Protein AF-0000000080430538 (afdb_homodimer)

Radius of gyration: 42.89 Å; Cα contacts (8 Å, |Δi|>4): 2575; chains: 2; bounding box: 79×136×97 Å

Structure (mmCIF, N/CA/C/O backbone):
data_AF-0000000080430538-model_v1
#
loop_
_entity.id
_entity.type
_entity.pdbx_description
1 polymer 'Uncharacterized protein'
#
loop_
_atom_site.group_PDB
_atom_site.id
_atom_site.type_symbol
_atom_site.label_atom_id
_atom_site.label_alt_id
_atom_site.label_comp_id
_atom_site.label_asym_id
_atom_site.label_entity_id
_atom_site.label_seq_id
_atom_site.pdbx_PDB_ins_code
_atom_site.Cartn_x
_atom_site.Cartn_y
_atom_site.Cartn_z
_atom_site.occupancy
_atom_site.B_iso_or_equiv
_atom_site.auth_seq_id
_atom_site.auth_comp_id
_atom_site.auth_asym_id
_atom_site.auth_atom_id
_atom_site.pdbx_PDB_model_num
ATOM 1 N N . MET A 1 1 ? -38.25 -42.125 -20.062 1 20.12 1 MET A N 1
ATOM 2 C CA . MET A 1 1 ? -37.969 -40.875 -19.328 1 20.12 1 MET A CA 1
ATOM 3 C C . MET A 1 1 ? -37.906 -39.688 -20.281 1 20.12 1 MET A C 1
ATOM 5 O O . MET A 1 1 ? -37.125 -39.688 -21.234 1 20.12 1 MET A O 1
ATOM 9 N N . LYS A 1 2 ? -39.094 -38.969 -20.453 1 24.09 2 LYS A N 1
ATOM 10 C CA . LYS A 1 2 ? -39.656 -38.125 -21.516 1 24.09 2 LYS A CA 1
ATOM 11 C C . LYS A 1 2 ? -38.875 -36.812 -21.625 1 24.09 2 LYS A C 1
ATOM 13 O O . LYS A 1 2 ? -38.812 -36.062 -20.656 1 24.09 2 LYS A O 1
ATOM 18 N N . PHE A 1 3 ? -37.781 -36.844 -22.25 1 22.88 3 PHE A N 1
ATOM 19 C CA . PHE A 1 3 ? -36.812 -35.812 -22.594 1 22.88 3 PHE A CA 1
ATOM 20 C C . PHE A 1 3 ? -37.469 -34.625 -23.281 1 22.88 3 PHE A C 1
ATOM 22 O O . PHE A 1 3 ? -37.656 -34.656 -24.5 1 22.88 3 PHE A O 1
ATOM 29 N N . GLN A 1 4 ? -38.688 -34.25 -22.656 1 26.19 4 GLN A N 1
ATOM 30 C CA . GLN A 1 4 ? -39.406 -33.188 -23.359 1 26.19 4 GLN A CA 1
ATOM 31 C C . GLN A 1 4 ? -38.531 -31.969 -23.578 1 26.19 4 GLN A C 1
ATOM 33 O O . GLN A 1 4 ? -37.781 -31.547 -22.672 1 26.19 4 GLN A O 1
ATOM 38 N N . GLN A 1 5 ? -38.125 -31.703 -24.766 1 27.69 5 GLN A N 1
ATOM 39 C CA . GLN A 1 5 ? -37.406 -30.703 -25.531 1 27.69 5 GLN A CA 1
ATOM 40 C C . GLN A 1 5 ? -37.844 -29.297 -25.203 1 27.69 5 GLN A C 1
ATOM 42 O O . GLN A 1 5 ? -38.906 -28.844 -25.703 1 27.69 5 GLN A O 1
ATOM 47 N N . ASP A 1 6 ? -38 -28.953 -23.906 1 28.56 6 ASP A N 1
ATOM 48 C CA . ASP A 1 6 ? -38.562 -27.656 -23.562 1 28.56 6 ASP A CA 1
ATOM 49 C C . ASP A 1 6 ? -37.844 -26.531 -24.297 1 28.56 6 ASP A C 1
ATOM 51 O O . ASP A 1 6 ? -36.625 -26.359 -24.125 1 28.56 6 ASP A O 1
ATOM 55 N N . ILE A 1 7 ? -38.25 -26.234 -25.547 1 32.22 7 ILE A N 1
ATOM 56 C CA . ILE A 1 7 ? -37.969 -25.109 -26.422 1 32.22 7 ILE A CA 1
ATOM 57 C C . ILE A 1 7 ? -38 -23.812 -25.625 1 32.22 7 ILE A C 1
ATOM 59 O O . ILE A 1 7 ? -39.062 -23.438 -25.094 1 32.22 7 ILE A O 1
ATOM 63 N N . GLN A 1 8 ? -37.062 -23.562 -24.812 1 31.3 8 GLN A N 1
ATOM 64 C CA . GLN A 1 8 ? -36.938 -22.391 -23.969 1 31.3 8 GLN A CA 1
ATOM 65 C C . GLN A 1 8 ? -37.25 -21.109 -24.75 1 31.3 8 GLN A C 1
ATOM 67 O O . GLN A 1 8 ? -36.531 -20.75 -25.672 1 31.3 8 GLN A O 1
ATOM 72 N N . TYR A 1 9 ? -38.562 -20.797 -24.984 1 33.75 9 TYR A N 1
ATOM 73 C CA . TYR A 1 9 ? -39.156 -19.578 -25.516 1 33.75 9 TYR A CA 1
ATOM 74 C C . TYR A 1 9 ? -38.5 -18.344 -24.922 1 33.75 9 TYR A C 1
ATOM 76 O O . TYR A 1 9 ? -38.062 -18.344 -23.781 1 33.75 9 TYR A O 1
ATOM 84 N N . PHE A 1 10 ? -37.969 -17.547 -25.797 1 38.72 10 PHE A N 1
ATOM 85 C CA . PHE A 1 10 ? -37.375 -16.25 -25.469 1 38.72 10 PHE A CA 1
ATOM 86 C C . PHE A 1 10 ? -38.25 -15.492 -24.469 1 38.72 10 PHE A C 1
ATOM 88 O O . PHE A 1 10 ? -39.5 -15.578 -24.531 1 38.72 10 PHE A O 1
ATOM 95 N N . PRO A 1 11 ? -37.781 -15.156 -23.438 1 40.75 11 PRO A N 1
ATOM 96 C CA . PRO A 1 11 ? -38.656 -14.43 -22.5 1 40.75 11 PRO A CA 1
ATOM 97 C C . PRO A 1 11 ? -39.438 -13.297 -23.172 1 40.75 11 PRO A C 1
ATOM 99 O O . PRO A 1 11 ? -39.031 -12.797 -24.219 1 40.75 11 PRO A O 1
ATOM 102 N N . ILE A 1 12 ? -40.688 -13.094 -22.906 1 44.91 12 ILE A N 1
ATOM 103 C CA . ILE A 1 12 ? -41.719 -12.172 -23.422 1 44.91 12 ILE A CA 1
ATOM 104 C C . ILE A 1 12 ? -41.125 -10.766 -23.516 1 44.91 12 ILE A C 1
ATOM 106 O O . ILE A 1 12 ? -41.406 -10.023 -24.453 1 44.91 12 ILE A O 1
ATOM 110 N N . SER A 1 13 ? -40.25 -10.484 -22.594 1 42.78 13 SER A N 1
ATOM 111 C CA . SER A 1 13 ? -39.688 -9.141 -22.609 1 42.78 13 SER A CA 1
ATOM 112 C C . SER A 1 13 ? -38.781 -8.922 -23.812 1 42.78 13 SER A C 1
ATOM 114 O O . SER A 1 13 ? -38.75 -7.832 -24.391 1 42.78 13 SER A O 1
ATOM 116 N N . VAL A 1 14 ? -38.156 -9.953 -24.25 1 45.03 14 VAL A N 1
ATOM 117 C CA . VAL A 1 14 ? -37.375 -9.891 -25.469 1 45.03 14 VAL A CA 1
ATOM 118 C C . VAL A 1 14 ? -38.312 -9.781 -26.672 1 45.03 14 VAL A C 1
ATOM 120 O O . VAL A 1 14 ? -38.031 -9.047 -27.625 1 45.03 14 VAL A O 1
ATOM 123 N N . ARG A 1 15 ? -39.406 -10.438 -26.547 1 48.69 15 ARG A N 1
ATOM 124 C CA . ARG A 1 15 ? -40.406 -10.414 -27.641 1 48.69 15 ARG A CA 1
ATOM 125 C C . ARG A 1 15 ? -41 -9.023 -27.797 1 48.69 15 ARG A C 1
ATOM 127 O O . ARG A 1 15 ? -41.219 -8.562 -28.922 1 48.69 15 ARG A O 1
ATOM 134 N N . LEU A 1 16 ? -41.156 -8.375 -26.672 1 47.28 16 LEU A N 1
ATOM 135 C CA . LEU A 1 16 ? -41.812 -7.078 -26.703 1 47.28 16 LEU A CA 1
ATOM 136 C C . LEU A 1 16 ? -40.812 -5.965 -27.031 1 47.28 16 LEU A C 1
ATOM 138 O O . LEU A 1 16 ? -41.188 -4.926 -27.562 1 47.28 16 LEU A O 1
ATOM 142 N N . ALA A 1 17 ? -39.562 -6.23 -26.75 1 45.72 17 ALA A N 1
ATOM 143 C CA . ALA A 1 17 ? -38.531 -5.23 -27.078 1 45.72 17 ALA A CA 1
ATOM 144 C C . ALA A 1 17 ? -38.344 -5.141 -28.594 1 45.72 17 ALA A C 1
ATOM 146 O O . ALA A 1 17 ? -37.844 -4.133 -29.094 1 45.72 17 ALA A O 1
ATOM 147 N N . PHE A 1 18 ? -38.844 -6.141 -29.281 1 47.56 18 PHE A N 1
ATOM 148 C CA . PHE A 1 18 ? -38.781 -6.074 -30.734 1 47.56 18 PHE A CA 1
ATOM 149 C C . PHE A 1 18 ? -39.656 -4.934 -31.25 1 47.56 18 PHE A C 1
ATOM 151 O O . PHE A 1 18 ? -39.344 -4.336 -32.281 1 47.56 18 PHE A O 1
ATOM 158 N N . VAL A 1 19 ? -40.688 -4.621 -30.5 1 51.28 19 VAL A N 1
ATOM 159 C CA . VAL A 1 19 ? -41.625 -3.635 -31.016 1 51.28 19 VAL A CA 1
ATOM 160 C C . VAL A 1 19 ? -40.969 -2.25 -31 1 51.28 19 VAL A C 1
ATOM 162 O O . VAL A 1 19 ? -40.938 -1.561 -32.031 1 51.28 19 VAL A O 1
ATOM 165 N N . PRO A 1 20 ? -40.438 -1.865 -29.891 1 53.53 20 PRO A N 1
ATOM 166 C CA . PRO A 1 20 ? -39.875 -0.521 -29.953 1 53.53 20 PRO A CA 1
ATOM 167 C C . PRO A 1 20 ? -38.625 -0.459 -30.828 1 53.53 20 PRO A C 1
ATOM 169 O O . PRO A 1 20 ? -38.375 0.541 -31.516 1 53.53 20 PRO A O 1
ATOM 172 N N . VAL A 1 21 ? -37.875 -1.505 -30.969 1 54.62 21 VAL A N 1
ATOM 173 C CA . VAL A 1 21 ? -36.75 -1.544 -31.891 1 54.62 21 VAL A CA 1
ATOM 174 C C . VAL A 1 21 ? -37.219 -1.487 -33.344 1 54.62 21 VAL A C 1
ATOM 176 O O . VAL A 1 21 ? -36.656 -0.777 -34.156 1 54.62 21 VAL A O 1
ATOM 179 N N . ALA A 1 22 ? -38.312 -2.225 -33.5 1 54.22 22 ALA A N 1
ATOM 180 C CA . ALA A 1 22 ? -38.906 -2.148 -34.812 1 54.22 22 ALA A CA 1
ATOM 181 C C . ALA A 1 22 ? -39.469 -0.748 -35.094 1 54.22 22 ALA A C 1
ATOM 183 O O . ALA A 1 22 ? -39.281 -0.216 -36.188 1 54.22 22 ALA A O 1
ATOM 184 N N . MET A 1 23 ? -40.031 -0.161 -34.094 1 55.97 23 MET A N 1
ATOM 185 C CA . MET A 1 23 ? -40.594 1.176 -34.281 1 55.97 23 MET A CA 1
ATOM 186 C C . MET A 1 23 ? -39.469 2.205 -34.469 1 55.97 23 MET A C 1
ATOM 188 O O . MET A 1 23 ? -39.594 3.084 -35.312 1 55.97 23 MET A O 1
ATOM 192 N N . LEU A 1 24 ? -38.406 2.01 -33.719 1 56.94 24 LEU A N 1
ATOM 193 C CA . LEU A 1 24 ? -37.281 2.91 -33.875 1 56.94 24 LEU A CA 1
ATOM 194 C C . LEU A 1 24 ? -36.594 2.711 -35.25 1 56.94 24 LEU A C 1
ATOM 196 O O . LEU A 1 24 ? -36.219 3.68 -35.906 1 56.94 24 LEU A O 1
ATOM 200 N N . SER A 1 25 ? -36.594 1.462 -35.625 1 54.06 25 SER A N 1
ATOM 201 C CA . SER A 1 25 ? -36.094 1.193 -37 1 54.06 25 SER A CA 1
ATOM 202 C C . SER A 1 25 ? -37 1.835 -38.031 1 54.06 25 SER A C 1
ATOM 204 O O . SER A 1 25 ? -36.5 2.391 -39.031 1 54.06 25 SER A O 1
ATOM 206 N N . ILE A 1 26 ? -38.281 1.713 -37.781 1 55.91 26 ILE A N 1
ATOM 207 C CA . ILE A 1 26 ? -39.219 2.314 -38.688 1 55.91 26 ILE A CA 1
ATOM 208 C C . ILE A 1 26 ? -39.094 3.834 -38.656 1 55.91 26 ILE A C 1
ATOM 210 O O . ILE A 1 26 ? -39.094 4.484 -39.719 1 55.91 26 ILE A O 1
ATOM 214 N N . TYR A 1 27 ? -38.938 4.336 -37.469 1 57.41 27 TYR A N 1
ATOM 215 C CA . TYR A 1 27 ? -38.781 5.785 -37.375 1 57.41 27 TYR A CA 1
ATOM 216 C C . TYR A 1 27 ? -37.469 6.242 -38 1 57.41 27 TYR A C 1
ATOM 218 O O . TYR A 1 27 ? -37.406 7.277 -38.656 1 57.41 27 TYR A O 1
ATOM 226 N N . ILE A 1 28 ? -36.469 5.426 -37.812 1 57.25 28 ILE A N 1
ATOM 227 C CA . ILE A 1 28 ? -35.188 5.746 -38.438 1 57.25 28 ILE A CA 1
ATOM 228 C C . ILE A 1 28 ? -35.312 5.664 -39.969 1 57.25 28 ILE A C 1
ATOM 230 O O . ILE A 1 28 ? -34.781 6.523 -40.688 1 57.25 28 ILE A O 1
ATOM 234 N N . ILE A 1 29 ? -36.062 4.699 -40.375 1 56.91 29 ILE A N 1
ATOM 235 C CA . ILE A 1 29 ? -36.312 4.59 -41.781 1 56.91 29 ILE A CA 1
ATOM 236 C C . ILE A 1 29 ? -37.125 5.801 -42.281 1 56.91 29 ILE A C 1
ATOM 238 O O . ILE A 1 29 ? -36.844 6.352 -43.344 1 56.91 29 ILE A O 1
ATOM 242 N N . GLN A 1 30 ? -38.094 6.172 -41.469 1 57.38 30 GLN A N 1
ATOM 243 C CA . GLN A 1 30 ? -38.844 7.355 -41.844 1 57.38 30 GLN A CA 1
ATOM 244 C C . GLN A 1 30 ? -38 8.609 -41.812 1 57.38 30 GLN A C 1
ATOM 246 O O . GLN A 1 30 ? -38.094 9.469 -42.688 1 57.38 30 GLN A O 1
ATOM 251 N N . TRP A 1 31 ? -37.188 8.641 -40.75 1 55.25 31 TRP A N 1
ATOM 252 C CA . TRP A 1 31 ? -36.312 9.797 -40.656 1 55.25 31 TRP A CA 1
ATOM 253 C C . TRP A 1 31 ? -35.219 9.742 -41.75 1 55.25 31 TRP A C 1
ATOM 255 O O . TRP A 1 31 ? -34.75 10.773 -42.188 1 55.25 31 TRP A O 1
ATOM 265 N N . GLN A 1 32 ? -34.938 8.492 -42.156 1 55.19 32 GLN A N 1
ATOM 266 C CA . GLN A 1 32 ? -34.125 8.328 -43.344 1 55.19 32 GLN A CA 1
ATOM 267 C C . GLN A 1 32 ? -34.656 9.109 -44.531 1 55.19 32 GLN A C 1
ATOM 269 O O . GLN A 1 32 ? -33.906 9.773 -45.25 1 55.19 32 GLN A O 1
ATOM 274 N N . THR A 1 33 ? -35.938 9.008 -44.625 1 55.88 33 THR A N 1
ATOM 275 C CA . THR A 1 33 ? -36.531 9.719 -45.75 1 55.88 33 THR A CA 1
ATOM 276 C C . THR A 1 33 ? -36.438 11.227 -45.562 1 55.88 33 THR A C 1
ATOM 278 O O . THR A 1 33 ? -36.219 11.969 -46.531 1 55.88 33 THR A O 1
ATOM 281 N N . ARG A 1 34 ? -36.562 11.672 -44.344 1 55.72 34 ARG A N 1
ATOM 282 C CA . ARG A 1 34 ? -36.5 13.117 -44.156 1 55.72 34 ARG A CA 1
ATOM 283 C C . ARG A 1 34 ? -35.062 13.609 -44.156 1 55.72 34 ARG A C 1
ATOM 285 O O . ARG A 1 34 ? -34.781 14.695 -44.656 1 55.72 34 ARG A O 1
ATOM 292 N N . ILE A 1 35 ? -34.156 12.797 -43.625 1 50.84 35 ILE A N 1
ATOM 293 C CA . ILE A 1 35 ? -32.75 13.195 -43.625 1 50.84 35 ILE A CA 1
ATOM 294 C C . ILE A 1 35 ? -32.188 13.133 -45.062 1 50.84 35 ILE A C 1
ATOM 296 O O . ILE A 1 35 ? -31.391 13.961 -45.469 1 50.84 35 ILE A O 1
ATOM 300 N N . PHE A 1 36 ? -32.688 12.195 -45.781 1 52.69 36 PHE A N 1
ATOM 301 C CA . PHE A 1 36 ? -32.312 12.164 -47.188 1 52.69 36 PHE A CA 1
ATOM 302 C C . PHE A 1 36 ? -32.688 13.453 -47.875 1 52.69 36 PHE A C 1
ATOM 304 O O . PHE A 1 36 ? -32.062 13.852 -48.875 1 52.69 36 PHE A O 1
ATOM 311 N N . THR A 1 37 ? -33.719 14.094 -47.438 1 54.19 37 THR A N 1
ATOM 312 C CA . THR A 1 37 ? -34.062 15.359 -48.094 1 54.19 37 THR A CA 1
ATOM 313 C C . THR A 1 37 ? -33.094 16.469 -47.625 1 54.19 37 THR A C 1
ATOM 315 O O . THR A 1 37 ? -32.969 17.484 -48.312 1 54.19 37 THR A O 1
ATOM 318 N N . VAL A 1 38 ? -32.688 16.406 -46.406 1 51.62 38 VAL A N 1
ATOM 319 C CA . VAL A 1 38 ? -31.906 17.562 -46 1 51.62 38 VAL A CA 1
ATOM 320 C C . VAL A 1 38 ? -30.484 17.453 -46.531 1 51.62 38 VAL A C 1
ATOM 322 O O . VAL A 1 38 ? -29.875 18.453 -46.938 1 51.62 38 VAL A O 1
ATOM 325 N N . THR A 1 39 ? -29.75 16.25 -46.281 1 54.34 39 THR A N 1
ATOM 326 C CA . THR A 1 39 ? -28.391 16.234 -46.844 1 54.34 39 THR A CA 1
ATOM 327 C C . THR A 1 39 ? -28.328 15.336 -48.094 1 54.34 39 THR A C 1
ATOM 329 O O . THR A 1 39 ? -28.797 14.195 -48.031 1 54.34 39 THR A O 1
ATOM 332 N N . ARG A 1 40 ? -28.203 15.945 -49.312 1 57.09 40 ARG A N 1
ATOM 333 C CA . ARG A 1 40 ? -28.141 15.344 -50.625 1 57.09 40 ARG A CA 1
ATOM 334 C C . ARG A 1 40 ? -26.938 14.414 -50.75 1 57.09 40 ARG A C 1
ATOM 336 O O . ARG A 1 40 ? -26.812 13.688 -51.75 1 57.09 40 ARG A O 1
ATOM 343 N N . ASN A 1 41 ? -25.938 14.625 -49.969 1 54 41 ASN A N 1
ATOM 344 C CA . ASN A 1 41 ? -24.75 13.82 -50.25 1 54 41 ASN A CA 1
ATOM 345 C C . ASN A 1 41 ? -24.891 12.398 -49.719 1 54 41 ASN A C 1
ATOM 347 O O . ASN A 1 41 ? -25.172 12.203 -48.531 1 54 41 ASN A O 1
ATOM 351 N N . GLU A 1 42 ? -24.953 11.445 -50.625 1 59.88 42 GLU A N 1
ATOM 352 C CA . GLU A 1 42 ? -25.188 10.016 -50.438 1 59.88 42 GLU A CA 1
ATOM 353 C C . GLU A 1 42 ? -24.234 9.422 -49.406 1 59.88 42 GLU A C 1
ATOM 355 O O . GLU A 1 42 ? -24.625 8.562 -48.625 1 59.88 42 GLU A O 1
ATOM 360 N N . ALA A 1 43 ? -23.062 9.906 -49.5 1 60.31 43 ALA A N 1
ATOM 361 C CA . ALA A 1 43 ? -22.078 9.336 -48.562 1 60.31 43 ALA A CA 1
ATOM 362 C C . ALA A 1 43 ? -22.406 9.711 -47.125 1 60.31 43 ALA A C 1
ATOM 364 O O . ALA A 1 43 ? -22.312 8.875 -46.219 1 60.31 43 ALA A O 1
ATOM 365 N N . TYR A 1 44 ? -22.812 10.953 -46.938 1 63.03 44 TYR A N 1
ATOM 366 C CA . TYR A 1 44 ? -23.188 11.391 -45.594 1 63.03 44 TYR A CA 1
ATOM 367 C C . TYR A 1 44 ? -24.484 10.711 -45.125 1 63.03 44 TYR A C 1
ATOM 369 O O . TYR A 1 44 ? -24.625 10.359 -43.969 1 63.03 44 TYR A O 1
ATOM 377 N N . GLN A 1 45 ? -25.234 10.461 -46.125 1 62.84 45 GLN A N 1
ATOM 378 C CA . GLN A 1 45 ? -26.469 9.727 -45.875 1 62.84 45 GLN A CA 1
ATOM 379 C C . GLN A 1 45 ? -26.172 8.305 -45.406 1 62.84 45 GLN A C 1
ATOM 381 O O . GLN A 1 45 ? -26.812 7.805 -44.469 1 62.84 45 GLN A O 1
ATOM 386 N N . GLY A 1 46 ? -25.203 7.766 -46.031 1 62.34 46 GLY A N 1
ATOM 387 C CA . GLY A 1 46 ? -24.781 6.426 -45.656 1 62.34 46 GLY A CA 1
ATOM 388 C C . GLY A 1 46 ? -24.188 6.363 -44.25 1 62.34 46 GLY A C 1
ATOM 389 O O . GLY A 1 46 ? -24.531 5.469 -43.5 1 62.34 46 GLY A O 1
ATOM 390 N N . TRP A 1 47 ? -23.359 7.293 -43.969 1 66.44 47 TRP A N 1
ATOM 391 C CA . TRP A 1 47 ? -22.734 7.32 -42.656 1 66.44 47 TRP A CA 1
ATOM 392 C C . TRP A 1 47 ? -23.766 7.602 -41.562 1 66.44 47 TRP A C 1
ATOM 394 O O . TRP A 1 47 ? -23.734 6.977 -40.5 1 66.44 47 TRP A O 1
ATOM 404 N N . TRP A 1 48 ? -24.688 8.453 -41.812 1 65.56 48 TRP A N 1
ATOM 405 C CA . TRP A 1 48 ? -25.75 8.773 -40.875 1 65.56 48 TRP A CA 1
ATOM 406 C C . TRP A 1 48 ? -26.672 7.574 -40.656 1 65.56 48 TRP A C 1
ATOM 408 O O . TRP A 1 48 ? -27.078 7.293 -39.531 1 65.56 48 TRP A O 1
ATOM 418 N N . MET A 1 49 ? -26.844 6.938 -41.75 1 64.69 49 MET A N 1
ATOM 419 C CA . MET A 1 49 ? -27.672 5.734 -41.656 1 64.69 49 MET A CA 1
ATOM 420 C C . MET A 1 49 ? -26.938 4.629 -40.938 1 64.69 49 MET A C 1
ATOM 422 O O . MET A 1 49 ? -27.516 3.926 -40.094 1 64.69 49 MET A O 1
ATOM 426 N N . ALA A 1 50 ? -25.688 4.566 -41.188 1 64.19 50 ALA A N 1
ATOM 427 C CA . ALA A 1 50 ? -24.875 3.574 -40.469 1 64.19 50 ALA A CA 1
ATOM 428 C C . ALA A 1 50 ? -24.828 3.885 -39 1 64.19 50 ALA A C 1
ATOM 430 O O . ALA A 1 50 ? -24.922 2.98 -38.156 1 64.19 50 ALA A O 1
ATOM 431 N N . CYS A 1 51 ? -24.766 5.113 -38.656 1 66.56 51 CYS A N 1
ATOM 432 C CA . CYS A 1 51 ? -24.766 5.531 -37.25 1 66.56 51 CYS A CA 1
ATOM 433 C C . CYS A 1 51 ? -26.125 5.266 -36.594 1 66.56 51 CYS A C 1
ATOM 435 O O . CYS A 1 51 ? -26.203 4.773 -35.469 1 66.56 51 CYS A O 1
ATOM 437 N N . LEU A 1 52 ? -27.125 5.52 -37.375 1 64.06 52 LEU A N 1
ATOM 438 C CA . LEU A 1 52 ? -28.484 5.328 -36.844 1 64.06 52 LEU A CA 1
ATOM 439 C C . LEU A 1 52 ? -28.797 3.846 -36.688 1 64.06 52 LEU A C 1
ATOM 441 O O . LEU A 1 52 ? -29.406 3.443 -35.688 1 64.06 52 LEU A O 1
ATOM 445 N N . TYR A 1 53 ? -28.328 3.082 -37.656 1 62.28 53 TYR A N 1
ATOM 446 C CA . TYR A 1 53 ? -28.516 1.642 -37.531 1 62.28 53 TYR A CA 1
ATOM 447 C C . TYR A 1 53 ? -27.688 1.071 -36.375 1 62.28 53 TYR A C 1
ATOM 449 O O . TYR A 1 53 ? -28.125 0.184 -35.656 1 62.28 53 TYR A O 1
ATOM 457 N N . SER A 1 54 ? -26.562 1.635 -36.219 1 64.06 54 SER A N 1
ATOM 458 C CA . SER A 1 54 ? -25.703 1.189 -35.125 1 64.06 54 SER A CA 1
ATOM 459 C C . SER A 1 54 ? -26.297 1.568 -33.75 1 64.06 54 SER A C 1
ATOM 461 O O . SER A 1 54 ? -26.266 0.774 -32.812 1 64.06 54 SER A O 1
ATOM 463 N N . ILE A 1 55 ? -26.922 2.65 -33.75 1 62.97 55 ILE A N 1
ATOM 464 C CA . ILE A 1 55 ? -27.578 3.09 -32.531 1 62.97 55 ILE A CA 1
ATOM 465 C C . ILE A 1 55 ? -28.797 2.221 -32.25 1 62.97 55 ILE A C 1
ATOM 467 O O . ILE A 1 55 ? -29.031 1.807 -31.125 1 62.97 55 ILE A O 1
ATOM 471 N N . THR A 1 56 ? -29.531 1.917 -33.312 1 59.88 56 THR A N 1
ATOM 472 C CA . THR A 1 56 ? -30.703 1.062 -33.156 1 59.88 56 THR A CA 1
ATOM 473 C C . THR A 1 56 ? -30.297 -0.359 -32.781 1 59.88 56 THR A C 1
ATOM 475 O O . THR A 1 56 ? -30.953 -0.997 -31.953 1 59.88 56 THR A O 1
ATOM 478 N N . ALA A 1 57 ? -29.297 -0.829 -33.406 1 58.53 57 ALA A N 1
ATOM 479 C CA . ALA A 1 57 ? -28.797 -2.166 -33.062 1 58.53 57 ALA A CA 1
ATOM 480 C C . ALA A 1 57 ? -28.281 -2.219 -31.641 1 58.53 57 ALA A C 1
ATOM 482 O O . ALA A 1 57 ? -28.547 -3.174 -30.906 1 58.53 57 ALA A O 1
ATOM 483 N N . ILE A 1 58 ? -27.641 -1.192 -31.25 1 61.34 58 ILE A N 1
ATOM 484 C CA . ILE A 1 58 ? -27.125 -1.121 -29.891 1 61.34 58 ILE A CA 1
ATOM 485 C C . ILE A 1 58 ? -28.281 -0.981 -28.906 1 61.34 58 ILE A C 1
ATOM 487 O O . ILE A 1 58 ? -28.312 -1.646 -27.859 1 61.34 58 ILE A O 1
ATOM 491 N N . THR A 1 59 ? -29.25 -0.246 -29.328 1 58.09 59 THR A N 1
ATOM 492 C CA . THR A 1 59 ? -30.438 -0.073 -28.484 1 58.09 59 THR A CA 1
ATOM 493 C C . THR A 1 59 ? -31.234 -1.362 -28.406 1 58.09 59 THR A C 1
ATOM 495 O O . THR A 1 59 ? -31.734 -1.738 -27.344 1 58.09 59 THR A O 1
ATOM 498 N N . ALA A 1 60 ? -31.438 -2.049 -29.516 1 54.69 60 ALA A N 1
ATOM 499 C CA . ALA A 1 60 ? -32.125 -3.326 -29.562 1 54.69 60 ALA A CA 1
ATOM 500 C C . ALA A 1 60 ? -31.406 -4.387 -28.75 1 54.69 60 ALA A C 1
ATOM 502 O O . ALA A 1 60 ? -32.031 -5.148 -28 1 54.69 60 ALA A O 1
ATOM 503 N N . LEU A 1 61 ? -30.141 -4.414 -28.938 1 53.59 61 LEU A N 1
ATOM 504 C CA . LEU A 1 61 ? -29.344 -5.348 -28.141 1 53.59 61 LEU A CA 1
ATOM 505 C C . LEU A 1 61 ? -29.453 -5.027 -26.656 1 53.59 61 LEU A C 1
ATOM 507 O O . LEU A 1 61 ? -29.562 -5.934 -25.812 1 53.59 61 LEU A O 1
ATOM 511 N N . CYS A 1 62 ? -29.531 -3.791 -26.344 1 55.94 62 CYS A N 1
ATOM 512 C CA . CYS A 1 62 ? -29.719 -3.361 -24.969 1 55.94 62 CYS A CA 1
ATOM 513 C C . CYS A 1 62 ? -31.094 -3.738 -24.453 1 55.94 62 CYS A C 1
ATOM 515 O O . CYS A 1 62 ? -31.234 -4.156 -23.297 1 55.94 62 CYS A O 1
ATOM 517 N N . LEU A 1 63 ? -32.062 -3.674 -25.281 1 51.56 63 LEU A N 1
ATOM 518 C CA . LEU A 1 63 ? -33.438 -4 -24.891 1 51.56 63 LEU A CA 1
ATOM 519 C C . LEU A 1 63 ? -33.625 -5.508 -24.734 1 51.56 63 LEU A C 1
ATOM 521 O O . LEU A 1 63 ? -34.312 -5.973 -23.828 1 51.56 63 LEU A O 1
ATOM 525 N N . VAL A 1 64 ? -33.156 -6.305 -25.75 1 51.44 64 VAL A N 1
ATOM 526 C CA . VAL A 1 64 ? -33.281 -7.758 -25.656 1 51.44 64 VAL A CA 1
ATOM 527 C C . VAL A 1 64 ? -32.5 -8.25 -24.422 1 51.44 64 VAL A C 1
ATOM 529 O O . VAL A 1 64 ? -32.969 -9.172 -23.734 1 51.44 64 VAL A O 1
ATOM 532 N N . ALA A 1 65 ? -31.391 -7.68 -24.25 1 46.28 65 ALA A N 1
ATOM 533 C CA . ALA A 1 65 ? -30.609 -8.086 -23.094 1 46.28 65 ALA A CA 1
ATOM 534 C C . ALA A 1 65 ? -30.969 -7.262 -21.859 1 46.28 65 ALA A C 1
ATOM 536 O O . ALA A 1 65 ? -30.219 -7.203 -20.891 1 46.28 65 ALA A O 1
ATOM 537 N N . TRP A 1 66 ? -32.125 -6.656 -22.016 1 49.91 66 TRP A N 1
ATOM 538 C CA . TRP A 1 66 ? -32.531 -5.73 -20.969 1 49.91 66 TRP A CA 1
ATOM 539 C C . TRP A 1 66 ? -32.531 -6.414 -19.594 1 49.91 66 TRP A C 1
ATOM 541 O O . TRP A 1 66 ? -32.062 -5.848 -18.609 1 49.91 66 TRP A O 1
ATOM 551 N N . ASP A 1 67 ? -33.219 -7.504 -19.609 1 48.59 67 ASP A N 1
ATOM 552 C CA . ASP A 1 67 ? -33.25 -8.242 -18.359 1 48.59 67 ASP A CA 1
ATOM 553 C C . ASP A 1 67 ? -31.828 -8.586 -17.891 1 48.59 67 ASP A C 1
ATOM 555 O O . ASP A 1 67 ? -31.531 -8.578 -16.688 1 48.59 67 ASP A O 1
ATOM 559 N N . GLN A 1 68 ? -31.125 -9.016 -18.797 1 48.75 68 GLN A N 1
ATOM 560 C CA . GLN A 1 68 ? -29.734 -9.344 -18.5 1 48.75 68 GLN A CA 1
ATOM 561 C C . GLN A 1 68 ? -28.891 -8.078 -18.344 1 48.75 68 GLN A C 1
ATOM 563 O O . GLN A 1 68 ? -27.875 -8.086 -17.672 1 48.75 68 GLN A O 1
ATOM 568 N N . ILE A 1 69 ? -29.438 -7.016 -19.031 1 50.34 69 ILE A N 1
ATOM 569 C CA . ILE A 1 69 ? -28.656 -5.789 -19.016 1 50.34 69 ILE A CA 1
ATOM 570 C C . ILE A 1 69 ? -29.141 -4.875 -17.891 1 50.34 69 ILE A C 1
ATOM 572 O O . ILE A 1 69 ? -28.406 -4.012 -17.406 1 50.34 69 ILE A O 1
ATOM 576 N N . GLN A 1 70 ? -30.344 -5.102 -17.547 1 51.81 70 GLN A N 1
ATOM 577 C CA . GLN A 1 70 ? -30.859 -4.219 -16.516 1 51.81 70 GLN A CA 1
ATOM 578 C C . GLN A 1 70 ? -29.969 -4.246 -15.266 1 51.81 70 GLN A C 1
ATOM 580 O O . GLN A 1 70 ? -29.688 -3.201 -14.68 1 51.81 70 GLN A O 1
ATOM 585 N N . ILE A 1 71 ? -29.812 -5.414 -14.836 1 49.78 71 ILE A N 1
ATOM 586 C CA . ILE A 1 71 ? -28.984 -5.543 -13.633 1 49.78 71 ILE A CA 1
ATOM 587 C C . ILE A 1 71 ? -27.625 -4.891 -13.867 1 49.78 71 ILE A C 1
ATOM 589 O O . ILE A 1 71 ? -27.188 -4.066 -13.07 1 49.78 71 ILE A O 1
ATOM 593 N N . PRO A 1 72 ? -27.078 -5.203 -15.07 1 51.75 72 PRO A N 1
ATOM 594 C CA . PRO A 1 72 ? -25.828 -4.473 -15.312 1 51.75 72 PRO A CA 1
ATOM 595 C C . PRO A 1 72 ? -26.047 -2.969 -15.445 1 51.75 72 PRO A C 1
ATOM 597 O O . PRO A 1 72 ? -25.203 -2.182 -14.984 1 51.75 72 PRO A O 1
ATOM 600 N N . LEU A 1 73 ? -27.094 -2.527 -15.938 1 53.91 73 LEU A N 1
ATOM 601 C CA . LEU A 1 73 ? -27.344 -1.097 -16.078 1 53.91 73 LEU A CA 1
ATOM 602 C C . LEU A 1 73 ? -27.609 -0.449 -14.719 1 53.91 73 LEU A C 1
ATOM 604 O O . LEU A 1 73 ? -27.141 0.667 -14.469 1 53.91 73 LEU A O 1
ATOM 608 N N . LYS A 1 74 ? -28.391 -1.039 -13.969 1 52.34 74 LYS A N 1
ATOM 609 C CA . LYS A 1 74 ? -28.578 -0.515 -12.625 1 52.34 74 LYS A CA 1
ATOM 610 C C . LYS A 1 74 ? -27.266 -0.468 -11.852 1 52.34 74 LYS A C 1
ATOM 612 O O . LYS A 1 74 ? -27 0.485 -11.117 1 52.34 74 LYS A O 1
ATOM 617 N N . PHE A 1 75 ? -26.578 -1.558 -12.055 1 48.22 75 PHE A N 1
ATOM 618 C CA . PHE A 1 75 ? -25.234 -1.563 -11.484 1 48.22 75 PHE A CA 1
ATOM 619 C C . PHE A 1 75 ? -24.391 -0.433 -12.062 1 48.22 75 PHE A C 1
ATOM 621 O O . PHE A 1 75 ? -23.703 0.285 -11.328 1 48.22 75 PHE A O 1
ATOM 628 N N . MET A 1 76 ? -24.531 -0.363 -13.359 1 49.03 76 MET A N 1
ATOM 629 C CA . MET A 1 76 ? -23.797 0.725 -14 1 49.03 76 MET A CA 1
ATOM 630 C C . MET A 1 76 ? -24.281 2.08 -13.5 1 49.03 76 MET A C 1
ATOM 632 O O . MET A 1 76 ? -23.484 2.98 -13.258 1 49.03 76 MET A O 1
ATOM 636 N N . TYR A 1 77 ? -25.516 2.148 -13.477 1 51.38 77 TYR A N 1
ATOM 637 C CA . TYR A 1 77 ? -26.062 3.396 -12.953 1 51.38 77 TYR A CA 1
ATOM 638 C C . TYR A 1 77 ? -25.578 3.643 -11.523 1 51.38 77 TYR A C 1
ATOM 640 O O . TYR A 1 77 ? -25.156 4.754 -11.188 1 51.38 77 TYR A O 1
ATOM 648 N N . SER A 1 78 ? -25.766 2.711 -10.734 1 48.88 78 SER A N 1
ATOM 649 C CA . SER A 1 78 ? -25.359 2.859 -9.344 1 48.88 78 SER A CA 1
ATOM 650 C C . SER A 1 78 ? -23.859 3.088 -9.219 1 48.88 78 SER A C 1
ATOM 652 O O . SER A 1 78 ? -23.406 3.822 -8.344 1 48.88 78 SER A O 1
ATOM 654 N N . CYS A 1 79 ? -23.203 2.244 -10.062 1 46.19 79 CYS A N 1
ATOM 655 C CA . CYS A 1 79 ? -21.75 2.359 -10.047 1 46.19 79 CYS A CA 1
ATOM 656 C C . CYS A 1 79 ? -21.297 3.654 -10.711 1 46.19 79 CYS A C 1
ATOM 658 O O . CYS A 1 79 ? -20.344 4.293 -10.258 1 46.19 79 CYS A O 1
ATOM 660 N N . PHE A 1 80 ? -21.969 3.855 -11.914 1 45.53 80 PHE A N 1
ATOM 661 C CA . PHE A 1 80 ? -21.391 4.863 -12.797 1 45.53 80 PHE A CA 1
ATOM 662 C C . PHE A 1 80 ? -22.172 6.164 -12.719 1 45.53 80 PHE A C 1
ATOM 664 O O . PHE A 1 80 ? -21.656 7.234 -13.031 1 45.53 80 PHE A O 1
ATOM 671 N N . PHE A 1 81 ? -23.359 6.012 -12.562 1 48.06 81 PHE A N 1
ATOM 672 C CA . PHE A 1 81 ? -24.156 7.223 -12.758 1 48.06 81 PHE A CA 1
ATOM 673 C C . PHE A 1 81 ? -24.734 7.711 -11.43 1 48.06 81 PHE A C 1
ATOM 675 O O . PHE A 1 81 ? -25.078 8.883 -11.297 1 48.06 81 PHE A O 1
ATOM 682 N N . LYS A 1 82 ? -25.062 6.738 -10.688 1 47.5 82 LYS A N 1
ATOM 683 C CA . LYS A 1 82 ? -25.641 7.277 -9.461 1 47.5 82 LYS A CA 1
ATOM 684 C C . LYS A 1 82 ? -24.609 8.109 -8.688 1 47.5 82 LYS A C 1
ATOM 686 O O . LYS A 1 82 ? -23.531 7.621 -8.367 1 47.5 82 LYS A O 1
ATOM 691 N N . ARG A 1 83 ? -24.656 9.289 -8.906 1 45.88 83 ARG A N 1
ATOM 692 C CA . ARG A 1 83 ? -23.828 10.195 -8.117 1 45.88 83 ARG A CA 1
ATOM 693 C C . ARG A 1 83 ? -23.875 9.828 -6.641 1 45.88 83 ARG A C 1
ATOM 695 O O . ARG A 1 83 ? -24.938 9.789 -6.027 1 45.88 83 ARG A O 1
ATOM 702 N N . ILE A 1 84 ? -23.094 8.898 -6.156 1 44.53 84 ILE A N 1
ATOM 703 C CA . ILE A 1 84 ? -23.047 8.82 -4.699 1 44.53 84 ILE A CA 1
ATOM 704 C C . ILE A 1 84 ? -23.109 10.227 -4.105 1 44.53 84 ILE A C 1
ATOM 706 O O . ILE A 1 84 ? -22.219 11.047 -4.344 1 44.53 84 ILE A O 1
ATOM 710 N N . GLY A 1 85 ? -24.109 10.93 -4.164 1 41 85 GLY A N 1
ATOM 711 C CA . GLY A 1 85 ? -24.203 12.18 -3.432 1 41 85 GLY A CA 1
ATOM 712 C C . GLY A 1 85 ? -23.312 12.227 -2.201 1 41 85 GLY A C 1
ATOM 713 O O . GLY A 1 85 ? -22.812 11.195 -1.753 1 41 85 GLY A O 1
ATOM 714 N N . ASN A 1 86 ? -22.734 13.336 -1.876 1 45.81 86 ASN A N 1
ATOM 715 C CA . ASN A 1 86 ? -22.016 13.656 -0.653 1 45.81 86 ASN A CA 1
ATOM 716 C C . ASN A 1 86 ? -22.641 13 0.568 1 45.81 86 ASN A C 1
ATOM 718 O O . ASN A 1 86 ? -23.562 13.555 1.165 1 45.81 86 ASN A O 1
ATOM 722 N N . HIS A 1 87 ? -23.078 11.633 0.536 1 45.88 87 HIS A N 1
ATOM 723 C CA . HIS A 1 87 ? -23.875 11.016 1.586 1 45.88 87 HIS A CA 1
ATOM 724 C C . HIS A 1 87 ? -23.094 10.914 2.889 1 45.88 87 HIS A C 1
ATOM 726 O O . HIS A 1 87 ? -23.375 10.047 3.721 1 45.88 87 HIS A O 1
ATOM 732 N N . GLY A 1 88 ? -22.453 11.867 3.219 1 50 88 GLY A N 1
ATOM 733 C CA . GLY A 1 88 ? -21.844 12.039 4.527 1 50 88 GLY A CA 1
ATOM 734 C C . GLY A 1 88 ? -20.359 11.688 4.543 1 50 88 GLY A C 1
ATOM 735 O O . GLY A 1 88 ? -19.844 11.078 3.6 1 50 88 GLY A O 1
ATOM 736 N N . ASN A 1 89 ? -19.516 12.305 5.203 1 56.91 89 ASN A N 1
ATOM 737 C CA . ASN A 1 89 ? -18.062 12.328 5.312 1 56.91 89 ASN A CA 1
ATOM 738 C C . ASN A 1 89 ? -17.516 11.016 5.867 1 56.91 89 ASN A C 1
ATOM 740 O O . ASN A 1 89 ? -16.312 10.805 5.898 1 56.91 89 ASN A O 1
ATOM 744 N N . ASP A 1 90 ? -18.562 10.016 6.266 1 69.06 90 ASP A N 1
ATOM 745 C CA . ASP A 1 90 ? -18.016 8.82 6.902 1 69.06 90 ASP A CA 1
ATOM 746 C C . ASP A 1 90 ? -18.219 7.586 6.02 1 69.06 90 ASP A C 1
ATOM 748 O O . ASP A 1 90 ? -19.125 7.547 5.195 1 69.06 90 ASP A O 1
ATOM 752 N N . GLN A 1 91 ? -17.375 6.617 5.984 1 75.12 91 GLN A N 1
ATOM 753 C CA . GLN A 1 91 ? -17.328 5.398 5.184 1 75.12 91 GLN A CA 1
ATOM 754 C C . GLN A 1 91 ? -18.625 4.594 5.348 1 75.12 91 GLN A C 1
ATOM 756 O O . GLN A 1 91 ? -19.172 4.09 4.367 1 75.12 91 GLN A O 1
ATOM 761 N N . GLN A 1 92 ? -19.094 4.414 6.508 1 74.75 92 GLN A N 1
ATOM 762 C CA . GLN A 1 92 ? -20.297 3.625 6.758 1 74.75 92 GLN A CA 1
ATOM 763 C C . GLN A 1 92 ? -21.516 4.223 6.047 1 74.75 92 GLN A C 1
ATOM 765 O O . GLN A 1 92 ? -22.281 3.5 5.422 1 74.75 92 GLN A O 1
ATOM 770 N N . SER A 1 93 ? -21.609 5.516 6.188 1 74.5 93 SER A N 1
ATOM 771 C CA . SER A 1 93 ? -22.75 6.199 5.57 1 74.5 93 SER A CA 1
ATOM 772 C C . SER A 1 93 ? -22.703 6.07 4.051 1 74.5 93 SER A C 1
ATOM 774 O O . SER A 1 93 ? -23.75 5.906 3.41 1 74.5 93 SER A O 1
ATOM 776 N N . ARG A 1 94 ? -21.594 6.113 3.564 1 75.81 94 ARG A N 1
ATOM 777 C CA . ARG A 1 94 ? -21.438 5.969 2.121 1 75.81 94 ARG A CA 1
ATOM 778 C C . ARG A 1 94 ? -21.828 4.57 1.662 1 75.81 94 ARG A C 1
ATOM 780 O O . ARG A 1 94 ? -22.547 4.414 0.672 1 75.81 94 ARG A O 1
ATOM 787 N N . LEU A 1 95 ? -21.375 3.617 2.324 1 76 95 LEU A N 1
ATOM 788 C CA . LEU A 1 95 ? -21.672 2.232 1.974 1 76 95 LEU A CA 1
ATOM 789 C C . LEU A 1 95 ? -23.156 1.943 2.129 1 76 95 LEU A C 1
ATOM 791 O O . LEU A 1 95 ? -23.766 1.278 1.28 1 76 95 LEU A O 1
ATOM 795 N N . GLU A 1 96 ? -23.703 2.42 3.223 1 75.69 96 GLU A N 1
ATOM 796 C CA . GLU A 1 96 ? -25.125 2.195 3.467 1 75.69 96 GLU A CA 1
ATOM 797 C C . GLU A 1 96 ? -25.984 2.834 2.379 1 75.69 96 GLU A C 1
ATOM 799 O O . GLU A 1 96 ? -26.969 2.242 1.927 1 75.69 96 GLU A O 1
ATOM 804 N N . SER A 1 97 ? -25.562 4.012 2.053 1 71.31 97 SER A N 1
ATOM 805 C CA . SER A 1 97 ? -26.297 4.688 0.992 1 71.31 97 SER A CA 1
ATOM 806 C C . SER A 1 97 ? -26.219 3.916 -0.32 1 71.31 97 SER A C 1
ATOM 808 O O . SER A 1 97 ? -27.172 3.898 -1.1 1 71.31 97 SER A O 1
ATOM 810 N N . PHE A 1 98 ? -25.188 3.287 -0.507 1 70.19 98 PHE A N 1
ATOM 811 C CA . PHE A 1 98 ? -24.938 2.539 -1.734 1 70.19 98 PHE A CA 1
ATOM 812 C C . PHE A 1 98 ? -25.734 1.231 -1.732 1 70.19 98 PHE A C 1
ATOM 814 O O . PHE A 1 98 ? -26.328 0.861 -2.744 1 70.19 98 PHE A O 1
ATOM 821 N N . TYR A 1 99 ? -25.75 0.509 -0.629 1 73.88 99 TYR A N 1
ATOM 822 C CA . TYR A 1 99 ? -26.234 -0.867 -0.614 1 73.88 99 TYR A CA 1
ATOM 823 C C . TYR A 1 99 ? -27.672 -0.935 -0.113 1 73.88 99 TYR A C 1
ATOM 825 O O . TYR A 1 99 ? -28.375 -1.924 -0.345 1 73.88 99 TYR A O 1
ATOM 833 N N . GLN A 1 100 ? -28.172 -0.005 0.588 1 71.69 100 GLN A N 1
ATOM 834 C CA . GLN A 1 100 ? -29.453 -0.081 1.278 1 71.69 100 GLN A CA 1
ATOM 835 C C . GLN A 1 100 ? -30.578 -0.461 0.317 1 71.69 100 GLN A C 1
ATOM 837 O O . GLN A 1 100 ? -31.375 -1.349 0.611 1 71.69 100 GLN A O 1
ATOM 842 N N . ASP A 1 101 ? -30.547 0.118 -0.845 1 69.25 101 ASP A N 1
ATOM 843 C CA . ASP A 1 101 ? -31.656 -0.088 -1.781 1 69.25 101 ASP A CA 1
ATOM 844 C C . ASP A 1 101 ? -31.5 -1.406 -2.535 1 69.25 101 ASP A C 1
ATOM 846 O O . ASP A 1 101 ? -32.438 -1.911 -3.123 1 69.25 101 ASP A O 1
ATOM 850 N N . GLN A 1 102 ? -30.375 -1.985 -2.461 1 71.31 102 GLN A N 1
ATOM 851 C CA . GLN A 1 102 ? -30.125 -3.178 -3.268 1 71.31 102 GLN A CA 1
ATOM 852 C C . GLN A 1 102 ? -29.797 -4.383 -2.389 1 71.31 102 GLN A C 1
ATOM 854 O O . GLN A 1 102 ? -29.453 -5.449 -2.896 1 71.31 102 GLN A O 1
ATOM 859 N N . ALA A 1 103 ? -29.969 -4.242 -1.243 1 74.19 103 ALA A N 1
ATOM 860 C CA . ALA A 1 103 ? -29.516 -5.285 -0.322 1 74.19 103 ALA A CA 1
ATOM 861 C C . ALA A 1 103 ? -30.266 -6.594 -0.582 1 74.19 103 ALA A C 1
ATOM 863 O O . ALA A 1 103 ? -29.656 -7.668 -0.576 1 74.19 103 ALA A O 1
ATOM 864 N N . LYS A 1 104 ? -31.5 -6.574 -0.91 1 70.62 104 LYS A N 1
ATOM 865 C CA . LYS A 1 104 ? -32.312 -7.773 -1.068 1 70.62 104 LYS A CA 1
ATOM 866 C C . LYS A 1 104 ? -32.062 -8.445 -2.414 1 70.62 104 LYS A C 1
ATOM 868 O O . LYS A 1 104 ? -32.25 -9.656 -2.559 1 70.62 104 LYS A O 1
ATOM 873 N N . ILE A 1 105 ? -31.594 -7.703 -3.396 1 69.12 105 ILE A N 1
ATOM 874 C CA . ILE A 1 105 ? -31.391 -8.266 -4.73 1 69.12 105 ILE A CA 1
ATOM 875 C C . ILE A 1 105 ? -29.906 -8.422 -5.012 1 69.12 105 ILE A C 1
ATOM 877 O O . ILE A 1 105 ? -29.516 -8.805 -6.113 1 69.12 105 ILE A O 1
ATOM 881 N N . TYR A 1 106 ? -29.141 -8.172 -4.059 1 72.94 106 TYR A N 1
ATOM 882 C CA . TYR A 1 106 ? -27.688 -8.133 -4.223 1 72.94 106 TYR A CA 1
ATOM 883 C C . TYR A 1 106 ? -27.172 -9.438 -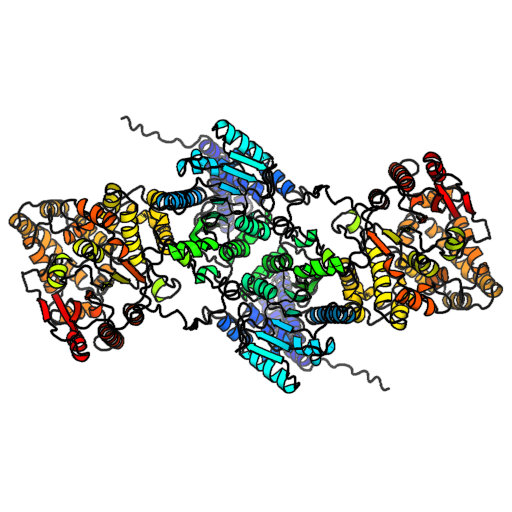4.809 1 72.94 106 TYR A C 1
ATOM 885 O O . TYR A 1 106 ? -26.422 -9.43 -5.793 1 72.94 106 TYR A O 1
ATOM 893 N N . ASP A 1 107 ? -27.578 -10.562 -4.324 1 76.38 107 ASP A N 1
ATOM 894 C CA . ASP A 1 107 ? -27.031 -11.859 -4.719 1 76.38 107 ASP A CA 1
ATOM 895 C C . ASP A 1 107 ? -27.375 -12.188 -6.172 1 76.38 107 ASP A C 1
ATOM 897 O O . ASP A 1 107 ? -26.547 -12.719 -6.91 1 76.38 107 ASP A O 1
ATOM 901 N N . ASN A 1 108 ? -28.438 -11.867 -6.555 1 69 108 ASN A N 1
ATOM 902 C CA . ASN A 1 108 ? -28.891 -12.188 -7.902 1 69 108 ASN A CA 1
ATOM 903 C C . ASN A 1 108 ? -28.25 -11.273 -8.945 1 69 108 ASN A C 1
ATOM 905 O O . ASN A 1 108 ? -28.031 -11.688 -10.086 1 69 108 ASN A O 1
ATOM 909 N N . SER A 1 109 ? -27.891 -10.141 -8.523 1 67.31 109 SER A N 1
ATOM 910 C CA . SER A 1 109 ? -27.422 -9.148 -9.492 1 67.31 109 SER A CA 1
ATOM 911 C C . SER A 1 109 ? -25.906 -9.195 -9.633 1 67.31 109 SER A C 1
ATOM 913 O O . SER A 1 109 ? -25.359 -8.695 -10.617 1 67.31 109 SER A O 1
ATOM 915 N N . ARG A 1 110 ? -25.234 -9.875 -8.734 1 73 110 ARG A N 1
ATOM 916 C CA . ARG A 1 110 ? -23.797 -9.688 -8.711 1 73 110 ARG A CA 1
ATOM 917 C C . ARG A 1 110 ? -23.062 -10.953 -9.148 1 73 110 ARG A C 1
ATOM 919 O O . ARG A 1 110 ? -21.844 -10.969 -9.258 1 73 110 ARG A O 1
ATOM 926 N N . GLY A 1 111 ? -23.781 -11.969 -9.508 1 72.5 111 GLY A N 1
ATOM 927 C CA . GLY A 1 111 ? -23.156 -13.234 -9.859 1 72.5 111 GLY A CA 1
ATOM 928 C C . GLY A 1 111 ? -22.266 -13.141 -11.078 1 72.5 111 GLY A C 1
ATOM 929 O O . GLY A 1 111 ? -21.141 -13.664 -11.07 1 72.5 111 GLY A O 1
ATOM 930 N N . ALA A 1 112 ? -22.672 -12.352 -12.023 1 70.44 112 ALA A N 1
ATOM 931 C CA . ALA A 1 112 ? -21.906 -12.242 -13.266 1 70.44 112 ALA A CA 1
ATOM 932 C C . ALA A 1 112 ? -20.703 -11.328 -13.086 1 70.44 112 ALA A C 1
ATOM 934 O O . ALA A 1 112 ? -19.672 -11.492 -13.758 1 70.44 112 ALA A O 1
ATOM 935 N N . LEU A 1 113 ? -20.812 -10.492 -12.125 1 75.69 113 LEU A N 1
ATOM 936 C CA . LEU A 1 113 ? -19.734 -9.523 -11.922 1 75.69 113 LEU A CA 1
ATOM 937 C C . LEU A 1 113 ? -18.688 -10.062 -10.953 1 75.69 113 LEU A C 1
ATOM 939 O O . LEU A 1 113 ? -17.484 -9.906 -11.172 1 75.69 113 LEU A O 1
ATOM 943 N N . LEU A 1 114 ? -19.203 -10.695 -9.938 1 85 114 LEU A N 1
ATOM 944 C CA . LEU A 1 114 ? -18.328 -11.148 -8.875 1 85 114 LEU A CA 1
ATOM 945 C C . LEU A 1 114 ? -17.922 -12.602 -9.094 1 85 114 LEU A C 1
ATOM 947 O O . LEU A 1 114 ? -18.297 -13.477 -8.305 1 85 114 LEU A O 1
ATOM 951 N N . ARG A 1 115 ? -17.047 -12.742 -10 1 87.38 115 ARG A N 1
ATOM 952 C CA . ARG A 1 115 ? -16.578 -14.078 -10.352 1 87.38 115 ARG A CA 1
ATOM 953 C C . ARG A 1 115 ? -15.508 -14.57 -9.383 1 87.38 115 ARG A C 1
ATOM 955 O O . ARG A 1 115 ? -14.828 -13.758 -8.742 1 87.38 115 ARG A O 1
ATOM 962 N N . GLY A 1 116 ? -15.43 -15.883 -9.219 1 93.19 116 GLY A N 1
ATOM 963 C CA . GLY A 1 116 ? -14.336 -16.484 -8.477 1 93.19 116 GLY A CA 1
ATOM 964 C C . GLY A 1 116 ? -14.664 -16.719 -7.012 1 93.19 116 GLY A C 1
ATOM 965 O O . GLY A 1 116 ? -13.922 -17.422 -6.309 1 93.19 116 GLY A O 1
ATOM 966 N N . ARG A 1 117 ? -15.789 -16.188 -6.48 1 95.06 117 ARG A N 1
ATOM 967 C CA . ARG A 1 117 ? -16.141 -16.359 -5.074 1 95.06 117 ARG A CA 1
ATOM 968 C C . ARG A 1 117 ? -16.312 -17.828 -4.723 1 95.06 117 ARG A C 1
ATOM 970 O O . ARG A 1 117 ? -15.781 -18.297 -3.709 1 95.06 117 ARG A O 1
ATOM 977 N N . LYS A 1 118 ? -17.031 -18.516 -5.59 1 94.5 118 LYS A N 1
ATOM 978 C CA . LYS A 1 118 ? -17.234 -19.953 -5.352 1 94.5 118 LYS A CA 1
ATOM 979 C C . LYS A 1 118 ? -15.914 -20.703 -5.363 1 94.5 118 LYS A C 1
ATOM 981 O O . LYS A 1 118 ? -15.688 -21.594 -4.535 1 94.5 118 LYS A O 1
ATOM 986 N N . THR A 1 119 ? -15.078 -20.344 -6.32 1 94.75 119 THR A N 1
ATOM 987 C CA . THR A 1 119 ? -13.773 -20.984 -6.418 1 94.75 119 THR A CA 1
ATOM 988 C C . THR A 1 119 ? -12.953 -20.734 -5.152 1 94.75 119 THR A C 1
ATOM 990 O O . THR A 1 119 ? -12.312 -21.656 -4.641 1 94.75 119 THR A O 1
ATOM 993 N N . MET A 1 120 ? -12.961 -19.516 -4.684 1 96.56 120 MET A N 1
ATOM 994 C CA . MET A 1 120 ? -12.234 -19.188 -3.463 1 96.56 120 MET A CA 1
ATOM 995 C C . MET A 1 120 ? -12.727 -20.031 -2.291 1 96.56 120 MET A C 1
ATOM 997 O O . MET A 1 120 ? -11.922 -20.562 -1.521 1 96.56 120 MET A O 1
ATOM 1001 N N . LEU A 1 121 ? -14.008 -20.188 -2.164 1 97.5 121 LEU A N 1
ATOM 1002 C CA . LEU A 1 121 ? -14.594 -20.969 -1.077 1 97.5 121 LEU A CA 1
ATOM 1003 C C . LEU A 1 121 ? -14.227 -22.453 -1.213 1 97.5 121 LEU A C 1
ATOM 1005 O O . LEU A 1 121 ? -13.883 -23.094 -0.224 1 97.5 121 LEU A O 1
ATOM 1009 N N . LYS A 1 122 ? -14.289 -22.938 -2.432 1 96.25 122 LYS A N 1
ATOM 1010 C CA . LYS A 1 122 ? -13.945 -24.328 -2.684 1 96.25 122 LYS A CA 1
ATOM 1011 C C . LYS A 1 122 ? -12.492 -24.609 -2.33 1 96.25 122 LYS A C 1
ATOM 1013 O O . LYS A 1 122 ? -12.18 -25.625 -1.722 1 96.25 122 LYS A O 1
ATOM 1018 N N . LEU A 1 123 ? -11.625 -23.719 -2.748 1 95.69 123 LEU A N 1
ATOM 1019 C CA . LEU A 1 123 ? -10.211 -23.875 -2.445 1 95.69 123 LEU A CA 1
ATOM 1020 C C . LEU A 1 123 ? -9.969 -23.844 -0.939 1 95.69 123 LEU A C 1
ATOM 1022 O O . LEU A 1 123 ? -9.172 -24.625 -0.414 1 95.69 123 LEU A O 1
ATOM 1026 N N . SER A 1 124 ? -10.625 -22.938 -0.263 1 97 124 SER A N 1
ATOM 1027 C CA . SER A 1 124 ? -10.508 -22.828 1.188 1 97 124 SER A CA 1
ATOM 1028 C C . SER A 1 124 ? -11 -24.109 1.873 1 97 124 SER A C 1
ATOM 1030 O O . SER A 1 124 ? -10.344 -24.625 2.779 1 97 124 SER A O 1
ATOM 1032 N N . ALA A 1 125 ? -12.109 -24.547 1.411 1 97.56 125 ALA A N 1
ATOM 1033 C CA . ALA A 1 125 ? -12.688 -25.766 1.971 1 97.56 125 ALA A CA 1
ATOM 1034 C C . ALA A 1 125 ? -11.766 -26.969 1.761 1 97.56 125 ALA A C 1
ATOM 1036 O O . ALA A 1 125 ? -11.562 -27.766 2.676 1 97.56 125 ALA A O 1
ATOM 1037 N N . ALA A 1 126 ? -11.297 -27.078 0.554 1 95.19 126 ALA A N 1
ATOM 1038 C CA . ALA A 1 126 ? -10.398 -28.188 0.225 1 95.19 126 ALA A CA 1
ATOM 1039 C C . ALA A 1 126 ? -9.164 -28.172 1.112 1 95.19 126 ALA A C 1
ATOM 1041 O O . ALA A 1 126 ? -8.719 -29.219 1.584 1 95.19 126 ALA A O 1
ATOM 1042 N N . GLN A 1 127 ? -8.617 -27.016 1.304 1 93.44 127 GLN A N 1
ATOM 1043 C CA . GLN A 1 127 ? -7.434 -26.875 2.139 1 93.44 127 GLN A CA 1
ATOM 1044 C C . GLN A 1 127 ? -7.738 -27.219 3.592 1 93.44 127 GLN A C 1
ATOM 1046 O O . GLN A 1 127 ? -6.922 -27.844 4.27 1 93.44 127 GLN A O 1
ATOM 1051 N N . LEU A 1 128 ? -8.883 -26.797 4.09 1 94.81 128 LEU A N 1
ATOM 1052 C CA . LEU A 1 128 ? -9.305 -27.125 5.449 1 94.81 128 LEU A CA 1
ATOM 1053 C C . LEU A 1 128 ? -9.453 -28.625 5.629 1 94.81 128 LEU A C 1
ATOM 1055 O O . LEU A 1 128 ? -8.984 -29.188 6.621 1 94.81 128 LEU A O 1
ATOM 1059 N N . ARG A 1 129 ? -10.086 -29.25 4.648 1 94.19 129 ARG A N 1
ATOM 1060 C CA . ARG A 1 129 ? -10.281 -30.688 4.715 1 94.19 129 ARG A CA 1
ATOM 1061 C C . ARG A 1 129 ? -8.945 -31.422 4.762 1 94.19 129 ARG A C 1
ATOM 1063 O O . ARG A 1 129 ? -8.781 -32.375 5.516 1 94.19 129 ARG A O 1
ATOM 1070 N N . GLU A 1 130 ? -8.094 -30.953 3.928 1 90.19 130 GLU A N 1
ATOM 1071 C CA . GLU A 1 130 ? -6.773 -31.578 3.896 1 90.19 130 GLU A CA 1
ATOM 1072 C C . GLU A 1 130 ? -6.059 -31.406 5.234 1 90.19 130 GLU A C 1
ATOM 1074 O O . GLU A 1 130 ? -5.402 -32.344 5.711 1 90.19 130 GLU A O 1
ATOM 1079 N N . GLN A 1 131 ? -6.145 -30.266 5.871 1 89.75 131 GLN A N 1
ATOM 1080 C CA . GLN A 1 131 ? -5.48 -29.984 7.141 1 89.75 131 GLN A CA 1
ATOM 1081 C C . GLN A 1 131 ? -6.098 -30.797 8.273 1 89.75 131 GLN A C 1
ATOM 1083 O O . GLN A 1 131 ? -5.395 -31.234 9.188 1 89.75 131 GLN A O 1
ATOM 1088 N N . ILE A 1 132 ? -7.328 -30.969 8.164 1 91.19 132 ILE A N 1
ATOM 1089 C CA . ILE A 1 132 ? -8.008 -31.766 9.172 1 91.19 132 ILE A CA 1
ATOM 1090 C C . ILE A 1 132 ? -7.633 -33.25 9.008 1 91.19 132 ILE A C 1
ATOM 1092 O O . ILE A 1 132 ? -7.316 -33.906 9.977 1 91.19 132 ILE A O 1
ATOM 1096 N N . ALA A 1 133 ? -7.602 -33.688 7.758 1 87.19 133 ALA A N 1
ATOM 1097 C CA . ALA A 1 133 ? -7.289 -35.094 7.453 1 87.19 133 ALA A CA 1
ATOM 1098 C C . ALA A 1 133 ? -5.859 -35.438 7.859 1 87.19 133 ALA A C 1
ATOM 1100 O O . ALA A 1 133 ? -5.578 -36.562 8.289 1 87.19 133 ALA A O 1
ATOM 1101 N N . THR A 1 134 ? -4.965 -34.531 7.742 1 84.81 134 THR A N 1
ATOM 1102 C CA . THR A 1 134 ? -3.557 -34.75 8.031 1 84.81 134 THR A CA 1
ATOM 1103 C C . THR A 1 134 ? -3.244 -34.469 9.492 1 84.81 134 THR A C 1
ATOM 1105 O O . THR A 1 134 ? -2.127 -34.688 9.953 1 84.81 134 THR A O 1
ATOM 1108 N N . GLY A 1 135 ? -4.152 -33.812 10.18 1 85.88 135 GLY A N 1
ATOM 1109 C CA . GLY A 1 135 ? -3.959 -33.562 11.602 1 85.88 135 GLY A CA 1
ATOM 1110 C C . GLY A 1 135 ? -3.334 -32.219 11.875 1 85.88 135 GLY A C 1
ATOM 1111 O O . GLY A 1 135 ? -3.047 -31.875 13.031 1 85.88 135 GLY A O 1
ATOM 1112 N N . ILE A 1 136 ? -3.127 -31.484 10.859 1 82.69 136 ILE A N 1
ATOM 1113 C CA . ILE A 1 136 ? -2.584 -30.141 11.047 1 82.69 136 ILE A CA 1
ATOM 1114 C C . ILE A 1 136 ? -3.57 -29.297 11.852 1 82.69 136 ILE A C 1
ATOM 1116 O O . ILE A 1 136 ? -3.17 -28.531 12.727 1 82.69 136 ILE A O 1
ATOM 1120 N N . MET A 1 137 ? -4.832 -29.484 11.453 1 87.06 137 MET A N 1
ATOM 1121 C CA . MET A 1 137 ? -5.902 -28.812 12.188 1 87.06 137 MET A CA 1
ATOM 1122 C C . MET A 1 137 ? -6.695 -29.812 13.023 1 87.06 137 MET A C 1
ATOM 1124 O O . MET A 1 137 ? -7.438 -30.641 12.484 1 87.06 137 MET A O 1
ATOM 1128 N N . SER A 1 138 ? -6.516 -29.734 14.297 1 87.12 138 SER A N 1
ATOM 1129 C CA . SER A 1 138 ? -7.062 -30.766 15.18 1 87.12 138 SER A CA 1
ATOM 1130 C C . SER A 1 138 ? -8.43 -30.359 15.727 1 87.12 138 SER A C 1
ATOM 1132 O O . SER A 1 138 ? -9.195 -31.203 16.188 1 87.12 138 SER A O 1
ATOM 1134 N N . LYS A 1 139 ? -8.719 -29.109 15.734 1 89.69 139 LYS A N 1
ATOM 1135 C CA . LYS A 1 139 ? -9.992 -28.609 16.234 1 89.69 139 LYS A CA 1
ATOM 1136 C C . LYS A 1 139 ? -10.836 -28.016 15.117 1 89.69 139 LYS A C 1
ATOM 1138 O O . LYS A 1 139 ? -10.32 -27.703 14.047 1 89.69 139 LYS A O 1
ATOM 1143 N N . LYS A 1 140 ? -12.172 -28.016 15.414 1 95.12 140 LYS A N 1
ATOM 1144 C CA . LYS A 1 140 ? -13.047 -27.297 14.477 1 95.12 140 LYS A CA 1
ATOM 1145 C C . LYS A 1 140 ? -12.625 -25.844 14.328 1 95.12 140 LYS A C 1
ATOM 1147 O O . LYS A 1 140 ? -12.414 -25.141 15.32 1 95.12 140 LYS A O 1
ATOM 1152 N N . PRO A 1 141 ? -12.469 -25.453 13.109 1 96.56 141 PRO A N 1
ATOM 1153 C CA . PRO A 1 141 ? -11.961 -24.094 12.914 1 96.56 141 PRO A CA 1
ATOM 1154 C C . PRO A 1 141 ? -13.023 -23.031 13.18 1 96.56 141 PRO A C 1
ATOM 1156 O O . PRO A 1 141 ? -14.219 -23.281 13.008 1 96.56 141 PRO A O 1
ATOM 1159 N N . ILE A 1 142 ? -12.57 -21.859 13.68 1 97.81 142 ILE A N 1
ATOM 1160 C CA . ILE A 1 142 ? -13.375 -20.641 13.695 1 97.81 142 ILE A CA 1
ATOM 1161 C C . ILE A 1 142 ? -13.219 -19.906 12.359 1 97.81 142 ILE A C 1
ATOM 1163 O O . ILE A 1 142 ? -12.109 -19.75 11.859 1 97.81 142 ILE A O 1
ATOM 1167 N N . TRP A 1 143 ? -14.367 -19.578 11.758 1 98.56 143 TRP A N 1
ATOM 1168 C CA . TRP A 1 143 ? -14.359 -18.891 10.469 1 98.56 143 TRP A CA 1
ATOM 1169 C C . TRP A 1 143 ? -14.852 -17.469 10.602 1 98.56 143 TRP A C 1
ATOM 1171 O O . TRP A 1 143 ? -15.93 -17.219 11.148 1 98.56 143 TRP A O 1
ATOM 1181 N N . VAL A 1 144 ? -14.031 -16.469 10.125 1 98.62 144 VAL A N 1
ATOM 1182 C CA . VAL A 1 144 ? -14.445 -15.07 10.062 1 98.62 144 VAL A CA 1
ATOM 1183 C C . VAL A 1 144 ? -14.562 -14.633 8.602 1 98.62 144 VAL A C 1
ATOM 1185 O O . VAL A 1 144 ? -13.602 -14.711 7.844 1 98.62 144 VAL A O 1
ATOM 1188 N N . ASP A 1 145 ? -15.711 -14.227 8.227 1 98.69 145 ASP A N 1
ATOM 1189 C CA . ASP A 1 145 ? -15.953 -13.672 6.895 1 98.69 145 ASP A CA 1
ATOM 1190 C C . ASP A 1 145 ? -16.031 -12.148 6.945 1 98.69 145 ASP A C 1
ATOM 1192 O O . ASP A 1 145 ? -17.094 -11.594 7.27 1 98.69 145 ASP A O 1
ATOM 1196 N N . LEU A 1 146 ? -14.961 -11.445 6.508 1 98.19 146 LEU A N 1
ATOM 1197 C CA . LEU A 1 146 ? -14.883 -9.992 6.551 1 98.19 146 LEU A CA 1
ATOM 1198 C C . LEU A 1 146 ? -15.547 -9.375 5.328 1 98.19 146 LEU A C 1
ATOM 1200 O O . LEU A 1 146 ? -15.281 -9.781 4.195 1 98.19 146 LEU A O 1
ATOM 1204 N N . GLY A 1 147 ? -16.344 -8.391 5.547 1 96.25 147 GLY A N 1
ATOM 1205 C CA . GLY A 1 147 ? -17.141 -7.859 4.453 1 96.25 147 GLY A CA 1
ATOM 1206 C C . GLY A 1 147 ? -18.141 -8.859 3.898 1 96.25 147 GLY A C 1
ATOM 1207 O O . GLY A 1 147 ? -18.281 -9.008 2.682 1 96.25 147 GLY A O 1
ATOM 1208 N N . GLY A 1 148 ? -18.766 -9.562 4.734 1 95.19 148 GLY A N 1
ATOM 1209 C CA . GLY A 1 148 ? -19.562 -10.719 4.348 1 95.19 148 GLY A CA 1
ATOM 1210 C C . GLY A 1 148 ? -20.891 -10.352 3.734 1 95.19 148 GLY A C 1
ATOM 1211 O O . GLY A 1 148 ? -21.547 -11.188 3.09 1 95.19 148 GLY A O 1
ATOM 1212 N N . GLY A 1 149 ? -21.359 -9.117 3.932 1 94.06 149 GLY A N 1
ATOM 1213 C CA . GLY A 1 149 ? -22.562 -8.617 3.283 1 94.06 149 GLY A CA 1
ATOM 1214 C C . GLY A 1 149 ? -23.797 -9.422 3.623 1 94.06 149 GLY A C 1
ATOM 1215 O O . GLY A 1 149 ? -24.109 -9.633 4.797 1 94.06 149 GLY A O 1
ATOM 1216 N N . THR A 1 150 ? -24.406 -10.047 2.586 1 93.44 150 THR A N 1
ATOM 1217 C CA . THR A 1 150 ? -25.688 -10.734 2.717 1 93.44 150 THR A CA 1
ATOM 1218 C C . THR A 1 150 ? -25.484 -12.133 3.299 1 93.44 150 THR A C 1
ATOM 1220 O O . THR A 1 150 ? -26.469 -12.828 3.594 1 93.44 150 THR A O 1
ATOM 1223 N N . GLY A 1 151 ? -24.281 -12.57 3.434 1 96.25 151 GLY A N 1
ATOM 1224 C CA . GLY A 1 151 ? -24.016 -13.898 3.961 1 96.25 151 GLY A CA 1
ATOM 1225 C C . GLY A 1 151 ? -23.984 -14.969 2.889 1 96.25 151 GLY A C 1
ATOM 1226 O O . GLY A 1 151 ? -23.984 -16.156 3.197 1 96.25 151 GLY A O 1
ATOM 1227 N N . TRP A 1 152 ? -23.938 -14.602 1.637 1 94.88 152 TRP A N 1
ATOM 1228 C CA . TRP A 1 152 ? -23.922 -15.531 0.515 1 94.88 152 TRP A CA 1
ATOM 1229 C C . TRP A 1 152 ? -22.75 -16.5 0.628 1 94.88 152 TRP A C 1
ATOM 1231 O O . TRP A 1 152 ? -22.906 -17.703 0.362 1 94.88 152 TRP A O 1
ATOM 1241 N N . ASN A 1 153 ? -21.594 -16.031 1.016 1 97 153 ASN A N 1
ATOM 1242 C CA . ASN A 1 153 ? -20.422 -16.875 1.162 1 97 153 ASN A CA 1
ATOM 1243 C C . ASN A 1 153 ? -20.656 -18.016 2.154 1 97 153 ASN A C 1
ATOM 1245 O O . ASN A 1 153 ? -20.25 -19.156 1.908 1 97 153 ASN A O 1
ATOM 1249 N N . ILE A 1 154 ? -21.281 -17.688 3.254 1 97.75 154 ILE A N 1
ATOM 1250 C CA . ILE A 1 154 ? -21.469 -18.656 4.324 1 97.75 154 ILE A CA 1
ATOM 1251 C C . ILE A 1 154 ? -22.469 -19.719 3.883 1 97.75 154 ILE A C 1
ATOM 1253 O O . ILE A 1 154 ? -22.25 -20.906 4.102 1 97.75 154 ILE A O 1
ATOM 1257 N N . GLU A 1 155 ? -23.5 -19.281 3.232 1 96.62 155 GLU A N 1
ATOM 1258 C CA . GLU A 1 155 ? -24.453 -20.25 2.701 1 96.62 155 GLU A CA 1
ATOM 1259 C C . GLU A 1 155 ? -23.812 -21.141 1.651 1 96.62 155 GLU A C 1
ATOM 1261 O O . GLU A 1 155 ? -24 -22.359 1.658 1 96.62 155 GLU A O 1
ATOM 1266 N N . THR A 1 156 ? -23.047 -20.562 0.744 1 95.75 156 THR A N 1
ATOM 1267 C CA . THR A 1 156 ? -22.406 -21.297 -0.343 1 95.75 156 THR A CA 1
ATOM 1268 C C . THR A 1 156 ? -21.359 -22.266 0.2 1 95.75 156 THR A C 1
ATOM 1270 O O . THR A 1 156 ? -21.203 -23.375 -0.322 1 95.75 156 THR A O 1
ATOM 1273 N N . MET A 1 157 ? -20.625 -21.875 1.215 1 97.31 157 MET A N 1
ATOM 1274 C CA . MET A 1 157 ? -19.594 -22.703 1.832 1 97.31 157 MET A CA 1
ATOM 1275 C C . MET A 1 157 ? -20.203 -24.016 2.359 1 97.31 157 MET A C 1
ATOM 1277 O O . MET A 1 157 ? -19.531 -25.047 2.361 1 97.31 157 MET A O 1
ATOM 1281 N N . ASN A 1 158 ? -21.406 -23.969 2.777 1 96.44 158 ASN A N 1
ATOM 1282 C CA . ASN A 1 158 ? -22.078 -25.141 3.342 1 96.44 158 ASN A CA 1
ATOM 1283 C C . ASN A 1 158 ? -22.047 -26.328 2.375 1 96.44 158 ASN A C 1
ATOM 1285 O O . ASN A 1 158 ? -22.047 -27.484 2.801 1 96.44 158 ASN A O 1
ATOM 1289 N N . GLU A 1 159 ? -21.969 -26.047 1.049 1 93.88 159 GLU A N 1
ATOM 1290 C CA . GLU A 1 159 ? -21.938 -27.094 0.024 1 93.88 159 GLU A CA 1
ATOM 1291 C C . GLU A 1 159 ? -20.578 -27.781 -0.025 1 93.88 159 GLU A C 1
ATOM 1293 O O . GLU A 1 159 ? -20.484 -28.953 -0.367 1 93.88 159 GLU A O 1
ATOM 1298 N N . SER A 1 160 ? -19.562 -27.078 0.281 1 93.56 160 SER A N 1
ATOM 1299 C CA . SER A 1 160 ? -18.203 -27.594 0.178 1 93.56 160 SER A CA 1
ATOM 1300 C C . SER A 1 160 ? -17.672 -28.016 1.542 1 93.56 160 SER A C 1
ATOM 1302 O O . SER A 1 160 ? -16.875 -28.953 1.639 1 93.56 160 SER A O 1
ATOM 1304 N N . PHE A 1 161 ? -18.047 -27.375 2.568 1 95.94 161 PHE A N 1
ATOM 1305 C CA . PHE A 1 161 ? -17.656 -27.609 3.955 1 95.94 161 PHE A CA 1
ATOM 1306 C C . PHE A 1 161 ? -18.797 -27.25 4.902 1 95.94 161 PHE A C 1
ATOM 1308 O O . PHE A 1 161 ? -19.016 -26.078 5.211 1 95.94 161 PHE A O 1
ATOM 1315 N N . PRO A 1 162 ? -19.5 -28.219 5.375 1 96.56 162 PRO A N 1
ATOM 1316 C CA . PRO A 1 162 ? -20.703 -27.953 6.156 1 96.56 162 PRO A CA 1
ATOM 1317 C C . PRO A 1 162 ? -20.453 -27.016 7.332 1 96.56 162 PRO A C 1
ATOM 1319 O O . PRO A 1 162 ? -19.453 -27.156 8.039 1 96.56 162 PRO A O 1
ATOM 1322 N N . ILE A 1 163 ? -21.391 -26.109 7.551 1 97.5 163 ILE A N 1
ATOM 1323 C CA . ILE A 1 163 ? -21.281 -25.062 8.555 1 97.5 163 ILE A CA 1
ATOM 1324 C C . ILE A 1 163 ? -21.172 -25.672 9.945 1 97.5 163 ILE A C 1
ATOM 1326 O O . ILE A 1 163 ? -20.484 -25.141 10.82 1 97.5 163 ILE A O 1
ATOM 1330 N N . GLU A 1 164 ? -21.734 -26.828 10.125 1 95.12 164 GLU A N 1
ATOM 1331 C CA . GLU A 1 164 ? -21.703 -27.531 11.406 1 95.12 164 GLU A CA 1
ATOM 1332 C C . GLU A 1 164 ? -20.297 -27.984 11.773 1 95.12 164 GLU A C 1
ATOM 1334 O O . GLU A 1 164 ? -20.016 -28.25 12.938 1 95.12 164 GLU A O 1
ATOM 1339 N N . GLN A 1 165 ? -19.453 -28.078 10.766 1 95.38 165 GLN A N 1
ATOM 1340 C CA . GLN A 1 165 ? -18.094 -28.531 11 1 95.38 165 GLN A CA 1
ATOM 1341 C C . GLN A 1 165 ? -17.219 -27.391 11.523 1 95.38 165 GLN A C 1
ATOM 1343 O O . GLN A 1 165 ? -16.062 -27.609 11.906 1 95.38 165 GLN A O 1
ATOM 1348 N N . PHE A 1 166 ? -17.734 -26.203 11.602 1 97.69 166 PHE A N 1
ATOM 1349 C CA . PHE A 1 166 ? -17.047 -25.078 12.211 1 97.69 166 PHE A CA 1
ATOM 1350 C C . PHE A 1 166 ? -17.438 -24.922 13.672 1 97.69 166 PHE A C 1
ATOM 1352 O O . PHE A 1 166 ? -18.578 -25.203 14.047 1 97.69 166 PHE A O 1
ATOM 1359 N N . GLU A 1 167 ? -16.453 -24.516 14.492 1 96.62 167 GLU A N 1
ATOM 1360 C CA . GLU A 1 167 ? -16.781 -24.156 15.875 1 96.62 167 GLU A CA 1
ATOM 1361 C C . GLU A 1 167 ? -17.688 -22.938 15.938 1 96.62 167 GLU A C 1
ATOM 1363 O O . GLU A 1 167 ? -18.672 -22.922 16.672 1 96.62 167 GLU A O 1
ATOM 1368 N N . GLN A 1 168 ? -17.312 -21.969 15.219 1 97.06 168 GLN A N 1
ATOM 1369 C CA . GLN A 1 168 ? -18.016 -20.688 15.141 1 97.06 168 GLN A CA 1
ATOM 1370 C C . GLN A 1 168 ? -17.766 -20 13.805 1 97.06 168 GLN A C 1
ATOM 1372 O O . GLN A 1 168 ? -16.672 -20.078 13.258 1 97.06 168 GLN A O 1
ATOM 1377 N N . VAL A 1 169 ? -18.844 -19.406 13.305 1 98.38 169 VAL A N 1
ATOM 1378 C CA . VAL A 1 169 ? -18.734 -18.594 12.094 1 98.38 169 VAL A CA 1
ATOM 1379 C C . VAL A 1 169 ? -19.156 -17.156 12.383 1 98.38 169 VAL A C 1
ATOM 1381 O O . VAL A 1 169 ? -20.234 -16.922 12.938 1 98.38 169 VAL A O 1
ATOM 1384 N N . ILE A 1 170 ? -18.328 -16.203 12.062 1 98.38 170 ILE A N 1
ATOM 1385 C CA . ILE A 1 170 ? -18.594 -14.789 12.352 1 98.38 170 ILE A CA 1
ATOM 1386 C C . ILE A 1 170 ? -18.594 -13.992 11.055 1 98.38 170 ILE A C 1
ATOM 1388 O O . ILE A 1 170 ? -17.609 -14 10.305 1 98.38 170 ILE A O 1
ATOM 1392 N N . LEU A 1 171 ? -19.688 -13.344 10.781 1 98.56 171 LEU A N 1
ATOM 1393 C CA . LEU A 1 171 ? -19.781 -12.414 9.656 1 98.56 171 LEU A CA 1
ATOM 1394 C C . LEU A 1 171 ? -19.625 -10.977 10.133 1 98.56 171 LEU A C 1
ATOM 1396 O O . LEU A 1 171 ? -20.328 -10.531 11.047 1 98.56 171 LEU A O 1
ATOM 1400 N N . VAL A 1 172 ? -18.672 -10.258 9.547 1 98 172 VAL A N 1
ATOM 1401 C CA . VAL A 1 172 ? -18.422 -8.867 9.914 1 98 172 VAL A CA 1
ATOM 1402 C C . VAL A 1 172 ? -18.688 -7.969 8.703 1 98 172 VAL A C 1
ATOM 1404 O O . VAL A 1 172 ? -18.141 -8.195 7.625 1 98 172 VAL A O 1
ATOM 1407 N N . ASP A 1 173 ? -19.469 -7.031 8.852 1 96.56 173 ASP A N 1
ATOM 1408 C CA . ASP A 1 173 ? -19.75 -6.043 7.816 1 96.56 173 ASP A CA 1
ATOM 1409 C C . ASP A 1 173 ? -20.141 -4.699 8.43 1 96.56 173 ASP A C 1
ATOM 1411 O O . ASP A 1 173 ? -20.703 -4.652 9.531 1 96.56 173 ASP A O 1
ATOM 1415 N N . LEU A 1 174 ? -19.844 -3.65 7.711 1 93.25 174 LEU A N 1
ATOM 1416 C CA . LEU A 1 174 ? -20.078 -2.305 8.227 1 93.25 174 LEU A CA 1
ATOM 1417 C C . LEU A 1 174 ? -21.484 -1.823 7.902 1 93.25 174 LEU A C 1
ATOM 1419 O O . LEU A 1 174 ? -21.969 -0.864 8.508 1 93.25 174 LEU A O 1
ATOM 1423 N N . THR A 1 175 ? -22.172 -2.412 6.984 1 91 175 THR A N 1
ATOM 1424 C CA . THR A 1 175 ? -23.453 -1.95 6.461 1 91 175 THR A CA 1
ATOM 1425 C C . THR A 1 175 ? -24.609 -2.6 7.211 1 91 175 THR A C 1
ATOM 1427 O O . THR A 1 175 ? -24.875 -3.793 7.043 1 91 175 THR A O 1
ATOM 1430 N N . PRO A 1 176 ? -25.469 -1.862 7.891 1 91.5 176 PRO A N 1
ATOM 1431 C CA . PRO A 1 176 ? -26.562 -2.426 8.688 1 91.5 176 PRO A CA 1
ATOM 1432 C C . PRO A 1 176 ? -27.594 -3.158 7.84 1 91.5 176 PRO A C 1
ATOM 1434 O O . PRO A 1 176 ? -28.078 -4.219 8.234 1 91.5 176 PRO A O 1
ATOM 1437 N N . SER A 1 177 ? -27.938 -2.635 6.715 1 90 177 SER A N 1
ATOM 1438 C CA . SER A 1 177 ? -28.938 -3.256 5.863 1 90 177 SER A CA 1
ATOM 1439 C C . SER A 1 177 ? -28.5 -4.637 5.398 1 90 177 SER A C 1
ATOM 1441 O O . SER A 1 177 ? -29.297 -5.578 5.387 1 90 177 SER A O 1
ATOM 1443 N N . LEU A 1 178 ? -27.281 -4.773 4.996 1 92.56 178 LEU A N 1
ATOM 1444 C CA . LEU A 1 178 ? -26.75 -6.062 4.559 1 92.56 178 LEU A CA 1
ATOM 1445 C C . LEU A 1 178 ? -26.688 -7.043 5.723 1 92.56 178 LEU A C 1
ATOM 1447 O O . LEU A 1 178 ? -26.984 -8.234 5.559 1 92.56 178 LEU A O 1
ATOM 1451 N N . CYS A 1 179 ? -26.297 -6.551 6.887 1 95.25 179 CYS A N 1
ATOM 1452 C CA . CYS A 1 179 ? -26.234 -7.391 8.078 1 95.25 179 CYS A CA 1
ATOM 1453 C C . CYS A 1 179 ? -27.609 -7.941 8.43 1 95.25 179 CYS A C 1
ATOM 1455 O O . CYS A 1 179 ? -27.719 -9.086 8.875 1 95.25 179 CYS A O 1
ATOM 1457 N N . GLN A 1 180 ? -28.594 -7.129 8.25 1 94.06 180 GLN A N 1
ATOM 1458 C CA . GLN A 1 180 ? -29.953 -7.578 8.539 1 94.06 180 GLN A CA 1
ATOM 1459 C C . GLN A 1 180 ? -30.375 -8.719 7.609 1 94.06 180 GLN A C 1
ATOM 1461 O O . GLN A 1 180 ? -30.969 -9.703 8.047 1 94.06 180 GLN A O 1
ATOM 1466 N N . VAL A 1 181 ? -30.094 -8.57 6.352 1 93.5 181 VAL A N 1
ATOM 1467 C CA . VAL A 1 181 ? -30.375 -9.625 5.379 1 93.5 181 VAL A CA 1
ATOM 1468 C C . VAL A 1 181 ? -29.641 -10.906 5.781 1 93.5 181 VAL A C 1
ATOM 1470 O O . VAL A 1 181 ? -30.203 -12 5.703 1 93.5 181 VAL A O 1
ATOM 1473 N N . ALA A 1 182 ? -28.422 -10.805 6.18 1 96.5 182 ALA A N 1
ATOM 1474 C CA . ALA A 1 182 ? -27.609 -11.953 6.59 1 96.5 182 ALA A CA 1
ATOM 1475 C C . ALA A 1 182 ? -28.234 -12.656 7.797 1 96.5 182 ALA A C 1
ATOM 1477 O O . ALA A 1 182 ? -28.312 -13.883 7.836 1 96.5 182 ALA A O 1
ATOM 1478 N N . ARG A 1 183 ? -28.688 -11.867 8.758 1 96.88 183 ARG A N 1
ATOM 1479 C CA . ARG A 1 183 ? -29.312 -12.438 9.945 1 96.88 183 ARG A CA 1
ATOM 1480 C C . ARG A 1 183 ? -30.547 -13.25 9.586 1 96.88 183 ARG A C 1
ATOM 1482 O O . ARG A 1 183 ? -30.734 -14.367 10.086 1 96.88 183 ARG A O 1
ATOM 1489 N N . GLU A 1 184 ? -31.344 -12.695 8.781 1 95.94 184 GLU A N 1
ATOM 1490 C CA . GLU A 1 184 ? -32.531 -13.391 8.336 1 95.94 184 GLU A CA 1
ATOM 1491 C C . GLU A 1 184 ? -32.188 -14.672 7.59 1 95.94 184 GLU A C 1
ATO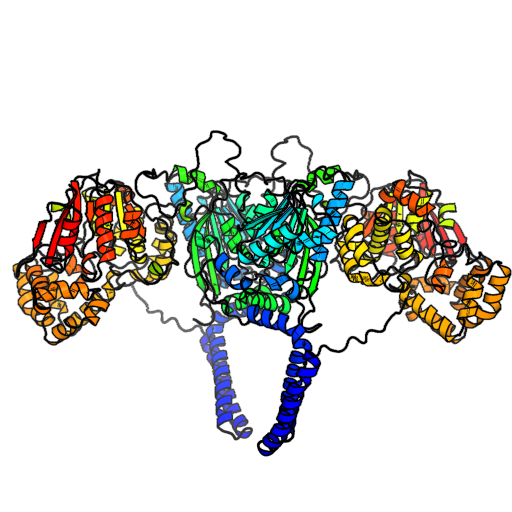M 1493 O O . GLU A 1 184 ? -32.844 -15.703 7.766 1 95.94 184 GLU A O 1
ATOM 1498 N N . ARG A 1 185 ? -31.188 -14.562 6.766 1 95.12 185 ARG A N 1
ATOM 1499 C CA . ARG A 1 185 ? -30.719 -15.711 5.992 1 95.12 185 ARG A CA 1
ATOM 1500 C C . ARG A 1 185 ? -30.297 -16.859 6.902 1 95.12 185 ARG A C 1
ATOM 1502 O O . ARG A 1 185 ? -30.703 -18 6.699 1 95.12 185 ARG A O 1
ATOM 1509 N N . PHE A 1 186 ? -29.547 -16.625 7.945 1 96.94 186 PHE A N 1
ATOM 1510 C CA . PHE A 1 186 ? -29 -17.656 8.812 1 96.94 186 PHE A CA 1
ATOM 1511 C C . PHE A 1 186 ? -30.078 -18.188 9.758 1 96.94 186 PHE A C 1
ATOM 1513 O O . PHE A 1 186 ? -30.062 -19.375 10.125 1 96.94 186 PHE A O 1
ATOM 1520 N N . GLU A 1 187 ? -31 -17.297 10.117 1 95.94 187 GLU A N 1
ATOM 1521 C CA . GLU A 1 187 ? -32.125 -17.734 10.914 1 95.94 187 GLU A CA 1
ATOM 1522 C C . GLU A 1 187 ? -32.969 -18.75 10.148 1 95.94 187 GLU A C 1
ATOM 1524 O O . GLU A 1 187 ? -33.438 -19.75 10.719 1 95.94 187 GLU A O 1
ATOM 1529 N N . SER A 1 188 ? -33.188 -18.453 8.945 1 96.38 188 SER A N 1
ATOM 1530 C CA . SER A 1 188 ? -33.969 -19.344 8.109 1 96.38 188 SER A CA 1
ATOM 1531 C C . SER A 1 188 ? -33.281 -20.703 7.945 1 96.38 188 SER A C 1
ATOM 1533 O O . SER A 1 188 ? -33.969 -21.719 7.754 1 96.38 188 SER A O 1
ATOM 1535 N N . LYS A 1 189 ? -31.953 -20.797 8.023 1 95.69 189 LYS A N 1
ATOM 1536 C CA . LYS A 1 189 ? -31.188 -22.031 7.863 1 95.69 189 LYS A CA 1
ATOM 1537 C C . LYS A 1 189 ? -31.062 -22.766 9.188 1 95.69 189 LYS A C 1
ATOM 1539 O O . LYS A 1 189 ? -30.672 -23.938 9.219 1 95.69 189 LYS A O 1
ATOM 1544 N N . GLY A 1 190 ? -31.359 -22.078 10.289 1 95.38 190 GLY A N 1
ATOM 1545 C CA . GLY A 1 190 ? -31.328 -22.688 11.609 1 95.38 190 GLY A CA 1
ATOM 1546 C C . GLY A 1 190 ? -29.938 -22.844 12.164 1 95.38 190 GLY A C 1
ATOM 1547 O O . GLY A 1 190 ? -29.688 -23.719 12.992 1 95.38 190 GLY A O 1
ATOM 1548 N N . TRP A 1 191 ? -28.969 -22.141 11.648 1 96.06 191 TRP A N 1
ATOM 1549 C CA . TRP A 1 191 ? -27.594 -22.219 12.117 1 96.06 191 TRP A CA 1
ATOM 1550 C C . TRP A 1 191 ? -27.422 -21.453 13.422 1 96.06 191 TRP A C 1
ATOM 1552 O O . TRP A 1 191 ? -27.656 -20.25 13.469 1 96.06 191 TRP A O 1
ATOM 1562 N N . LYS A 1 192 ? -26.938 -22.094 14.438 1 94.5 192 LYS A N 1
ATOM 1563 C CA . LYS A 1 192 ? -26.812 -21.469 15.758 1 94.5 192 LYS A CA 1
ATOM 1564 C C . LYS A 1 192 ? -25.375 -21.031 16.016 1 94.5 192 LYS A C 1
ATOM 1566 O O . LYS A 1 192 ? -25.109 -20.25 16.922 1 94.5 192 LYS A O 1
ATOM 1571 N N . ASN A 1 193 ? -24.484 -21.516 15.234 1 96.38 193 ASN A N 1
ATOM 1572 C CA . ASN A 1 193 ? -23.078 -21.188 15.453 1 96.38 193 ASN A CA 1
ATOM 1573 C C . ASN A 1 193 ? -22.609 -20.062 14.547 1 96.38 193 ASN A C 1
ATOM 1575 O O . ASN A 1 193 ? -21.406 -19.906 14.305 1 96.38 193 ASN A O 1
ATOM 1579 N N . VAL A 1 194 ? -23.562 -19.344 13.938 1 97.94 194 VAL A N 1
ATOM 1580 C CA . VAL A 1 194 ? -23.234 -18.219 13.07 1 97.94 194 VAL A CA 1
ATOM 1581 C C . VAL A 1 194 ? -23.625 -16.906 13.742 1 97.94 194 VAL A C 1
ATOM 1583 O O . VAL A 1 194 ? -24.766 -16.75 14.18 1 97.94 194 VAL A O 1
ATOM 1586 N N . THR A 1 195 ? -22.703 -15.938 13.859 1 97.25 195 THR A N 1
ATOM 1587 C CA . THR A 1 195 ? -22.938 -14.633 14.453 1 97.25 195 THR A CA 1
ATOM 1588 C C . THR A 1 195 ? -22.672 -13.523 13.445 1 97.25 195 THR A C 1
ATOM 1590 O O . THR A 1 195 ? -21.672 -13.57 12.711 1 97.25 195 THR A O 1
ATOM 1593 N N . VAL A 1 196 ? -23.578 -12.523 13.422 1 97.81 196 VAL A N 1
ATOM 1594 C CA . VAL A 1 196 ? -23.406 -11.375 12.539 1 97.81 196 VAL A CA 1
ATOM 1595 C C . VAL A 1 196 ? -23.016 -10.148 13.352 1 97.81 196 VAL A C 1
ATOM 1597 O O . VAL A 1 196 ? -23.734 -9.758 14.281 1 97.81 196 VAL A O 1
ATOM 1600 N N . LEU A 1 197 ? -21.891 -9.547 13.008 1 97.25 197 LEU A N 1
ATOM 1601 C CA . LEU A 1 197 ? -21.422 -8.336 13.664 1 97.25 197 LEU A CA 1
ATOM 1602 C C . LEU A 1 197 ? -21.438 -7.152 12.703 1 97.25 197 LEU A C 1
ATOM 1604 O O . LEU A 1 197 ? -20.719 -7.164 11.688 1 97.25 197 LEU A O 1
ATOM 1608 N N . CYS A 1 198 ? -22.219 -6.148 13 1 95.75 198 CYS A N 1
ATOM 1609 C CA . CYS A 1 198 ? -22.188 -4.902 12.234 1 95.75 198 CYS A CA 1
ATOM 1610 C C . CYS A 1 198 ? -21.109 -3.971 12.773 1 95.75 198 CYS A C 1
ATOM 1612 O O . CYS A 1 198 ? -21.406 -2.998 13.469 1 95.75 198 CYS A O 1
ATOM 1614 N N . GLN A 1 199 ? -19.875 -4.254 12.469 1 94.62 199 GLN A N 1
ATOM 1615 C CA . GLN A 1 199 ? -18.703 -3.562 13.008 1 94.62 199 GLN A CA 1
ATOM 1616 C C . GLN A 1 199 ? -17.641 -3.381 11.93 1 94.62 199 GLN A C 1
ATOM 1618 O O . GLN A 1 199 ? -17.766 -3.928 10.828 1 94.62 199 GLN A O 1
ATOM 1623 N N . ASP A 1 200 ? -16.672 -2.572 12.242 1 93.19 200 ASP A N 1
ATOM 1624 C CA . ASP A 1 200 ? -15.539 -2.316 11.359 1 93.19 200 ASP A CA 1
ATOM 1625 C C . ASP A 1 200 ? -14.578 -3.502 11.336 1 93.19 200 ASP A C 1
ATOM 1627 O O . ASP A 1 200 ? -14.273 -4.082 12.375 1 93.19 200 ASP A O 1
ATOM 1631 N N . ALA A 1 201 ? -14.148 -3.861 10.18 1 95 201 ALA A N 1
ATOM 1632 C CA . ALA A 1 201 ? -13.312 -5.039 9.961 1 95 201 ALA A CA 1
ATOM 1633 C C . ALA A 1 201 ? -11.984 -4.906 10.695 1 95 201 ALA A C 1
ATOM 1635 O O . ALA A 1 201 ? -11.375 -5.91 11.07 1 95 201 ALA A O 1
ATOM 1636 N N . SER A 1 202 ? -11.477 -3.709 10.883 1 92.44 202 SER A N 1
ATOM 1637 C CA . SER A 1 202 ? -10.141 -3.508 11.445 1 92.44 202 SER A CA 1
ATOM 1638 C C . SER A 1 202 ? -10.164 -3.621 12.969 1 92.44 202 SER A C 1
ATOM 1640 O O . SER A 1 202 ? -9.117 -3.762 13.602 1 92.44 202 SER A O 1
ATOM 1642 N N . SER A 1 203 ? -11.414 -3.584 13.633 1 90.56 203 SER A N 1
ATOM 1643 C CA . SER A 1 203 ? -11.406 -3.49 15.086 1 90.56 203 SER A CA 1
ATOM 1644 C C . SER A 1 203 ? -12.562 -4.273 15.703 1 90.56 203 SER A C 1
ATOM 1646 O O . SER A 1 203 ? -12.828 -4.16 16.891 1 90.56 203 SER A O 1
ATOM 1648 N N . PHE A 1 204 ? -13.211 -5.074 14.961 1 93.31 204 PHE A N 1
ATOM 1649 C CA . PHE A 1 204 ? -14.398 -5.762 15.453 1 93.31 204 PHE A CA 1
ATOM 1650 C C . PHE A 1 204 ? -14.055 -6.68 16.609 1 93.31 204 PHE A C 1
ATOM 1652 O O . PHE A 1 204 ? -12.914 -7.145 16.734 1 93.31 204 PHE A O 1
ATOM 1659 N N . GLN A 1 205 ? -15 -6.805 17.516 1 92.62 205 GLN A N 1
ATOM 1660 C CA . GLN A 1 205 ? -14.891 -7.691 18.656 1 92.62 205 GLN A CA 1
ATOM 1661 C C . GLN A 1 205 ? -16.219 -8.398 18.938 1 92.62 205 GLN A C 1
ATOM 1663 O O . GLN A 1 205 ? -17.281 -7.898 18.562 1 92.62 205 GLN A O 1
ATOM 1668 N N . LEU A 1 206 ? -16.047 -9.578 19.469 1 92.25 206 LEU A N 1
ATOM 1669 C CA . LEU A 1 206 ? -17.266 -10.227 19.984 1 92.25 206 LEU A CA 1
ATOM 1670 C C . LEU A 1 206 ? -17.75 -9.531 21.25 1 92.25 206 LEU A C 1
ATOM 1672 O O . LEU A 1 206 ? -16.984 -9.359 22.203 1 92.25 206 LEU A O 1
ATOM 1676 N N . PRO A 1 207 ? -18.922 -9.188 21.188 1 88.75 207 PRO A N 1
ATOM 1677 C CA . PRO A 1 207 ? -19.422 -8.484 22.375 1 88.75 207 PRO A CA 1
ATOM 1678 C C . PRO A 1 207 ? -19.234 -9.289 23.656 1 88.75 207 PRO A C 1
ATOM 1680 O O . PRO A 1 207 ? -19.672 -10.438 23.734 1 88.75 207 PRO A O 1
ATOM 1683 N N . GLY A 1 208 ? -18.562 -8.758 24.625 1 84.31 208 GLY A N 1
ATOM 1684 C CA . GLY A 1 208 ? -18.328 -9.391 25.922 1 84.31 208 GLY A CA 1
ATOM 1685 C C . GLY A 1 208 ? -17.141 -10.328 25.906 1 84.31 208 GLY A C 1
ATOM 1686 O O . GLY A 1 208 ? -16.75 -10.852 26.953 1 84.31 208 GLY A O 1
ATOM 1687 N N . LEU A 1 209 ? -16.578 -10.547 24.828 1 88 209 LEU A N 1
ATOM 1688 C CA . LEU A 1 209 ? -15.438 -11.453 24.703 1 88 209 LEU A CA 1
ATOM 1689 C C . LEU A 1 209 ? -14.305 -10.805 23.906 1 88 209 LEU A C 1
ATOM 1691 O O . LEU A 1 209 ? -13.789 -11.383 22.953 1 88 209 LEU A O 1
ATOM 1695 N N . GLU A 1 210 ? -13.938 -9.625 24.422 1 86.5 210 GLU A N 1
ATOM 1696 C CA . GLU A 1 210 ? -12.914 -8.859 23.719 1 86.5 210 GLU A CA 1
ATOM 1697 C C . GLU A 1 210 ? -11.578 -9.609 23.719 1 86.5 210 GLU A C 1
ATOM 1699 O O . GLU A 1 210 ? -11.172 -10.164 24.734 1 86.5 210 GLU A O 1
ATOM 1704 N N . GLY A 1 211 ? -10.977 -9.703 22.578 1 86.06 211 GLY A N 1
ATOM 1705 C CA . GLY A 1 211 ? -9.672 -10.336 22.438 1 86.06 211 GLY A CA 1
ATOM 1706 C C . GLY A 1 211 ? -9.75 -11.852 22.328 1 86.06 211 GLY A C 1
ATOM 1707 O O . GLY A 1 211 ? -8.734 -12.516 22.141 1 86.06 211 GLY A O 1
ATOM 1708 N N . SER A 1 212 ? -10.93 -12.438 22.359 1 89.69 212 SER A N 1
ATOM 1709 C CA . SER A 1 212 ? -11.102 -13.891 22.422 1 89.69 212 SER A CA 1
ATOM 1710 C C . SER A 1 212 ? -10.742 -14.539 21.078 1 89.69 212 SER A C 1
ATOM 1712 O O . SER A 1 212 ? -10.453 -15.734 21.031 1 89.69 212 SER A O 1
ATOM 1714 N N . LEU A 1 213 ? -10.727 -13.805 20.078 1 94.62 213 LEU A N 1
ATOM 1715 C CA . LEU A 1 213 ? -10.516 -14.367 18.75 1 94.62 213 LEU A CA 1
ATOM 1716 C C . LEU A 1 213 ? -9.039 -14.352 18.375 1 94.62 213 LEU A C 1
ATOM 1718 O O . LEU A 1 213 ? -8.625 -15.008 17.406 1 94.62 213 LEU A O 1
ATOM 1722 N N . GLU A 1 214 ? -8.203 -13.68 19.094 1 94 214 GLU A N 1
ATOM 1723 C CA . GLU A 1 214 ? -6.805 -13.477 18.734 1 94 214 GLU A CA 1
ATOM 1724 C C . GLU A 1 214 ? -6.051 -14.805 18.688 1 94 214 GLU A C 1
ATOM 1726 O O . GLU A 1 214 ? -6.062 -15.57 19.656 1 94 214 GLU A O 1
ATOM 1731 N N . GLY A 1 215 ? -5.484 -15.133 17.547 1 93.38 215 GLY A N 1
ATOM 1732 C CA . GLY A 1 215 ? -4.66 -16.312 17.359 1 93.38 215 GLY A CA 1
ATOM 1733 C C . GLY A 1 215 ? -5.469 -17.594 17.312 1 93.38 215 GLY A C 1
ATOM 1734 O O . GLY A 1 215 ? -4.914 -18.688 17.438 1 93.38 215 GLY A O 1
ATOM 1735 N N . ARG A 1 216 ? -6.766 -17.453 17.109 1 94.75 216 ARG A N 1
ATOM 1736 C CA . ARG A 1 216 ? -7.574 -18.656 17.219 1 94.75 216 ARG A CA 1
ATOM 1737 C C . ARG A 1 216 ? -8.359 -18.922 15.945 1 94.75 216 ARG A C 1
ATOM 1739 O O . ARG A 1 216 ? -8.898 -20.016 15.75 1 94.75 216 ARG A O 1
ATOM 1746 N N . VAL A 1 217 ? -8.328 -18.078 15.055 1 96.94 217 VAL A N 1
ATOM 1747 C CA . VAL A 1 217 ? -9.172 -18.172 13.867 1 96.94 217 VAL A CA 1
ATOM 1748 C C . VAL A 1 217 ? -8.508 -19.094 12.836 1 96.94 217 VAL A C 1
ATOM 1750 O O . VAL A 1 217 ? -7.336 -18.906 12.5 1 96.94 217 VAL A O 1
ATOM 1753 N N . GLY A 1 218 ? -9.281 -20.031 12.336 1 96.69 218 GLY A N 1
ATOM 1754 C CA . GLY A 1 218 ? -8.742 -21 11.398 1 96.69 218 GLY A CA 1
ATOM 1755 C C . GLY A 1 218 ? -8.93 -20.594 9.945 1 96.69 218 GLY A C 1
ATOM 1756 O O . GLY A 1 218 ? -8.211 -21.078 9.062 1 96.69 218 GLY A O 1
ATOM 1757 N N . LEU A 1 219 ? -9.906 -19.766 9.711 1 98.06 219 LEU A N 1
ATOM 1758 C CA . LEU A 1 219 ? -10.18 -19.312 8.352 1 98.06 219 LEU A CA 1
ATOM 1759 C C . LEU A 1 219 ? -10.688 -17.875 8.352 1 98.06 219 LEU A C 1
ATOM 1761 O O . LEU A 1 219 ? -11.57 -17.531 9.141 1 98.06 219 LEU A O 1
ATOM 1765 N N . VAL A 1 220 ? -10.094 -17.047 7.551 1 98.56 220 VAL A N 1
ATOM 1766 C CA . VAL A 1 220 ? -10.625 -15.719 7.258 1 98.56 220 VAL A CA 1
ATOM 1767 C C . VAL A 1 220 ? -10.867 -15.578 5.758 1 98.56 220 VAL A C 1
ATOM 1769 O O . VAL A 1 220 ? -10.023 -15.977 4.945 1 98.56 220 VAL A O 1
ATOM 1772 N N . THR A 1 221 ? -12 -15.133 5.371 1 98.69 221 THR A N 1
ATOM 1773 C CA . THR A 1 221 ? -12.266 -14.875 3.961 1 98.69 221 THR A CA 1
ATOM 1774 C C . THR A 1 221 ? -12.594 -13.398 3.732 1 98.69 221 THR A C 1
ATOM 1776 O O . THR A 1 221 ? -13.164 -12.742 4.605 1 98.69 221 THR A O 1
ATOM 1779 N N . VAL A 1 222 ? -12.172 -12.867 2.676 1 98.31 222 VAL A N 1
ATOM 1780 C CA . VAL A 1 222 ? -12.477 -11.523 2.211 1 98.31 222 VAL A CA 1
ATOM 1781 C C . VAL A 1 222 ? -12.891 -11.562 0.742 1 98.31 222 VAL A C 1
ATOM 1783 O O . VAL A 1 222 ? -12.055 -11.742 -0.144 1 98.31 222 VAL A O 1
ATOM 1786 N N . SER A 1 223 ? -14.148 -11.359 0.467 1 97.06 223 SER A N 1
ATOM 1787 C CA . SER A 1 223 ? -14.695 -11.484 -0.88 1 97.06 223 SER A CA 1
ATOM 1788 C C . SER A 1 223 ? -15.172 -10.141 -1.416 1 97.06 223 SER A C 1
ATOM 1790 O O . SER A 1 223 ? -16.25 -9.672 -1.053 1 97.06 223 SER A O 1
ATOM 1792 N N . TYR A 1 224 ? -14.391 -9.594 -2.385 1 94.88 224 TYR A N 1
ATOM 1793 C CA . TYR A 1 224 ? -14.688 -8.32 -3.023 1 94.88 224 TYR A CA 1
ATOM 1794 C C . TYR A 1 224 ? -14.992 -7.246 -1.985 1 94.88 224 TYR A C 1
ATOM 1796 O O . TYR A 1 224 ? -15.953 -6.484 -2.137 1 94.88 224 TYR A O 1
ATOM 1804 N N . ALA A 1 225 ? -14.258 -7.238 -0.935 1 95.5 225 ALA A N 1
ATOM 1805 C CA . ALA A 1 225 ? -14.453 -6.297 0.161 1 95.5 225 ALA A CA 1
ATOM 1806 C C . ALA A 1 225 ? -13.18 -5.5 0.44 1 95.5 225 ALA A C 1
ATOM 1808 O O . ALA A 1 225 ? -13.25 -4.328 0.813 1 95.5 225 ALA A O 1
ATOM 1809 N N . LEU A 1 226 ? -12 -6.145 0.276 1 95.62 226 LEU A N 1
ATOM 1810 C CA . LEU A 1 226 ? -10.742 -5.465 0.57 1 95.62 226 LEU A CA 1
ATOM 1811 C C . LEU A 1 226 ? -10.586 -4.223 -0.297 1 95.62 226 LEU A C 1
ATOM 1813 O O . LEU A 1 226 ? -10.062 -3.205 0.161 1 95.62 226 LEU A O 1
ATOM 1817 N N . SER A 1 227 ? -11.008 -4.305 -1.55 1 94.06 227 SER A N 1
ATOM 1818 C CA . SER A 1 227 ? -10.914 -3.184 -2.479 1 94.06 227 SER A CA 1
ATOM 1819 C C . SER A 1 227 ? -11.828 -2.037 -2.049 1 94.06 227 SER A C 1
ATOM 1821 O O . SER A 1 227 ? -11.648 -0.899 -2.486 1 94.06 227 SER A O 1
ATOM 1823 N N . MET A 1 228 ? -12.781 -2.291 -1.194 1 91.69 228 MET A N 1
ATOM 1824 C CA . MET A 1 228 ? -13.734 -1.276 -0.764 1 91.69 228 MET A CA 1
ATOM 1825 C C . MET A 1 228 ? -13.352 -0.706 0.597 1 91.69 228 MET A C 1
ATOM 1827 O O . MET A 1 228 ? -14.008 0.208 1.1 1 91.69 228 MET A O 1
ATOM 1831 N N . MET A 1 229 ? -12.398 -1.275 1.16 1 91.38 229 MET A N 1
ATOM 1832 C CA . MET A 1 229 ? -11.906 -0.786 2.445 1 91.38 229 MET A CA 1
ATOM 1833 C C . MET A 1 229 ? -10.82 0.26 2.248 1 91.38 229 MET A C 1
ATOM 1835 O O . MET A 1 229 ? -9.688 -0.078 1.898 1 91.38 229 MET A O 1
ATOM 1839 N N . ASP A 1 230 ? -11.094 1.498 2.529 1 86.19 230 ASP A N 1
ATOM 1840 C CA . ASP A 1 230 ? -10.188 2.611 2.252 1 86.19 230 ASP A CA 1
ATOM 1841 C C . ASP A 1 230 ? -8.859 2.436 2.982 1 86.19 230 ASP A C 1
ATOM 1843 O O . ASP A 1 230 ? -7.793 2.584 2.385 1 86.19 230 ASP A O 1
ATOM 1847 N N . HIS A 1 231 ? -8.977 2.143 4.227 1 87.88 231 HIS A N 1
ATOM 1848 C CA . HIS A 1 231 ? -7.781 1.926 5.039 1 87.88 231 HIS A CA 1
ATOM 1849 C C . HIS A 1 231 ? -7.535 0.439 5.273 1 87.88 231 HIS A C 1
ATOM 1851 O O . HIS A 1 231 ? -7.957 -0.114 6.289 1 87.88 231 HIS A O 1
ATOM 1857 N N . TYR A 1 232 ? -6.684 -0.156 4.414 1 93.25 232 TYR A N 1
ATOM 1858 C CA . TYR A 1 232 ? -6.609 -1.612 4.383 1 93.25 232 TYR A CA 1
ATOM 1859 C C . TYR A 1 232 ? -5.473 -2.121 5.258 1 93.25 232 TYR A C 1
ATOM 1861 O O . TYR A 1 232 ? -5.434 -3.299 5.621 1 93.25 232 TYR A O 1
ATOM 1869 N N . TYR A 1 233 ? -4.465 -1.306 5.652 1 93.5 233 TYR A N 1
ATOM 1870 C CA . TYR A 1 233 ? -3.322 -1.787 6.422 1 93.5 233 TYR A CA 1
ATOM 1871 C C . TYR A 1 233 ? -3.771 -2.371 7.754 1 93.5 233 TYR A C 1
ATOM 1873 O O . TYR A 1 233 ? -3.434 -3.51 8.086 1 93.5 233 TYR A O 1
ATOM 1881 N N . PRO A 1 234 ? -4.633 -1.604 8.555 1 92.38 234 PRO A N 1
ATOM 1882 C CA . PRO A 1 234 ? -5.066 -2.172 9.836 1 92.38 234 PRO A CA 1
ATOM 1883 C C . PRO A 1 234 ? -5.91 -3.432 9.664 1 92.38 234 PRO A C 1
ATOM 1885 O O . PRO A 1 234 ? -5.898 -4.309 10.531 1 92.38 234 PRO A O 1
ATOM 1888 N N . VAL A 1 235 ? -6.629 -3.523 8.578 1 95.62 235 VAL A N 1
ATOM 1889 C CA . VAL A 1 235 ? -7.477 -4.688 8.336 1 95.62 235 VAL A CA 1
ATOM 1890 C C . VAL A 1 235 ? -6.605 -5.922 8.117 1 95.62 235 VAL A C 1
ATOM 1892 O O . VAL A 1 235 ? -6.836 -6.969 8.734 1 95.62 235 VAL A O 1
ATOM 1895 N N . VAL A 1 236 ? -5.609 -5.848 7.23 1 96 236 VAL A N 1
ATOM 1896 C CA . VAL A 1 236 ? -4.719 -6.961 6.922 1 96 236 VAL A CA 1
ATOM 1897 C C . VAL A 1 236 ? -3.941 -7.363 8.172 1 96 236 VAL A C 1
ATOM 1899 O O . VAL A 1 236 ? -3.768 -8.555 8.453 1 96 236 VAL A O 1
ATOM 1902 N N . ASP A 1 237 ? -3.482 -6.355 8.938 1 93.69 237 ASP A N 1
ATOM 1903 C CA . ASP A 1 237 ? -2.77 -6.648 10.18 1 93.69 237 ASP A CA 1
ATOM 1904 C C . ASP A 1 237 ? -3.684 -7.344 11.188 1 93.69 237 ASP A C 1
ATOM 1906 O O . ASP A 1 237 ? -3.236 -8.211 11.938 1 93.69 237 ASP A O 1
ATOM 1910 N N . ARG A 1 238 ? -4.938 -6.895 11.164 1 94.44 238 ARG A N 1
ATOM 1911 C CA . ARG A 1 238 ? -5.91 -7.543 12.039 1 94.44 238 ARG A CA 1
ATOM 1912 C C . ARG A 1 238 ? -6.109 -9.008 11.648 1 94.44 238 ARG A C 1
ATOM 1914 O O . ARG A 1 238 ? -6.176 -9.883 12.516 1 94.44 238 ARG A O 1
ATOM 1921 N N . ILE A 1 239 ? -6.223 -9.312 10.422 1 96.31 239 ILE A N 1
ATOM 1922 C CA . ILE A 1 239 ? -6.34 -10.68 9.938 1 96.31 239 ILE A CA 1
ATOM 1923 C C . ILE A 1 239 ? -5.16 -11.508 10.445 1 96.31 239 ILE A C 1
ATOM 1925 O O . ILE A 1 239 ? -5.34 -12.641 10.914 1 96.31 239 ILE A O 1
ATOM 1929 N N . GLN A 1 240 ? -3.994 -10.969 10.359 1 93.38 240 GLN A N 1
ATOM 1930 C CA . GLN A 1 240 ? -2.795 -11.656 10.82 1 93.38 240 GLN A CA 1
ATOM 1931 C C . GLN A 1 240 ? -2.883 -11.984 12.312 1 93.38 240 GLN A C 1
ATOM 1933 O O . GLN A 1 240 ? -2.518 -13.078 12.734 1 93.38 240 GLN A O 1
ATOM 1938 N N . SER A 1 241 ? -3.4 -11.023 13.117 1 93.06 241 SER A N 1
ATOM 1939 C CA . SER A 1 241 ? -3.5 -11.203 14.562 1 93.06 241 SER A CA 1
ATOM 1940 C C . SER A 1 241 ? -4.562 -12.242 14.914 1 93.06 241 SER A C 1
ATOM 1942 O O . SER A 1 241 ? -4.445 -12.938 15.922 1 93.06 241 SER A O 1
ATOM 1944 N N . LEU A 1 242 ? -5.539 -12.359 14.117 1 95.38 242 LEU A N 1
ATOM 1945 C CA . LEU A 1 242 ? -6.664 -13.258 14.375 1 95.38 242 LEU A CA 1
ATOM 1946 C C . LEU A 1 242 ? -6.289 -14.703 14.055 1 95.38 242 LEU A C 1
ATOM 1948 O O . LEU A 1 242 ? -6.758 -15.633 14.719 1 95.38 242 LEU A O 1
ATOM 1952 N N . LEU A 1 243 ? -5.445 -14.961 13.086 1 94.94 243 LEU A N 1
ATOM 1953 C CA . LEU A 1 243 ? -5.195 -16.297 12.531 1 94.94 243 LEU A CA 1
ATOM 1954 C C . LEU A 1 243 ? -4.422 -17.156 13.523 1 94.94 243 LEU A C 1
ATOM 1956 O O . LEU A 1 243 ? -3.5 -16.672 14.188 1 94.94 243 LEU A O 1
ATOM 1960 N N . SER A 1 244 ? -4.867 -18.344 13.648 1 93.25 244 SER A N 1
ATOM 1961 C CA . SER A 1 244 ? -4.062 -19.359 14.312 1 93.25 244 SER A CA 1
ATOM 1962 C C . SER A 1 244 ? -2.84 -19.734 13.484 1 93.25 244 SER A C 1
ATOM 1964 O O . SER A 1 244 ? -2.76 -19.391 12.297 1 93.25 244 SER A O 1
ATOM 1966 N N . PRO A 1 245 ? -1.868 -20.422 14.008 1 88.5 245 PRO A N 1
ATOM 1967 C CA . PRO A 1 245 ? -0.685 -20.828 13.242 1 88.5 245 PRO A CA 1
ATOM 1968 C C . PRO A 1 245 ? -1.031 -21.672 12.016 1 88.5 245 PRO A C 1
ATOM 1970 O O . PRO A 1 245 ? -0.356 -21.578 10.984 1 88.5 245 PRO A O 1
ATOM 1973 N N . GLU A 1 246 ? -2.121 -22.406 12.086 1 90.88 246 GLU A N 1
ATOM 1974 C CA . GLU A 1 246 ? -2.529 -23.25 10.969 1 90.88 246 GLU A CA 1
ATOM 1975 C C . GLU A 1 246 ? -3.607 -22.562 10.133 1 90.88 246 GLU A C 1
ATOM 1977 O O . GLU A 1 246 ? -4.164 -23.172 9.211 1 90.88 246 GLU A O 1
ATOM 1982 N N . GLY A 1 247 ? -3.883 -21.344 10.523 1 94.44 247 GLY A N 1
ATOM 1983 C CA . GLY A 1 247 ? -4.988 -20.641 9.883 1 94.44 247 GLY A CA 1
ATOM 1984 C C . GLY A 1 247 ? -4.707 -20.266 8.445 1 94.44 247 GLY A C 1
ATOM 1985 O O . GLY A 1 247 ? -3.547 -20.094 8.055 1 94.44 247 GLY A O 1
ATOM 1986 N N . ILE A 1 248 ? -5.809 -20.203 7.637 1 95.44 248 ILE A N 1
ATOM 1987 C CA . ILE A 1 248 ? -5.664 -19.828 6.234 1 95.44 248 ILE A CA 1
ATOM 1988 C C . ILE A 1 248 ? -6.551 -18.625 5.934 1 95.44 248 ILE A C 1
ATOM 1990 O O . ILE A 1 248 ? -7.484 -18.328 6.684 1 95.44 248 ILE A O 1
ATOM 1994 N N . VAL A 1 249 ? -6.203 -17.922 4.848 1 97.38 249 VAL A N 1
ATOM 1995 C CA . VAL A 1 249 ? -6.941 -16.734 4.406 1 97.38 249 VAL A CA 1
ATOM 1996 C C . VAL A 1 249 ? -7.316 -16.891 2.932 1 97.38 249 VAL A C 1
ATOM 1998 O O . VAL A 1 249 ? -6.465 -17.203 2.098 1 97.38 249 VAL A O 1
ATOM 2001 N N . GLY A 1 250 ? -8.539 -16.781 2.602 1 98 250 GLY A N 1
ATOM 2002 C CA . GLY A 1 250 ? -9.016 -16.766 1.229 1 98 250 GLY A CA 1
ATOM 2003 C C . GLY A 1 250 ? -9.516 -15.406 0.782 1 98 250 GLY A C 1
ATOM 2004 O O . GLY A 1 250 ? -10.398 -14.82 1.414 1 98 250 GLY A O 1
ATOM 2005 N N . VAL A 1 251 ? -8.969 -14.906 -0.321 1 98.12 251 VAL A N 1
ATOM 2006 C CA . VAL A 1 251 ? -9.344 -13.586 -0.805 1 98.12 251 VAL A CA 1
ATOM 2007 C C . VAL A 1 251 ? -9.695 -13.656 -2.287 1 98.12 251 VAL A C 1
ATOM 2009 O O . VAL A 1 251 ? -9.023 -14.344 -3.061 1 98.12 251 VAL A O 1
ATOM 2012 N N . VAL A 1 252 ? -10.773 -13.125 -2.701 1 97.62 252 VAL A N 1
ATOM 2013 C CA . VAL A 1 252 ? -11.125 -12.836 -4.09 1 97.62 252 VAL A CA 1
ATOM 2014 C C . VAL A 1 252 ? -11.484 -11.359 -4.242 1 97.62 252 VAL A C 1
ATOM 2016 O O . VAL A 1 252 ? -12.273 -10.828 -3.465 1 97.62 252 VAL A O 1
ATOM 2019 N N . ASP A 1 253 ? -10.844 -10.688 -5.195 1 97.19 253 ASP A N 1
ATOM 2020 C CA . ASP A 1 253 ? -11.055 -9.25 -5.336 1 97.19 253 ASP A CA 1
ATOM 2021 C C . ASP A 1 253 ? -10.602 -8.758 -6.707 1 97.19 253 ASP A C 1
ATOM 2023 O O . ASP A 1 253 ? -9.922 -9.484 -7.434 1 97.19 253 ASP A O 1
ATOM 2027 N N . PHE A 1 254 ? -11.055 -7.594 -7.07 1 94.19 254 PHE A N 1
ATOM 2028 C CA . PHE A 1 254 ? -10.523 -6.91 -8.242 1 94.19 254 PHE A CA 1
ATOM 2029 C C . PHE A 1 254 ? -9.086 -6.465 -8.008 1 94.19 254 PHE A C 1
ATOM 2031 O O . PHE A 1 254 ? -8.664 -6.293 -6.859 1 94.19 254 PHE A O 1
ATOM 2038 N N . TYR A 1 255 ? -8.32 -6.34 -9.102 1 93.25 255 TYR A N 1
ATOM 2039 C CA . TYR A 1 255 ? -6.965 -5.812 -8.953 1 93.25 255 TYR A CA 1
ATOM 2040 C C . TYR A 1 255 ? -6.441 -5.266 -10.273 1 93.25 255 TYR A C 1
ATOM 2042 O O . TYR A 1 255 ? -7.031 -5.508 -11.328 1 93.25 255 TYR A O 1
ATOM 2050 N N . VAL A 1 256 ? -5.434 -4.48 -10.18 1 91.88 256 VAL A N 1
ATOM 2051 C CA . VAL A 1 256 ? -4.535 -4.215 -11.297 1 91.88 256 VAL A CA 1
ATOM 2052 C C . VAL A 1 256 ? -3.086 -4.375 -10.844 1 91.88 256 VAL A C 1
ATOM 2054 O O . VAL A 1 256 ? -2.781 -4.25 -9.656 1 91.88 256 VAL A O 1
ATOM 2057 N N . SER A 1 257 ? -2.285 -4.793 -11.766 1 89.25 257 SER A N 1
ATOM 2058 C CA . SER A 1 257 ? -0.876 -4.969 -11.438 1 89.25 257 SER A CA 1
ATOM 2059 C C . SER A 1 257 ? -0.116 -3.65 -11.531 1 89.25 257 SER A C 1
ATOM 2061 O O . SER A 1 257 ? -0.609 -2.684 -12.117 1 89.25 257 SER A O 1
ATOM 2063 N N . SER A 1 258 ? 1.009 -3.541 -10.828 1 85.75 258 SER A N 1
ATOM 2064 C CA . SER A 1 258 ? 1.966 -2.471 -11.086 1 85.75 258 SER A CA 1
ATOM 2065 C C . SER A 1 258 ? 2.705 -2.691 -12.398 1 85.75 258 SER A C 1
ATOM 2067 O O . SER A 1 258 ? 2.541 -3.73 -13.039 1 85.75 258 SER A O 1
ATOM 2069 N N . ARG A 1 259 ? 3.404 -1.661 -12.781 1 81.06 259 ARG A N 1
ATOM 2070 C CA . ARG A 1 259 ? 4.211 -1.809 -13.984 1 81.06 259 ARG A CA 1
ATOM 2071 C C . ARG A 1 259 ? 5.293 -2.869 -13.797 1 81.06 259 ARG A C 1
ATOM 2073 O O . ARG A 1 259 ? 5.559 -3.658 -14.703 1 81.06 259 ARG A O 1
ATOM 2080 N N . SER A 1 260 ? 5.84 -2.846 -12.602 1 77.69 260 SER A N 1
ATOM 2081 C CA . SER A 1 260 ? 6.855 -3.84 -12.273 1 77.69 260 SER A CA 1
ATOM 2082 C C . SER A 1 260 ? 6.234 -5.078 -11.633 1 77.69 260 SER A C 1
ATOM 2084 O O . SER A 1 260 ? 5.148 -5.008 -11.055 1 77.69 260 SER A O 1
ATOM 2086 N N . ASN A 1 261 ? 6.965 -6.16 -11.75 1 78.56 261 ASN A N 1
ATOM 2087 C CA . ASN A 1 261 ? 6.5 -7.395 -11.133 1 78.56 261 ASN A CA 1
ATOM 2088 C C . ASN A 1 261 ? 6.43 -7.27 -9.617 1 78.56 261 ASN A C 1
ATOM 2090 O O . ASN A 1 261 ? 7.293 -6.637 -9 1 78.56 261 ASN A O 1
ATOM 2094 N N . ALA A 1 262 ? 5.336 -7.836 -9.133 1 77.31 262 ALA A N 1
ATOM 2095 C CA . ALA A 1 262 ? 5.191 -7.844 -7.68 1 77.31 262 ALA A CA 1
ATOM 2096 C C . ALA A 1 262 ? 6.301 -8.656 -7.023 1 77.31 262 ALA A C 1
ATOM 2098 O O . ALA A 1 262 ? 6.832 -9.594 -7.625 1 77.31 262 ALA A O 1
ATOM 2099 N N . PRO A 1 263 ? 6.629 -8.297 -5.77 1 74.75 263 PRO A N 1
ATOM 2100 C CA . PRO A 1 263 ? 7.66 -9.055 -5.062 1 74.75 263 PRO A CA 1
ATOM 2101 C C . PRO A 1 263 ? 7.297 -10.531 -4.895 1 74.75 263 PRO A C 1
ATOM 2103 O O . PRO A 1 263 ? 8.172 -11.398 -4.977 1 74.75 263 PRO A O 1
ATOM 2106 N N . ALA A 1 264 ? 6.066 -10.742 -4.754 1 70.31 264 ALA A N 1
ATOM 2107 C CA . ALA A 1 264 ? 5.598 -12.109 -4.531 1 70.31 264 ALA A CA 1
ATOM 2108 C C . ALA A 1 264 ? 5.891 -12.992 -5.742 1 70.31 264 ALA A C 1
ATOM 2110 O O . ALA A 1 264 ? 5.969 -14.219 -5.617 1 70.31 264 ALA A O 1
ATOM 2111 N N . GLU A 1 265 ? 6.004 -12.367 -6.855 1 72.44 265 GLU A N 1
ATOM 2112 C CA . GLU A 1 265 ? 6.227 -13.133 -8.078 1 72.44 265 GLU A CA 1
ATOM 2113 C C . GLU A 1 265 ? 7.633 -13.719 -8.117 1 72.44 265 GLU A C 1
ATOM 2115 O O . GLU A 1 265 ? 7.918 -14.617 -8.906 1 72.44 265 GLU A O 1
ATOM 2120 N N . LYS A 1 266 ? 8.477 -13.102 -7.258 1 64.56 266 LYS A N 1
ATOM 2121 C CA . LYS A 1 266 ? 9.828 -13.648 -7.184 1 64.56 266 LYS A CA 1
ATOM 2122 C C . LYS A 1 266 ? 9.828 -15.039 -6.543 1 64.56 266 LYS A C 1
ATOM 2124 O O . LYS A 1 266 ? 10.625 -15.898 -6.918 1 64.56 266 LYS A O 1
ATOM 2129 N N . TRP A 1 267 ? 8.82 -15.219 -5.688 1 58.38 267 TRP A N 1
ATOM 2130 C CA . TRP A 1 267 ? 8.82 -16.484 -4.961 1 58.38 267 TRP A CA 1
ATOM 2131 C C . TRP A 1 267 ? 7.629 -17.344 -5.371 1 58.38 267 TRP A C 1
ATOM 2133 O O . TRP A 1 267 ? 7.609 -18.547 -5.117 1 58.38 267 TRP A O 1
ATOM 2143 N N . SER A 1 268 ? 6.633 -16.688 -5.949 1 61.16 268 SER A N 1
ATOM 2144 C CA . SER A 1 268 ? 5.457 -17.391 -6.445 1 61.16 268 SER A CA 1
ATOM 2145 C C . SER A 1 268 ? 5.004 -16.828 -7.793 1 61.16 268 SER A C 1
ATOM 2147 O O . SER A 1 268 ? 4.117 -15.984 -7.852 1 61.16 268 SER A O 1
ATOM 2149 N N . PRO A 1 269 ? 5.719 -17.281 -8.766 1 61.94 269 PRO A N 1
ATOM 2150 C CA . PRO A 1 269 ? 5.328 -16.766 -10.078 1 61.94 269 PRO A CA 1
ATOM 2151 C C . PRO A 1 269 ? 3.838 -16.938 -10.359 1 61.94 269 PRO A C 1
ATOM 2153 O O . PRO A 1 269 ? 3.248 -17.953 -9.992 1 61.94 269 PRO A O 1
ATOM 2156 N N . GLN A 1 270 ? 3.262 -15.984 -10.75 1 70.69 270 GLN A N 1
ATOM 2157 C CA . GLN A 1 270 ? 1.825 -15.953 -11.008 1 70.69 270 GLN A CA 1
ATOM 2158 C C . GLN A 1 270 ? 1.532 -15.664 -12.477 1 70.69 270 GLN A C 1
ATOM 2160 O O . GLN A 1 270 ? 2.094 -14.727 -13.047 1 70.69 270 GLN A O 1
ATOM 2165 N N . GLN A 1 271 ? 0.762 -16.562 -12.984 1 74.19 271 GLN A N 1
ATOM 2166 C CA . GLN A 1 271 ? 0.372 -16.391 -14.383 1 74.19 271 GLN A CA 1
ATOM 2167 C C . GLN A 1 271 ? -0.71 -15.32 -14.523 1 74.19 271 GLN A C 1
ATOM 2169 O O . GLN A 1 271 ? -1.615 -15.234 -13.688 1 74.19 271 GLN A O 1
ATOM 2174 N N . ASN A 1 272 ? -0.538 -14.477 -15.516 1 79.06 272 ASN A N 1
ATOM 2175 C CA . ASN A 1 272 ? -1.578 -13.547 -15.945 1 79.06 272 ASN A CA 1
ATOM 2176 C C . ASN A 1 272 ? -1.823 -12.453 -14.906 1 79.06 272 ASN A C 1
ATOM 2178 O O . ASN A 1 272 ? -2.928 -11.922 -14.812 1 79.06 272 ASN A O 1
ATOM 2182 N N . ARG A 1 273 ? -0.855 -12.227 -14.086 1 87.44 273 ARG A N 1
ATOM 2183 C CA . ARG A 1 273 ? -1.018 -11.18 -13.086 1 87.44 273 ARG A CA 1
ATOM 2184 C C . ARG A 1 273 ? -0.87 -9.797 -13.711 1 87.44 273 ARG A C 1
ATOM 2186 O O . ARG A 1 273 ? -1.592 -8.867 -13.344 1 87.44 273 ARG A O 1
ATOM 2193 N N . GLN A 1 274 ? 0.006 -9.688 -14.688 1 86.06 274 GLN A N 1
ATOM 2194 C CA . GLN A 1 274 ? 0.376 -8.391 -15.258 1 86.06 274 GLN A CA 1
ATOM 2195 C C . GLN A 1 274 ? -0.726 -7.855 -16.156 1 86.06 274 GLN A C 1
ATOM 2197 O O . GLN A 1 274 ? -1.299 -8.602 -16.969 1 86.06 274 GLN A O 1
ATOM 2202 N N . CYS A 1 275 ? -1.05 -6.645 -15.93 1 88 275 CYS A N 1
ATOM 2203 C CA . CYS A 1 275 ? -2.01 -5.93 -16.766 1 88 275 CYS A CA 1
ATOM 2204 C C . CYS A 1 275 ? -1.307 -4.926 -17.656 1 88 275 CYS A C 1
ATOM 2206 O O . CYS A 1 275 ? -0.271 -4.367 -17.297 1 88 275 CYS A O 1
ATOM 2208 N N . ASN A 1 276 ? -1.844 -4.734 -18.844 1 84.12 276 ASN A N 1
ATOM 2209 C CA . ASN A 1 276 ? -1.274 -3.705 -19.703 1 84.12 276 ASN A CA 1
ATOM 2210 C C . ASN A 1 276 ? -1.576 -2.303 -19.188 1 84.12 276 ASN A C 1
ATOM 2212 O O . ASN A 1 276 ? -2.381 -2.139 -18.266 1 84.12 276 ASN A O 1
ATOM 2216 N N . TRP A 1 277 ? -0.846 -1.305 -19.719 1 85.5 277 TRP A N 1
ATOM 2217 C CA . TRP A 1 277 ? -0.915 0.07 -19.234 1 85.5 277 TRP A CA 1
ATOM 2218 C C . TRP A 1 277 ? -2.348 0.591 -19.266 1 85.5 277 TRP A C 1
ATOM 2220 O O . TRP A 1 277 ? -2.826 1.19 -18.312 1 85.5 277 TRP A O 1
ATOM 2230 N N . PHE A 1 278 ? -3.047 0.354 -20.344 1 83.81 278 PHE A N 1
ATOM 2231 C CA . PHE A 1 278 ? -4.406 0.858 -20.516 1 83.81 278 PHE A CA 1
ATOM 2232 C C . PHE A 1 278 ? -5.344 0.223 -19.484 1 83.81 278 PHE A C 1
ATOM 2234 O O . PHE A 1 278 ? -6.141 0.917 -18.859 1 83.81 278 PHE A O 1
ATOM 2241 N N . THR A 1 279 ? -5.238 -1.128 -19.391 1 85.69 279 THR A N 1
ATOM 2242 C CA . THR A 1 279 ? -6.094 -1.851 -18.453 1 85.69 279 THR A CA 1
ATOM 2243 C C . THR A 1 279 ? -5.859 -1.368 -17.031 1 85.69 279 THR A C 1
ATOM 2245 O O . THR A 1 279 ? -6.809 -1.157 -16.281 1 85.69 279 THR A O 1
ATOM 2248 N N . ARG A 1 280 ? -4.68 -1.133 -16.719 1 89.44 280 ARG A N 1
ATOM 2249 C CA . ARG A 1 280 ? -4.316 -0.727 -15.359 1 89.44 280 ARG A CA 1
ATOM 2250 C C . ARG A 1 280 ? -4.938 0.622 -15.008 1 89.44 280 ARG A C 1
ATOM 2252 O O . ARG A 1 280 ? -5.602 0.756 -13.977 1 89.44 280 ARG A O 1
ATOM 2259 N N . HIS A 1 281 ? -4.785 1.597 -15.875 1 88.12 281 HIS A N 1
ATOM 2260 C CA . HIS A 1 281 ? -5.199 2.955 -15.539 1 88.12 281 HIS A CA 1
ATOM 2261 C C . HIS A 1 281 ? -6.688 3.156 -15.805 1 88.12 281 HIS A C 1
ATOM 2263 O O . HIS A 1 281 ? -7.348 3.934 -15.109 1 88.12 281 HIS A O 1
ATOM 2269 N N . PHE A 1 282 ? -7.176 2.449 -16.797 1 86.81 282 PHE A N 1
ATOM 2270 C CA . PHE A 1 282 ? -8.602 2.561 -17.078 1 86.81 282 PHE A CA 1
ATOM 2271 C C . PHE A 1 282 ? -9.43 2.062 -15.906 1 86.81 282 PHE A C 1
ATOM 2273 O O . PHE A 1 282 ? -10.305 2.779 -15.406 1 86.81 282 PHE A O 1
ATOM 2280 N N . TRP A 1 283 ? -9.125 0.849 -15.469 1 88.75 283 TRP A N 1
ATOM 2281 C CA . TRP A 1 283 ? -9.953 0.248 -14.43 1 88.75 283 TRP A CA 1
ATOM 2282 C C . TRP A 1 283 ? -9.727 0.943 -13.086 1 88.75 283 TRP A C 1
ATOM 2284 O O . TRP A 1 283 ? -10.656 1.065 -12.281 1 88.75 283 TRP A O 1
ATOM 2294 N N . GLN A 1 284 ? -8.516 1.401 -12.797 1 90.62 284 GLN A N 1
ATOM 2295 C CA . GLN A 1 284 ? -8.281 2.156 -11.57 1 90.62 284 GLN A CA 1
ATOM 2296 C C . GLN A 1 284 ? -9.117 3.432 -11.539 1 90.62 284 GLN A C 1
ATOM 2298 O O . GLN A 1 284 ? -9.727 3.752 -10.516 1 90.62 284 GLN A O 1
ATOM 2303 N N . ALA A 1 285 ? -9.086 4.152 -12.625 1 86.62 285 ALA A N 1
ATOM 2304 C CA . ALA A 1 285 ? -9.82 5.41 -12.703 1 86.62 285 ALA A CA 1
ATOM 2305 C C . ALA A 1 285 ? -11.328 5.168 -12.609 1 86.62 285 ALA A C 1
ATOM 2307 O O . ALA A 1 285 ? -12.039 5.902 -11.922 1 86.62 285 ALA A O 1
ATOM 2308 N N . TRP A 1 286 ? -11.68 4.098 -13.273 1 81.75 286 TRP A N 1
ATOM 2309 C CA . TRP A 1 286 ? -13.109 3.791 -13.344 1 81.75 286 TRP A CA 1
ATOM 2310 C C . TRP A 1 286 ? -13.648 3.387 -11.977 1 81.75 286 TRP A C 1
ATOM 2312 O O . TRP A 1 286 ? -14.656 3.93 -11.523 1 81.75 286 TRP A O 1
ATOM 2322 N N . PHE A 1 287 ? -13.055 2.477 -11.289 1 86.44 287 PHE A N 1
ATOM 2323 C CA . PHE A 1 287 ? -13.531 1.929 -10.023 1 86.44 287 PHE A CA 1
ATOM 2324 C C . PHE A 1 287 ? -13.422 2.963 -8.906 1 86.44 287 PHE A C 1
ATOM 2326 O O . PHE A 1 287 ? -14.211 2.959 -7.969 1 86.44 287 PHE A O 1
ATOM 2333 N N . GLU A 1 288 ? -12.492 3.838 -9.031 1 86.75 288 GLU A N 1
ATOM 2334 C CA . GLU A 1 288 ? -12.305 4.852 -7.996 1 86.75 288 GLU A CA 1
ATOM 2335 C C . GLU A 1 288 ? -13.523 5.77 -7.898 1 86.75 288 GLU A C 1
ATOM 2337 O O . GLU A 1 288 ? -13.773 6.359 -6.844 1 86.75 288 GLU A O 1
ATOM 2342 N N . LEU A 1 289 ? -14.172 5.93 -9 1 77.31 289 LEU A N 1
ATOM 2343 C CA . LEU A 1 289 ? -15.367 6.758 -8.992 1 77.31 289 LEU A CA 1
ATOM 2344 C C . LEU A 1 289 ? -16.375 6.246 -7.977 1 77.31 289 LEU A C 1
ATOM 2346 O O . LEU A 1 289 ? -17.156 7.027 -7.418 1 77.31 289 LEU A O 1
ATOM 2350 N N . ASP A 1 290 ? -16.297 4.918 -7.684 1 77.62 290 ASP A N 1
ATOM 2351 C CA . ASP A 1 290 ? -17.203 4.305 -6.719 1 77.62 290 ASP A CA 1
ATOM 2352 C C . ASP A 1 290 ? -16.469 3.957 -5.426 1 77.62 290 ASP A C 1
ATOM 2354 O O . ASP A 1 290 ? -16.906 3.09 -4.668 1 77.62 290 ASP A O 1
ATOM 2358 N N . HIS A 1 291 ? -15.406 4.488 -5.266 1 83.62 291 HIS A N 1
ATOM 2359 C CA . HIS A 1 291 ? -14.602 4.324 -4.059 1 83.62 291 HIS A CA 1
ATOM 2360 C C . HIS A 1 291 ? -14.109 2.887 -3.914 1 83.62 291 HIS A C 1
ATOM 2362 O O . HIS A 1 291 ? -14.062 2.352 -2.803 1 83.62 291 HIS A O 1
ATOM 2368 N N . ILE A 1 292 ? -13.992 2.23 -5.027 1 88.31 292 ILE A N 1
ATOM 2369 C CA . ILE A 1 292 ? -13.328 0.934 -5.066 1 88.31 292 ILE A CA 1
ATOM 2370 C C . ILE A 1 292 ? -11.875 1.114 -5.496 1 88.31 292 ILE A C 1
ATOM 2372 O O . ILE A 1 292 ? -11.594 1.75 -6.516 1 88.31 292 ILE A O 1
ATOM 2376 N N . ASN A 1 293 ? -11.016 0.608 -4.758 1 91.25 293 ASN A N 1
ATOM 2377 C CA . ASN A 1 293 ? -9.594 0.849 -4.977 1 91.25 293 ASN A CA 1
ATOM 2378 C C . ASN A 1 293 ? -8.898 -0.395 -5.516 1 91.25 293 ASN A C 1
ATOM 2380 O O . ASN A 1 293 ? -8.852 -1.427 -4.844 1 91.25 293 ASN A O 1
ATOM 2384 N N . LEU A 1 294 ? -8.273 -0.271 -6.668 1 92.44 294 LEU A N 1
ATOM 2385 C CA . LEU A 1 294 ? -7.645 -1.421 -7.309 1 92.44 294 LEU A CA 1
ATOM 2386 C C . LEU A 1 294 ? -6.125 -1.309 -7.258 1 92.44 294 LEU A C 1
ATOM 2388 O O . LEU A 1 294 ? -5.418 -2.121 -7.859 1 92.44 294 LEU A O 1
ATOM 2392 N N . GLN A 1 295 ? -5.605 -0.351 -6.57 1 90 295 GLN A N 1
ATOM 2393 C CA . GLN A 1 295 ? -4.164 -0.133 -6.543 1 90 295 GLN A CA 1
ATOM 2394 C C . GLN A 1 295 ? -3.426 -1.389 -6.09 1 90 295 GLN A C 1
ATOM 2396 O O . GLN A 1 295 ? -3.893 -2.102 -5.199 1 90 295 GLN A O 1
ATOM 2401 N N . PRO A 1 296 ? -2.264 -1.663 -6.645 1 91.06 296 PRO A N 1
ATOM 2402 C CA . PRO A 1 296 ? -1.55 -2.918 -6.41 1 91.06 296 PRO A CA 1
ATOM 2403 C C . PRO A 1 296 ? -1.069 -3.061 -4.965 1 91.06 296 PRO A C 1
ATOM 2405 O O . PRO A 1 296 ? -0.865 -4.18 -4.488 1 91.06 296 PRO A O 1
ATOM 2408 N N . GLY A 1 297 ? -0.959 -1.99 -4.289 1 90.94 297 GLY A N 1
ATOM 2409 C CA . GLY A 1 297 ? -0.418 -2.023 -2.939 1 90.94 297 GLY A CA 1
ATOM 2410 C C . GLY A 1 297 ? -1.217 -2.904 -1.998 1 90.94 297 GLY A C 1
ATOM 2411 O O . GLY A 1 297 ? -0.66 -3.494 -1.069 1 90.94 297 GLY A O 1
ATOM 2412 N N . ARG A 1 298 ? -2.48 -3.035 -2.211 1 93.06 298 ARG A N 1
ATOM 2413 C CA . ARG A 1 298 ? -3.352 -3.828 -1.349 1 93.06 298 ARG A CA 1
ATOM 2414 C C . ARG A 1 298 ? -3.025 -5.312 -1.457 1 93.06 298 ARG A C 1
ATOM 2416 O O . ARG A 1 298 ? -2.811 -5.984 -0.444 1 93.06 298 ARG A O 1
ATOM 2423 N N . ARG A 1 299 ? -3.021 -5.785 -2.631 1 93.88 299 ARG A N 1
ATOM 2424 C CA . ARG A 1 299 ? -2.684 -7.188 -2.854 1 93.88 299 ARG A CA 1
ATOM 2425 C C . ARG A 1 299 ? -1.241 -7.477 -2.449 1 93.88 299 ARG A C 1
ATOM 2427 O O . ARG A 1 299 ? -0.952 -8.523 -1.868 1 93.88 299 ARG A O 1
ATOM 2434 N N . ASP A 1 300 ? -0.362 -6.578 -2.803 1 92.56 300 ASP A N 1
ATOM 2435 C CA . ASP A 1 300 ? 1.047 -6.734 -2.451 1 92.56 300 ASP A CA 1
ATOM 2436 C C . ASP A 1 300 ? 1.228 -6.832 -0.938 1 92.56 300 ASP A C 1
ATOM 2438 O O . ASP A 1 300 ? 2.105 -7.555 -0.458 1 92.56 300 ASP A O 1
ATOM 2442 N N . TYR A 1 301 ? 0.459 -6.086 -0.197 1 94.25 301 TYR A N 1
ATOM 2443 C CA . TYR A 1 301 ? 0.577 -6.117 1.256 1 94.25 301 TYR A CA 1
ATOM 2444 C C . TYR A 1 301 ? 0.109 -7.457 1.813 1 94.25 301 TYR A C 1
ATOM 2446 O O . TYR A 1 301 ? 0.703 -7.984 2.756 1 94.25 301 TYR A O 1
ATOM 2454 N N . LEU A 1 302 ? -0.935 -7.98 1.238 1 92.5 302 LEU A N 1
ATOM 2455 C CA . LEU A 1 302 ? -1.4 -9.312 1.608 1 92.5 302 LEU A CA 1
ATOM 2456 C C . LEU A 1 302 ? -0.301 -10.352 1.402 1 92.5 302 LEU A C 1
ATOM 2458 O O . LEU A 1 302 ? -0.019 -11.148 2.299 1 92.5 302 LEU A O 1
ATOM 2462 N N . GLU A 1 303 ? 0.259 -10.281 0.305 1 90.88 303 GLU A N 1
ATOM 2463 C CA . GLU A 1 303 ? 1.276 -11.266 -0.051 1 90.88 303 GLU A CA 1
ATOM 2464 C C . GLU A 1 303 ? 2.572 -11.023 0.718 1 90.88 303 GLU A C 1
ATOM 2466 O O . GLU A 1 303 ? 3.428 -11.906 0.798 1 90.88 303 GLU A O 1
ATOM 2471 N N . TYR A 1 304 ? 2.736 -9.82 1.259 1 90.12 304 TYR A N 1
ATOM 2472 C CA . TYR A 1 304 ? 3.893 -9.477 2.08 1 90.12 304 TYR A CA 1
ATOM 2473 C C . TYR A 1 304 ? 3.734 -10.016 3.498 1 90.12 304 TYR A C 1
ATOM 2475 O O . TYR A 1 304 ? 4.707 -10.461 4.109 1 90.12 304 TYR A O 1
ATOM 2483 N N . LYS A 1 305 ? 2.506 -9.969 3.951 1 90.88 305 LYS A N 1
ATOM 2484 C CA . LYS A 1 305 ? 2.262 -10.289 5.355 1 90.88 305 LYS A CA 1
ATOM 2485 C C . LYS A 1 305 ? 1.993 -11.781 5.539 1 90.88 305 LYS A C 1
ATOM 2487 O O . LYS A 1 305 ? 2.156 -12.32 6.637 1 90.88 305 LYS A O 1
ATOM 2492 N N . PHE A 1 306 ? 1.57 -12.445 4.41 1 90.88 306 PHE A N 1
ATOM 2493 C CA . PHE A 1 306 ? 1.167 -13.844 4.516 1 90.88 306 PHE A CA 1
ATOM 2494 C C . PHE A 1 306 ? 1.941 -14.711 3.527 1 90.88 306 PHE A C 1
ATOM 2496 O O . PHE A 1 306 ? 2.52 -14.195 2.566 1 90.88 306 PHE A O 1
ATOM 2503 N N . GLY A 1 307 ? 2.025 -15.992 3.869 1 86.62 307 GLY A N 1
ATOM 2504 C CA . GLY A 1 307 ? 2.488 -16.938 2.865 1 86.62 307 GLY A CA 1
ATOM 2505 C C . GLY A 1 307 ? 1.444 -17.25 1.811 1 86.62 307 GLY A C 1
ATOM 2506 O O . GLY A 1 307 ? 0.252 -17.328 2.113 1 86.62 307 GLY A O 1
ATOM 2507 N N . THR A 1 308 ? 1.831 -17.484 0.581 1 87.56 308 THR A N 1
ATOM 2508 C CA . THR A 1 308 ? 0.912 -17.797 -0.508 1 87.56 308 THR A CA 1
ATOM 2509 C C . THR A 1 308 ? 0.805 -19.312 -0.707 1 87.56 308 THR A C 1
ATOM 2511 O O . THR A 1 308 ? 1.817 -19.984 -0.881 1 87.56 308 THR A O 1
ATOM 2514 N N . ILE A 1 309 ? -0.394 -19.797 -0.645 1 87.31 309 ILE A N 1
ATOM 2515 C CA . ILE A 1 309 ? -0.644 -21.203 -0.93 1 87.31 309 ILE A CA 1
ATOM 2516 C C . ILE A 1 309 ? -1.004 -21.375 -2.404 1 87.31 309 ILE A C 1
ATOM 2518 O O . ILE A 1 309 ? -0.399 -22.188 -3.105 1 87.31 309 ILE A O 1
ATOM 2522 N N . LYS A 1 310 ? -2.025 -20.703 -2.787 1 89.44 310 LYS A N 1
ATOM 2523 C CA . LYS A 1 310 ? -2.496 -20.719 -4.168 1 89.44 310 LYS A CA 1
ATOM 2524 C C . LYS A 1 310 ? -2.826 -19.312 -4.656 1 89.44 310 LYS A C 1
ATOM 2526 O O . LYS A 1 310 ? -3.219 -18.453 -3.863 1 89.44 310 LYS A O 1
ATOM 2531 N N . SER A 1 311 ? -2.6 -19.094 -5.922 1 89.06 311 SER A N 1
ATOM 2532 C CA . SER A 1 311 ? -2.957 -17.828 -6.535 1 89.06 311 SER A CA 1
ATOM 2533 C C . SER A 1 311 ? -3.49 -18.016 -7.949 1 89.06 311 SER A C 1
ATOM 2535 O O . SER A 1 311 ? -2.939 -18.812 -8.719 1 89.06 311 SER A O 1
ATOM 2537 N N . LEU A 1 312 ? -4.625 -17.422 -8.258 1 91.12 312 LEU A N 1
ATOM 2538 C CA . LEU A 1 312 ? -5.211 -17.406 -9.594 1 91.12 312 LEU A CA 1
ATOM 2539 C C . LEU A 1 312 ? -5.5 -15.984 -10.055 1 91.12 312 LEU A C 1
ATOM 2541 O O . LEU A 1 312 ? -6.086 -15.195 -9.305 1 91.12 312 LEU A O 1
ATOM 2545 N N . ASN A 1 313 ? -5.027 -15.656 -11.188 1 90.94 313 ASN A N 1
ATOM 2546 C CA . ASN A 1 313 ? -5.336 -14.383 -11.828 1 90.94 313 ASN A CA 1
ATOM 2547 C C . ASN A 1 313 ? -6.199 -14.57 -13.07 1 90.94 313 ASN A C 1
ATOM 2549 O O . ASN A 1 313 ? -5.812 -15.289 -14 1 90.94 313 ASN A O 1
ATOM 2553 N N . ARG A 1 314 ? -7.293 -13.898 -13.039 1 89.12 314 ARG A N 1
ATOM 2554 C CA . ARG A 1 314 ? -8.25 -14.125 -14.117 1 89.12 314 ARG A CA 1
ATOM 2555 C C . ARG A 1 314 ? -8.812 -12.805 -14.633 1 89.12 314 ARG A C 1
ATOM 2557 O O . ARG A 1 314 ? -8.539 -11.742 -14.07 1 89.12 314 ARG A O 1
ATOM 2564 N N . ARG A 1 315 ? -9.492 -12.914 -15.82 1 87.88 315 ARG A N 1
ATOM 2565 C CA . ARG A 1 315 ? -10.156 -11.781 -16.469 1 87.88 315 ARG A CA 1
ATOM 2566 C C . ARG A 1 315 ? -11.641 -12.055 -16.641 1 87.88 315 ARG A C 1
ATOM 2568 O O . ARG A 1 315 ? -12.031 -13.117 -17.141 1 87.88 315 ARG A O 1
ATOM 2575 N N . ASN A 1 316 ? -12.445 -11.148 -16.094 1 84.5 316 ASN A N 1
ATOM 2576 C CA . ASN A 1 316 ? -13.891 -11.227 -16.266 1 84.5 316 ASN A CA 1
ATOM 2577 C C . ASN A 1 316 ? -14.328 -10.594 -17.578 1 84.5 316 ASN A C 1
ATOM 2579 O O . ASN A 1 316 ? -14.141 -9.391 -17.781 1 84.5 316 ASN A O 1
ATOM 2583 N N . HIS A 1 317 ? -14.883 -11.367 -18.484 1 69.06 317 HIS A N 1
ATOM 2584 C CA . HIS A 1 317 ? -15.289 -10.914 -19.812 1 69.06 317 HIS A CA 1
ATOM 2585 C C . HIS A 1 317 ? -16.766 -10.539 -19.844 1 69.06 317 HIS A C 1
ATOM 2587 O O . HIS A 1 317 ? -17.422 -10.625 -20.891 1 69.06 317 HIS A O 1
ATOM 2593 N N . PHE A 1 318 ? -17.359 -10.211 -18.891 1 59.25 318 PHE A N 1
ATOM 2594 C CA . PHE A 1 318 ? -18.797 -10.094 -18.734 1 59.25 318 PHE A CA 1
ATOM 2595 C C . PHE A 1 318 ? -19.359 -9.023 -19.656 1 59.25 318 PHE A C 1
ATOM 2597 O O . PHE A 1 318 ? -20.516 -9.102 -20.078 1 59.25 318 PHE A O 1
ATOM 2604 N N . ILE A 1 319 ? -18.781 -7.863 -19.953 1 52.5 319 ILE A N 1
ATOM 2605 C CA . ILE A 1 319 ? -19.438 -6.836 -20.75 1 52.5 319 ILE A CA 1
ATOM 2606 C C . ILE A 1 319 ? -19.312 -7.18 -22.234 1 52.5 319 ILE A C 1
ATOM 2608 O O . ILE A 1 319 ? -20.281 -7.586 -22.875 1 52.5 319 ILE A O 1
ATOM 2612 N N . ILE A 1 320 ? -18.297 -6.602 -22.984 1 49.19 320 ILE A N 1
ATOM 2613 C CA . ILE A 1 320 ? -17.984 -6.953 -24.375 1 49.19 320 ILE A CA 1
ATOM 2614 C C . ILE A 1 320 ? -16.812 -7.918 -24.406 1 49.19 320 ILE A C 1
ATOM 2616 O O . ILE A 1 320 ? -15.688 -7.562 -24.031 1 49.19 320 ILE A O 1
ATOM 2620 N N . PRO A 1 321 ? -17.234 -9.133 -24.75 1 50.06 321 PRO A N 1
ATOM 2621 C CA . PRO A 1 321 ? -16.188 -10.148 -24.812 1 50.06 321 PRO A CA 1
ATOM 2622 C C . PRO A 1 321 ? -14.93 -9.648 -25.547 1 50.06 321 PRO A C 1
ATOM 2624 O O . PRO A 1 321 ? -15.039 -8.875 -26.5 1 50.06 321 PRO A O 1
ATOM 2627 N N . TYR A 1 322 ? -13.742 -9.68 -25.016 1 51.94 322 TYR A N 1
ATOM 2628 C CA . TYR A 1 322 ? -12.367 -9.508 -25.484 1 51.94 322 TYR A CA 1
ATOM 2629 C C . TYR A 1 322 ? -11.938 -8.047 -25.375 1 51.94 322 TYR A C 1
ATOM 2631 O O . TYR A 1 322 ? -10.742 -7.742 -25.453 1 51.94 322 TYR A O 1
ATOM 2639 N N . LEU A 1 323 ? -12.992 -7.109 -25.312 1 52.94 323 LEU A N 1
ATOM 2640 C CA . LEU A 1 323 ? -12.508 -5.734 -25.312 1 52.94 323 LEU A CA 1
ATOM 2641 C C . LEU A 1 323 ? -12.273 -5.246 -23.875 1 52.94 323 LEU A C 1
ATOM 2643 O O . LEU A 1 323 ? -11.25 -4.633 -23.594 1 52.94 323 LEU A O 1
ATOM 2647 N N . ILE A 1 324 ? -13.391 -5.5 -23.047 1 61.84 324 ILE A N 1
ATOM 2648 C CA . ILE A 1 324 ? -13.211 -4.949 -21.703 1 61.84 324 ILE A CA 1
ATOM 2649 C C . ILE A 1 324 ? -13.039 -6.086 -20.703 1 61.84 324 ILE A C 1
ATOM 2651 O O . ILE A 1 324 ? -13.984 -6.832 -20.422 1 61.84 324 ILE A O 1
ATOM 2655 N N . GLN A 1 325 ? -11.82 -6.426 -20.344 1 79.31 325 GLN A N 1
ATOM 2656 C CA . GLN A 1 325 ? -11.461 -7.48 -19.406 1 79.31 325 GLN A CA 1
ATOM 2657 C C . GLN A 1 325 ? -11.172 -6.906 -18.016 1 79.31 325 GLN A C 1
ATOM 2659 O O . GLN A 1 325 ? -10.234 -6.125 -17.844 1 79.31 325 GLN A O 1
ATOM 2664 N N . MET A 1 326 ? -12.086 -7.293 -17.094 1 86.25 326 MET A N 1
ATOM 2665 C CA . MET A 1 326 ? -11.891 -6.836 -15.727 1 86.25 326 MET A CA 1
ATOM 2666 C C . MET A 1 326 ? -11.039 -7.828 -14.938 1 86.25 326 MET A C 1
ATOM 2668 O O . MET A 1 326 ? -11.445 -8.977 -14.734 1 86.25 326 MET A O 1
ATOM 2672 N N . PRO A 1 327 ? -9.922 -7.383 -14.5 1 91.38 327 PRO A N 1
ATOM 2673 C CA . PRO A 1 327 ? -9.039 -8.328 -13.812 1 91.38 327 PRO A CA 1
ATOM 2674 C C . PRO A 1 327 ? -9.484 -8.609 -12.375 1 91.38 327 PRO A C 1
ATOM 2676 O O . PRO A 1 327 ? -9.945 -7.703 -11.68 1 91.38 327 PRO A O 1
ATOM 2679 N N . TYR A 1 328 ? -9.469 -9.82 -11.977 1 93.06 328 TYR A N 1
ATOM 2680 C CA . TYR A 1 328 ? -9.672 -10.219 -10.586 1 93.06 328 TYR A CA 1
ATOM 2681 C C . TYR A 1 328 ? -8.742 -11.359 -10.195 1 93.06 328 TYR A C 1
ATOM 2683 O O . TYR A 1 328 ? -8.117 -11.977 -11.062 1 93.06 328 TYR A O 1
ATOM 2691 N N . TYR A 1 329 ? -8.508 -11.562 -8.945 1 94.25 329 TYR A N 1
ATOM 2692 C CA . TYR A 1 329 ? -7.617 -12.625 -8.484 1 94.25 329 TYR A CA 1
ATOM 2693 C C . TYR A 1 329 ? -8.266 -13.43 -7.371 1 94.25 329 TYR A C 1
ATOM 2695 O O . TYR A 1 329 ? -9.18 -12.953 -6.699 1 94.25 329 TYR A O 1
ATOM 2703 N N . ILE A 1 330 ? -7.926 -14.609 -7.27 1 95.44 330 ILE A N 1
ATOM 2704 C CA . ILE A 1 330 ? -8.219 -15.508 -6.16 1 95.44 330 ILE A CA 1
ATOM 2705 C C . ILE A 1 330 ? -6.918 -15.906 -5.457 1 95.44 330 ILE A C 1
ATOM 2707 O O . ILE A 1 330 ? -5.969 -16.359 -6.102 1 95.44 330 ILE A O 1
ATOM 2711 N N . TRP A 1 331 ? -6.875 -15.688 -4.191 1 94.75 331 TRP A N 1
ATOM 2712 C CA . TRP A 1 331 ? -5.633 -15.891 -3.455 1 94.75 331 TRP A CA 1
ATOM 2713 C C . TRP A 1 331 ? -5.887 -16.641 -2.152 1 94.75 331 TRP A C 1
ATOM 2715 O O . TRP A 1 331 ? -6.816 -16.312 -1.41 1 94.75 331 TRP A O 1
ATOM 2725 N N . LEU A 1 332 ? -5.215 -17.688 -1.961 1 93.88 332 LEU A N 1
ATOM 2726 C CA . LEU A 1 332 ? -5.215 -18.438 -0.714 1 93.88 332 LEU A CA 1
ATOM 2727 C C . LEU A 1 332 ? -3.879 -18.312 0.006 1 93.88 332 LEU A C 1
ATOM 2729 O O . LEU A 1 332 ? -2.832 -18.656 -0.552 1 93.88 332 LEU A O 1
ATOM 2733 N N . GLY A 1 333 ? -3.932 -17.766 1.186 1 92.5 333 GLY A N 1
ATOM 2734 C CA . GLY A 1 333 ? -2.725 -17.562 1.968 1 92.5 333 GLY A CA 1
ATOM 2735 C C . GLY A 1 333 ? -2.773 -18.234 3.328 1 92.5 333 GLY A C 1
ATOM 2736 O O . GLY A 1 333 ? -3.785 -18.828 3.693 1 92.5 333 GLY A O 1
ATOM 2737 N N . CYS A 1 334 ? -1.616 -18.156 4.023 1 91 334 CYS A N 1
ATOM 2738 C CA . CYS A 1 334 ? -1.516 -18.75 5.355 1 91 334 CYS A CA 1
ATOM 2739 C C . CYS A 1 334 ? -0.667 -17.875 6.27 1 91 334 CYS A C 1
ATOM 2741 O O . CYS A 1 334 ? 0.011 -16.953 5.809 1 91 334 CYS A O 1
ATOM 2743 N N . SER A 1 335 ? -0.836 -18.203 7.516 1 84.75 335 SER A N 1
ATOM 2744 C CA . SER A 1 335 ? -0.029 -17.516 8.516 1 84.75 335 SER A CA 1
ATOM 2745 C C . SER A 1 335 ? 1.459 -17.766 8.297 1 84.75 335 SER A C 1
ATOM 2747 O O . SER A 1 335 ? 1.856 -18.859 7.895 1 84.75 335 SER A O 1
ATOM 2749 N N . SER A 1 336 ? 2.264 -16.703 8.492 1 74.88 336 SER A N 1
ATOM 2750 C CA . SER A 1 336 ? 3.711 -16.844 8.359 1 74.88 336 SER A CA 1
ATOM 2751 C C . SER A 1 336 ? 4.277 -17.766 9.438 1 74.88 336 SER A C 1
ATOM 2753 O O . SER A 1 336 ? 5.379 -18.297 9.289 1 74.88 336 SER A O 1
ATOM 2755 N N . ALA A 1 337 ? 3.502 -17.891 10.469 1 65.75 337 ALA A N 1
ATOM 2756 C CA . ALA A 1 337 ? 3.918 -18.766 11.547 1 65.75 337 ALA A CA 1
ATOM 2757 C C . ALA A 1 337 ? 3.781 -20.234 11.141 1 65.75 337 ALA A C 1
ATOM 2759 O O . ALA A 1 337 ? 4.344 -21.125 11.797 1 65.75 337 ALA A O 1
ATOM 2760 N N . ARG A 1 338 ? 3.055 -20.484 10.094 1 60.22 338 ARG A N 1
ATOM 2761 C CA . ARG A 1 338 ? 2.805 -21.828 9.586 1 60.22 338 ARG A CA 1
ATOM 2762 C C . ARG A 1 338 ? 4.105 -22.5 9.172 1 60.22 338 ARG A C 1
ATOM 2764 O O . ARG A 1 338 ? 4.238 -23.719 9.273 1 60.22 338 ARG A O 1
ATOM 2771 N N . GLN A 1 339 ? 5.031 -21.672 8.641 1 54.81 339 GLN A N 1
ATOM 2772 C CA . GLN A 1 339 ? 6.273 -22.188 8.086 1 54.81 339 GLN A CA 1
ATOM 2773 C C . GLN A 1 339 ? 7.016 -23.047 9.109 1 54.81 339 GLN A C 1
ATOM 2775 O O . GLN A 1 339 ? 7.562 -24.094 8.766 1 54.81 339 GLN A O 1
ATOM 2780 N N . SER A 1 340 ? 7.078 -22.516 10.297 1 44.84 340 SER A N 1
ATOM 2781 C CA . SER A 1 340 ? 7.801 -23.281 11.312 1 44.84 340 SER A CA 1
ATOM 2782 C C . SER A 1 340 ? 7.18 -24.656 11.5 1 44.84 340 SER A C 1
ATOM 2784 O O . SER A 1 340 ? 7.898 -25.641 11.68 1 44.84 340 SER A O 1
ATOM 2786 N N . GLU A 1 341 ? 5.969 -24.812 11.32 1 43.06 341 GLU A N 1
ATOM 2787 C CA . GLU A 1 341 ? 5.301 -26.094 11.555 1 43.06 341 GLU A CA 1
ATOM 2788 C C . GLU A 1 341 ? 5.449 -27.016 10.359 1 43.06 341 GLU A C 1
ATOM 2790 O O . GLU A 1 341 ? 5.621 -28.234 10.523 1 43.06 341 GLU A O 1
ATOM 2795 N N . LEU A 1 342 ? 5.301 -26.375 9.156 1 45.19 342 LEU A N 1
ATOM 2796 C CA . LEU A 1 342 ? 5.402 -27.203 7.953 1 45.19 342 LEU A CA 1
ATOM 2797 C C . LEU A 1 342 ? 6.828 -27.703 7.762 1 45.19 342 LEU A C 1
ATOM 2799 O O . LEU A 1 342 ? 7.043 -28.797 7.223 1 45.19 342 LEU A O 1
ATOM 2803 N N . SER A 1 343 ? 7.773 -26.734 8.125 1 42.38 343 SER A N 1
ATOM 2804 C CA . SER A 1 343 ? 9.156 -27.203 8.07 1 42.38 343 SER A CA 1
ATOM 2805 C C . SER A 1 343 ? 9.32 -28.5 8.859 1 42.38 343 SER A C 1
ATOM 2807 O O . SER A 1 343 ? 10.125 -29.359 8.484 1 42.38 343 SER A O 1
ATOM 2809 N N . ASN A 1 344 ? 8.562 -28.625 9.922 1 36.22 344 ASN A N 1
ATOM 2810 C CA . ASN A 1 344 ? 8.656 -29.859 10.664 1 36.22 344 ASN A CA 1
ATOM 2811 C C . ASN A 1 344 ? 8.008 -31.016 9.914 1 36.22 344 ASN A C 1
ATOM 2813 O O . ASN A 1 344 ? 8.375 -32.188 10.102 1 36.22 344 ASN A O 1
ATOM 2817 N N . LEU A 1 345 ? 6.918 -30.75 9.297 1 34.19 345 LEU A N 1
ATOM 2818 C CA . LEU A 1 345 ? 6.262 -31.844 8.594 1 34.19 345 LEU A CA 1
ATOM 2819 C C . LEU A 1 345 ? 7.039 -32.219 7.34 1 34.19 345 LEU A C 1
ATOM 2821 O O . LEU A 1 345 ? 6.949 -33.375 6.871 1 34.19 345 LEU A O 1
ATOM 2825 N N . VAL A 1 346 ? 7.398 -31.188 6.637 1 35.66 346 VAL A N 1
ATOM 2826 C CA . VAL A 1 346 ? 8.117 -31.469 5.395 1 35.66 346 VAL A CA 1
ATOM 2827 C C . VAL A 1 346 ? 9.609 -31.625 5.684 1 35.66 346 VAL A C 1
ATOM 2829 O O . VAL A 1 346 ? 10.383 -30.688 5.531 1 35.66 346 VAL A O 1
ATOM 2832 N N . GLU A 1 347 ? 10.023 -31.781 6.832 1 31.28 347 GLU A N 1
ATOM 2833 C CA . GLU A 1 347 ? 11.406 -32.25 6.809 1 31.28 347 GLU A CA 1
ATOM 2834 C C . GLU A 1 347 ? 11.609 -33.344 5.762 1 31.28 347 GLU A C 1
ATOM 2836 O O . GLU A 1 347 ? 11.422 -34.531 6.055 1 31.28 347 GLU A O 1
ATOM 2841 N N . ILE A 1 348 ? 11.062 -33.094 4.652 1 33.91 348 ILE A N 1
ATOM 2842 C CA . ILE A 1 348 ? 11.844 -33.969 3.787 1 33.91 348 ILE A CA 1
ATOM 2843 C C . ILE A 1 348 ? 13.328 -33.812 4.094 1 33.91 348 ILE A C 1
ATOM 2845 O O . ILE A 1 348 ? 13.875 -32.719 4.02 1 33.91 348 ILE A O 1
ATOM 2849 N N . PRO A 1 349 ? 13.906 -34.531 4.922 1 30.44 349 PRO A N 1
ATOM 2850 C CA . PRO A 1 349 ? 15.367 -34.438 4.992 1 30.44 349 PRO A CA 1
ATOM 2851 C C . PRO A 1 349 ? 15.992 -33.938 3.699 1 30.44 349 PRO A C 1
ATOM 2853 O O . PRO A 1 349 ? 15.766 -34.5 2.629 1 30.44 349 PRO A O 1
ATOM 2856 N N . ASP A 1 350 ? 15.883 -32.656 3.43 1 31.89 350 ASP A N 1
ATOM 2857 C CA . ASP A 1 350 ? 16.875 -32.344 2.406 1 31.89 350 ASP A CA 1
ATOM 2858 C C . ASP A 1 350 ? 18.031 -33.344 2.443 1 31.89 350 ASP A C 1
ATOM 2860 O O . ASP A 1 350 ? 18.672 -33.531 3.48 1 31.89 350 ASP A O 1
ATOM 2864 N N . ASP A 1 351 ? 17.906 -34.406 2.07 1 30.81 351 ASP A N 1
ATOM 2865 C CA . ASP A 1 351 ? 19.234 -34.969 1.754 1 30.81 351 ASP A CA 1
ATOM 2866 C C . ASP A 1 351 ? 20.203 -33.844 1.4 1 30.81 351 ASP A C 1
ATOM 2868 O O . ASP A 1 351 ? 20.25 -33.375 0.256 1 30.81 351 ASP A O 1
ATOM 2872 N N . THR A 1 352 ? 20.391 -32.75 2.145 1 34.59 352 THR A N 1
ATOM 2873 C CA . THR A 1 352 ? 21.469 -31.75 2.178 1 34.59 352 THR A CA 1
ATOM 2874 C C . THR A 1 352 ? 22.641 -32.188 1.302 1 34.59 352 THR A C 1
ATOM 2876 O O . THR A 1 352 ? 23.516 -31.391 0.99 1 34.59 352 THR A O 1
ATOM 2879 N N . ASP A 1 353 ? 22.969 -33.5 1.284 1 32.69 353 ASP A N 1
ATOM 2880 C CA . ASP A 1 353 ? 24.188 -33.906 0.582 1 32.69 353 ASP A CA 1
ATOM 2881 C C . ASP A 1 353 ? 24.109 -33.531 -0.898 1 32.69 353 ASP A C 1
ATOM 2883 O O . ASP A 1 353 ? 25.141 -33.312 -1.54 1 32.69 353 ASP A O 1
ATOM 2887 N N . SER A 1 354 ? 22.969 -34.031 -1.843 1 37.16 354 SER A N 1
ATOM 2888 C CA . SER A 1 354 ? 23.312 -34.25 -3.242 1 37.16 354 SER A CA 1
ATOM 2889 C C . SER A 1 354 ? 22.875 -33.094 -4.117 1 37.16 354 SER A C 1
ATOM 2891 O O . SER A 1 354 ? 23.469 -32.844 -5.164 1 37.16 354 SER A O 1
ATOM 2893 N N . VAL A 1 355 ? 21.531 -32.562 -4.145 1 38.28 355 VAL A N 1
ATOM 2894 C CA . VAL A 1 355 ? 21.219 -31.562 -5.152 1 38.28 355 VAL A CA 1
ATOM 2895 C C . VAL A 1 355 ? 21.281 -30.172 -4.527 1 38.28 355 VAL A C 1
ATOM 2897 O O . VAL A 1 355 ? 20.531 -29.875 -3.592 1 38.28 355 VAL A O 1
ATOM 2900 N N . MET A 1 356 ? 22.422 -29.484 -4.34 1 33.94 356 MET A N 1
ATOM 2901 C CA . MET A 1 356 ? 22.562 -28.078 -4.023 1 33.94 356 MET A CA 1
ATOM 2902 C C . MET A 1 356 ? 21.719 -27.219 -4.953 1 33.94 356 MET A C 1
ATOM 2904 O O . MET A 1 356 ? 21.828 -27.312 -6.176 1 33.94 356 MET A O 1
ATOM 2908 N N . SER A 1 357 ? 20.625 -27.016 -4.652 1 34.94 357 SER A N 1
ATOM 2909 C CA . SER A 1 357 ? 19.953 -26.062 -5.535 1 34.94 357 SER A CA 1
ATOM 2910 C C . SER A 1 357 ? 20.859 -24.875 -5.848 1 34.94 357 SER A C 1
ATOM 2912 O O . SER A 1 357 ? 21.453 -24.281 -4.945 1 34.94 357 SER A O 1
ATOM 2914 N N . GLY A 1 358 ? 21.562 -24.844 -6.887 1 33 358 GLY A N 1
ATOM 2915 C CA . GLY A 1 358 ? 22.453 -23.797 -7.367 1 33 358 GLY A CA 1
ATOM 2916 C C . GLY A 1 358 ? 22 -22.406 -6.98 1 33 358 GLY A C 1
ATOM 2917 O O . GLY A 1 358 ? 22.719 -21.422 -7.199 1 33 358 GLY A O 1
ATOM 2918 N N . HIS A 1 359 ? 20.828 -22.156 -6.969 1 31.59 359 HIS A N 1
ATOM 2919 C CA . HIS A 1 359 ? 20.672 -20.734 -6.762 1 31.59 359 HIS A CA 1
ATOM 2920 C C . HIS A 1 359 ? 20.719 -20.375 -5.281 1 31.59 359 HIS A C 1
ATOM 2922 O O . HIS A 1 359 ? 20.297 -19.297 -4.879 1 31.59 359 HIS A O 1
ATOM 2928 N N . SER A 1 360 ? 20.969 -21.312 -4.375 1 30.14 360 SER A N 1
ATOM 2929 C CA . SER A 1 360 ? 21.219 -20.812 -3.027 1 30.14 360 SER A CA 1
ATOM 2930 C C . SER A 1 360 ? 22.547 -20.078 -2.939 1 30.14 360 SER A C 1
ATOM 2932 O O . SER A 1 360 ? 23.609 -20.672 -3.17 1 30.14 360 SER A O 1
ATOM 2934 N N . ASN A 1 361 ? 22.781 -18.922 -3.236 1 27.12 361 ASN A N 1
ATOM 2935 C CA . ASN A 1 361 ? 23.953 -18.219 -2.752 1 27.12 361 ASN A CA 1
ATOM 2936 C C . ASN A 1 361 ? 24.312 -18.625 -1.325 1 27.12 361 ASN A C 1
ATOM 2938 O O . ASN A 1 361 ? 23.422 -18.844 -0.499 1 27.12 361 ASN A O 1
ATOM 2942 N N . ARG A 1 362 ? 25.594 -19.156 -1.068 1 26.66 362 ARG A N 1
ATOM 2943 C CA . ARG A 1 362 ? 26.453 -19.5 0.064 1 26.66 362 ARG A CA 1
ATOM 2944 C C . ARG A 1 362 ? 26.219 -18.547 1.231 1 26.66 362 ARG A C 1
ATOM 2946 O O . ARG A 1 362 ? 26.953 -17.578 1.4 1 26.66 362 ARG A O 1
ATOM 2953 N N . SER A 1 363 ? 25.312 -17.828 1.719 1 26.03 363 SER A N 1
ATOM 2954 C CA . SER A 1 363 ? 25.656 -17.344 3.051 1 26.03 363 SER A CA 1
ATOM 2955 C C . SER A 1 363 ? 25.859 -18.484 4.031 1 26.03 363 SER A C 1
ATOM 2957 O O . SER A 1 363 ? 24.984 -19.344 4.191 1 26.03 363 SER A O 1
ATOM 2959 N N . SER A 1 364 ? 27.062 -19.094 4.082 1 24.8 364 SER A N 1
ATOM 2960 C CA . SER A 1 364 ? 27.656 -19.891 5.148 1 24.8 364 SER A CA 1
ATOM 2961 C C . SER A 1 364 ? 27.203 -19.406 6.523 1 24.8 364 SER A C 1
ATOM 2963 O O . SER A 1 364 ? 27.594 -18.312 6.953 1 24.8 364 SER A O 1
ATOM 2965 N N . PHE A 1 365 ? 26.047 -19.828 6.945 1 25.33 365 PHE A N 1
ATOM 2966 C CA . PHE A 1 365 ? 25.672 -19.688 8.352 1 25.33 365 PHE A CA 1
ATOM 2967 C C . PHE A 1 365 ? 26.625 -20.5 9.242 1 25.33 365 PHE A C 1
ATOM 2969 O O . PHE A 1 365 ? 26.656 -21.719 9.164 1 25.33 365 PHE A O 1
ATOM 2976 N N . SER A 1 366 ? 27.875 -20.016 9.523 1 23.42 366 SER A N 1
ATOM 2977 C CA . SER A 1 366 ? 28.547 -20.547 10.711 1 23.42 366 SER A CA 1
ATOM 2978 C C . SER A 1 366 ? 27.609 -20.562 11.906 1 23.42 366 SER A C 1
ATOM 2980 O O . SER A 1 366 ? 26.766 -19.672 12.07 1 23.42 366 SER A O 1
ATOM 2982 N N . HIS A 1 367 ? 27.406 -21.75 12.555 1 23.38 367 HIS A N 1
ATOM 2983 C CA . HIS A 1 367 ? 26.688 -22.219 13.734 1 23.38 367 HIS A CA 1
ATOM 2984 C C . HIS A 1 367 ? 27.062 -21.406 14.969 1 23.38 367 HIS A C 1
ATOM 2986 O O . HIS A 1 367 ? 26.906 -21.859 16.094 1 23.38 367 HIS A O 1
ATOM 2992 N N . ALA A 1 368 ? 27.75 -20.25 15.008 1 23.09 368 ALA A N 1
ATOM 2993 C CA . ALA A 1 368 ? 27.984 -19.844 16.391 1 23.09 368 ALA A CA 1
ATOM 2994 C C . ALA A 1 368 ? 26.688 -19.797 17.172 1 23.09 368 ALA A C 1
ATOM 2996 O O . ALA A 1 368 ? 25.625 -19.484 16.625 1 23.09 368 ALA A O 1
ATOM 2997 N N . ASN A 1 369 ? 26.656 -20.156 18.578 1 21.98 369 ASN A N 1
ATOM 2998 C CA . ASN A 1 369 ? 25.812 -20.453 19.734 1 21.98 369 ASN A CA 1
ATOM 2999 C C . ASN A 1 369 ? 24.766 -19.375 19.953 1 21.98 369 ASN A C 1
ATOM 3001 O O . ASN A 1 369 ? 23.922 -19.5 20.844 1 21.98 369 ASN A O 1
ATOM 3005 N N . SER A 1 370 ? 25.141 -18.094 19.797 1 23.7 370 SER A N 1
ATOM 3006 C CA . SER A 1 370 ? 24.359 -17.219 20.641 1 23.7 370 SER A CA 1
ATOM 3007 C C . SER A 1 370 ? 22.922 -17.109 20.156 1 23.7 370 SER A C 1
ATOM 3009 O O . SER A 1 370 ? 22.672 -16.734 19 1 23.7 370 SER A O 1
ATOM 3011 N N . ALA A 1 371 ? 21.844 -17.828 20.75 1 25.94 371 ALA A N 1
ATOM 3012 C CA . ALA A 1 371 ? 20.422 -18.172 20.656 1 25.94 371 ALA A CA 1
ATOM 3013 C C . ALA A 1 371 ? 19.594 -16.953 20.266 1 25.94 371 ALA A C 1
ATOM 3015 O O . ALA A 1 371 ? 18.625 -17.062 19.5 1 25.94 371 ALA A O 1
ATOM 3016 N N . ASN A 1 372 ? 19.656 -15.859 21.109 1 24.75 372 ASN A N 1
ATOM 3017 C CA . ASN A 1 372 ? 18.5 -14.969 21.297 1 24.75 372 ASN A CA 1
ATOM 3018 C C . ASN A 1 372 ? 18.266 -14.117 20.047 1 24.75 372 ASN A C 1
ATOM 3020 O O . ASN A 1 372 ? 17.141 -13.641 19.828 1 24.75 372 ASN A O 1
ATOM 3024 N N . SER A 1 373 ? 19.391 -13.562 19.484 1 25.62 373 SER A N 1
ATOM 3025 C CA . SER A 1 373 ? 19.266 -12.43 18.578 1 25.62 373 SER A CA 1
ATOM 3026 C C . SER A 1 373 ? 18.891 -12.891 17.172 1 25.62 373 SER A C 1
ATOM 3028 O O . SER A 1 373 ? 18.766 -12.07 16.266 1 25.62 373 SER A O 1
ATOM 3030 N N . LEU A 1 374 ? 19.109 -14.18 16.797 1 27.56 374 LEU A N 1
ATOM 3031 C CA . LEU A 1 374 ? 18.922 -14.742 15.469 1 27.56 374 LEU A CA 1
ATOM 3032 C C . LEU A 1 374 ? 17.453 -14.734 15.07 1 27.56 374 LEU A C 1
ATOM 3034 O O . LEU A 1 374 ? 17.125 -14.984 13.906 1 27.56 374 LEU A O 1
ATOM 3038 N N . MET A 1 375 ? 16.609 -14.906 16.047 1 26.84 375 MET A N 1
ATOM 3039 C CA . MET A 1 375 ? 15.195 -15.047 15.688 1 26.84 375 MET A CA 1
ATOM 3040 C C . MET A 1 375 ? 14.703 -13.828 14.914 1 26.84 375 MET A C 1
ATOM 3042 O O . MET A 1 375 ? 13.773 -13.93 14.117 1 26.84 375 MET A O 1
ATOM 3046 N N . ALA A 1 376 ? 15.102 -12.586 15.305 1 29.47 376 ALA A N 1
ATOM 3047 C CA . ALA A 1 376 ? 14.469 -11.406 14.719 1 29.47 376 ALA A CA 1
ATOM 3048 C C . ALA A 1 376 ? 14.922 -11.203 13.273 1 29.47 376 ALA A C 1
ATOM 3050 O O . ALA A 1 376 ? 14.141 -10.773 12.422 1 29.47 376 ALA A O 1
ATOM 3051 N N . SER A 1 377 ? 16.297 -11.352 12.953 1 30.88 377 SER A N 1
ATOM 3052 C CA . SER A 1 377 ? 16.812 -11.008 11.641 1 30.88 377 SER A CA 1
ATOM 3053 C C . SER A 1 377 ? 16.406 -12.039 10.594 1 30.88 377 SER A C 1
ATOM 3055 O O . SER A 1 377 ? 16.578 -11.812 9.391 1 30.88 377 SER A O 1
ATOM 3057 N N . ARG A 1 378 ? 16.391 -13.398 10.867 1 31 378 ARG A N 1
ATOM 3058 C CA . ARG A 1 378 ? 16.062 -14.523 10 1 31 378 ARG A CA 1
ATOM 3059 C C . ARG A 1 378 ? 14.641 -14.406 9.461 1 31 378 ARG A C 1
ATOM 3061 O O . ARG A 1 378 ? 14.219 -15.211 8.633 1 31 378 ARG A O 1
ATOM 3068 N N . GLN A 1 379 ? 13.758 -13.781 10.18 1 31.66 379 GLN A N 1
ATOM 3069 C CA . GLN A 1 379 ? 12.344 -13.875 9.836 1 31.66 379 GLN A CA 1
ATOM 3070 C C . GLN A 1 379 ? 12.086 -13.344 8.422 1 31.66 379 GLN A C 1
ATOM 3072 O O . GLN A 1 379 ? 11.133 -13.766 7.766 1 31.66 379 GLN A O 1
ATOM 3077 N N . THR A 1 380 ? 12.68 -12.141 8.094 1 34.59 380 THR A N 1
ATOM 3078 C CA . THR A 1 380 ? 12.062 -11.641 6.875 1 34.59 380 THR A CA 1
ATOM 3079 C C . THR A 1 380 ? 12.648 -12.336 5.648 1 34.59 380 THR A C 1
ATOM 3081 O O . THR A 1 380 ? 12.711 -11.742 4.566 1 34.59 380 THR A O 1
ATOM 3084 N N . ARG A 1 381 ? 13.531 -13.281 5.828 1 33 381 ARG A N 1
ATOM 3085 C CA . ARG A 1 381 ? 13.922 -13.93 4.582 1 33 381 ARG A CA 1
ATOM 3086 C C . ARG A 1 381 ? 12.695 -14.328 3.762 1 33 381 ARG A C 1
ATOM 3088 O O . ARG A 1 381 ? 11.734 -14.875 4.301 1 33 381 ARG A O 1
ATOM 3095 N N . SER A 1 382 ? 12.656 -13.758 2.596 1 39.5 382 SER A N 1
ATOM 3096 C CA . SER A 1 382 ? 11.648 -14.016 1.568 1 39.5 382 SER A CA 1
ATOM 3097 C C . SER A 1 382 ? 11.352 -15.508 1.445 1 39.5 382 SER A C 1
ATOM 3099 O O . SER A 1 382 ? 12.148 -16.266 0.892 1 39.5 382 SER A O 1
ATOM 3101 N N . VAL A 1 383 ? 10.922 -16.047 2.482 1 43.72 383 VAL A N 1
ATOM 3102 C CA . VAL A 1 383 ? 10.469 -17.438 2.355 1 43.72 383 VAL A CA 1
ATOM 3103 C C . VAL A 1 383 ? 9.578 -17.578 1.126 1 43.72 383 VAL A C 1
ATOM 3105 O O . VAL A 1 383 ? 8.602 -16.844 0.968 1 43.72 383 VAL A O 1
ATOM 3108 N N . SER A 1 384 ? 10.156 -18.234 0.12 1 46.81 384 SER A N 1
ATOM 3109 C CA . SER A 1 384 ? 9.406 -18.516 -1.101 1 46.81 384 SER A CA 1
ATOM 3110 C C . SER A 1 384 ? 8.031 -19.078 -0.783 1 46.81 384 SER A C 1
ATOM 3112 O O . SER A 1 384 ? 7.84 -19.734 0.249 1 46.81 384 SER A O 1
ATOM 3114 N N . SER A 1 385 ? 7.07 -18.531 -1.374 1 52.16 385 SER A N 1
ATOM 3115 C CA . SER A 1 385 ? 5.703 -19.031 -1.273 1 52.16 385 SER A CA 1
ATOM 3116 C C . SER A 1 385 ? 5.672 -20.562 -1.276 1 52.16 385 SER A C 1
ATOM 3118 O O . SER A 1 385 ? 4.773 -21.172 -0.69 1 52.16 385 SER A O 1
ATOM 3120 N N . PHE A 1 386 ? 6.672 -21.094 -1.859 1 51.53 386 PHE A N 1
ATOM 3121 C CA . PHE A 1 386 ? 6.715 -22.547 -1.999 1 51.53 386 PHE A CA 1
ATOM 3122 C C . PHE A 1 386 ? 6.902 -23.219 -0.642 1 51.53 386 PHE A C 1
ATOM 3124 O O . PHE A 1 386 ? 6.492 -24.359 -0.448 1 51.53 386 PHE A O 1
ATOM 3131 N N . SER A 1 387 ? 7.391 -22.344 0.211 1 52.38 387 SER A N 1
ATOM 3132 C CA . SER A 1 387 ? 7.648 -22.922 1.525 1 52.38 387 SER A CA 1
ATOM 3133 C C . SER A 1 387 ? 6.355 -23.141 2.303 1 52.38 387 SER A C 1
ATOM 3135 O O . SER A 1 387 ? 6.312 -23.922 3.246 1 52.38 387 SER A O 1
ATOM 3137 N N . PHE A 1 388 ? 5.379 -22.578 1.728 1 53.69 388 PHE A N 1
ATOM 3138 C CA . PHE A 1 388 ? 4.125 -22.641 2.463 1 53.69 388 PHE A CA 1
ATOM 3139 C C . PHE A 1 388 ? 3.189 -23.688 1.852 1 53.69 388 PHE A C 1
ATOM 3141 O O . PHE A 1 388 ? 2.125 -23.969 2.402 1 53.69 388 PHE A O 1
ATOM 3148 N N . GLN A 1 389 ? 3.693 -24.141 0.697 1 56.81 389 GLN A N 1
ATOM 3149 C CA . GLN A 1 389 ? 2.848 -25.078 -0.014 1 56.81 389 GLN A CA 1
ATOM 3150 C C . GLN A 1 389 ? 3.158 -26.516 0.406 1 56.81 389 GLN A C 1
ATOM 3152 O O . GLN A 1 389 ? 4.234 -26.797 0.938 1 56.81 389 GLN A O 1
ATOM 3157 N N . ASN A 1 390 ? 2.203 -27.328 0.507 1 53.28 390 ASN A N 1
ATOM 3158 C CA . ASN A 1 390 ? 2.449 -28.766 0.673 1 53.28 390 ASN A CA 1
ATOM 3159 C C . ASN A 1 390 ? 3.33 -29.312 -0.445 1 53.28 390 ASN A C 1
ATOM 3161 O O . ASN A 1 390 ? 2.898 -29.391 -1.597 1 53.28 390 ASN A O 1
ATOM 3165 N N . LYS A 1 391 ? 4.688 -28.891 -0.381 1 56.66 391 LYS A N 1
ATOM 3166 C CA . LYS A 1 391 ? 5.652 -29.172 -1.44 1 56.66 391 LYS A CA 1
ATOM 3167 C C . LYS A 1 391 ? 5.902 -30.672 -1.559 1 56.66 391 LYS A C 1
ATOM 3169 O O . LYS A 1 391 ? 6.93 -31.172 -1.102 1 56.66 391 LYS A O 1
ATOM 3174 N N . GLN A 1 392 ? 4.863 -31.328 -2.125 1 65.81 392 GLN A N 1
ATOM 3175 C CA . GLN A 1 392 ? 5.129 -32.75 -2.035 1 65.81 392 GLN A CA 1
ATOM 3176 C C . GLN A 1 392 ? 6.137 -33.188 -3.096 1 65.81 392 GLN A C 1
ATOM 3178 O O . GLN A 1 392 ? 7.086 -33.938 -2.795 1 65.81 392 GLN A O 1
ATOM 3183 N N . TRP A 1 393 ? 6.098 -32.562 -4.344 1 86.94 393 TRP A N 1
ATOM 3184 C CA . TRP A 1 393 ? 6.914 -33.156 -5.383 1 86.94 393 TRP A CA 1
ATOM 3185 C C . TRP A 1 393 ? 7.672 -32.094 -6.176 1 86.94 393 TRP A C 1
ATOM 3187 O O . TRP A 1 393 ? 8.844 -32.281 -6.508 1 86.94 393 TRP A O 1
ATOM 3197 N N . ARG A 1 394 ? 7.148 -30.906 -6.309 1 87.94 394 ARG A N 1
ATOM 3198 C CA . ARG A 1 394 ? 7.617 -29.906 -7.27 1 87.94 394 ARG A CA 1
ATOM 3199 C C . ARG A 1 394 ? 8.695 -29.016 -6.652 1 87.94 394 ARG A C 1
ATOM 3201 O O . ARG A 1 394 ? 8.484 -28.438 -5.586 1 87.94 394 ARG A O 1
ATOM 3208 N N . LEU A 1 395 ? 9.828 -28.938 -7.332 1 83.69 395 LEU A N 1
ATOM 3209 C CA . LEU A 1 395 ? 10.844 -27.969 -6.934 1 83.69 395 LEU A CA 1
ATOM 3210 C C . LEU A 1 395 ? 10.578 -26.609 -7.562 1 83.69 395 LEU A C 1
ATOM 3212 O O . LEU A 1 395 ? 10.008 -26.531 -8.656 1 83.69 395 LEU A O 1
ATOM 3216 N N . ASP A 1 396 ? 10.977 -25.609 -6.879 1 77.75 396 ASP A N 1
ATOM 3217 C CA . ASP A 1 396 ? 10.758 -24.25 -7.355 1 77.75 396 ASP A CA 1
ATOM 3218 C C . ASP A 1 396 ? 11.57 -23.969 -8.617 1 77.75 396 ASP A C 1
ATOM 3220 O O . ASP A 1 396 ? 12.633 -24.562 -8.82 1 77.75 396 ASP A O 1
ATOM 3224 N N . TYR A 1 397 ? 11.016 -23.219 -9.5 1 80.06 397 TYR A N 1
ATOM 3225 C CA . TYR A 1 397 ? 11.68 -22.766 -10.711 1 80.06 397 TYR A CA 1
ATOM 3226 C C . TYR A 1 397 ? 11.195 -21.375 -11.102 1 80.06 397 TYR A C 1
ATOM 3228 O O . TYR A 1 397 ? 10.211 -20.875 -10.555 1 80.06 397 TYR A O 1
ATOM 3236 N N . ASN A 1 398 ? 11.93 -20.719 -11.961 1 76.06 398 ASN A N 1
ATOM 3237 C CA . ASN A 1 398 ? 11.539 -19.391 -12.438 1 76.06 398 ASN A CA 1
ATOM 3238 C C . ASN A 1 398 ? 10.75 -19.469 -13.742 1 76.06 398 ASN A C 1
ATOM 3240 O O . ASN A 1 398 ? 11.344 -19.609 -14.82 1 76.06 398 ASN A O 1
ATOM 3244 N N . PRO A 1 399 ? 9.531 -19.266 -13.664 1 79.12 399 PRO A N 1
ATOM 3245 C CA . PRO A 1 399 ? 8.695 -19.422 -14.859 1 79.12 399 PRO A CA 1
ATOM 3246 C C . PRO A 1 399 ? 8.906 -18.312 -15.883 1 79.12 399 PRO A C 1
ATOM 3248 O O . PRO A 1 399 ? 8.469 -18.438 -17.031 1 79.12 399 PRO A O 1
ATOM 3251 N N . SER A 1 400 ? 9.531 -17.25 -15.508 1 72.69 400 SER A N 1
ATOM 3252 C CA . SER A 1 400 ? 9.656 -16.094 -16.391 1 72.69 400 SER A CA 1
ATOM 3253 C C . SER A 1 400 ? 10.852 -16.25 -17.328 1 72.69 400 SER A C 1
ATOM 3255 O O . SER A 1 400 ? 10.984 -15.5 -18.297 1 72.69 400 SER A O 1
ATOM 3257 N N . LEU A 1 401 ? 11.617 -17.234 -17.047 1 77.25 401 LEU A N 1
ATOM 3258 C CA . LEU A 1 401 ? 12.773 -17.453 -17.906 1 77.25 401 LEU A CA 1
ATOM 3259 C C . LEU A 1 401 ? 12.352 -17.859 -19.297 1 77.25 401 LEU A C 1
ATOM 3261 O O . LEU A 1 401 ? 11.398 -18.625 -19.469 1 77.25 401 LEU A O 1
ATOM 3265 N N . PRO A 1 402 ? 13.023 -17.375 -20.219 1 76.88 402 PRO A N 1
ATOM 3266 C CA . PRO A 1 402 ? 12.664 -17.688 -21.609 1 76.88 402 PRO A CA 1
ATOM 3267 C C . PRO A 1 402 ? 12.672 -19.188 -21.906 1 76.88 402 PRO A C 1
ATOM 3269 O O . PRO A 1 402 ? 11.891 -19.656 -22.734 1 76.88 402 PRO A O 1
ATOM 3272 N N . CYS A 1 403 ? 13.5 -19.906 -21.281 1 84.19 403 CYS A N 1
ATOM 3273 C CA . CYS A 1 403 ? 13.578 -21.344 -21.516 1 84.19 403 CYS A CA 1
ATOM 3274 C C . CYS A 1 403 ? 12.289 -22.031 -21.094 1 84.19 403 CYS A C 1
ATOM 3276 O O . CYS A 1 403 ? 11.984 -23.125 -21.578 1 84.19 403 CYS A O 1
ATOM 3278 N N . HIS A 1 404 ? 11.555 -21.406 -20.25 1 83.56 404 HIS A N 1
ATOM 3279 C CA . HIS A 1 404 ? 10.305 -22 -19.781 1 83.56 404 HIS A CA 1
ATOM 3280 C C . HIS A 1 404 ? 9.109 -21.422 -20.516 1 83.56 404 HIS A C 1
ATOM 3282 O O . HIS A 1 404 ? 8.148 -22.125 -20.828 1 83.56 404 HIS A O 1
ATOM 3288 N N . THR A 1 405 ? 9.195 -20.109 -20.875 1 79.88 405 THR A N 1
ATOM 3289 C CA . THR A 1 405 ? 8.055 -19.422 -21.453 1 79.88 405 THR A CA 1
ATOM 3290 C C . THR A 1 405 ? 7.859 -19.828 -22.906 1 79.88 405 THR A C 1
ATOM 3292 O O . THR A 1 405 ? 6.801 -19.594 -23.5 1 79.88 405 THR A O 1
ATOM 3295 N N . GLN A 1 406 ? 8.805 -20.469 -23.469 1 78.5 406 GLN A N 1
ATOM 3296 C CA . GLN A 1 406 ? 8.719 -20.891 -24.859 1 78.5 406 GLN A CA 1
ATOM 3297 C C . GLN A 1 406 ? 7.695 -22 -25.031 1 78.5 406 GLN A C 1
ATOM 3299 O O . GLN A 1 406 ? 7.207 -22.234 -26.141 1 78.5 406 GLN A O 1
ATOM 3304 N N . PHE A 1 407 ? 7.375 -22.641 -23.984 1 84.94 407 PHE A N 1
ATOM 3305 C CA . PHE A 1 407 ? 6.453 -23.766 -24.062 1 84.94 407 PHE A CA 1
ATOM 3306 C C . PHE A 1 407 ? 5.035 -23.328 -23.719 1 84.94 407 PHE A C 1
ATOM 3308 O O . PHE A 1 407 ? 4.797 -22.75 -22.656 1 84.94 407 PHE A O 1
ATOM 3315 N N . ARG A 1 408 ? 4.129 -23.641 -24.516 1 79.88 408 ARG A N 1
ATOM 3316 C CA . ARG A 1 408 ? 2.734 -23.266 -24.281 1 79.88 408 ARG A CA 1
ATOM 3317 C C . ARG A 1 408 ? 1.925 -24.484 -23.812 1 79.88 408 ARG A C 1
ATOM 3319 O O . ARG A 1 408 ? 0.863 -24.328 -23.219 1 79.88 408 ARG A O 1
ATOM 3326 N N . SER A 1 409 ? 2.406 -25.609 -24.188 1 87.81 409 SER A N 1
ATOM 3327 C CA . SER A 1 409 ? 1.738 -26.859 -23.828 1 87.81 409 SER A CA 1
ATOM 3328 C C . SER A 1 409 ? 2.736 -28 -23.688 1 87.81 409 SER A C 1
ATOM 3330 O O . SER A 1 409 ? 3.914 -27.844 -24.016 1 87.81 409 SER A O 1
ATOM 3332 N N . TYR A 1 410 ? 2.223 -29.078 -23.062 1 90.81 410 TYR A N 1
ATOM 3333 C CA . TYR A 1 410 ? 3.053 -30.266 -23.047 1 90.81 410 TYR A CA 1
ATOM 3334 C C . TYR A 1 410 ? 3.193 -30.859 -24.453 1 90.81 410 TYR A C 1
ATOM 3336 O O . TYR A 1 410 ? 2.318 -30.672 -25.297 1 90.81 410 TYR A O 1
ATOM 3344 N N . ILE A 1 411 ? 4.242 -31.5 -24.641 1 86 411 ILE A N 1
ATOM 3345 C CA . ILE A 1 411 ? 4.516 -32.125 -25.922 1 86 411 ILE A CA 1
ATOM 3346 C C . ILE A 1 411 ? 3.881 -33.5 -25.984 1 86 411 ILE A C 1
ATOM 3348 O O . ILE A 1 411 ? 3.223 -33.875 -26.953 1 86 411 ILE A O 1
ATOM 3352 N N . TYR A 1 412 ? 4.055 -34.25 -24.891 1 89.25 412 TYR A N 1
ATOM 3353 C CA . TYR A 1 412 ? 3.576 -35.625 -24.844 1 89.25 412 TYR A CA 1
ATOM 3354 C C . TYR A 1 412 ? 2.525 -35.781 -23.75 1 89.25 412 TYR A C 1
ATOM 3356 O O . TYR A 1 412 ? 2.785 -35.5 -22.578 1 89.25 412 TYR A O 1
ATOM 3364 N N . ALA A 1 413 ? 1.392 -36.344 -24.125 1 93.06 413 ALA A N 1
ATOM 3365 C CA . ALA A 1 413 ? 0.359 -36.656 -23.141 1 93.06 413 ALA A CA 1
ATOM 3366 C C . ALA A 1 413 ? 0.526 -38.094 -22.625 1 93.06 413 ALA A C 1
ATOM 3368 O O . ALA A 1 413 ? -0.116 -38.469 -21.641 1 93.06 413 ALA A O 1
ATOM 3369 N N . PHE A 1 414 ? 1.349 -38.844 -23.266 1 93.88 414 PHE A N 1
ATOM 3370 C CA . PHE A 1 414 ? 1.712 -40.219 -22.906 1 93.88 414 PHE A CA 1
ATOM 3371 C C . PHE A 1 414 ? 3.172 -40.5 -23.25 1 93.88 414 PHE A C 1
ATOM 3373 O O . PHE A 1 414 ? 3.775 -39.781 -24.047 1 93.88 414 PHE A O 1
ATOM 3380 N N . THR A 1 415 ? 3.709 -41.406 -22.578 1 92.62 415 THR A N 1
ATOM 3381 C CA . THR A 1 415 ? 5.113 -41.719 -22.812 1 92.62 415 THR A CA 1
ATOM 3382 C C . THR A 1 415 ? 5.254 -42.75 -23.938 1 92.62 415 THR A C 1
ATOM 3384 O O . THR A 1 415 ? 4.398 -43.625 -24.109 1 92.62 415 THR A O 1
ATOM 3387 N N . TRP A 1 416 ? 6.336 -42.656 -24.719 1 91.94 416 TRP A N 1
ATOM 3388 C CA . TRP A 1 416 ? 6.508 -43.438 -25.922 1 91.94 416 TRP A CA 1
ATOM 3389 C C . TRP A 1 416 ? 7.738 -44.344 -25.812 1 91.94 416 TRP A C 1
ATOM 3391 O O . TRP A 1 416 ? 8.555 -44.406 -26.734 1 91.94 416 TRP A O 1
ATOM 3401 N N . GLU A 1 417 ? 8.008 -44.844 -24.688 1 93.38 417 GLU A N 1
ATOM 3402 C CA . GLU A 1 417 ? 9.008 -45.875 -24.391 1 93.38 417 GLU A CA 1
ATOM 3403 C C . GLU A 1 417 ? 8.414 -47 -23.562 1 93.38 417 GLU A C 1
ATOM 3405 O O . GLU A 1 417 ? 7.609 -46.75 -22.656 1 93.38 417 GLU A O 1
ATOM 3410 N N . ASP A 1 418 ? 8.844 -48.188 -23.812 1 94.88 418 ASP A N 1
ATOM 3411 C CA . ASP A 1 418 ? 8.305 -49.375 -23.125 1 94.88 418 ASP A CA 1
ATOM 3412 C C . ASP A 1 418 ? 9.023 -49.594 -21.797 1 94.88 418 ASP A C 1
ATOM 3414 O O . ASP A 1 418 ? 10.164 -50.031 -21.766 1 94.88 418 ASP A O 1
ATOM 3418 N N . PRO A 1 419 ? 8.391 -49.344 -20.719 1 95.31 419 PRO A N 1
ATOM 3419 C CA . PRO A 1 419 ? 9.062 -49.5 -19.422 1 95.31 419 PRO A CA 1
ATOM 3420 C C . PRO A 1 419 ? 9.289 -50.938 -19.031 1 95.31 419 PRO A C 1
ATOM 3422 O O . PRO A 1 419 ? 10.148 -51.219 -18.188 1 95.31 419 PRO A O 1
ATOM 3425 N N . ARG A 1 420 ? 8.523 -51.844 -19.594 1 94.25 420 ARG A N 1
ATOM 3426 C CA . ARG A 1 420 ? 8.711 -53.281 -19.297 1 94.25 420 ARG A CA 1
ATOM 3427 C C . ARG A 1 420 ? 10.102 -53.75 -19.703 1 94.25 420 ARG A C 1
ATOM 3429 O O . ARG A 1 420 ? 10.758 -54.469 -18.984 1 94.25 420 ARG A O 1
ATOM 3436 N N . VAL A 1 421 ? 10.453 -53.344 -20.859 1 94.38 421 VAL A N 1
ATOM 3437 C CA . VAL A 1 421 ? 11.773 -53.719 -21.359 1 94.38 421 VAL A CA 1
ATOM 3438 C C . VAL A 1 421 ? 12.852 -52.969 -20.547 1 94.38 421 VAL A C 1
ATOM 3440 O O . VAL A 1 421 ? 13.906 -53.562 -20.266 1 94.38 421 VAL A O 1
ATOM 3443 N N . ASP A 1 422 ? 12.609 -51.719 -20.172 1 93.88 422 ASP A N 1
ATOM 3444 C CA . ASP A 1 422 ? 13.539 -51.031 -19.297 1 93.88 422 ASP A CA 1
ATOM 3445 C C . ASP A 1 422 ? 13.82 -51.844 -18.031 1 93.88 422 ASP A C 1
ATOM 3447 O O . ASP A 1 422 ? 14.977 -52 -17.641 1 93.88 422 ASP A O 1
ATOM 3451 N N . LEU A 1 423 ? 12.781 -52.25 -17.438 1 94.81 423 LEU A N 1
ATOM 3452 C CA . LEU A 1 423 ? 12.852 -52.875 -16.125 1 94.81 423 LEU A CA 1
ATOM 3453 C C . LEU A 1 423 ? 13.578 -54.219 -16.203 1 94.81 423 LEU A C 1
ATOM 3455 O O . LEU A 1 423 ? 14.078 -54.719 -15.18 1 94.81 423 LEU A O 1
ATOM 3459 N N . GLN A 1 424 ? 13.68 -54.812 -17.344 1 94.62 424 GLN A N 1
ATOM 3460 C CA . GLN A 1 424 ? 14.445 -56.062 -17.516 1 94.62 424 GLN A CA 1
ATOM 3461 C C . GLN A 1 424 ? 15.938 -55.781 -17.359 1 94.62 424 GLN A C 1
ATOM 3463 O O . GLN A 1 424 ? 16.703 -56.688 -17.031 1 94.62 424 GLN A O 1
ATOM 3468 N N . HIS A 1 425 ? 16.281 -54.594 -17.625 1 94.88 425 HIS A N 1
ATOM 3469 C CA . HIS A 1 425 ? 17.719 -54.281 -17.641 1 94.88 425 HIS A CA 1
ATOM 3470 C C . HIS A 1 425 ? 18.109 -53.375 -16.484 1 94.88 425 HIS A C 1
ATOM 3472 O O . HIS A 1 425 ? 19.25 -53.406 -16.047 1 94.88 425 HIS A O 1
ATOM 3478 N N . LEU A 1 426 ? 17.234 -52.531 -16 1 94.5 426 LEU A N 1
ATOM 3479 C CA . LEU A 1 426 ? 17.547 -51.5 -15.008 1 94.5 426 LEU A CA 1
ATOM 3480 C C . LEU A 1 426 ? 17.875 -52.125 -13.656 1 94.5 426 LEU A C 1
ATOM 3482 O O . LEU A 1 426 ? 18.688 -51.562 -12.898 1 94.5 426 LEU A O 1
ATOM 3486 N N . ASN A 1 427 ? 17.25 -53.219 -13.258 1 93.06 427 ASN A N 1
ATOM 3487 C CA . ASN A 1 427 ? 17.453 -53.906 -11.977 1 93.06 427 ASN A CA 1
ATOM 3488 C C . ASN A 1 427 ? 17.375 -52.906 -10.805 1 93.06 427 ASN A C 1
ATOM 3490 O O . ASN A 1 427 ? 18.297 -52.844 -10 1 93.06 427 ASN A O 1
ATOM 3494 N N . ILE A 1 428 ? 16.297 -52.219 -10.727 1 94.19 428 ILE A N 1
ATOM 3495 C CA . ILE A 1 428 ? 16.141 -51.156 -9.727 1 94.19 428 ILE A CA 1
ATOM 3496 C C . ILE A 1 428 ? 15.578 -51.75 -8.438 1 94.19 428 ILE A C 1
ATOM 3498 O O . ILE A 1 428 ? 14.82 -52.719 -8.469 1 94.19 428 ILE A O 1
ATOM 3502 N N . SER A 1 429 ? 16.016 -51.156 -7.316 1 94.06 429 SER A N 1
ATOM 3503 C CA . SER A 1 429 ? 15.594 -51.531 -5.969 1 94.06 429 SER A CA 1
ATOM 3504 C C . SER A 1 429 ? 15.195 -50.312 -5.148 1 94.06 429 SER A C 1
ATOM 3506 O O . SER A 1 429 ? 15.188 -49.188 -5.66 1 94.06 429 SER A O 1
ATOM 3508 N N . LYS A 1 430 ? 14.922 -50.531 -3.859 1 94.88 430 LYS A N 1
ATOM 3509 C CA . LYS A 1 430 ? 14.469 -49.5 -2.955 1 94.88 430 LYS A CA 1
ATOM 3510 C C . LYS A 1 430 ? 15.609 -48.531 -2.619 1 94.88 430 LYS A C 1
ATOM 3512 O O . LYS A 1 430 ? 15.367 -47.406 -2.148 1 94.88 430 LYS A O 1
ATOM 3517 N N . ASP A 1 431 ? 16.828 -48.875 -2.941 1 94.75 431 ASP A N 1
ATOM 3518 C CA . ASP A 1 431 ? 17.984 -48.062 -2.6 1 94.75 431 ASP A CA 1
ATOM 3519 C C . ASP A 1 431 ? 18.406 -47.188 -3.779 1 94.75 431 ASP A C 1
ATOM 3521 O O . ASP A 1 431 ? 19.281 -46.312 -3.641 1 94.75 431 ASP A O 1
ATOM 3525 N N . ASP A 1 432 ? 17.766 -47.312 -4.852 1 96.75 432 ASP A N 1
ATOM 3526 C CA . ASP A 1 432 ? 18.203 -46.625 -6.07 1 96.75 432 ASP A CA 1
ATOM 3527 C C . ASP A 1 432 ? 17.734 -45.188 -6.09 1 96.75 432 ASP A C 1
ATOM 3529 O O . ASP A 1 432 ? 16.641 -44.875 -5.598 1 96.75 432 ASP A O 1
ATOM 3533 N N . VAL A 1 433 ? 18.609 -44.344 -6.586 1 97.38 433 VAL A N 1
ATOM 3534 C CA . VAL A 1 433 ? 18.312 -42.938 -6.879 1 97.38 433 VAL A CA 1
ATOM 3535 C C . VAL A 1 433 ? 18.359 -42.719 -8.391 1 97.38 433 VAL A C 1
ATOM 3537 O O . VAL A 1 433 ? 19.422 -42.75 -9.008 1 97.38 433 VAL A O 1
ATOM 3540 N N . MET A 1 434 ? 17.219 -42.344 -8.922 1 97.81 434 MET A N 1
ATOM 3541 C CA . MET A 1 434 ? 17.078 -42.344 -10.383 1 97.81 434 MET A CA 1
ATOM 3542 C C . MET A 1 434 ? 16.969 -40.938 -10.93 1 97.81 434 MET A C 1
ATOM 3544 O O . MET A 1 434 ? 16.469 -40.031 -10.25 1 97.81 434 MET A O 1
ATOM 3548 N N . PHE A 1 435 ? 17.531 -40.719 -12.109 1 97.81 435 PHE A N 1
ATOM 3549 C CA . PHE A 1 435 ? 17.359 -39.562 -12.953 1 97.81 435 PHE A CA 1
ATOM 3550 C C . PHE A 1 435 ? 16.625 -39.906 -14.234 1 97.81 435 PHE A C 1
ATOM 3552 O O . PHE A 1 435 ? 17.109 -40.719 -15.031 1 97.81 435 PHE A O 1
ATOM 3559 N N . VAL A 1 436 ? 15.43 -39.344 -14.383 1 97.69 436 VAL A N 1
ATOM 3560 C CA . VAL A 1 436 ? 14.57 -39.75 -15.484 1 97.69 436 VAL A CA 1
ATOM 3561 C C . VAL A 1 436 ? 13.992 -38.531 -16.188 1 97.69 436 VAL A C 1
ATOM 3563 O O . VAL A 1 436 ? 13.648 -37.531 -15.531 1 97.69 436 VAL A O 1
ATOM 3566 N N . ILE A 1 437 ? 13.945 -38.594 -17.469 1 96.44 437 ILE A N 1
ATOM 3567 C CA . ILE A 1 437 ? 13.219 -37.531 -18.188 1 96.44 437 ILE A CA 1
ATOM 3568 C C . ILE A 1 437 ? 11.719 -37.688 -17.938 1 96.44 437 ILE A C 1
ATOM 3570 O O . ILE A 1 437 ? 11.172 -38.812 -18.031 1 96.44 437 ILE A O 1
ATOM 3574 N N . THR A 1 438 ? 11.055 -36.625 -17.594 1 96.75 438 THR A N 1
ATOM 3575 C CA . THR A 1 438 ? 9.672 -36.656 -17.141 1 96.75 438 THR A CA 1
ATOM 3576 C C . THR A 1 438 ? 8.75 -37.156 -18.234 1 96.75 438 THR A C 1
ATOM 3578 O O . THR A 1 438 ? 7.984 -38.125 -18.016 1 96.75 438 THR A O 1
ATOM 3581 N N . SER A 1 439 ? 8.836 -36.531 -19.5 1 93.81 439 SER A N 1
ATOM 3582 C CA . SER A 1 439 ? 7.867 -36.812 -20.562 1 93.81 439 SER A CA 1
ATOM 3583 C C . SER A 1 439 ? 6.438 -36.688 -20.031 1 93.81 439 SER A C 1
ATOM 3585 O O . SER A 1 439 ? 6.074 -35.719 -19.391 1 93.81 439 SER A O 1
ATOM 3587 N N . ALA A 1 440 ? 5.609 -37.781 -20.188 1 96 440 ALA A N 1
ATOM 3588 C CA . ALA A 1 440 ? 4.246 -37.75 -19.672 1 96 440 ALA A CA 1
ATOM 3589 C C . ALA A 1 440 ? 4.172 -38.344 -18.281 1 96 440 ALA A C 1
ATOM 3591 O O . ALA A 1 440 ? 3.113 -38.344 -17.641 1 96 440 ALA A O 1
ATOM 3592 N N . GLY A 1 441 ? 5.258 -38.875 -17.766 1 97.12 441 GLY A N 1
ATOM 3593 C CA . GLY A 1 441 ? 5.359 -39.375 -16.391 1 97.12 441 GLY A CA 1
ATOM 3594 C C . GLY A 1 441 ? 5.016 -40.844 -16.266 1 97.12 441 GLY A C 1
ATOM 3595 O O . GLY A 1 441 ? 5.152 -41.406 -15.195 1 97.12 441 GLY A O 1
ATOM 3596 N N . ASP A 1 442 ? 4.629 -41.531 -17.328 1 97.31 442 ASP A N 1
ATOM 3597 C CA . ASP A 1 442 ? 4.145 -42.906 -17.266 1 97.31 442 ASP A CA 1
ATOM 3598 C C . ASP A 1 442 ? 5.258 -43.875 -16.844 1 97.31 442 ASP A C 1
ATOM 3600 O O . ASP A 1 442 ? 5.043 -44.75 -16 1 97.31 442 ASP A O 1
ATOM 3604 N N . ASN A 1 443 ? 6.414 -43.688 -17.438 1 97.06 443 ASN A N 1
ATOM 3605 C CA . ASN A 1 443 ? 7.516 -44.594 -17.125 1 97.06 443 ASN A CA 1
ATOM 3606 C C . ASN A 1 443 ? 7.988 -44.406 -15.688 1 97.06 443 ASN A C 1
ATOM 3608 O O . ASN A 1 443 ? 8.281 -45.375 -15 1 97.06 443 ASN A O 1
ATOM 3612 N N . ALA A 1 444 ? 8.07 -43.156 -15.289 1 97.56 444 ALA A N 1
ATOM 3613 C CA . ALA A 1 444 ? 8.461 -42.906 -13.906 1 97.56 444 ALA A CA 1
ATOM 3614 C C . ALA A 1 444 ? 7.492 -43.562 -12.93 1 97.56 444 ALA A C 1
ATOM 3616 O O . ALA A 1 444 ? 7.914 -44.125 -11.914 1 97.56 444 ALA A O 1
ATOM 3617 N N . LEU A 1 445 ? 6.234 -43.5 -13.227 1 98.12 445 LEU A N 1
ATOM 3618 C CA . LEU A 1 445 ? 5.227 -44.125 -12.375 1 98.12 445 LEU A CA 1
ATOM 3619 C C . LEU A 1 445 ? 5.387 -45.625 -12.375 1 98.12 445 LEU A C 1
ATOM 3621 O O . LEU A 1 445 ? 5.164 -46.281 -11.352 1 98.12 445 LEU A O 1
ATOM 3625 N N . GLU A 1 446 ? 5.746 -46.188 -13.523 1 97.25 446 GLU A N 1
ATOM 3626 C CA . GLU A 1 446 ? 5.992 -47.625 -13.602 1 97.25 446 GLU A CA 1
ATOM 3627 C C . GLU A 1 446 ? 7.18 -48.031 -12.734 1 97.25 446 GLU A C 1
ATOM 3629 O O . GLU A 1 446 ? 7.133 -49.031 -12.047 1 97.25 446 GLU A O 1
ATOM 3634 N N . TYR A 1 447 ? 8.25 -47.219 -12.805 1 97.44 447 TYR A N 1
ATOM 3635 C CA . TYR A 1 447 ? 9.414 -47.5 -11.977 1 97.44 447 TYR A CA 1
ATOM 3636 C C . TYR A 1 447 ? 9.062 -47.469 -10.5 1 97.44 447 TYR A C 1
ATOM 3638 O O . TYR A 1 447 ? 9.5 -48.312 -9.719 1 97.44 447 TYR A O 1
ATOM 3646 N N . ALA A 1 448 ? 8.289 -46.5 -10.102 1 97.19 448 ALA A N 1
ATOM 3647 C CA . ALA A 1 448 ? 7.867 -46.344 -8.711 1 97.19 448 ALA A CA 1
ATOM 3648 C C . ALA A 1 448 ? 7.02 -47.531 -8.273 1 97.19 448 ALA A C 1
ATOM 3650 O O . ALA A 1 448 ? 7.137 -48 -7.137 1 97.19 448 ALA A O 1
ATOM 3651 N N . LEU A 1 449 ? 6.164 -47.969 -9.141 1 96.38 449 LEU A N 1
ATOM 3652 C CA . LEU A 1 449 ? 5.25 -49.062 -8.852 1 96.38 449 LEU A CA 1
ATOM 3653 C C . LEU A 1 449 ? 6.012 -50.375 -8.672 1 96.38 449 LEU A C 1
ATOM 3655 O O . LEU A 1 449 ? 5.715 -51.156 -7.762 1 96.38 449 LEU A O 1
ATOM 3659 N N . GLN A 1 450 ? 7.008 -50.562 -9.453 1 93.69 450 GLN A N 1
ATOM 3660 C CA . GLN A 1 450 ? 7.66 -51.875 -9.508 1 93.69 450 GLN A CA 1
ATOM 3661 C C . GLN A 1 450 ? 8.781 -51.969 -8.477 1 93.69 450 GLN A C 1
ATOM 3663 O O . GLN A 1 450 ? 9.031 -53.031 -7.918 1 93.69 450 GLN A O 1
ATOM 3668 N N . ALA A 1 451 ? 9.438 -50.875 -8.234 1 92.81 451 ALA A N 1
ATOM 3669 C CA . ALA A 1 451 ? 10.641 -51 -7.418 1 92.81 451 ALA A CA 1
ATOM 3670 C C . ALA A 1 451 ? 10.594 -50.062 -6.215 1 92.81 451 ALA A C 1
ATOM 3672 O O . ALA A 1 451 ? 11.367 -50.219 -5.262 1 92.81 451 ALA A O 1
ATOM 3673 N N . GLN A 1 452 ? 9.812 -49.094 -6.211 1 93.12 452 GLN A N 1
ATOM 3674 C CA . GLN A 1 452 ? 9.742 -48.094 -5.148 1 93.12 452 GLN A CA 1
ATOM 3675 C C . GLN A 1 452 ? 11.125 -47.594 -4.785 1 93.12 452 GLN A C 1
ATOM 3677 O O . GLN A 1 452 ? 11.523 -47.625 -3.621 1 93.12 452 GLN A O 1
ATOM 3682 N N . PRO A 1 453 ? 11.758 -47.031 -5.77 1 95.88 453 PRO A N 1
ATOM 3683 C CA . PRO A 1 453 ? 13.109 -46.562 -5.52 1 95.88 453 PRO A CA 1
ATOM 3684 C C . PRO A 1 453 ? 13.156 -45.469 -4.449 1 95.88 453 PRO A C 1
ATOM 3686 O O . PRO A 1 453 ? 12.117 -44.875 -4.105 1 95.88 453 PRO A O 1
ATOM 3689 N N . LYS A 1 454 ? 14.383 -45.188 -3.92 1 95.5 454 LYS A N 1
ATOM 3690 C CA . LYS A 1 454 ? 14.578 -44.156 -2.9 1 95.5 454 LYS A CA 1
ATOM 3691 C C . LYS A 1 454 ? 14.133 -42.781 -3.408 1 95.5 454 LYS A C 1
ATOM 3693 O O . LYS A 1 454 ? 13.438 -42.062 -2.699 1 95.5 454 LYS A O 1
ATOM 3698 N N . LYS A 1 455 ? 14.609 -42.469 -4.605 1 95.94 455 LYS A N 1
ATOM 3699 C CA . LYS A 1 455 ? 14.234 -41.219 -5.227 1 95.94 455 LYS A CA 1
ATOM 3700 C C . LYS A 1 455 ? 14.133 -41.344 -6.746 1 95.94 455 LYS A C 1
ATOM 3702 O O . LYS A 1 455 ? 14.891 -42.125 -7.355 1 95.94 455 LYS A O 1
ATOM 3707 N N . ILE A 1 456 ? 13.203 -40.625 -7.273 1 97.5 456 ILE A N 1
ATOM 3708 C CA . ILE A 1 456 ? 13.078 -40.469 -8.719 1 97.5 456 ILE A CA 1
ATOM 3709 C C . ILE A 1 456 ? 13.047 -39 -9.094 1 97.5 456 ILE A C 1
ATOM 3711 O O . ILE A 1 456 ? 12.008 -38.344 -8.992 1 97.5 456 ILE A O 1
ATOM 3715 N N . HIS A 1 457 ? 14.164 -38.562 -9.57 1 97.31 457 HIS A N 1
ATOM 3716 C CA . HIS A 1 457 ? 14.227 -37.188 -10.062 1 97.31 457 HIS A CA 1
ATOM 3717 C C . HIS A 1 457 ? 13.734 -37.094 -11.508 1 97.31 457 HIS A C 1
ATOM 3719 O O . HIS A 1 457 ? 14.383 -37.594 -12.422 1 97.31 457 HIS A O 1
ATOM 3725 N N . CYS A 1 458 ? 12.633 -36.469 -11.688 1 97.81 458 CYS A N 1
ATOM 3726 C CA . CYS A 1 458 ? 12.078 -36.25 -13.023 1 97.81 458 CYS A CA 1
ATOM 3727 C C . CYS A 1 458 ? 12.453 -34.875 -13.547 1 97.81 458 CYS A C 1
ATOM 3729 O O . CYS A 1 458 ? 12.148 -33.875 -12.922 1 97.81 458 CYS A O 1
ATOM 3731 N N . ILE A 1 459 ? 13.062 -34.844 -14.711 1 97 459 ILE A N 1
ATOM 3732 C CA . ILE A 1 459 ? 13.602 -33.594 -15.227 1 97 459 ILE A CA 1
ATOM 3733 C C . ILE A 1 459 ? 12.953 -33.25 -16.562 1 97 459 ILE A C 1
ATOM 3735 O O . ILE A 1 459 ? 12.891 -34.125 -17.469 1 97 459 ILE A O 1
ATOM 3739 N N . ASP A 1 460 ? 12.445 -32.062 -16.656 1 95.81 460 ASP A N 1
ATOM 3740 C CA . ASP A 1 460 ? 11.945 -31.547 -17.922 1 95.81 460 ASP A CA 1
ATOM 3741 C C . ASP A 1 460 ? 12.062 -30.031 -17.984 1 95.81 460 ASP A C 1
ATOM 3743 O O . ASP A 1 460 ? 11.773 -29.344 -17 1 95.81 460 ASP A O 1
ATOM 3747 N N . MET A 1 461 ? 12.477 -29.609 -19.109 1 93.5 461 MET A N 1
ATOM 3748 C CA . MET A 1 461 ? 12.586 -28.156 -19.281 1 93.5 461 MET A CA 1
ATOM 3749 C C . MET A 1 461 ? 11.211 -27.531 -19.516 1 93.5 461 MET A C 1
ATOM 3751 O O . MET A 1 461 ? 11.008 -26.359 -19.234 1 93.5 461 MET A O 1
ATOM 3755 N N . ASN A 1 462 ? 10.305 -28.281 -20.078 1 92.44 462 ASN A N 1
ATOM 3756 C CA . ASN A 1 462 ? 8.93 -27.844 -20.312 1 92.44 462 ASN A CA 1
ATOM 3757 C C . ASN A 1 462 ? 8.094 -27.938 -19.047 1 92.44 462 ASN A C 1
ATOM 3759 O O . ASN A 1 462 ? 7.746 -29.031 -18.594 1 92.44 462 ASN A O 1
ATOM 3763 N N . PRO A 1 463 ? 7.723 -26.844 -18.484 1 93.31 463 PRO A N 1
ATOM 3764 C CA . PRO A 1 463 ? 6.945 -26.891 -17.234 1 93.31 463 PRO A CA 1
ATOM 3765 C C . PRO A 1 463 ? 5.625 -27.641 -17.406 1 93.31 463 PRO A C 1
ATOM 3767 O O . PRO A 1 463 ? 5.145 -28.266 -16.453 1 93.31 463 PRO A O 1
ATOM 3770 N N . CYS A 1 464 ? 5.074 -27.609 -18.578 1 94.19 464 CYS A N 1
ATOM 3771 C CA . CYS A 1 464 ? 3.773 -28.219 -18.828 1 94.19 464 CYS A CA 1
ATOM 3772 C C . CYS A 1 464 ? 3.842 -29.734 -18.656 1 94.19 464 CYS A C 1
ATOM 3774 O O . CYS A 1 464 ? 2.879 -30.359 -18.203 1 94.19 464 CYS A O 1
ATOM 3776 N N . GLN A 1 465 ? 4.953 -30.281 -19.031 1 95.88 465 GLN A N 1
ATOM 3777 C CA . GLN A 1 465 ? 5.133 -31.703 -18.828 1 95.88 465 GLN A CA 1
ATOM 3778 C C . GLN A 1 465 ? 5.129 -32.062 -17.344 1 95.88 465 GLN A C 1
ATOM 3780 O O . GLN A 1 465 ? 4.523 -33.062 -16.938 1 95.88 465 GLN A O 1
ATOM 3785 N N . ASN A 1 466 ? 5.824 -31.203 -16.641 1 95.62 466 ASN A N 1
ATOM 3786 C CA . ASN A 1 466 ? 5.867 -31.438 -15.195 1 95.62 466 ASN A CA 1
ATOM 3787 C C . ASN A 1 466 ? 4.52 -31.156 -14.539 1 95.62 466 ASN A C 1
ATOM 3789 O O . ASN A 1 466 ? 4.168 -31.781 -13.539 1 95.62 466 ASN A O 1
ATOM 3793 N N . HIS A 1 467 ? 3.771 -30.172 -15.109 1 95.25 467 HIS A N 1
ATOM 3794 C CA . HIS A 1 467 ? 2.412 -29.969 -14.625 1 95.25 467 HIS A CA 1
ATOM 3795 C C . HIS A 1 467 ? 1.563 -31.219 -14.805 1 95.25 467 HIS A C 1
ATOM 3797 O O . HIS A 1 467 ? 0.718 -31.531 -13.961 1 95.25 467 HIS A O 1
ATOM 3803 N N . LEU A 1 468 ? 1.807 -31.875 -15.867 1 97.19 468 LEU A N 1
ATOM 3804 C CA . LEU A 1 468 ? 1.043 -33.094 -16.156 1 97.19 468 LEU A CA 1
ATOM 3805 C C . LEU A 1 468 ? 1.391 -34.188 -15.172 1 97.19 468 LEU A C 1
ATOM 3807 O O . LEU A 1 468 ? 0.498 -34.844 -14.617 1 97.19 468 LEU A O 1
ATOM 3811 N N . LEU A 1 469 ? 2.639 -34.406 -14.984 1 97.81 469 LEU A N 1
ATOM 3812 C CA . LEU A 1 469 ? 3.029 -35.438 -14.023 1 97.81 469 LEU A CA 1
ATOM 3813 C C . LEU A 1 469 ? 2.531 -35.094 -12.625 1 97.81 469 LEU A C 1
ATOM 3815 O O . LEU A 1 469 ? 2.072 -35.969 -11.891 1 97.81 469 LEU A O 1
ATOM 3819 N N . GLU A 1 470 ? 2.66 -33.844 -12.297 1 95.75 470 GLU A N 1
ATOM 3820 C CA . GLU A 1 470 ? 2.174 -33.406 -10.992 1 95.75 470 GLU A CA 1
ATOM 3821 C C . GLU A 1 470 ? 0.682 -33.688 -10.836 1 95.75 470 GLU A C 1
ATOM 3823 O O . GLU A 1 470 ? 0.222 -34.062 -9.75 1 95.75 470 GLU A O 1
ATOM 3828 N N . LEU A 1 471 ? -0.064 -33.469 -11.875 1 97 471 LEU A N 1
ATOM 3829 C CA . LEU A 1 471 ? -1.493 -33.75 -11.836 1 97 471 LEU A CA 1
ATOM 3830 C C . LEU A 1 471 ? -1.739 -35.25 -11.609 1 97 471 LEU A C 1
ATOM 3832 O O . LEU A 1 471 ? -2.645 -35.625 -10.859 1 97 471 LEU A O 1
ATOM 3836 N N . LYS A 1 472 ? -1.002 -36.125 -12.25 1 97.81 472 LYS A N 1
ATOM 3837 C CA . LYS A 1 472 ? -1.141 -37.562 -12.062 1 97.81 472 LYS A CA 1
ATOM 3838 C C . LYS A 1 472 ? -0.836 -37.938 -10.617 1 97.81 472 LYS A C 1
ATOM 3840 O O . LYS A 1 472 ? -1.578 -38.719 -10.016 1 97.81 472 LYS A O 1
ATOM 3845 N N . LEU A 1 473 ? 0.266 -37.406 -10.109 1 96.75 473 LEU A N 1
ATOM 3846 C CA . LEU A 1 473 ? 0.647 -37.688 -8.734 1 96.75 473 LEU A CA 1
ATOM 3847 C C . LEU A 1 473 ? -0.428 -37.219 -7.762 1 96.75 473 LEU A C 1
ATOM 3849 O O . LEU A 1 473 ? -0.83 -37.969 -6.863 1 96.75 473 LEU A O 1
ATOM 3853 N N . ALA A 1 474 ? -0.89 -36 -7.977 1 95.69 474 ALA A N 1
ATOM 3854 C CA . ALA A 1 474 ? -1.932 -35.438 -7.125 1 95.69 474 ALA A CA 1
ATOM 3855 C C . ALA A 1 474 ? -3.232 -36.219 -7.25 1 95.69 474 ALA A C 1
ATOM 3857 O O . ALA A 1 474 ? -3.943 -36.438 -6.262 1 95.69 474 ALA A O 1
ATOM 3858 N N . GLY A 1 475 ? -3.535 -36.625 -8.477 1 96.81 475 GLY A N 1
ATOM 3859 C CA . GLY A 1 475 ? -4.727 -37.406 -8.711 1 96.81 475 GLY A CA 1
ATOM 3860 C C . GLY A 1 475 ? -4.699 -38.75 -7.988 1 96.81 475 GLY A C 1
ATOM 3861 O O . GLY A 1 475 ? -5.688 -39.156 -7.367 1 96.81 475 GLY A O 1
ATOM 3862 N N . ILE A 1 476 ? -3.584 -39.406 -8.023 1 97.38 476 ILE A N 1
ATOM 3863 C CA . ILE A 1 476 ? -3.445 -40.719 -7.355 1 97.38 476 ILE A CA 1
ATOM 3864 C C . ILE A 1 476 ? -3.59 -40.531 -5.844 1 97.38 476 ILE A C 1
ATOM 3866 O O . ILE A 1 476 ? -4.215 -41.344 -5.172 1 97.38 476 ILE A O 1
ATOM 3870 N N . THR A 1 477 ? -3.061 -39.469 -5.363 1 93.81 477 THR A N 1
ATOM 3871 C CA . THR A 1 477 ? -3.078 -39.188 -3.932 1 93.81 477 THR A CA 1
ATOM 3872 C C . THR A 1 477 ? -4.492 -38.875 -3.463 1 93.81 477 THR A C 1
ATOM 3874 O O . THR A 1 477 ? -4.938 -39.344 -2.418 1 93.81 477 THR A O 1
ATOM 3877 N N . ALA A 1 478 ? -5.234 -38.125 -4.266 1 94.06 478 ALA A N 1
ATOM 3878 C CA . ALA A 1 478 ? -6.434 -37.469 -3.75 1 94.06 478 ALA A CA 1
ATOM 3879 C C . ALA A 1 478 ? -7.699 -38.156 -4.242 1 94.06 478 ALA A C 1
ATOM 3881 O O . ALA A 1 478 ? -8.727 -38.156 -3.562 1 94.06 478 ALA A O 1
ATOM 3882 N N . LEU A 1 479 ? -7.645 -38.781 -5.402 1 96.88 479 LEU A N 1
ATOM 3883 C CA . LEU A 1 479 ? -8.859 -39.25 -6.047 1 96.88 479 LEU A CA 1
ATOM 3884 C C . LEU A 1 479 ? -9.086 -40.75 -5.754 1 96.88 479 LEU A C 1
ATOM 3886 O O . LEU A 1 479 ? -8.18 -41.438 -5.289 1 96.88 479 LEU A O 1
ATOM 3890 N N . GLU A 1 480 ? -10.359 -41.188 -6.055 1 97.06 480 GLU A N 1
ATOM 3891 C CA . GLU A 1 480 ? -10.672 -42.625 -6.133 1 97.06 480 GLU A CA 1
ATOM 3892 C C . GLU A 1 480 ? -10.359 -43.156 -7.516 1 97.06 480 GLU A C 1
ATOM 3894 O O . GLU A 1 480 ? -10.289 -42.406 -8.492 1 97.06 480 GLU A O 1
ATOM 3899 N N . TYR A 1 481 ? -10.234 -44.406 -7.602 1 97.69 481 TYR A N 1
ATOM 3900 C CA . TYR A 1 481 ? -9.773 -45.062 -8.82 1 97.69 481 TYR A CA 1
ATOM 3901 C C . TYR A 1 481 ? -10.656 -44.719 -10.008 1 97.69 481 TYR A C 1
ATOM 3903 O O . TYR A 1 481 ? -10.164 -44.438 -11.102 1 97.69 481 TYR A O 1
ATOM 3911 N N . ASN A 1 482 ? -11.922 -44.688 -9.797 1 97.44 482 ASN A N 1
ATOM 3912 C CA . ASN A 1 482 ? -12.844 -44.5 -10.906 1 97.44 482 ASN A CA 1
ATOM 3913 C C . ASN A 1 482 ? -12.641 -43.125 -11.547 1 97.44 482 ASN A C 1
ATOM 3915 O O . ASN A 1 482 ? -12.703 -43 -12.773 1 97.44 482 ASN A O 1
ATOM 3919 N N . ASP A 1 483 ? -12.484 -42.125 -10.719 1 97.62 483 ASP A N 1
ATOM 3920 C CA . ASP A 1 483 ? -12.25 -40.781 -11.242 1 97.62 483 ASP A CA 1
ATOM 3921 C C . ASP A 1 483 ? -10.898 -40.719 -11.953 1 97.62 483 ASP A C 1
ATOM 3923 O O . ASP A 1 483 ? -10.789 -40.094 -13.008 1 97.62 483 ASP A O 1
ATOM 3927 N N . PHE A 1 484 ? -9.914 -41.312 -11.391 1 98.06 484 PHE A N 1
ATOM 3928 C CA . PHE A 1 484 ? -8.594 -41.344 -12 1 98.06 484 PHE A CA 1
ATOM 3929 C C . PHE A 1 484 ? -8.617 -42.031 -13.344 1 98.06 484 PHE A C 1
ATOM 3931 O O . PHE A 1 484 ? -8.016 -41.594 -14.312 1 98.06 484 PHE A O 1
ATOM 3938 N N . TRP A 1 485 ? -9.328 -43.188 -13.406 1 98.06 485 TRP A N 1
ATOM 3939 C CA . TRP A 1 485 ? -9.469 -43.938 -14.648 1 98.06 485 TRP A CA 1
ATOM 3940 C C . TRP A 1 485 ? -10.172 -43.094 -15.711 1 98.06 485 TRP A C 1
ATOM 3942 O O . TRP A 1 485 ? -9.766 -43.094 -16.875 1 98.06 485 TRP A O 1
ATOM 3952 N N . ARG A 1 486 ? -11.195 -42.438 -15.328 1 97 486 ARG A N 1
ATOM 3953 C CA . ARG A 1 486 ? -11.922 -41.625 -16.281 1 97 486 ARG A CA 1
ATOM 3954 C C . ARG A 1 486 ? -11.031 -40.531 -16.859 1 97 486 ARG A C 1
ATOM 3956 O O . ARG A 1 486 ? -11.117 -40.219 -18.047 1 97 486 ARG A O 1
ATOM 3963 N N . MET A 1 487 ? -10.227 -39.969 -16.047 1 97.31 487 MET A N 1
ATOM 3964 C CA . MET A 1 487 ? -9.352 -38.875 -16.484 1 97.31 487 MET A CA 1
ATOM 3965 C C . MET A 1 487 ? -8.273 -39.406 -17.438 1 97.31 487 MET A C 1
ATOM 3967 O O . MET A 1 487 ? -8.141 -38.906 -18.547 1 97.31 487 MET A O 1
ATOM 3971 N N . PHE A 1 488 ? -7.555 -40.469 -16.984 1 97.88 488 PHE A N 1
ATOM 3972 C CA . PHE A 1 488 ? -6.348 -40.844 -17.719 1 97.88 488 PHE A CA 1
ATOM 3973 C C . PHE A 1 488 ? -6.539 -42.156 -18.469 1 97.88 488 PHE A C 1
ATOM 3975 O O . PHE A 1 488 ? -5.773 -42.469 -19.391 1 97.88 488 PHE A O 1
ATOM 3982 N N . GLY A 1 489 ? -7.445 -43 -18.141 1 97.5 489 GLY A N 1
ATOM 3983 C CA . GLY A 1 489 ? -7.77 -44.188 -18.891 1 97.5 489 GLY A CA 1
ATOM 3984 C C . GLY A 1 489 ? -8.648 -43.906 -20.094 1 97.5 489 GLY A C 1
ATOM 3985 O O . GLY A 1 489 ? -8.258 -44.188 -21.234 1 97.5 489 GLY A O 1
ATOM 3986 N N . GLU A 1 490 ? -9.758 -43.281 -19.781 1 96.06 490 GLU A N 1
ATOM 3987 C CA . GLU A 1 490 ? -10.703 -42.938 -20.828 1 96.06 490 GLU A CA 1
ATOM 3988 C C . GLU A 1 490 ? -10.32 -41.625 -21.516 1 96.06 490 GLU A C 1
ATOM 3990 O O . GLU A 1 490 ? -10.688 -41.375 -22.656 1 96.06 490 GLU A O 1
ATOM 3995 N N . GLY A 1 491 ? -9.656 -40.781 -20.828 1 95.5 491 GLY A N 1
ATOM 3996 C CA . GLY A 1 491 ? -9.242 -39.5 -21.375 1 95.5 491 GLY A CA 1
ATOM 3997 C C . GLY A 1 491 ? -10.352 -38.469 -21.375 1 95.5 491 GLY A C 1
ATOM 3998 O O . GLY A 1 491 ? -10.328 -37.531 -22.172 1 95.5 491 GLY A O 1
ATOM 3999 N N . ASN A 1 492 ? -11.352 -38.656 -20.594 1 95.25 492 ASN A N 1
ATOM 4000 C CA . ASN A 1 492 ? -12.492 -37.75 -20.531 1 95.25 492 ASN A CA 1
ATOM 4001 C C . ASN A 1 492 ? -13.133 -37.75 -19.141 1 95.25 492 ASN A C 1
ATOM 4003 O O . ASN A 1 492 ? -13.461 -38.812 -18.609 1 95.25 492 ASN A O 1
ATOM 4007 N N . HIS A 1 493 ? -13.281 -36.562 -18.641 1 95.81 493 HIS A N 1
ATOM 4008 C CA . HIS A 1 493 ? -13.969 -36.375 -17.375 1 95.81 493 HIS A CA 1
ATOM 4009 C C . HIS A 1 493 ? -14.703 -35.031 -17.344 1 95.81 493 HIS A C 1
ATOM 4011 O O . HIS A 1 493 ? -14.102 -34 -17.094 1 95.81 493 HIS A O 1
ATOM 4017 N N . PRO A 1 494 ? -15.984 -35 -17.453 1 92 494 PRO A N 1
ATOM 4018 C CA . PRO A 1 494 ? -16.75 -33.781 -17.562 1 92 494 PRO A CA 1
ATOM 4019 C C . PRO A 1 494 ? -16.688 -32.938 -16.297 1 92 494 PRO A C 1
ATOM 4021 O O . PRO A 1 494 ? -16.922 -31.719 -16.344 1 92 494 PRO A O 1
ATOM 4024 N N . HIS A 1 495 ? -16.359 -33.469 -15.125 1 93.88 495 HIS A N 1
ATOM 4025 C CA . HIS A 1 495 ? -16.344 -32.75 -13.867 1 93.88 495 HIS A CA 1
ATOM 4026 C C . HIS A 1 495 ? -14.922 -32.531 -13.375 1 93.88 495 HIS A C 1
ATOM 4028 O O . HIS A 1 495 ? -14.672 -32.469 -12.172 1 93.88 495 HIS A O 1
ATOM 4034 N N . PHE A 1 496 ? -14.023 -32.469 -14.289 1 95.31 496 PHE A N 1
ATOM 4035 C CA . PHE A 1 496 ? -12.633 -32.281 -13.914 1 95.31 496 PHE A CA 1
ATOM 4036 C C . PHE A 1 496 ? -12.445 -30.969 -13.148 1 95.31 496 PHE A C 1
ATOM 4038 O O . PHE A 1 496 ? -11.703 -30.922 -12.164 1 95.31 496 PHE A O 1
ATOM 4045 N N . SER A 1 497 ? -13.062 -29.875 -13.539 1 94.19 497 SER A N 1
ATOM 4046 C CA . SER A 1 497 ? -12.93 -28.594 -12.883 1 94.19 497 SER A CA 1
ATOM 4047 C C . SER A 1 497 ? -13.32 -28.672 -11.406 1 94.19 497 SER A C 1
ATOM 4049 O O . SER A 1 497 ? -12.648 -28.109 -10.547 1 94.19 497 SER A O 1
ATOM 4051 N N . THR A 1 498 ? -14.344 -29.344 -11.133 1 93.81 498 THR A N 1
ATOM 4052 C CA . THR A 1 498 ? -14.812 -29.531 -9.766 1 93.81 498 THR A CA 1
ATOM 4053 C C . THR A 1 498 ? -13.812 -30.359 -8.953 1 93.81 498 THR A C 1
ATOM 4055 O O . THR A 1 498 ? -13.492 -30.016 -7.816 1 93.81 498 THR A O 1
ATOM 4058 N N . LEU A 1 499 ? -13.359 -31.438 -9.594 1 95.69 499 LEU A N 1
ATOM 4059 C CA . LEU A 1 499 ? -12.367 -32.281 -8.922 1 95.69 499 LEU A CA 1
ATOM 4060 C C . LEU A 1 499 ? -11.109 -31.469 -8.617 1 95.69 499 LEU A C 1
ATOM 4062 O O . LEU A 1 499 ? -10.523 -31.609 -7.539 1 95.69 499 LEU A O 1
ATOM 4066 N N . LEU A 1 500 ? -10.734 -30.656 -9.609 1 95.88 500 LEU A N 1
ATOM 4067 C CA . LEU A 1 500 ? -9.531 -29.844 -9.477 1 95.88 500 LEU A CA 1
ATOM 4068 C C . LEU A 1 500 ? -9.625 -28.922 -8.266 1 95.88 500 LEU A C 1
ATOM 4070 O O . LEU A 1 500 ? -8.703 -28.859 -7.453 1 95.88 500 LEU A O 1
ATOM 4074 N N . HIS A 1 501 ? -10.734 -28.234 -8.094 1 94.12 501 HIS A N 1
ATOM 4075 C CA . HIS A 1 501 ? -10.906 -27.234 -7.047 1 94.12 501 HIS A CA 1
ATOM 4076 C C . HIS A 1 501 ? -11.211 -27.875 -5.699 1 94.12 501 HIS A C 1
ATOM 4078 O O . HIS A 1 501 ? -10.625 -27.5 -4.68 1 94.12 501 HIS A O 1
ATOM 4084 N N . ASP A 1 502 ? -11.992 -28.906 -5.676 1 93.69 502 ASP A N 1
ATOM 4085 C CA . ASP A 1 502 ? -12.562 -29.406 -4.43 1 93.69 502 ASP A CA 1
ATOM 4086 C C . ASP A 1 502 ? -11.664 -30.469 -3.799 1 93.69 502 ASP A C 1
ATOM 4088 O O . ASP A 1 502 ? -11.719 -30.703 -2.592 1 93.69 502 ASP A O 1
ATOM 4092 N N . ILE A 1 503 ? -10.875 -31.094 -4.672 1 93.94 503 ILE A N 1
ATOM 4093 C CA . ILE A 1 503 ? -10.227 -32.281 -4.133 1 93.94 503 ILE A CA 1
ATOM 4094 C C . ILE A 1 503 ? -8.727 -32.219 -4.422 1 93.94 503 ILE A C 1
ATOM 4096 O O . ILE A 1 503 ? -7.906 -32.406 -3.521 1 93.94 503 ILE A O 1
ATOM 4100 N N . ILE A 1 504 ? -8.312 -31.891 -5.633 1 95.31 504 ILE A N 1
ATOM 4101 C CA . ILE A 1 504 ? -6.938 -32.062 -6.082 1 95.31 504 ILE A CA 1
ATOM 4102 C C . ILE A 1 504 ? -6.102 -30.844 -5.68 1 95.31 504 ILE A C 1
ATOM 4104 O O . ILE A 1 504 ? -4.898 -30.969 -5.43 1 95.31 504 ILE A O 1
ATOM 4108 N N . SER A 1 505 ? -6.676 -29.703 -5.543 1 93.5 505 SER A N 1
ATOM 4109 C CA . SER A 1 505 ? -6.016 -28.406 -5.43 1 93.5 505 SER A CA 1
ATOM 4110 C C . SER A 1 505 ? -5 -28.406 -4.293 1 93.5 505 SER A C 1
ATOM 4112 O O . SER A 1 505 ? -3.895 -27.875 -4.445 1 93.5 505 SER A O 1
ATOM 4114 N N . PRO A 1 506 ? -5.234 -28.984 -3.111 1 91.12 506 PRO A N 1
ATOM 4115 C CA . PRO A 1 506 ? -4.258 -28.906 -2.025 1 91.12 506 PRO A CA 1
ATOM 4116 C C . PRO A 1 506 ? -2.953 -29.625 -2.346 1 91.12 506 PRO A C 1
ATOM 4118 O O . PRO A 1 506 ? -1.929 -29.375 -1.708 1 91.12 506 PRO A O 1
ATOM 4121 N N . HIS A 1 507 ? -3.025 -30.5 -3.367 1 91.81 507 HIS A N 1
ATOM 4122 C CA . HIS A 1 507 ? -1.873 -31.344 -3.645 1 91.81 507 HIS A CA 1
ATOM 4123 C C . HIS A 1 507 ? -1.098 -30.844 -4.855 1 91.81 507 HIS A C 1
ATOM 4125 O O . HIS A 1 507 ? -0.115 -31.453 -5.27 1 91.81 507 HIS A O 1
ATOM 4131 N N . LEU A 1 508 ? -1.543 -29.797 -5.395 1 91.44 508 LEU A N 1
ATOM 4132 C CA . LEU A 1 508 ? -0.867 -29.203 -6.539 1 91.44 508 LEU A CA 1
ATOM 4133 C C . LEU A 1 508 ? -0.091 -27.953 -6.125 1 91.44 508 LEU A C 1
ATOM 4135 O O . LEU A 1 508 ? -0.535 -27.203 -5.25 1 91.44 508 LEU A O 1
ATOM 4139 N N . SER A 1 509 ? 1.073 -27.812 -6.758 1 86.25 509 SER A N 1
ATOM 4140 C CA . SER A 1 509 ? 1.745 -26.531 -6.633 1 86.25 509 SER A CA 1
ATOM 4141 C C . SER A 1 509 ? 0.903 -25.406 -7.23 1 86.25 509 SER A C 1
ATOM 4143 O O . SER A 1 509 ? -0.022 -25.656 -8.008 1 86.25 509 SER A O 1
ATOM 4145 N N . SER A 1 510 ? 1.181 -24.234 -6.844 1 83.62 510 SER A N 1
ATOM 4146 C CA . SER A 1 510 ? 0.46 -23.094 -7.395 1 83.62 510 SER A CA 1
ATOM 4147 C C . SER A 1 510 ? 0.636 -23 -8.906 1 83.62 510 SER A C 1
ATOM 4149 O O . SER A 1 510 ? -0.29 -22.609 -9.625 1 83.62 510 SER A O 1
ATOM 4151 N N . TYR A 1 511 ? 1.777 -23.453 -9.406 1 83.75 511 TYR A N 1
ATOM 4152 C CA . TYR A 1 511 ? 2.057 -23.453 -10.836 1 83.75 511 TYR A CA 1
ATOM 4153 C C . TYR A 1 511 ? 1.128 -24.406 -11.578 1 83.75 511 TYR A C 1
ATOM 4155 O O . TYR A 1 511 ? 0.484 -24.016 -12.555 1 83.75 511 TYR A O 1
ATOM 4163 N N . ALA A 1 512 ? 1.156 -25.516 -11.07 1 90.31 512 ALA A N 1
ATOM 4164 C CA . ALA A 1 512 ? 0.372 -26.547 -11.727 1 90.31 512 ALA A CA 1
ATOM 4165 C C . ALA A 1 512 ? -1.122 -26.25 -11.625 1 90.31 512 ALA A C 1
ATOM 4167 O O . ALA A 1 512 ? -1.874 -26.5 -12.578 1 90.31 512 ALA A O 1
ATOM 4168 N N . PHE A 1 513 ? -1.477 -25.781 -10.531 1 91.06 513 PHE A N 1
ATOM 4169 C CA . PHE A 1 513 ? -2.885 -25.453 -10.344 1 91.06 513 PHE A CA 1
ATOM 4170 C C . PHE A 1 513 ? -3.332 -24.391 -11.344 1 91.06 513 PHE A C 1
ATOM 4172 O O . PHE A 1 513 ? -4.402 -24.5 -11.945 1 91.06 513 PHE A O 1
ATOM 4179 N N . GLN A 1 514 ? -2.566 -23.359 -11.414 1 88.88 514 GLN A N 1
ATOM 4180 C CA . GLN A 1 514 ? -2.891 -22.297 -12.359 1 88.88 514 GLN A CA 1
ATOM 4181 C C . GLN A 1 514 ? -2.998 -22.828 -13.781 1 88.88 514 GLN A C 1
ATOM 4183 O O . GLN A 1 514 ? -3.916 -22.469 -14.523 1 88.88 514 GLN A O 1
ATOM 4188 N N . TYR A 1 515 ? -2.082 -23.625 -14.133 1 90.81 515 TYR A N 1
ATOM 4189 C CA . TYR A 1 515 ? -2.061 -24.188 -15.469 1 90.81 515 TYR A CA 1
ATOM 4190 C C . TYR A 1 515 ? -3.318 -25.016 -15.734 1 90.81 515 TYR A C 1
ATOM 4192 O O . TYR A 1 515 ? -3.969 -24.844 -16.766 1 90.81 515 TYR A O 1
ATOM 4200 N N . TRP A 1 516 ? -3.658 -25.875 -14.82 1 94.06 516 TRP A N 1
ATOM 4201 C CA . TRP A 1 516 ? -4.762 -26.797 -15.047 1 94.06 516 TRP A CA 1
ATOM 4202 C C . TRP A 1 516 ? -6.105 -26.094 -14.906 1 94.06 516 TRP A C 1
ATOM 4204 O O . TRP A 1 516 ? -7.094 -26.5 -15.516 1 94.06 516 TRP A O 1
ATOM 4214 N N . ASN A 1 517 ? -6.066 -25.125 -14.047 1 91.69 517 ASN A N 1
ATOM 4215 C CA . ASN A 1 517 ? -7.285 -24.328 -14.008 1 91.69 517 ASN A CA 1
ATOM 4216 C C . ASN A 1 517 ? -7.551 -23.641 -15.344 1 91.69 517 ASN A C 1
ATOM 4218 O O . ASN A 1 517 ? -8.695 -23.547 -15.781 1 91.69 517 ASN A O 1
ATOM 4222 N N . LYS A 1 518 ? -6.555 -23.109 -15.953 1 87.44 518 LYS A N 1
ATOM 4223 C CA . LYS A 1 518 ? -6.664 -22.469 -17.266 1 87.44 518 LYS A CA 1
ATOM 4224 C C . LYS A 1 518 ? -7.039 -23.484 -18.328 1 87.44 518 LYS A C 1
ATOM 4226 O O . LYS A 1 518 ? -7.77 -23.172 -19.281 1 87.44 518 LYS A O 1
ATOM 4231 N N . HIS A 1 519 ? -6.613 -24.734 -18.172 1 90.94 519 HIS A N 1
ATOM 4232 C CA . HIS A 1 519 ? -6.809 -25.766 -19.188 1 90.94 519 HIS A CA 1
ATOM 4233 C C . HIS A 1 519 ? -7.75 -26.859 -18.688 1 90.94 519 HIS A C 1
ATOM 4235 O O . HIS A 1 519 ? -7.527 -28.047 -18.938 1 90.94 519 HIS A O 1
ATOM 4241 N N . SER A 1 520 ? -8.664 -26.469 -17.938 1 89.69 520 SER A N 1
ATOM 4242 C CA . SER A 1 520 ? -9.602 -27.438 -17.391 1 89.69 520 SER A CA 1
ATOM 4243 C C . SER A 1 520 ? -10.422 -28.109 -18.484 1 89.69 520 SER A C 1
ATOM 4245 O O . SER A 1 520 ? -10.992 -29.188 -18.281 1 89.69 520 SER A O 1
ATOM 4247 N N . ASP A 1 521 ? -10.383 -27.594 -19.672 1 90.38 521 ASP A N 1
ATOM 4248 C CA . ASP A 1 521 ? -11.164 -28.094 -20.797 1 90.38 521 ASP A CA 1
ATOM 4249 C C . ASP A 1 521 ? -10.469 -29.281 -21.453 1 90.38 521 ASP A C 1
ATOM 4251 O O . ASP A 1 521 ? -11.078 -30 -22.266 1 90.38 521 ASP A O 1
ATOM 4255 N N . ARG A 1 522 ? -9.297 -29.578 -21.078 1 92.12 522 ARG A N 1
ATOM 4256 C CA . ARG A 1 522 ? -8.516 -30.625 -21.719 1 92.12 522 ARG A CA 1
ATOM 4257 C C . ARG A 1 522 ? -9.164 -32 -21.5 1 92.12 522 ARG A C 1
ATOM 4259 O O . ARG A 1 522 ? -8.984 -32.906 -22.312 1 92.12 522 ARG A O 1
ATOM 4266 N N . PHE A 1 523 ? -9.953 -32.125 -20.438 1 94.25 523 PHE A N 1
ATOM 4267 C CA . PHE A 1 523 ? -10.57 -33.438 -20.141 1 94.25 523 PHE A CA 1
ATOM 4268 C C . PHE A 1 523 ? -12.023 -33.438 -20.594 1 94.25 523 PHE A C 1
ATOM 4270 O O . PHE A 1 523 ? -12.75 -34.406 -20.344 1 94.25 523 PHE A O 1
ATOM 4277 N N . ASN A 1 524 ? -12.531 -32.406 -21.234 1 89.5 524 ASN A N 1
ATOM 4278 C CA . ASN A 1 524 ? -13.93 -32.312 -21.656 1 89.5 524 ASN A CA 1
ATOM 4279 C C . ASN A 1 524 ? -14.219 -33.25 -22.812 1 89.5 524 ASN A C 1
ATOM 4281 O O . ASN A 1 524 ? -15.336 -33.781 -22.938 1 89.5 524 ASN A O 1
ATOM 4285 N N . HIS A 1 525 ? -13.305 -33.469 -23.734 1 86.06 525 HIS A N 1
ATOM 4286 C CA . HIS A 1 525 ? -13.531 -34.344 -24.875 1 86.06 525 HIS A CA 1
ATOM 4287 C C . HIS A 1 525 ? -12.547 -35.5 -24.891 1 86.06 525 HIS A C 1
ATOM 4289 O O . HIS A 1 525 ? -12.859 -36.594 -24.391 1 86.06 525 HIS A O 1
ATOM 4295 N N . LYS A 1 526 ? -11.328 -35.25 -25.391 1 91.38 526 LYS A N 1
ATOM 4296 C CA . LYS A 1 526 ? -10.289 -36.281 -25.406 1 91.38 526 LYS A CA 1
ATOM 4297 C C . LYS A 1 526 ? -8.938 -35.688 -24.984 1 91.38 526 LYS A C 1
ATOM 4299 O O . LYS A 1 526 ? -8.273 -35.031 -25.781 1 91.38 526 LYS A O 1
ATOM 4304 N N . PHE A 1 527 ? -8.594 -36.125 -23.781 1 95.5 527 PHE A N 1
ATOM 4305 C CA . PHE A 1 527 ? -7.344 -35.625 -23.203 1 95.5 527 PHE A CA 1
ATOM 4306 C C . PHE A 1 527 ? -6.172 -35.938 -24.125 1 95.5 527 PHE A C 1
ATOM 4308 O O . PHE A 1 527 ? -5.305 -35.094 -24.344 1 95.5 527 PHE A O 1
ATOM 4315 N N . TYR A 1 528 ? -6.148 -37.094 -24.734 1 95.5 528 TYR A N 1
ATOM 4316 C CA . TYR A 1 528 ? -4.98 -37.562 -25.484 1 95.5 528 TYR A CA 1
ATOM 4317 C C . TYR A 1 528 ? -4.895 -36.875 -26.844 1 95.5 528 TYR A C 1
ATOM 4319 O O . TYR A 1 528 ? -3.893 -37.031 -27.547 1 95.5 528 TYR A O 1
ATOM 4327 N N . LYS A 1 529 ? -5.84 -36.094 -27.25 1 92.69 529 LYS A N 1
ATOM 4328 C CA . LYS A 1 529 ? -5.789 -35.312 -28.484 1 92.69 529 LYS A CA 1
ATOM 4329 C C . LYS A 1 529 ? -5.273 -33.906 -28.203 1 92.69 529 LYS A C 1
ATOM 4331 O O . LYS A 1 529 ? -5.266 -33.062 -29.109 1 92.69 529 LYS A O 1
ATOM 4336 N N . THR A 1 530 ? -4.914 -33.75 -26.984 1 91.62 530 THR A N 1
ATOM 4337 C CA . THR A 1 530 ? -4.387 -32.438 -26.625 1 91.62 530 THR A CA 1
ATOM 4338 C C . THR A 1 530 ? -2.859 -32.469 -26.578 1 91.62 530 THR A C 1
ATOM 4340 O O . THR A 1 530 ? -2.252 -33.531 -26.594 1 91.62 530 THR A O 1
ATOM 4343 N N . GLY A 1 531 ? -2.223 -31.234 -26.578 1 85.5 531 GLY A N 1
ATOM 4344 C CA . GLY A 1 531 ? -0.775 -31.141 -26.672 1 85.5 531 GLY A CA 1
ATOM 4345 C C . GLY A 1 531 ? -0.245 -31.312 -28.078 1 85.5 531 GLY A C 1
ATOM 4346 O O . GLY A 1 531 ? -1.021 -31.469 -29.016 1 85.5 531 GLY A O 1
ATOM 4347 N N . TYR A 1 532 ? 0.989 -31.438 -28.172 1 80.88 532 TYR A N 1
ATOM 4348 C CA . TYR A 1 532 ? 1.574 -31.578 -29.5 1 80.88 532 TYR A CA 1
ATOM 4349 C C . TYR A 1 532 ? 1.372 -32.969 -30.047 1 80.88 532 TYR A C 1
ATOM 4351 O O . TYR A 1 532 ? 1.135 -33.156 -31.25 1 80.88 532 TYR A O 1
ATOM 4359 N N . SER A 1 533 ? 1.441 -33.938 -29.203 1 84.62 533 SER A N 1
ATOM 4360 C CA . SER A 1 533 ? 1.146 -35.312 -29.625 1 84.62 533 SER A CA 1
ATOM 4361 C C . SER A 1 533 ? -0.321 -35.469 -30.016 1 84.62 533 SER A C 1
ATOM 4363 O O . SER A 1 533 ? -0.66 -36.312 -30.859 1 84.62 533 SER A O 1
ATOM 4365 N N . GLY A 1 534 ? -1.161 -34.719 -29.375 1 86.31 534 GLY A N 1
ATOM 4366 C CA . GLY A 1 534 ? -2.578 -34.75 -29.703 1 86.31 534 GLY A CA 1
ATOM 4367 C C . GLY A 1 534 ? -2.873 -34.312 -31.125 1 86.31 534 GLY A C 1
ATOM 4368 O O . GLY A 1 534 ? -3.812 -34.781 -31.75 1 86.31 534 GLY A O 1
ATOM 4369 N N . LEU A 1 535 ? -2.113 -33.406 -31.578 1 81.44 535 LEU A N 1
ATOM 4370 C CA . LEU A 1 535 ? -2.268 -33 -32.969 1 81.44 535 LEU A CA 1
ATOM 4371 C C . LEU A 1 535 ? -1.98 -34.156 -33.938 1 81.44 535 LEU A C 1
ATOM 4373 O O . LEU A 1 535 ? -2.711 -34.344 -34.906 1 81.44 535 LEU A O 1
ATOM 4377 N N . ALA A 1 536 ? -0.916 -34.875 -33.625 1 82 536 ALA A N 1
ATOM 4378 C CA . ALA A 1 536 ? -0.579 -36.031 -34.469 1 82 536 ALA A CA 1
ATOM 4379 C C . ALA A 1 536 ? -1.702 -37.062 -34.438 1 82 536 ALA A C 1
ATOM 4381 O O . ALA A 1 536 ? -2.039 -37.656 -35.469 1 82 536 ALA A O 1
ATOM 4382 N N . LEU A 1 537 ? -2.215 -37.25 -33.312 1 88.81 537 LEU A N 1
ATOM 4383 C CA . LEU A 1 537 ? -3.287 -38.219 -33.156 1 88.81 537 LEU A CA 1
ATOM 4384 C C . LEU A 1 537 ? -4.551 -37.75 -33.875 1 88.81 537 LEU A C 1
ATOM 4386 O O . LEU A 1 537 ? -5.293 -38.562 -34.438 1 88.81 537 LEU A O 1
ATOM 4390 N N . SER A 1 538 ? -4.77 -36.5 -33.875 1 88 538 SER A N 1
ATOM 4391 C CA . SER A 1 538 ? -5.926 -35.938 -34.594 1 88 538 SER A CA 1
ATOM 4392 C C . SER A 1 538 ? -5.801 -36.125 -36.094 1 88 538 SER A C 1
ATOM 4394 O O . SER A 1 538 ? -6.777 -36.438 -36.781 1 88 538 SER A O 1
ATOM 4396 N N . ILE A 1 539 ? -4.656 -35.906 -36.562 1 83.38 539 ILE A N 1
ATOM 4397 C CA . ILE A 1 539 ? -4.395 -36.094 -37.969 1 83.38 539 ILE A CA 1
ATOM 4398 C C . ILE A 1 539 ? -4.57 -37.562 -38.344 1 83.38 539 ILE A C 1
ATOM 4400 O O . ILE A 1 539 ? -5.156 -37.875 -39.375 1 83.38 539 ILE A O 1
ATOM 4404 N N . LEU A 1 540 ? -4.07 -38.438 -37.5 1 84.94 540 LEU A N 1
ATOM 4405 C CA . LEU A 1 540 ? -4.223 -39.844 -37.75 1 84.94 540 LEU A CA 1
ATOM 4406 C C . LEU A 1 540 ? -5.691 -40.25 -37.75 1 84.94 540 LEU A C 1
ATOM 4408 O O . LEU A 1 540 ? -6.129 -41.031 -38.594 1 84.94 540 LEU A O 1
ATOM 4412 N N . GLU A 1 541 ? -6.363 -39.75 -36.812 1 88.12 541 GLU A N 1
ATOM 4413 C CA . GLU A 1 541 ? -7.793 -40.062 -36.75 1 88.12 541 GLU A CA 1
ATOM 4414 C C . GLU A 1 541 ? -8.516 -39.594 -38 1 88.12 541 GLU A C 1
ATOM 4416 O O . GLU A 1 541 ? -9.375 -40.281 -38.531 1 88.12 541 GLU A O 1
ATOM 4421 N N . TRP A 1 542 ? -8.211 -38.406 -38.375 1 86.81 542 TRP A N 1
ATOM 4422 C CA . TRP A 1 542 ? -8.797 -37.875 -39.594 1 86.81 542 TRP A CA 1
ATOM 4423 C C . TRP A 1 542 ? -8.469 -38.719 -40.812 1 86.81 542 TRP A C 1
ATOM 4425 O O . TRP A 1 542 ? -9.328 -39 -41.656 1 86.81 542 TRP A O 1
ATOM 4435 N N . TRP A 1 543 ? -7.254 -39.125 -40.875 1 83.94 543 TRP A N 1
ATOM 4436 C CA . TRP A 1 543 ? -6.797 -39.969 -41.969 1 83.94 543 TRP A CA 1
ATOM 4437 C C . TRP A 1 543 ? -7.539 -41.281 -42 1 83.94 543 TRP A C 1
ATOM 4439 O O . TRP A 1 543 ? -7.945 -41.781 -43.062 1 83.94 543 TRP A O 1
ATOM 4449 N N . ILE A 1 544 ? -7.684 -41.875 -40.906 1 88.25 544 ILE A N 1
ATOM 4450 C CA . ILE A 1 544 ? -8.391 -43.156 -40.781 1 88.25 544 ILE A CA 1
ATOM 4451 C C . ILE A 1 544 ? -9.828 -43 -41.281 1 88.25 544 ILE A C 1
ATOM 4453 O O . ILE A 1 544 ? -10.328 -43.844 -42 1 88.25 544 ILE A O 1
ATOM 4457 N N . ARG A 1 545 ? -10.414 -42 -40.969 1 89.06 545 ARG A N 1
ATOM 4458 C CA . ARG A 1 545 ? -11.789 -41.719 -41.375 1 89.06 545 ARG A CA 1
ATOM 4459 C C . ARG A 1 545 ? -11.883 -41.5 -42.875 1 89.06 545 ARG A C 1
ATOM 4461 O O . ARG A 1 545 ? -12.797 -42.031 -43.531 1 89.06 545 ARG A O 1
ATOM 4468 N N . MET A 1 546 ? -10.992 -40.844 -43.406 1 87.44 546 MET A N 1
ATOM 4469 C CA . MET A 1 546 ? -11 -40.531 -44.812 1 87.44 546 MET A CA 1
ATOM 4470 C C . MET A 1 546 ? -10.797 -41.781 -45.656 1 87.44 546 MET A C 1
ATOM 4472 O O . MET A 1 546 ? -11.32 -41.875 -46.781 1 87.44 546 MET A O 1
ATOM 4476 N N . GLN A 1 547 ? -10.031 -42.719 -45.156 1 87.62 547 GLN A N 1
ATOM 4477 C CA . GLN A 1 547 ? -9.727 -43.938 -45.875 1 87.62 547 GLN A CA 1
ATOM 4478 C C . GLN A 1 547 ? -10.781 -45.031 -45.594 1 87.62 547 GLN A C 1
ATOM 4480 O O . GLN A 1 547 ? -10.75 -46.094 -46.188 1 87.62 547 GLN A O 1
ATOM 4485 N N . GLY A 1 548 ? -11.742 -44.656 -44.719 1 91.12 548 GLY A N 1
ATOM 4486 C CA . GLY A 1 548 ? -12.797 -45.594 -44.406 1 91.12 548 GLY A CA 1
ATOM 4487 C C . GLY A 1 548 ? -12.281 -46.812 -43.656 1 91.12 548 GLY A C 1
ATOM 4488 O O . GLY A 1 548 ? -12.766 -47.938 -43.875 1 91.12 548 GLY A O 1
ATOM 4489 N N . LEU A 1 549 ? -11.273 -46.688 -42.812 1 93.12 549 LEU A N 1
ATOM 4490 C CA . LEU A 1 549 ? -10.617 -47.812 -42.156 1 93.12 549 LEU A CA 1
ATOM 4491 C C . LEU A 1 549 ? -11.164 -48 -40.75 1 93.12 549 LEU A C 1
ATOM 4493 O O . LEU A 1 549 ? -10.625 -48.781 -39.969 1 93.12 549 LEU A O 1
ATOM 4497 N N . GLY A 1 550 ? -12.188 -47.406 -40.344 1 93.69 550 GLY A N 1
ATOM 4498 C CA . GLY A 1 550 ? -12.727 -47.469 -39 1 93.69 550 GLY A CA 1
ATOM 4499 C C . GLY A 1 550 ? -13.047 -48.875 -38.531 1 93.69 550 GLY A C 1
ATOM 4500 O O . GLY A 1 550 ? -12.625 -49.281 -37.438 1 93.69 550 GLY A O 1
ATOM 4501 N N . LYS A 1 551 ? -13.711 -49.531 -39.375 1 95 551 LYS A N 1
ATOM 4502 C CA . LYS A 1 551 ? -14.117 -50.906 -39.031 1 95 551 LYS A CA 1
ATOM 4503 C C . LYS A 1 551 ? -12.914 -51.844 -39 1 95 551 LYS A C 1
ATOM 4505 O O . LYS A 1 551 ? -12.875 -52.75 -38.156 1 95 551 LYS A O 1
ATOM 4510 N N . ASP A 1 552 ? -12 -51.594 -39.875 1 95.56 552 ASP A N 1
ATOM 4511 C CA . ASP A 1 552 ? -10.789 -52.438 -39.906 1 95.56 552 ASP A CA 1
ATOM 4512 C C . ASP A 1 552 ? -9.961 -52.219 -38.625 1 95.56 552 ASP A C 1
ATOM 4514 O O . ASP A 1 552 ? -9.406 -53.156 -38.062 1 95.56 552 ASP A O 1
ATOM 4518 N N . ILE A 1 553 ? -9.883 -51 -38.188 1 96 553 ILE A N 1
ATOM 4519 C CA . ILE A 1 553 ? -9.133 -50.688 -36.969 1 96 553 ILE A CA 1
ATOM 4520 C C . ILE A 1 553 ? -9.82 -51.281 -35.75 1 96 553 ILE A C 1
ATOM 4522 O O . ILE A 1 553 ? -9.156 -51.844 -34.875 1 96 553 ILE A O 1
ATOM 4526 N N . ASP A 1 554 ? -11.164 -51.25 -35.75 1 96.31 554 ASP A N 1
ATOM 4527 C CA . ASP A 1 554 ? -11.914 -51.875 -34.656 1 96.31 554 ASP A CA 1
ATOM 4528 C C . ASP A 1 554 ? -11.664 -53.375 -34.594 1 96.31 554 ASP A C 1
ATOM 4530 O O . ASP A 1 554 ? -11.477 -53.938 -33.531 1 96.31 554 ASP A O 1
ATOM 4534 N N . ALA A 1 555 ? -11.625 -53.875 -35.75 1 96.44 555 ALA A N 1
ATOM 4535 C CA . ALA A 1 555 ? -11.391 -55.312 -35.844 1 96.44 555 ALA A CA 1
ATOM 4536 C C . ALA A 1 555 ? -9.969 -55.688 -35.406 1 96.44 555 ALA A C 1
ATOM 4538 O O . ALA A 1 555 ? -9.758 -56.656 -34.688 1 96.44 555 ALA A O 1
ATOM 4539 N N . MET A 1 556 ? -9.016 -54.938 -35.812 1 96.25 556 MET A N 1
ATOM 4540 C CA . MET A 1 556 ? -7.617 -55.188 -35.5 1 96.25 556 MET A CA 1
ATOM 4541 C C . MET A 1 556 ? -7.371 -55.031 -34 1 96.25 556 MET A C 1
ATOM 4543 O O . MET A 1 556 ? -6.707 -55.875 -33.375 1 96.25 556 MET A O 1
ATOM 4547 N N . THR A 1 557 ? -7.961 -54 -33.344 1 96.06 557 THR A N 1
ATOM 4548 C CA . THR A 1 557 ? -7.719 -53.688 -31.922 1 96.06 557 THR A CA 1
ATOM 4549 C C . THR A 1 557 ? -8.5 -54.656 -31.031 1 96.06 557 THR A C 1
ATOM 4551 O O . THR A 1 557 ? -8.211 -54.781 -29.844 1 96.06 557 THR A O 1
ATOM 4554 N N . SER A 1 558 ? -9.484 -55.375 -31.609 1 95.19 558 SER A N 1
ATOM 4555 C CA . SER A 1 558 ? -10.273 -56.312 -30.828 1 95.19 558 SER A CA 1
ATOM 4556 C C . SER A 1 558 ? -9.93 -57.75 -31.188 1 95.19 558 SER A C 1
ATOM 4558 O O . SER A 1 558 ? -10.57 -58.688 -30.703 1 95.19 558 SER A O 1
ATOM 4560 N N . ALA A 1 559 ? -8.93 -57.906 -32 1 96.12 559 ALA A N 1
ATOM 4561 C CA . ALA A 1 559 ? -8.562 -59.25 -32.438 1 96.12 559 ALA A CA 1
ATOM 4562 C C . ALA A 1 559 ? -8.156 -60.125 -31.266 1 96.12 559 ALA A C 1
ATOM 4564 O O . ALA A 1 559 ? -7.504 -59.656 -30.328 1 96.12 559 ALA A O 1
ATOM 4565 N N . SER A 1 560 ? -8.477 -61.438 -31.375 1 93.81 560 SER A N 1
ATOM 4566 C CA . SER A 1 560 ? -8.195 -62.344 -30.281 1 93.81 560 SER A CA 1
ATOM 4567 C C . SER A 1 560 ? -6.922 -63.156 -30.547 1 93.81 560 SER A C 1
ATOM 4569 O O . SER A 1 560 ? -6.367 -63.75 -29.625 1 93.81 560 SER A O 1
ATOM 4571 N N . THR A 1 561 ? -6.469 -63.125 -31.797 1 95.5 561 THR A N 1
ATOM 4572 C CA . THR A 1 561 ? -5.246 -63.844 -32.125 1 95.5 561 THR A CA 1
ATOM 4573 C C . THR A 1 561 ? -4.273 -62.969 -32.906 1 95.5 561 THR A C 1
ATOM 4575 O O . THR A 1 561 ? -4.695 -62.031 -33.594 1 95.5 561 THR A O 1
ATOM 4578 N N . ILE A 1 562 ? -3.027 -63.312 -32.781 1 95.94 562 ILE A N 1
ATOM 4579 C CA . ILE A 1 562 ? -1.967 -62.562 -33.469 1 95.94 562 ILE A CA 1
ATOM 4580 C C . ILE A 1 562 ? -2.141 -62.688 -35 1 95.94 562 ILE A C 1
ATOM 4582 O O . ILE A 1 562 ? -1.923 -61.719 -35.719 1 95.94 562 ILE A O 1
ATOM 4586 N N . GLN A 1 563 ? -2.604 -63.875 -35.438 1 96.19 563 GLN A N 1
ATOM 4587 C CA . GLN A 1 563 ? -2.752 -64.125 -36.875 1 96.19 563 GLN A CA 1
ATOM 4588 C C . GLN A 1 563 ? -3.84 -63.219 -37.469 1 96.19 563 GLN A C 1
ATOM 4590 O O . GLN A 1 563 ? -3.65 -62.594 -38.5 1 96.19 563 GLN A O 1
ATOM 4595 N N . GLU A 1 564 ? -4.926 -63.188 -36.75 1 96.25 564 GLU A N 1
ATOM 4596 C CA . GLU A 1 564 ? -6.016 -62.312 -37.188 1 96.25 564 GLU A CA 1
ATOM 4597 C C . GLU A 1 564 ? -5.578 -60.875 -37.25 1 96.25 564 GLU A C 1
ATOM 4599 O O . GLU A 1 564 ? -5.871 -60.156 -38.219 1 96.25 564 GLU A O 1
ATOM 4604 N N . GLN A 1 565 ? -4.91 -60.438 -36.25 1 96.5 565 GLN A N 1
ATOM 4605 C CA . GLN A 1 565 ? -4.391 -59.062 -36.156 1 96.5 565 GLN A CA 1
ATOM 4606 C C . GLN A 1 565 ? -3.428 -58.781 -37.281 1 96.5 565 GLN A C 1
ATOM 4608 O O . GLN A 1 565 ? -3.533 -57.719 -37.938 1 96.5 565 GLN A O 1
ATOM 4613 N N . LYS A 1 566 ? -2.541 -59.688 -37.594 1 95.44 566 LYS A N 1
ATOM 4614 C CA . LYS A 1 566 ? -1.552 -59.531 -38.656 1 95.44 566 LYS A CA 1
ATOM 4615 C C . LYS A 1 566 ? -2.223 -59.5 -40.031 1 95.44 566 LYS A C 1
ATOM 4617 O O . LYS A 1 566 ? -1.824 -58.688 -40.875 1 95.44 566 LYS A O 1
ATOM 4622 N N . ASP A 1 567 ? -3.258 -60.25 -40.188 1 96.19 567 ASP A N 1
ATOM 4623 C CA . ASP A 1 567 ? -3.965 -60.312 -41.469 1 96.19 567 ASP A CA 1
ATOM 4624 C C . ASP A 1 567 ? -4.652 -58.969 -41.781 1 96.19 567 ASP A C 1
ATOM 4626 O O . ASP A 1 567 ? -4.621 -58.5 -42.906 1 96.19 567 ASP A O 1
ATOM 4630 N N . ILE A 1 568 ? -5.207 -58.438 -40.781 1 96.19 568 ILE A N 1
ATOM 4631 C CA . ILE A 1 568 ? -5.895 -57.188 -40.969 1 96.19 568 ILE A CA 1
ATOM 4632 C C . ILE A 1 568 ? -4.879 -56.094 -41.281 1 96.19 568 ILE A C 1
ATOM 4634 O O . ILE A 1 568 ? -5.121 -55.25 -42.156 1 96.19 568 ILE A O 1
ATOM 4638 N N . TRP A 1 569 ? -3.768 -56.062 -40.625 1 95.25 569 TRP A N 1
ATOM 4639 C CA . TRP A 1 569 ? -2.709 -55.094 -40.906 1 95.25 569 TRP A CA 1
ATOM 4640 C C . TRP A 1 569 ? -2.215 -55.219 -42.344 1 95.25 569 TRP A C 1
ATOM 4642 O O . TRP A 1 569 ? -2.188 -54.219 -43.062 1 95.25 569 TRP A O 1
ATOM 4652 N N . ILE A 1 570 ? -1.917 -56.406 -42.812 1 94.38 570 ILE A N 1
ATOM 4653 C CA . ILE A 1 570 ? -1.276 -56.625 -44.094 1 94.38 570 ILE A CA 1
ATOM 4654 C C . ILE A 1 570 ? -2.262 -56.312 -45.219 1 94.38 570 ILE A C 1
ATOM 4656 O O . ILE A 1 570 ? -1.892 -55.719 -46.219 1 94.38 570 ILE A O 1
ATOM 4660 N N . ASN A 1 571 ? -3.48 -56.625 -44.969 1 94.31 571 ASN A N 1
ATOM 4661 C CA . ASN A 1 571 ? -4.422 -56.594 -46.062 1 94.31 571 ASN A CA 1
ATOM 4662 C C . ASN A 1 571 ? -5.203 -55.281 -46.125 1 94.31 571 ASN A C 1
ATOM 4664 O O . ASN A 1 571 ? -5.699 -54.875 -47.156 1 94.31 571 ASN A O 1
ATOM 4668 N N . ARG A 1 572 ? -5.285 -54.656 -45 1 93.19 572 ARG A N 1
ATOM 4669 C CA . ARG A 1 572 ? -6.223 -53.531 -45 1 93.19 572 ARG A CA 1
ATOM 4670 C C . ARG A 1 572 ? -5.527 -52.25 -44.562 1 93.19 572 ARG A C 1
ATOM 4672 O O . ARG A 1 572 ? -5.68 -51.219 -45.219 1 93.19 572 ARG A O 1
ATOM 4679 N N . ILE A 1 573 ? -4.793 -52.25 -43.562 1 92.56 573 ILE A N 1
ATOM 4680 C CA . ILE A 1 573 ? -4.293 -51.031 -42.938 1 92.56 573 ILE A CA 1
ATOM 4681 C C . ILE A 1 573 ? -2.977 -50.625 -43.594 1 92.56 573 ILE A C 1
ATOM 4683 O O . ILE A 1 573 ? -2.807 -49.469 -44 1 92.56 573 ILE A O 1
ATOM 4687 N N . ARG A 1 574 ? -2.023 -51.531 -43.75 1 90.75 574 ARG A N 1
ATOM 4688 C CA . ARG A 1 574 ? -0.685 -51.281 -44.25 1 90.75 574 ARG A CA 1
ATOM 4689 C C . ARG A 1 574 ? -0.749 -50.594 -45.625 1 90.75 574 ARG A C 1
ATOM 4691 O O . ARG A 1 574 ? -0.031 -49.625 -45.875 1 90.75 574 ARG A O 1
ATOM 4698 N N . PRO A 1 575 ? -1.597 -51.031 -46.531 1 88.94 575 PRO A N 1
ATOM 4699 C CA . PRO A 1 575 ? -1.658 -50.406 -47.844 1 88.94 575 PRO A CA 1
ATOM 4700 C C . PRO A 1 575 ? -2.092 -48.938 -47.781 1 88.94 575 PRO A C 1
ATOM 4702 O O . PRO A 1 575 ? -1.677 -48.125 -48.594 1 88.94 575 PRO A O 1
ATOM 4705 N N . ALA A 1 576 ? -2.895 -48.688 -46.844 1 85.12 576 ALA A N 1
ATOM 4706 C CA . ALA A 1 576 ? -3.359 -47.312 -46.688 1 85.12 576 ALA A CA 1
ATOM 4707 C C . ALA A 1 576 ? -2.258 -46.438 -46.125 1 85.12 576 ALA A C 1
ATOM 4709 O O . ALA A 1 576 ? -2.182 -45.25 -46.469 1 85.12 576 ALA A O 1
ATOM 4710 N N . ILE A 1 577 ? -1.438 -46.906 -45.25 1 81.56 577 ILE A N 1
ATOM 4711 C CA . ILE A 1 577 ? -0.372 -46.125 -44.594 1 81.56 577 ILE A CA 1
ATOM 4712 C C . ILE A 1 577 ? 0.756 -45.875 -45.594 1 81.56 577 ILE A C 1
ATOM 4714 O O . ILE A 1 577 ? 1.365 -44.812 -45.594 1 81.56 577 ILE A O 1
ATOM 4718 N N . PHE A 1 578 ? 1.016 -46.812 -46.375 1 80.19 578 PHE A N 1
ATOM 4719 C CA . PHE A 1 578 ? 2.145 -46.688 -47.281 1 80.19 578 PHE A CA 1
ATOM 4720 C C . PHE A 1 578 ? 1.675 -46.281 -48.688 1 80.19 578 PHE A C 1
ATOM 4722 O O . PHE A 1 578 ? 2.312 -46.625 -49.688 1 80.19 578 PHE A O 1
ATOM 4729 N N . SER A 1 579 ? 0.636 -45.594 -48.562 1 77.56 579 SER A N 1
ATOM 4730 C CA . SER A 1 579 ? 0.199 -45 -49.844 1 77.56 579 SER A CA 1
ATOM 4731 C C . SER A 1 579 ? 1.171 -43.938 -50.312 1 77.56 579 SER A C 1
ATOM 4733 O O . SER A 1 579 ? 1.874 -43.312 -49.5 1 77.56 579 SER A O 1
ATOM 4735 N N . PRO A 1 580 ? 1.319 -43.781 -51.594 1 74.38 580 PRO A N 1
ATOM 4736 C CA . PRO A 1 580 ? 2.26 -42.781 -52.125 1 74.38 580 PRO A CA 1
ATOM 4737 C C . PRO A 1 580 ? 2.049 -41.375 -51.562 1 74.38 580 PRO A C 1
ATOM 4739 O O . PRO A 1 580 ? 3.018 -40.656 -51.344 1 74.38 580 PRO A O 1
ATOM 4742 N N . MET A 1 581 ? 0.916 -41.031 -51.25 1 70.75 581 MET A N 1
ATOM 4743 C CA . MET A 1 581 ? 0.635 -39.719 -50.688 1 70.75 581 MET A CA 1
ATOM 4744 C C . MET A 1 581 ? 1.214 -39.594 -49.281 1 70.75 581 MET A C 1
ATOM 4746 O O . MET A 1 581 ? 1.835 -38.562 -48.938 1 70.75 581 MET A O 1
ATOM 4750 N N . ILE A 1 582 ? 1.033 -40.594 -48.438 1 70.62 582 ILE A N 1
ATOM 4751 C CA . ILE A 1 582 ? 1.514 -40.562 -47.062 1 70.62 582 ILE A CA 1
ATOM 4752 C C . ILE A 1 582 ? 3.041 -40.625 -47.062 1 70.62 582 ILE A C 1
ATOM 4754 O O . ILE A 1 582 ? 3.678 -39.969 -46.219 1 70.62 582 ILE A O 1
ATOM 4758 N N . GLN A 1 583 ? 3.539 -41.281 -48 1 70.88 583 GLN A N 1
ATOM 4759 C CA . GLN A 1 583 ? 4.992 -41.344 -48.125 1 70.88 583 GLN A CA 1
ATOM 4760 C C . GLN A 1 583 ? 5.598 -39.969 -48.375 1 70.88 583 GLN A C 1
ATOM 4762 O O . GLN A 1 583 ? 6.648 -39.625 -47.844 1 70.88 583 GLN A O 1
ATOM 4767 N N . LYS A 1 584 ? 4.887 -39.25 -49.156 1 70.56 584 LYS A N 1
ATOM 4768 C CA . LYS A 1 584 ? 5.363 -37.906 -49.5 1 70.56 584 LYS A CA 1
ATOM 4769 C C . LYS A 1 584 ? 5.289 -37 -48.25 1 70.56 584 LYS A C 1
ATOM 4771 O O . LYS A 1 584 ? 6.172 -36.156 -48.062 1 70.56 584 LYS A O 1
ATOM 4776 N N . ILE A 1 585 ? 4.324 -37.219 -47.469 1 68.31 585 ILE A N 1
ATOM 4777 C CA . ILE A 1 585 ? 4.121 -36.406 -46.281 1 68.31 585 ILE A CA 1
ATOM 4778 C C . ILE A 1 585 ? 5.156 -36.75 -45.219 1 68.31 585 ILE A C 1
ATOM 4780 O O . ILE A 1 585 ? 5.711 -35.875 -44.562 1 68.31 585 ILE A O 1
ATOM 4784 N N . LEU A 1 586 ? 5.395 -37.938 -45.156 1 65.75 586 LEU A N 1
ATOM 4785 C CA . LEU A 1 586 ? 6.301 -38.438 -44.125 1 65.75 586 LEU A CA 1
ATOM 4786 C C . LEU A 1 586 ? 7.746 -38.094 -44.469 1 65.75 586 LEU A C 1
ATOM 4788 O O . LEU A 1 586 ? 8.602 -38.031 -43.562 1 65.75 586 LEU A O 1
ATOM 4792 N N . HIS A 1 587 ? 7.973 -37.812 -45.688 1 64.69 587 HIS A N 1
ATOM 4793 C CA . HIS A 1 587 ? 9.32 -37.438 -46.125 1 64.69 587 HIS A CA 1
ATOM 4794 C C . HIS A 1 587 ? 9.57 -35.938 -45.906 1 64.69 587 HIS A C 1
ATOM 4796 O O . HIS A 1 587 ? 10.711 -35.5 -45.969 1 64.69 587 HIS A O 1
ATOM 4802 N N . ASN A 1 588 ? 8.523 -35.344 -45.469 1 66 588 ASN A N 1
ATOM 4803 C CA . ASN A 1 588 ? 8.664 -33.906 -45.25 1 66 588 ASN A CA 1
ATOM 4804 C C . ASN A 1 588 ? 9.18 -33.594 -43.844 1 66 588 ASN A C 1
ATOM 4806 O O . ASN A 1 588 ? 8.5 -33.875 -42.875 1 66 588 ASN A O 1
ATOM 4810 N N . PRO A 1 589 ? 10.375 -32.969 -43.781 1 64.62 589 PRO A N 1
ATOM 4811 C CA . PRO A 1 589 ? 10.977 -32.656 -42.469 1 64.62 589 PRO A CA 1
ATOM 4812 C C . PRO A 1 589 ? 10.117 -31.719 -41.656 1 64.62 589 PRO A C 1
ATOM 4814 O O . PRO A 1 589 ? 10.102 -31.812 -40.406 1 64.62 589 PRO A O 1
ATOM 4817 N N . MET A 1 590 ? 9.43 -30.891 -42.25 1 64.81 590 MET A N 1
ATOM 4818 C CA . MET A 1 590 ? 8.586 -29.938 -41.531 1 64.81 590 MET A CA 1
ATOM 4819 C C . MET A 1 590 ? 7.445 -30.656 -40.844 1 64.81 590 MET A C 1
ATOM 4821 O O . MET A 1 590 ? 7.078 -30.297 -39.719 1 64.81 590 MET A O 1
ATOM 4825 N N . PHE A 1 591 ? 7.031 -31.625 -41.469 1 61.91 591 PHE A N 1
ATOM 4826 C CA . PHE A 1 591 ? 5.965 -32.406 -40.875 1 61.91 591 PHE A CA 1
ATOM 4827 C C . PHE A 1 591 ? 6.496 -33.25 -39.688 1 61.91 591 PHE A C 1
ATOM 4829 O O . PHE A 1 591 ? 5.852 -33.344 -38.656 1 61.91 591 PHE A O 1
ATOM 4836 N N . MET A 1 592 ? 7.598 -33.75 -39.938 1 63.25 592 MET A N 1
ATOM 4837 C CA . MET A 1 592 ? 8.203 -34.594 -38.906 1 63.25 592 MET A CA 1
ATOM 4838 C C . MET A 1 592 ? 8.469 -33.781 -37.656 1 63.25 592 MET A C 1
ATOM 4840 O O . MET A 1 592 ? 8.219 -34.281 -36.531 1 63.25 592 MET A O 1
ATOM 4844 N N . TRP A 1 593 ? 8.875 -32.625 -37.844 1 61.16 593 TRP A N 1
ATOM 4845 C CA . TRP A 1 593 ? 9.188 -31.781 -36.688 1 61.16 593 TRP A CA 1
ATOM 4846 C C . TRP A 1 593 ? 7.91 -31.297 -36.031 1 61.16 593 TRP A C 1
ATOM 4848 O O . TRP A 1 593 ? 7.75 -31.422 -34.812 1 61.16 593 TRP A O 1
ATOM 4858 N N . ASN A 1 594 ? 7.035 -30.781 -36.75 1 58.06 594 ASN A N 1
ATOM 4859 C CA . ASN A 1 594 ? 5.875 -30.078 -36.188 1 58.06 594 ASN A CA 1
ATOM 4860 C C . ASN A 1 594 ? 4.836 -31.062 -35.656 1 58.06 594 ASN A C 1
ATOM 4862 O O . ASN A 1 594 ? 4.141 -30.781 -34.688 1 58.06 594 ASN A O 1
ATOM 4866 N N . ALA A 1 595 ? 4.891 -32.188 -36.375 1 56.75 595 ALA A N 1
ATOM 4867 C CA . ALA A 1 595 ? 3.809 -33.094 -36.031 1 56.75 595 ALA A CA 1
ATOM 4868 C C . ALA A 1 595 ? 4.305 -34.188 -35.125 1 56.75 595 ALA A C 1
ATOM 4870 O O . ALA A 1 595 ? 3.6 -34.594 -34.188 1 56.75 595 ALA A O 1
ATOM 4871 N N . LEU A 1 596 ? 5.52 -34.5 -35.469 1 61.91 596 LEU A N 1
ATOM 4872 C CA . LEU A 1 596 ? 5.965 -35.688 -34.719 1 61.91 596 LEU A CA 1
ATOM 4873 C C . LEU A 1 596 ? 7.055 -35.312 -33.719 1 61.91 596 LEU A C 1
ATOM 4875 O O . LEU A 1 596 ? 7.453 -36.125 -32.906 1 61.91 596 LEU A O 1
ATOM 4879 N N . GLY A 1 597 ? 7.469 -34.094 -33.688 1 64.19 597 GLY A N 1
ATOM 4880 C CA . GLY A 1 597 ? 8.484 -33.625 -32.75 1 64.19 597 GLY A CA 1
ATOM 4881 C C . GLY A 1 597 ? 9.852 -34.25 -33 1 64.19 597 GLY A C 1
ATOM 4882 O O . GLY A 1 597 ? 10.617 -34.469 -32.062 1 64.19 597 GLY A O 1
ATOM 4883 N N . VAL A 1 598 ? 10.117 -34.625 -34.25 1 68.69 598 VAL A N 1
ATOM 4884 C CA . VAL A 1 598 ? 11.398 -35.25 -34.562 1 68.69 598 VAL A CA 1
ATOM 4885 C C . VAL A 1 598 ? 12.344 -34.188 -35.156 1 68.69 598 VAL A C 1
ATOM 4887 O O . VAL A 1 598 ? 12.148 -33.719 -36.281 1 68.69 598 VAL A O 1
ATOM 4890 N N . PRO A 1 599 ? 13.312 -33.969 -34.406 1 77.44 599 PRO A N 1
ATOM 4891 C CA . PRO A 1 599 ? 14.273 -33 -34.906 1 77.44 599 PRO A CA 1
ATOM 4892 C C . PRO A 1 599 ? 15.07 -33.5 -36.125 1 77.44 599 PRO A C 1
ATOM 4894 O O . PRO A 1 599 ? 15.18 -34.719 -36.312 1 77.44 599 PRO A O 1
ATOM 4897 N N . ILE A 1 600 ? 15.578 -32.594 -36.844 1 78.12 600 ILE A N 1
ATOM 4898 C CA . ILE A 1 600 ? 16.312 -32.906 -38.062 1 78.12 600 ILE A CA 1
ATOM 4899 C C . ILE A 1 600 ? 17.531 -33.781 -37.719 1 78.12 600 ILE A C 1
ATOM 4901 O O . ILE A 1 600 ? 17.875 -34.688 -38.469 1 78.12 600 ILE A O 1
ATOM 4905 N N . ASN A 1 601 ? 18.094 -33.531 -36.656 1 85.25 601 ASN A N 1
ATOM 4906 C CA . ASN A 1 601 ? 19.281 -34.312 -36.25 1 85.25 601 ASN A CA 1
ATOM 4907 C C . ASN A 1 601 ? 18.922 -35.781 -36 1 85.25 601 ASN A C 1
ATOM 4909 O O . ASN A 1 601 ? 19.734 -36.656 -36.312 1 85.25 601 ASN A O 1
ATOM 4913 N N . GLN A 1 602 ? 17.828 -35.969 -35.5 1 85.88 602 GLN A N 1
ATOM 4914 C CA . GLN A 1 602 ? 17.391 -37.344 -35.25 1 85.88 602 GLN A CA 1
ATOM 4915 C C . GLN A 1 602 ? 17.047 -38.062 -36.562 1 85.88 602 GLN A C 1
ATOM 4917 O O . GLN A 1 602 ? 17.344 -39.219 -36.75 1 85.88 602 GLN A O 1
ATOM 4922 N N . MET A 1 603 ? 16.484 -37.344 -37.438 1 82.75 603 MET A N 1
ATOM 4923 C CA . MET A 1 603 ? 16.188 -37.875 -38.75 1 82.75 603 MET A CA 1
ATOM 4924 C C . MET A 1 603 ? 17.469 -38.312 -39.469 1 82.75 603 MET A C 1
ATOM 4926 O O . MET A 1 603 ? 17.5 -39.375 -40.094 1 82.75 603 MET A O 1
ATOM 4930 N N . ASN A 1 604 ? 18.391 -37.469 -39.281 1 85.31 604 ASN A N 1
ATOM 4931 C CA . ASN A 1 604 ? 19.672 -37.781 -39.906 1 85.31 604 ASN A CA 1
ATOM 4932 C C . ASN A 1 604 ? 20.297 -39.062 -39.375 1 85.31 604 ASN A C 1
ATOM 4934 O O . ASN A 1 604 ? 21.031 -39.719 -40.094 1 85.31 604 ASN A O 1
ATOM 4938 N N . MET A 1 605 ? 20 -39.375 -38.219 1 88.12 605 MET A N 1
ATOM 4939 C CA . MET A 1 605 ? 20.547 -40.562 -37.594 1 88.12 605 MET A CA 1
ATOM 4940 C C . MET A 1 605 ? 20.078 -41.812 -38.344 1 88.12 605 MET A C 1
ATOM 4942 O O . MET A 1 605 ? 20.875 -42.688 -38.656 1 88.12 605 MET A O 1
ATOM 4946 N N . PHE A 1 606 ? 18.781 -41.906 -38.656 1 84.75 606 PHE A N 1
ATOM 4947 C CA . PHE A 1 606 ? 18.344 -43.125 -39.281 1 84.75 606 PHE A CA 1
ATOM 4948 C C . PHE A 1 606 ? 18.5 -43.031 -40.812 1 84.75 606 PHE A C 1
ATOM 4950 O O . PHE A 1 606 ? 18.594 -44.031 -41.5 1 84.75 606 PHE A O 1
ATOM 4957 N N . LEU A 1 607 ? 18.578 -41.812 -41.406 1 85.5 607 LEU A N 1
ATOM 4958 C CA . LEU A 1 607 ? 18.766 -41.688 -42.844 1 85.5 607 LEU A CA 1
ATOM 4959 C C . LEU A 1 607 ? 20.141 -42.156 -43.281 1 85.5 607 LEU A C 1
ATOM 4961 O O . LEU A 1 607 ? 20.344 -42.5 -44.438 1 85.5 607 LEU A O 1
ATOM 4965 N N . LYS A 1 608 ? 21 -42.156 -42.344 1 88.06 608 LYS A N 1
ATOM 4966 C CA . LYS A 1 608 ? 22.328 -42.656 -42.656 1 88.06 608 LYS A CA 1
ATOM 4967 C C . LYS A 1 608 ? 22.297 -44.188 -42.844 1 88.06 608 LYS A C 1
ATOM 4969 O O . LYS A 1 608 ? 23.172 -44.75 -43.5 1 88.06 608 LYS A O 1
ATOM 4974 N N . GLU A 1 609 ? 21.25 -44.75 -42.344 1 90.19 609 GLU A N 1
ATOM 4975 C CA . GLU A 1 609 ? 21.219 -46.219 -42.312 1 90.19 609 GLU A CA 1
ATOM 4976 C C . GLU A 1 609 ? 20.125 -46.75 -43.25 1 90.19 609 GLU A C 1
ATOM 4978 O O . GLU A 1 609 ? 20.203 -47.875 -43.719 1 90.19 609 GLU A O 1
ATOM 4983 N N . CYS A 1 610 ? 19.062 -45.969 -43.344 1 87.5 610 CYS A N 1
ATOM 4984 C CA . CYS A 1 610 ? 17.953 -46.438 -44.188 1 87.5 610 CYS A CA 1
ATOM 4985 C C . CYS A 1 610 ? 17.109 -45.25 -44.656 1 87.5 610 CYS A C 1
ATOM 4987 O O . CYS A 1 610 ? 17.391 -44.094 -44.344 1 87.5 610 CYS A O 1
ATOM 4989 N N . THR A 1 611 ? 16.125 -45.594 -45.5 1 83.69 611 THR A N 1
ATOM 4990 C CA . THR A 1 611 ? 15.203 -44.562 -46 1 83.69 611 THR A CA 1
ATOM 4991 C C . THR A 1 611 ? 14.07 -44.344 -44.969 1 83.69 611 THR A C 1
ATOM 4993 O O . THR A 1 611 ? 13.859 -45.156 -44.094 1 83.69 611 THR A O 1
ATOM 4996 N N . THR A 1 612 ? 13.461 -43.281 -45.094 1 82.5 612 THR A N 1
ATOM 4997 C CA . THR A 1 612 ? 12.344 -42.969 -44.219 1 82.5 612 THR A CA 1
ATOM 4998 C C . THR A 1 612 ? 11.258 -44.031 -44.312 1 82.5 612 THR A C 1
ATOM 5000 O O . THR A 1 612 ? 10.672 -44.406 -43.281 1 82.5 612 THR A O 1
ATOM 5003 N N . GLN A 1 613 ? 11.047 -44.469 -45.5 1 81.75 613 GLN A N 1
ATOM 5004 C CA . GLN A 1 613 ? 10.039 -45.5 -45.688 1 81.75 613 GLN A CA 1
ATOM 5005 C C . GLN A 1 613 ? 10.43 -46.812 -45 1 81.75 613 GLN A C 1
ATOM 5007 O O . GLN A 1 613 ? 9.609 -47.438 -44.312 1 81.75 613 GLN A O 1
ATOM 5012 N N . GLN A 1 614 ? 11.594 -47.188 -45.188 1 86.75 614 GLN A N 1
ATOM 5013 C CA . GLN A 1 614 ? 12.078 -48.406 -44.531 1 86.75 614 GLN A CA 1
ATOM 5014 C C . GLN A 1 614 ? 12.016 -48.281 -43.031 1 86.75 614 GLN A C 1
ATOM 5016 O O . GLN A 1 614 ? 11.703 -49.281 -42.344 1 86.75 614 GLN A O 1
ATOM 5021 N N . TYR A 1 615 ? 12.383 -47.125 -42.594 1 89.25 615 TYR A N 1
ATOM 5022 C CA . TYR A 1 615 ? 12.352 -46.906 -41.125 1 89.25 615 TYR A CA 1
ATOM 5023 C C . TYR A 1 615 ? 10.953 -47.125 -40.594 1 89.25 615 TYR A C 1
ATOM 5025 O O . TYR A 1 615 ? 10.773 -47.75 -39.531 1 89.25 615 TYR A O 1
ATOM 5033 N N . ILE A 1 616 ? 9.945 -46.656 -41.25 1 87.31 616 ILE A N 1
ATOM 5034 C CA . ILE A 1 616 ? 8.562 -46.719 -40.812 1 87.31 616 ILE A CA 1
ATOM 5035 C C . ILE A 1 616 ? 8.078 -48.188 -40.938 1 87.31 616 ILE A C 1
ATOM 5037 O O . ILE A 1 616 ? 7.387 -48.688 -40.031 1 87.31 616 ILE A O 1
ATOM 5041 N N . GLU A 1 617 ? 8.484 -48.781 -41.969 1 88.75 617 GLU A N 1
ATOM 5042 C CA . GLU A 1 617 ? 8.117 -50.188 -42.156 1 88.75 617 GLU A CA 1
ATOM 5043 C C . GLU A 1 617 ? 8.719 -51.062 -41.062 1 88.75 617 GLU A C 1
ATOM 5045 O O . GLU A 1 617 ? 8.031 -51.906 -40.469 1 88.75 617 GLU A O 1
ATOM 5050 N N . ASN A 1 618 ? 9.945 -50.844 -40.812 1 91.38 618 ASN A N 1
ATOM 5051 C CA . ASN A 1 618 ? 10.633 -51.594 -39.781 1 91.38 618 ASN A CA 1
ATOM 5052 C C . ASN A 1 618 ? 10.023 -51.344 -38.406 1 91.38 618 ASN A C 1
ATOM 5054 O O . ASN A 1 618 ? 10.117 -52.188 -37.5 1 91.38 618 ASN A O 1
ATOM 5058 N N . THR A 1 619 ? 9.422 -50.188 -38.281 1 92.06 619 THR A N 1
ATOM 5059 C CA . THR A 1 619 ? 8.82 -49.812 -37 1 92.06 619 THR A CA 1
ATOM 5060 C C . THR A 1 619 ? 7.445 -50.438 -36.844 1 92.06 619 THR A C 1
ATOM 5062 O O . THR A 1 619 ? 7.152 -51.062 -35.812 1 92.06 619 THR A O 1
ATOM 5065 N N . LEU A 1 620 ? 6.613 -50.406 -37.875 1 92.06 620 LEU A N 1
ATOM 5066 C CA . LEU A 1 620 ? 5.188 -50.688 -37.719 1 92.06 620 LEU A CA 1
ATOM 5067 C C . LEU A 1 620 ? 4.879 -52.156 -38.031 1 92.06 620 LEU A C 1
ATOM 5069 O O . LEU A 1 620 ? 4 -52.75 -37.406 1 92.06 620 LEU A O 1
ATOM 5073 N N . ASP A 1 621 ? 5.598 -52.688 -38.906 1 92.88 621 ASP A N 1
ATOM 5074 C CA . ASP A 1 621 ? 5.266 -54.031 -39.438 1 92.88 621 ASP A CA 1
ATOM 5075 C C . ASP A 1 621 ? 5.34 -55.062 -38.312 1 92.88 621 ASP A C 1
ATOM 5077 O O . ASP A 1 621 ? 4.457 -55.906 -38.188 1 92.88 621 ASP A O 1
ATOM 5081 N N . PRO A 1 622 ? 6.348 -54.969 -37.531 1 95.12 622 PRO A N 1
ATOM 5082 C CA . PRO A 1 622 ? 6.477 -56.031 -36.5 1 95.12 622 PRO A CA 1
ATOM 5083 C C . PRO A 1 622 ? 5.488 -55.875 -35.344 1 95.12 622 PRO A C 1
ATOM 5085 O O . PRO A 1 622 ? 5.316 -56.781 -34.562 1 95.12 622 PRO A O 1
ATOM 5088 N N . ILE A 1 623 ? 4.848 -54.781 -35.188 1 94.56 623 ILE A N 1
ATOM 5089 C CA . ILE A 1 623 ? 4.051 -54.438 -34.031 1 94.56 623 ILE A CA 1
ATOM 5090 C C . ILE A 1 623 ? 2.854 -55.375 -33.906 1 94.56 623 ILE A C 1
ATOM 5092 O O . ILE A 1 623 ? 2.525 -55.844 -32.812 1 94.56 623 ILE A O 1
ATOM 5096 N N . THR A 1 624 ? 2.199 -55.719 -35.031 1 93 624 THR A N 1
ATOM 5097 C CA . THR A 1 624 ? 0.972 -56.5 -35.031 1 93 624 THR A CA 1
ATOM 5098 C C . THR A 1 624 ? 1.271 -57.969 -34.75 1 93 624 THR A C 1
ATOM 5100 O O . THR A 1 624 ? 0.373 -58.75 -34.406 1 93 624 THR A O 1
ATOM 5103 N N . SER A 1 625 ? 2.531 -58.344 -34.969 1 92.69 625 SER A N 1
ATOM 5104 C CA . SER A 1 625 ? 2.914 -59.719 -34.688 1 92.69 625 SER A CA 1
ATOM 5105 C C . SER A 1 625 ? 3.555 -59.844 -33.312 1 92.69 625 SER A C 1
ATOM 5107 O O . SER A 1 625 ? 3.803 -60.969 -32.844 1 92.69 625 SER A O 1
ATOM 5109 N N . HIS A 1 626 ? 3.803 -58.781 -32.656 1 93.12 626 HIS A N 1
ATOM 5110 C CA . HIS A 1 626 ? 4.539 -58.781 -31.406 1 93.12 626 HIS A CA 1
ATOM 5111 C C . HIS A 1 626 ? 3.625 -59.094 -30.234 1 93.12 626 HIS A C 1
ATOM 5113 O O . HIS A 1 626 ? 3.99 -59.906 -29.359 1 93.12 626 HIS A O 1
ATOM 5119 N N . SER A 1 627 ? 2.484 -58.469 -30.141 1 93.81 627 SER A N 1
ATOM 5120 C CA . SER A 1 627 ? 1.504 -58.75 -29.094 1 93.81 627 SER A CA 1
ATOM 5121 C C . SER A 1 627 ? 0.117 -58.25 -29.5 1 93.81 627 SER A C 1
ATOM 5123 O O . SER A 1 627 ? -0.026 -57.5 -30.484 1 93.81 627 SER A O 1
ATOM 5125 N N . LEU A 1 628 ? -0.84 -58.625 -28.688 1 95.69 628 LEU A N 1
ATOM 5126 C CA . LEU A 1 628 ? -2.223 -58.281 -29.016 1 95.69 628 LEU A CA 1
ATOM 5127 C C . LEU A 1 628 ? -2.561 -56.875 -28.547 1 95.69 628 LEU A C 1
ATOM 5129 O O . LEU A 1 628 ? -2.225 -56.5 -27.422 1 95.69 628 LEU A O 1
ATOM 5133 N N . PHE A 1 629 ? -3.211 -56.094 -29.375 1 96.06 629 PHE A N 1
ATOM 5134 C CA . PHE A 1 629 ? -3.68 -54.781 -29.031 1 96.06 629 PHE A CA 1
ATOM 5135 C C . PHE A 1 629 ? -4.715 -54.844 -27.922 1 96.06 629 PHE A C 1
ATOM 5137 O O . PHE A 1 629 ? -4.75 -53.969 -27.047 1 96.06 629 PHE A O 1
ATOM 5144 N N . SER A 1 630 ? -5.5 -55.844 -27.828 1 92.75 630 SER A N 1
ATOM 5145 C CA . SER A 1 630 ? -6.645 -55.969 -26.922 1 92.75 630 SER A CA 1
ATOM 5146 C C . SER A 1 630 ? -6.191 -56.188 -25.484 1 92.75 630 SER A C 1
ATOM 5148 O O . SER A 1 630 ? -6.891 -55.812 -24.547 1 92.75 630 SER A O 1
ATOM 5150 N N . ASP A 1 631 ? -4.977 -56.688 -25.328 1 92.81 631 ASP A N 1
ATOM 5151 C CA . ASP A 1 631 ? -4.688 -57.062 -23.953 1 92.81 631 ASP A CA 1
ATOM 5152 C C . ASP A 1 631 ? -3.277 -56.656 -23.547 1 92.81 631 ASP A C 1
ATOM 5154 O O . ASP A 1 631 ? -2.904 -56.75 -22.375 1 92.81 631 ASP A O 1
ATOM 5158 N N . ASP A 1 632 ? -2.514 -56.125 -24.453 1 94.31 632 ASP A N 1
ATOM 5159 C CA . ASP A 1 632 ? -1.137 -55.875 -24.047 1 94.31 632 ASP A CA 1
ATOM 5160 C C . ASP A 1 632 ? -0.583 -54.625 -24.75 1 94.31 632 ASP A C 1
ATOM 5162 O O . ASP A 1 632 ? 0.054 -53.781 -24.125 1 94.31 632 ASP A O 1
ATOM 5166 N N . GLN A 1 633 ? -0.825 -54.5 -26.031 1 94.56 633 GLN A N 1
ATOM 5167 C CA . GLN A 1 633 ? -0.222 -53.469 -26.859 1 94.56 633 GLN A CA 1
ATOM 5168 C C . GLN A 1 633 ? -0.949 -52.156 -26.703 1 94.56 633 GLN A C 1
ATOM 5170 O O . GLN A 1 633 ? -1.534 -51.625 -27.656 1 94.56 633 GLN A O 1
ATOM 5175 N N . TYR A 1 634 ? -0.733 -51.5 -25.531 1 96.44 634 TYR A N 1
ATOM 5176 C CA . TYR A 1 634 ? -1.544 -50.344 -25.219 1 96.44 634 TYR A CA 1
ATOM 5177 C C . TYR A 1 634 ? -0.976 -49.094 -25.859 1 96.44 634 TYR A C 1
ATOM 5179 O O . TYR A 1 634 ? -1.653 -48.062 -25.953 1 96.44 634 TYR A O 1
ATOM 5187 N N . PHE A 1 635 ? 0.271 -49.094 -26.406 1 96.31 635 PHE A N 1
ATOM 5188 C CA . PHE A 1 635 ? 0.864 -47.906 -27.016 1 96.31 635 PHE A CA 1
ATOM 5189 C C . PHE A 1 635 ? 0.133 -47.531 -28.297 1 96.31 635 PHE A C 1
ATOM 5191 O O . PHE A 1 635 ? -0.385 -46.438 -28.438 1 96.31 635 PHE A O 1
ATOM 5198 N N . TYR A 1 636 ? 0.098 -48.469 -29.172 1 95.19 636 TYR A N 1
ATOM 5199 C CA . TYR A 1 636 ? -0.537 -48.188 -30.453 1 95.19 636 TYR A CA 1
ATOM 5200 C C . TYR A 1 636 ? -2.055 -48.25 -30.344 1 95.19 636 TYR A C 1
ATOM 5202 O O . TYR A 1 636 ? -2.768 -47.594 -31.125 1 95.19 636 TYR A O 1
ATOM 5210 N N . TYR A 1 637 ? -2.539 -49.031 -29.375 1 96.19 637 TYR A N 1
ATOM 5211 C CA . TYR A 1 637 ? -3.973 -48.969 -29.109 1 96.19 637 TYR A CA 1
ATOM 5212 C C . TYR A 1 637 ? -4.414 -47.562 -28.812 1 96.19 637 TYR A C 1
ATOM 5214 O O . TYR A 1 637 ? -5.414 -47.062 -29.359 1 96.19 637 TYR A O 1
ATOM 5222 N N . LEU A 1 638 ? -3.717 -46.875 -27.969 1 96.19 638 LEU A N 1
ATOM 5223 C CA . LEU A 1 638 ? -4.02 -45.5 -27.594 1 96.19 638 LEU A CA 1
ATOM 5224 C C . LEU A 1 638 ? -3.98 -44.594 -28.828 1 96.19 638 LEU A C 1
ATOM 5226 O O . LEU A 1 638 ? -4.828 -43.719 -28.984 1 96.19 638 LEU A O 1
ATOM 5230 N N . CYS A 1 639 ? -2.975 -44.75 -29.688 1 93.06 639 CYS A N 1
ATOM 5231 C CA . CYS A 1 639 ? -2.834 -43.906 -30.875 1 93.06 639 CYS A CA 1
ATOM 5232 C C . CYS A 1 639 ? -4.035 -44.062 -31.797 1 93.06 639 CYS A C 1
ATOM 5234 O O . CYS A 1 639 ? -4.469 -43.094 -32.438 1 93.06 639 CYS A O 1
ATOM 5236 N N . LEU A 1 640 ? -4.535 -45.25 -31.797 1 93.94 640 LEU A N 1
ATOM 5237 C CA . LEU A 1 640 ? -5.613 -45.562 -32.719 1 93.94 640 LEU A CA 1
ATOM 5238 C C . LEU A 1 640 ? -6.969 -45.188 -32.125 1 93.94 640 LEU A C 1
ATOM 5240 O O . LEU A 1 640 ? -7.867 -44.75 -32.844 1 93.94 640 LEU A O 1
ATOM 5244 N N . LYS A 1 641 ? -7.09 -45.375 -30.797 1 94.38 641 LYS A N 1
ATOM 5245 C CA . LYS A 1 641 ? -8.406 -45.25 -30.172 1 94.38 641 LYS A CA 1
ATOM 5246 C C . LYS A 1 641 ? -8.484 -44 -29.297 1 94.38 641 LYS A C 1
ATOM 5248 O O . LYS A 1 641 ? -9.578 -43.562 -28.922 1 94.38 641 LYS A O 1
ATOM 5253 N N . GLN A 1 642 ? -7.34 -43.469 -28.922 1 94.38 642 GLN A N 1
ATOM 5254 C CA . GLN A 1 642 ? -7.23 -42.25 -28.109 1 94.38 642 GLN A CA 1
ATOM 5255 C C . GLN A 1 642 ? -7.785 -42.469 -26.703 1 94.38 642 GLN A C 1
ATOM 5257 O O . GLN A 1 642 ? -8.367 -41.562 -26.109 1 94.38 642 GLN A O 1
ATOM 5262 N N . ARG A 1 643 ? -7.738 -43.594 -26.281 1 95.5 643 ARG A N 1
ATOM 5263 C CA . ARG A 1 643 ? -8.062 -44.062 -24.938 1 95.5 643 ARG A CA 1
ATOM 5264 C C . ARG A 1 643 ? -7.453 -45.406 -24.656 1 95.5 643 ARG A C 1
ATOM 5266 O O . ARG A 1 643 ? -6.984 -46.094 -25.562 1 95.5 643 ARG A O 1
ATOM 5273 N N . TYR A 1 644 ? -7.41 -45.781 -23.438 1 97.19 644 TYR A N 1
ATOM 5274 C CA . TYR A 1 644 ? -6.973 -47.125 -23.047 1 97.19 644 TYR A CA 1
ATOM 5275 C C . TYR A 1 644 ? -8.164 -48.031 -22.734 1 97.19 644 TYR A C 1
ATOM 5277 O O . TYR A 1 644 ? -9.305 -47.562 -22.734 1 97.19 644 TYR A O 1
ATOM 5285 N N . THR A 1 645 ? -7.875 -49.312 -22.562 1 96 645 THR A N 1
ATOM 5286 C CA . THR A 1 645 ? -8.828 -50.25 -21.984 1 96 645 THR A CA 1
ATOM 5287 C C . THR A 1 645 ? -8.305 -50.812 -20.672 1 96 645 THR A C 1
ATOM 5289 O O . THR A 1 645 ? -7.109 -50.75 -20.391 1 96 645 THR A O 1
ATOM 5292 N N . LYS A 1 646 ? -9.172 -51.281 -19.906 1 95.12 646 LYS A N 1
ATOM 5293 C CA . LYS A 1 646 ? -8.781 -51.812 -18.609 1 95.12 646 LYS A CA 1
ATOM 5294 C C . LYS A 1 646 ? -7.832 -53 -18.75 1 95.12 646 LYS A C 1
ATOM 5296 O O . LYS A 1 646 ? -7.027 -53.281 -17.859 1 95.12 646 LYS A O 1
ATOM 5301 N N . LYS A 1 647 ? -7.902 -53.625 -19.906 1 93.81 647 LYS A N 1
ATOM 5302 C CA . LYS A 1 647 ? -7.066 -54.812 -20.141 1 93.81 647 LYS A CA 1
ATOM 5303 C C . LYS A 1 647 ? -5.746 -54.406 -20.797 1 93.81 647 LYS A C 1
ATOM 5305 O O . LYS A 1 647 ? -4.754 -55.156 -20.688 1 93.81 647 LYS A O 1
ATOM 5310 N N . SER A 1 648 ? -5.762 -53.375 -21.469 1 95.94 648 SER A N 1
ATOM 5311 C CA . SER A 1 648 ? -4.574 -52.938 -22.188 1 95.94 648 SER A CA 1
ATOM 5312 C C . SER A 1 648 ? -4.234 -51.469 -21.844 1 95.94 648 SER A C 1
ATOM 5314 O O . SER A 1 648 ? -4.551 -50.562 -22.594 1 95.94 648 SER A O 1
ATOM 5316 N N . CYS A 1 649 ? -3.6 -51.281 -20.766 1 97 649 CYS A N 1
ATOM 5317 C CA . CYS A 1 649 ? -3.217 -49.969 -20.266 1 97 649 CYS A CA 1
ATOM 5318 C C . CYS A 1 649 ? -1.963 -50.062 -19.406 1 97 649 CYS A C 1
ATOM 5320 O O . CYS A 1 649 ? -1.57 -51.156 -18.984 1 97 649 CYS A O 1
ATOM 5322 N N . PRO A 1 650 ? -1.255 -48.938 -19.234 1 96.69 650 PRO A N 1
ATOM 5323 C CA . PRO A 1 650 ? -0.125 -48.969 -18.297 1 96.69 650 PRO A CA 1
ATOM 5324 C C . PRO A 1 650 ? -0.521 -49.438 -16.891 1 96.69 650 PRO A C 1
ATOM 5326 O O . PRO A 1 650 ? -1.662 -49.219 -16.469 1 96.69 650 PRO A O 1
ATOM 5329 N N . SER A 1 651 ? 0.396 -49.906 -16.125 1 96.56 651 SER A N 1
ATOM 5330 C CA . SER A 1 651 ? 0.118 -50.562 -14.844 1 96.56 651 SER A CA 1
ATOM 5331 C C . SER A 1 651 ? -0.45 -49.562 -13.844 1 96.56 651 SER A C 1
ATOM 5333 O O . SER A 1 651 ? -1.254 -49.906 -12.984 1 96.56 651 SER A O 1
ATOM 5335 N N . TYR A 1 652 ? -0.05 -48.312 -13.898 1 96.88 652 TYR A N 1
ATOM 5336 C CA . TYR A 1 652 ? -0.493 -47.312 -12.906 1 96.88 652 TYR A CA 1
ATOM 5337 C C . TYR A 1 652 ? -1.969 -47 -13.094 1 96.88 652 TYR A C 1
ATOM 5339 O O . TYR A 1 652 ? -2.604 -46.438 -12.203 1 96.88 652 TYR A O 1
ATOM 5347 N N . LEU A 1 653 ? -2.535 -47.344 -14.266 1 97.88 653 LEU A N 1
ATOM 5348 C CA . LEU A 1 653 ? -3.939 -47.062 -14.555 1 97.88 653 LEU A CA 1
ATOM 5349 C C . LEU A 1 653 ? -4.812 -48.25 -14.141 1 97.88 653 LEU A C 1
ATOM 5351 O O . LEU A 1 653 ? -6.039 -48.125 -14.094 1 97.88 653 LEU A O 1
ATOM 5355 N N . THR A 1 654 ? -4.203 -49.375 -13.82 1 97.69 654 THR A N 1
ATOM 5356 C CA . THR A 1 654 ? -4.969 -50.5 -13.305 1 97.69 654 THR A CA 1
ATOM 5357 C C . THR A 1 654 ? -5.375 -50.25 -11.852 1 97.69 654 THR A C 1
ATOM 5359 O O . THR A 1 654 ? -4.758 -49.438 -11.156 1 97.69 654 THR A O 1
ATOM 5362 N N . LYS A 1 655 ? -6.402 -50.938 -11.422 1 97.62 655 LYS A N 1
ATOM 5363 C CA . LYS A 1 655 ? -6.879 -50.75 -10.055 1 97.62 655 LYS A CA 1
ATOM 5364 C C . LYS A 1 655 ? -5.797 -51.125 -9.039 1 97.62 655 LYS A C 1
ATOM 5366 O O . LYS A 1 655 ? -5.562 -50.375 -8.078 1 97.62 655 LYS A O 1
ATOM 5371 N N . ASP A 1 656 ? -5.195 -52.25 -9.273 1 97.06 656 ASP A N 1
ATOM 5372 C CA . ASP A 1 656 ? -4.141 -52.719 -8.375 1 97.06 656 ASP A CA 1
ATOM 5373 C C . ASP A 1 656 ? -2.957 -51.75 -8.375 1 97.06 656 ASP A C 1
ATOM 5375 O O . ASP A 1 656 ? -2.395 -51.438 -7.324 1 97.06 656 ASP A O 1
ATOM 5379 N N . GLY A 1 657 ? -2.537 -51.344 -9.547 1 97.69 657 GLY A N 1
ATOM 5380 C CA . GLY A 1 657 ? -1.44 -50.406 -9.641 1 97.69 657 GLY A CA 1
ATOM 5381 C C . GLY A 1 657 ? -1.74 -49.062 -8.969 1 97.69 657 GLY A C 1
ATOM 5382 O O . GLY A 1 657 ? -0.891 -48.5 -8.266 1 97.69 657 GLY A O 1
ATOM 5383 N N . PHE A 1 658 ? -2.932 -48.562 -9.188 1 97.88 658 PHE A N 1
ATOM 5384 C CA . PHE A 1 658 ? -3.389 -47.312 -8.594 1 97.88 658 PHE A CA 1
ATOM 5385 C C . PHE A 1 658 ? -3.367 -47.406 -7.07 1 97.88 658 PHE A C 1
ATOM 5387 O O . PHE A 1 658 ? -2.826 -46.531 -6.402 1 97.88 658 PHE A O 1
ATOM 5394 N N . GLU A 1 659 ? -3.875 -48.469 -6.527 1 97.75 659 GLU A N 1
ATOM 5395 C CA . GLU A 1 659 ? -3.961 -48.656 -5.082 1 97.75 659 GLU A CA 1
ATOM 5396 C C . GLU A 1 659 ? -2.576 -48.812 -4.461 1 97.75 659 GLU A C 1
ATOM 5398 O O . GLU A 1 659 ? -2.318 -48.312 -3.365 1 97.75 659 GLU A O 1
ATOM 5403 N N . THR A 1 660 ? -1.748 -49.5 -5.152 1 97.25 660 THR A N 1
ATOM 5404 C CA . THR A 1 660 ? -0.387 -49.656 -4.664 1 97.25 660 THR A CA 1
ATOM 5405 C C . THR A 1 660 ? 0.349 -48.344 -4.598 1 97.25 660 THR A C 1
ATOM 5407 O O . THR A 1 660 ? 1.012 -48.031 -3.604 1 97.25 660 THR A O 1
ATOM 5410 N N . LEU A 1 661 ? 0.234 -47.562 -5.594 1 97.31 661 LEU A N 1
ATOM 5411 C CA . LEU A 1 661 ? 0.892 -46.281 -5.621 1 97.31 661 LEU A CA 1
ATOM 5412 C C . LEU A 1 661 ? 0.333 -45.344 -4.535 1 97.31 661 LEU A C 1
ATOM 5414 O O . LEU A 1 661 ? 1.079 -44.594 -3.912 1 97.31 661 LEU A O 1
ATOM 5418 N N . LYS A 1 662 ? -0.899 -45.406 -4.328 1 95.81 662 LYS A N 1
ATOM 5419 C CA . LYS A 1 662 ? -1.581 -44.531 -3.373 1 95.81 662 LYS A CA 1
ATOM 5420 C C . LYS A 1 662 ? -1.211 -44.906 -1.938 1 95.81 662 LYS A C 1
ATOM 5422 O O . LYS A 1 662 ? -1.043 -44.031 -1.092 1 95.81 662 LYS A O 1
ATOM 5427 N N . THR A 1 663 ? -0.972 -46.219 -1.605 1 94.62 663 THR A N 1
ATOM 5428 C CA . THR A 1 663 ? -0.902 -46.625 -0.214 1 94.62 663 THR A CA 1
ATOM 5429 C C . THR A 1 663 ? 0.526 -47.031 0.161 1 94.62 663 THR A C 1
ATOM 5431 O O . THR A 1 663 ? 0.875 -47.062 1.343 1 94.62 663 THR A O 1
ATOM 5434 N N . SER A 1 664 ? 1.358 -47.25 -0.741 1 93.38 664 SER A N 1
ATOM 5435 C CA . SER A 1 664 ? 2.674 -47.812 -0.456 1 93.38 664 SER A CA 1
ATOM 5436 C C . SER A 1 664 ? 3.666 -46.75 -0.054 1 93.38 664 SER A C 1
ATOM 5438 O O . SER A 1 664 ? 4.746 -47.031 0.464 1 93.38 664 SER A O 1
ATOM 5440 N N . GLY A 1 665 ? 3.381 -45.469 -0.346 1 90.88 665 GLY A N 1
ATOM 5441 C CA . GLY A 1 665 ? 4.336 -44.406 -0.114 1 90.88 665 GLY A CA 1
ATOM 5442 C C . GLY A 1 665 ? 5.281 -44.188 -1.279 1 90.88 665 GLY A C 1
ATOM 5443 O O . GLY A 1 665 ? 6.172 -43.344 -1.211 1 90.88 665 GLY A O 1
ATOM 5444 N N . ALA A 1 666 ? 5.047 -44.875 -2.336 1 94.12 666 ALA A N 1
ATOM 5445 C CA . ALA A 1 666 ? 5.906 -44.812 -3.516 1 94.12 666 ALA A CA 1
ATOM 5446 C C . ALA A 1 666 ? 5.949 -43.375 -4.078 1 94.12 666 ALA A C 1
ATOM 5448 O O . ALA A 1 666 ? 6.961 -42.969 -4.648 1 94.12 666 ALA A O 1
ATOM 5449 N N . LEU A 1 667 ? 4.941 -42.656 -3.846 1 93.88 667 LEU A N 1
ATOM 5450 C CA . LEU A 1 667 ? 4.844 -41.312 -4.438 1 93.88 667 LEU A CA 1
ATOM 5451 C C . LEU A 1 667 ? 5.793 -40.344 -3.746 1 93.88 667 LEU A C 1
ATOM 5453 O O . LEU A 1 667 ? 6.117 -39.281 -4.297 1 93.88 667 LEU A O 1
ATOM 5457 N N . ASN A 1 668 ? 6.254 -40.688 -2.605 1 89.69 668 ASN A N 1
ATOM 5458 C CA . ASN A 1 668 ? 7.152 -39.812 -1.856 1 89.69 668 ASN A CA 1
ATOM 5459 C C . ASN A 1 668 ? 8.539 -39.75 -2.484 1 89.69 668 ASN A C 1
ATOM 5461 O O . ASN A 1 668 ? 9.344 -38.875 -2.164 1 89.69 668 ASN A O 1
ATOM 5465 N N . SER A 1 669 ? 8.781 -40.625 -3.398 1 93.62 669 SER A N 1
ATOM 5466 C CA . SER A 1 669 ? 10.102 -40.719 -4.008 1 93.62 669 SER A CA 1
ATOM 5467 C C . SER A 1 669 ? 10.281 -39.688 -5.117 1 93.62 669 SER A C 1
ATOM 5469 O O . SER A 1 669 ? 11.398 -39.406 -5.547 1 93.62 669 SER A O 1
ATOM 5471 N N . PHE A 1 670 ? 9.258 -39.031 -5.492 1 95.75 670 PHE A N 1
ATOM 5472 C CA . PHE A 1 670 ? 9.305 -38.188 -6.695 1 95.75 670 PHE A CA 1
ATOM 5473 C C . PHE A 1 670 ? 9.836 -36.812 -6.383 1 95.75 670 PHE A C 1
ATOM 5475 O O . PHE A 1 670 ? 9.508 -36.25 -5.34 1 95.75 670 PHE A O 1
ATOM 5482 N N . ARG A 1 671 ? 10.672 -36.312 -7.23 1 94.25 671 ARG A N 1
ATOM 5483 C CA . ARG A 1 671 ? 11.125 -34.906 -7.289 1 94.25 671 ARG A CA 1
ATOM 5484 C C . ARG A 1 671 ? 11.078 -34.375 -8.719 1 94.25 671 ARG A C 1
ATOM 5486 O O . ARG A 1 671 ? 11.703 -34.938 -9.617 1 94.25 671 ARG A O 1
ATOM 5493 N N . LEU A 1 672 ? 10.336 -33.344 -8.922 1 95.12 672 LEU A N 1
ATOM 5494 C CA . LEU A 1 672 ? 10.18 -32.812 -10.273 1 95.12 672 LEU A CA 1
ATOM 5495 C C . LEU A 1 672 ? 11.031 -31.562 -10.469 1 95.12 672 LEU A C 1
ATOM 5497 O O . LEU A 1 672 ? 10.852 -30.562 -9.773 1 95.12 672 LEU A O 1
ATOM 5501 N N . HIS A 1 673 ? 11.93 -31.641 -11.422 1 94.31 673 HIS A N 1
ATOM 5502 C CA . HIS A 1 673 ? 12.812 -30.547 -11.781 1 94.31 673 HIS A CA 1
ATOM 5503 C C . HIS A 1 673 ? 12.383 -29.891 -13.094 1 94.31 673 HIS A C 1
ATOM 5505 O O . HIS A 1 673 ? 12.289 -30.562 -14.125 1 94.31 673 HIS A O 1
ATOM 5511 N N . THR A 1 674 ? 12.125 -28.609 -13.016 1 93.06 674 THR A N 1
ATOM 5512 C CA . THR A 1 674 ? 11.852 -27.859 -14.242 1 93.06 674 THR A CA 1
ATOM 5513 C C . THR A 1 674 ? 13.078 -27.062 -14.68 1 93.06 674 THR A C 1
ATOM 5515 O O . THR A 1 674 ? 13.203 -25.875 -14.375 1 93.06 674 THR A O 1
ATOM 5518 N N . GLU A 1 675 ? 13.883 -27.672 -15.367 1 92.69 675 GLU A N 1
ATOM 5519 C CA . GLU A 1 675 ? 15.148 -27.109 -15.828 1 92.69 675 GLU A CA 1
ATOM 5520 C C . GLU A 1 675 ? 15.797 -28 -16.875 1 92.69 675 GLU A C 1
ATOM 5522 O O . GLU A 1 675 ? 15.242 -29.047 -17.234 1 92.69 675 GLU A O 1
ATOM 5527 N N . SER A 1 676 ? 16.906 -27.562 -17.375 1 93 676 SER A N 1
ATOM 5528 C CA . SER A 1 676 ? 17.625 -28.375 -18.344 1 93 676 SER A CA 1
ATOM 5529 C C . SER A 1 676 ? 18.312 -29.562 -17.688 1 93 676 SER A C 1
ATOM 5531 O O . SER A 1 676 ? 18.578 -29.531 -16.484 1 93 676 SER A O 1
ATOM 5533 N N . ILE A 1 677 ? 18.562 -30.578 -18.453 1 95.38 677 ILE A N 1
ATOM 5534 C CA . ILE A 1 677 ? 19.234 -31.781 -17.953 1 95.38 677 ILE A CA 1
ATOM 5535 C C . ILE A 1 677 ? 20.594 -31.406 -17.391 1 95.38 677 ILE A C 1
ATOM 5537 O O . ILE A 1 677 ? 20.953 -31.844 -16.297 1 95.38 677 ILE A O 1
ATOM 5541 N N . LEU A 1 678 ? 21.281 -30.562 -18.109 1 94.5 678 LEU A N 1
ATOM 5542 C CA . LEU A 1 678 ? 22.609 -30.156 -17.672 1 94.5 678 LEU A CA 1
ATOM 5543 C C . LEU A 1 678 ? 22.547 -29.422 -16.344 1 94.5 678 LEU A C 1
ATOM 5545 O O . LEU A 1 678 ? 23.328 -29.703 -15.438 1 94.5 678 LEU A O 1
ATOM 5549 N N . ASP A 1 679 ? 21.641 -28.5 -16.25 1 93.25 679 ASP A N 1
ATOM 5550 C CA . ASP A 1 679 ? 21.516 -27.703 -15.031 1 93.25 679 ASP A CA 1
ATOM 5551 C C . ASP A 1 679 ? 21.125 -28.594 -13.852 1 93.25 679 ASP A C 1
ATOM 5553 O O . ASP A 1 679 ? 21.578 -28.375 -12.727 1 93.25 679 ASP A O 1
ATOM 5557 N N . ALA A 1 680 ? 20.234 -29.531 -14.055 1 94.56 680 ALA A N 1
ATOM 5558 C CA . ALA A 1 680 ? 19.828 -30.453 -12.992 1 94.56 680 ALA A CA 1
ATOM 5559 C C . ALA A 1 680 ? 21 -31.312 -12.523 1 94.56 680 ALA A C 1
ATOM 5561 O O . ALA A 1 680 ? 21.188 -31.5 -11.32 1 94.56 680 ALA A O 1
ATOM 5562 N N . LEU A 1 681 ? 21.781 -31.781 -13.453 1 96.25 681 LEU A N 1
ATOM 5563 C CA . LEU A 1 681 ? 22.922 -32.625 -13.109 1 96.25 681 LEU A CA 1
ATOM 5564 C C . LEU A 1 681 ? 23.953 -31.828 -12.312 1 96.25 681 LEU A C 1
ATOM 5566 O O . LEU A 1 681 ? 24.531 -32.344 -11.359 1 96.25 681 LEU A O 1
ATOM 5570 N N . LYS A 1 682 ? 24.109 -30.609 -12.719 1 94.06 682 LYS A N 1
ATOM 5571 C CA . LYS A 1 682 ? 25.062 -29.734 -12.039 1 94.06 682 LYS A CA 1
ATOM 5572 C C . LYS A 1 682 ? 24.656 -29.5 -10.586 1 94.06 682 LYS A C 1
ATOM 5574 O O . LYS A 1 682 ? 25.516 -29.312 -9.719 1 94.06 682 LYS A O 1
ATOM 5579 N N . SER A 1 683 ? 23.391 -29.516 -10.383 1 91.69 683 SER A N 1
ATOM 5580 C CA . SER A 1 683 ? 22.891 -29.234 -9.039 1 91.69 683 SER A CA 1
ATOM 5581 C C . SER A 1 683 ? 22.953 -30.469 -8.148 1 91.69 683 SER A C 1
ATOM 5583 O O . SER A 1 683 ? 22.797 -30.359 -6.93 1 91.69 683 SER A O 1
ATOM 5585 N N . MET A 1 684 ? 23.312 -31.625 -8.656 1 93.56 684 MET A N 1
ATOM 5586 C CA . MET A 1 684 ? 23.328 -32.875 -7.895 1 93.56 684 MET A CA 1
ATOM 5587 C C . MET A 1 684 ? 24.75 -33.188 -7.402 1 93.56 684 MET A C 1
ATOM 5589 O O . MET A 1 684 ? 25.719 -32.875 -8.086 1 93.56 684 MET A O 1
ATOM 5593 N N . ALA A 1 685 ? 24.812 -33.812 -6.258 1 92.5 685 ALA A N 1
ATOM 5594 C CA . ALA A 1 685 ? 26.094 -34.125 -5.629 1 92.5 685 ALA A CA 1
ATOM 5595 C C . ALA A 1 685 ? 26.828 -35.219 -6.391 1 92.5 685 ALA A C 1
ATOM 5597 O O . ALA A 1 685 ? 26.219 -35.969 -7.16 1 92.5 685 ALA A O 1
ATOM 5598 N N . ASP A 1 686 ? 28.203 -35.375 -6.082 1 94.56 686 ASP A N 1
ATOM 5599 C CA . ASP A 1 686 ? 29.016 -36.406 -6.684 1 94.56 686 ASP A CA 1
ATOM 5600 C C . ASP A 1 686 ? 28.578 -37.812 -6.215 1 94.56 686 ASP A C 1
ATOM 5602 O O . ASP A 1 686 ? 28.391 -38.031 -5.016 1 94.56 686 ASP A O 1
ATOM 5606 N N . GLY A 1 687 ? 28.375 -38.625 -7.141 1 95.75 687 GLY A N 1
ATOM 5607 C CA . GLY A 1 687 ? 28.062 -40.031 -6.805 1 95.75 687 GLY A CA 1
ATOM 5608 C C . GLY A 1 687 ? 26.688 -40.188 -6.184 1 95.75 687 GLY A C 1
ATOM 5609 O O . GLY A 1 687 ? 26.484 -41.094 -5.375 1 95.75 687 GLY A O 1
ATOM 5610 N N . TYR A 1 688 ? 25.844 -39.344 -6.523 1 95.62 688 TYR A N 1
ATOM 5611 C CA . TYR A 1 688 ? 24.516 -39.344 -5.914 1 95.62 688 TYR A CA 1
ATOM 5612 C C . TYR A 1 688 ? 23.578 -40.281 -6.637 1 95.62 688 TYR A C 1
ATOM 5614 O O . TYR A 1 688 ? 22.812 -41 -5.996 1 95.62 688 TYR A O 1
ATOM 5622 N N . LEU A 1 689 ? 23.688 -40.406 -7.914 1 97.69 689 LEU A N 1
ATOM 5623 C CA . LEU A 1 689 ? 22.734 -41.156 -8.742 1 97.69 689 LEU A CA 1
ATOM 5624 C C . LEU A 1 689 ? 23.203 -42.594 -8.938 1 97.69 689 LEU A C 1
ATOM 5626 O O . LEU A 1 689 ? 24.406 -42.875 -8.898 1 97.69 689 LEU A O 1
ATOM 5630 N N . THR A 1 690 ? 22.219 -43.438 -9.148 1 97.75 690 THR A N 1
ATOM 5631 C CA . THR A 1 690 ? 22.547 -44.812 -9.438 1 97.75 690 THR A CA 1
ATOM 5632 C C . THR A 1 690 ? 22.125 -45.188 -10.867 1 97.75 690 THR A C 1
ATOM 5634 O O . THR A 1 690 ? 22.766 -46.031 -11.5 1 97.75 690 THR A O 1
ATOM 5637 N N . ARG A 1 691 ? 21.062 -44.625 -11.297 1 97.88 691 ARG A N 1
ATOM 5638 C CA . ARG A 1 691 ? 20.531 -44.906 -12.625 1 97.88 691 ARG A CA 1
ATOM 5639 C C . ARG A 1 691 ? 20.109 -43.625 -13.336 1 97.88 691 ARG A C 1
ATOM 5641 O O . ARG A 1 691 ? 19.438 -42.781 -12.75 1 97.88 691 ARG A O 1
ATOM 5648 N N . LEU A 1 692 ? 20.516 -43.5 -14.594 1 97.94 692 LEU A N 1
ATOM 5649 C CA . LEU A 1 692 ? 20.078 -42.438 -15.469 1 97.94 692 LEU A CA 1
ATOM 5650 C C . LEU A 1 692 ? 19.344 -42.969 -16.688 1 97.94 692 LEU A C 1
ATOM 5652 O O . LEU A 1 692 ? 19.891 -43.812 -17.422 1 97.94 692 LEU A O 1
ATOM 5656 N N . VAL A 1 693 ? 18.141 -42.562 -16.859 1 97.31 693 VAL A N 1
ATOM 5657 C CA . VAL A 1 693 ? 17.359 -42.906 -18.047 1 97.31 693 VAL A CA 1
ATOM 5658 C C . VAL A 1 693 ? 17.078 -41.656 -18.875 1 97.31 693 VAL A C 1
ATOM 5660 O O . VAL A 1 693 ? 16.156 -40.906 -18.578 1 97.31 693 VAL A O 1
ATOM 5663 N N . VAL A 1 694 ? 17.719 -41.438 -20.016 1 95.38 694 VAL A N 1
ATOM 5664 C CA . VAL A 1 694 ? 17.688 -40.125 -20.688 1 95.38 694 VAL A CA 1
ATOM 5665 C C . VAL A 1 694 ? 17.031 -40.281 -22.062 1 95.38 694 VAL A C 1
ATOM 5667 O O . VAL A 1 694 ? 17.125 -39.406 -22.906 1 95.38 694 VAL A O 1
ATOM 5670 N N . MET A 1 695 ? 16.406 -41.375 -22.328 1 92.31 695 MET A N 1
ATOM 5671 C CA . MET A 1 695 ? 15.578 -41.625 -23.516 1 92.31 695 MET A CA 1
ATOM 5672 C C . MET A 1 695 ? 16.344 -41.25 -24.781 1 92.31 695 MET A C 1
ATOM 5674 O O . MET A 1 695 ? 17.516 -41.594 -24.938 1 92.31 695 MET A O 1
ATOM 5678 N N . ASP A 1 696 ? 15.711 -40.469 -25.688 1 92.12 696 ASP A N 1
ATOM 5679 C CA . ASP A 1 696 ? 16.312 -40.219 -27 1 92.12 696 ASP A CA 1
ATOM 5680 C C . ASP A 1 696 ? 16.781 -38.75 -27.125 1 92.12 696 ASP A C 1
ATOM 5682 O O . ASP A 1 696 ? 17.031 -38.281 -28.234 1 92.12 696 ASP A O 1
ATOM 5686 N N . HIS A 1 697 ? 16.953 -38.094 -26.016 1 91.38 697 HIS A N 1
ATOM 5687 C CA . HIS A 1 697 ? 17.203 -36.656 -26.094 1 91.38 697 HIS A CA 1
ATOM 5688 C C . HIS A 1 697 ? 18.547 -36.344 -26.75 1 91.38 697 HIS A C 1
ATOM 5690 O O . HIS A 1 697 ? 18.734 -35.281 -27.328 1 91.38 697 HIS A O 1
ATOM 5696 N N . MET A 1 698 ? 19.422 -37.281 -26.703 1 93.69 698 MET A N 1
ATOM 5697 C CA . MET A 1 698 ? 20.766 -37.062 -27.219 1 93.69 698 MET A CA 1
ATOM 5698 C C . MET A 1 698 ? 20.781 -37.094 -28.734 1 93.69 698 MET A C 1
ATOM 5700 O O . MET A 1 698 ? 21.719 -36.594 -29.375 1 93.69 698 MET A O 1
ATOM 5704 N N . ASP A 1 699 ? 19.734 -37.625 -29.312 1 92.38 699 ASP A N 1
ATOM 5705 C CA . ASP A 1 699 ? 19.578 -37.625 -30.766 1 92.38 699 ASP A CA 1
ATOM 5706 C C . ASP A 1 699 ? 19.375 -36.188 -31.281 1 92.38 699 ASP A C 1
ATOM 5708 O O . ASP A 1 699 ? 19.531 -35.938 -32.469 1 92.38 699 ASP A O 1
ATOM 5712 N N . TRP A 1 700 ? 19.047 -35.312 -30.438 1 88.12 700 TRP A N 1
ATOM 5713 C CA . TRP A 1 700 ? 18.625 -34 -30.828 1 88.12 700 TRP A CA 1
ATOM 5714 C C . TRP A 1 700 ? 19.844 -33.062 -31.016 1 88.12 700 TRP A C 1
ATOM 5716 O O . TRP A 1 700 ? 19.734 -32 -31.625 1 88.12 700 TRP A O 1
ATOM 5726 N N . PHE A 1 701 ? 20.984 -33.531 -30.641 1 90.69 701 PHE A N 1
ATOM 5727 C CA . PHE A 1 701 ? 22.188 -32.688 -30.703 1 90.69 701 PHE A CA 1
ATOM 5728 C C . PHE A 1 701 ? 22.859 -32.844 -32.062 1 90.69 701 PHE A C 1
ATOM 5730 O O . PHE A 1 701 ? 22.688 -33.844 -32.75 1 90.69 701 PHE A O 1
ATOM 5737 N N . ASP A 1 702 ? 23.609 -31.797 -32.344 1 88.69 702 ASP A N 1
ATOM 5738 C CA . ASP A 1 702 ? 24.406 -31.781 -33.562 1 88.69 702 ASP A CA 1
ATOM 5739 C C . ASP A 1 702 ? 25.797 -32.375 -33.312 1 88.69 702 ASP A C 1
ATOM 5741 O O . ASP A 1 702 ? 26.516 -31.922 -32.438 1 88.69 702 ASP A O 1
ATOM 5745 N N . PRO A 1 703 ? 26.172 -33.344 -34.125 1 90.25 703 PRO A N 1
ATOM 5746 C CA . PRO A 1 703 ? 27.484 -33.969 -33.938 1 90.25 703 PRO A CA 1
ATOM 5747 C C . PRO A 1 703 ? 28.641 -33 -34.125 1 90.25 703 PRO A C 1
ATOM 5749 O O . PRO A 1 703 ? 29.719 -33.219 -33.531 1 90.25 703 PRO A O 1
ATOM 5752 N N . ASP A 1 704 ? 28.391 -31.984 -34.906 1 89.12 704 ASP A N 1
ATOM 5753 C CA . ASP A 1 704 ? 29.453 -31.031 -35.156 1 89.12 704 ASP A CA 1
ATOM 5754 C C . ASP A 1 704 ? 29.547 -29.984 -34.062 1 89.12 704 ASP A C 1
ATOM 5756 O O . ASP A 1 704 ? 30.609 -29.391 -33.844 1 89.12 704 ASP A O 1
ATOM 5760 N N . PHE A 1 705 ? 28.531 -29.734 -33.375 1 88.69 705 PHE A N 1
ATOM 5761 C CA . PHE A 1 705 ? 28.469 -28.781 -32.281 1 88.69 705 PHE A CA 1
ATOM 5762 C C . PHE A 1 705 ? 27.906 -29.422 -31.031 1 88.69 705 PHE A C 1
ATOM 5764 O O . PHE A 1 705 ? 26.812 -29.062 -30.594 1 88.69 705 PHE A O 1
ATOM 5771 N N . CYS A 1 706 ? 28.672 -30.281 -30.406 1 89.44 706 CYS A N 1
ATOM 5772 C CA . CYS A 1 706 ? 28.125 -31.109 -29.344 1 89.44 706 CYS A CA 1
ATOM 5773 C C . CYS A 1 706 ? 28.75 -30.766 -28 1 89.44 706 CYS A C 1
ATOM 5775 O O . CYS A 1 706 ? 28.891 -31.625 -27.141 1 89.44 706 CYS A O 1
ATOM 5777 N N . GLU A 1 707 ? 29.109 -29.5 -27.781 1 91.38 707 GLU A N 1
ATOM 5778 C CA . GLU A 1 707 ? 29.75 -29.078 -26.531 1 91.38 707 GLU A CA 1
ATOM 5779 C C . GLU A 1 707 ? 28.812 -29.281 -25.344 1 91.38 707 GLU A C 1
ATOM 5781 O O . GLU A 1 707 ? 29.234 -29.703 -24.281 1 91.38 707 GLU A O 1
ATOM 5786 N N . GLU A 1 708 ? 27.609 -28.953 -25.578 1 91.94 708 GLU A N 1
ATOM 5787 C CA . GLU A 1 708 ? 26.641 -29.078 -24.5 1 91.94 708 GLU A CA 1
ATOM 5788 C C . GLU A 1 708 ? 26.438 -30.547 -24.109 1 91.94 708 GLU A C 1
ATOM 5790 O O . GLU A 1 708 ? 26.359 -30.875 -22.922 1 91.94 708 GLU A O 1
ATOM 5795 N N . LEU A 1 709 ? 26.344 -31.391 -25.141 1 95.25 709 LEU A N 1
ATOM 5796 C CA . LEU A 1 709 ? 26.188 -32.812 -24.859 1 95.25 709 LEU A CA 1
ATOM 5797 C C . LEU A 1 709 ? 27.438 -33.375 -24.203 1 95.25 709 LEU A C 1
ATOM 5799 O O . LEU A 1 709 ? 27.328 -34.25 -23.312 1 95.25 709 LEU A O 1
ATOM 5803 N N . ASP A 1 710 ? 28.531 -32.906 -24.656 1 96.69 710 ASP A N 1
ATOM 5804 C CA . ASP A 1 710 ? 29.797 -33.312 -24.047 1 96.69 710 ASP A CA 1
ATOM 5805 C C . ASP A 1 710 ? 29.812 -33 -22.562 1 96.69 710 ASP A C 1
ATOM 5807 O O . ASP A 1 710 ? 30.203 -33.844 -21.734 1 96.69 710 ASP A O 1
ATOM 5811 N N . SER A 1 711 ? 29.391 -31.812 -22.266 1 96.44 711 SER A N 1
ATOM 5812 C CA . SER A 1 711 ? 29.328 -31.375 -20.875 1 96.44 711 SER A CA 1
ATOM 5813 C C . SER A 1 711 ? 28.312 -32.188 -20.094 1 96.44 711 SER A C 1
ATOM 5815 O O . SER A 1 711 ? 28.516 -32.5 -18.922 1 96.44 711 SER A O 1
ATOM 5817 N N . GLU A 1 712 ? 27.203 -32.531 -20.719 1 97 712 GLU A N 1
ATOM 5818 C CA . GLU A 1 712 ? 26.156 -33.312 -20.078 1 97 712 GLU A CA 1
ATOM 5819 C C . GLU A 1 712 ? 26.672 -34.688 -19.672 1 97 712 GLU A C 1
ATOM 5821 O O . GLU A 1 712 ? 26.469 -35.125 -18.547 1 97 712 GLU A O 1
ATOM 5826 N N . ILE A 1 713 ? 27.406 -35.312 -20.578 1 97.69 713 ILE A N 1
ATOM 5827 C CA . ILE A 1 713 ? 27.906 -36.656 -20.328 1 97.69 713 ILE A CA 1
ATOM 5828 C C . ILE A 1 713 ? 28.969 -36.625 -19.234 1 97.69 713 ILE A C 1
ATOM 5830 O O . ILE A 1 713 ? 29.062 -37.531 -18.406 1 97.69 713 ILE A O 1
ATOM 5834 N N . ARG A 1 714 ? 29.734 -35.531 -19.281 1 97.44 714 ARG A N 1
ATOM 5835 C CA . ARG A 1 714 ? 30.719 -35.344 -18.219 1 97.44 714 ARG A CA 1
ATOM 5836 C C . ARG A 1 714 ? 30.031 -35.219 -16.859 1 97.44 714 ARG A C 1
ATOM 5838 O O . ARG A 1 714 ? 30.484 -35.844 -15.883 1 97.44 714 ARG A O 1
ATOM 5845 N N . GLU A 1 715 ? 28.984 -34.5 -16.797 1 97.56 715 GLU A N 1
ATOM 5846 C CA . GLU A 1 715 ? 28.25 -34.312 -15.547 1 97.56 715 GLU A CA 1
ATOM 5847 C C . GLU A 1 715 ? 27.516 -35.562 -15.141 1 97.56 715 GLU A C 1
ATOM 5849 O O . GLU A 1 715 ? 27.375 -35.875 -13.945 1 97.56 715 GLU A O 1
ATOM 5854 N N . MET A 1 716 ? 27.094 -36.375 -16.141 1 97.81 716 MET A N 1
ATOM 5855 C CA . MET A 1 716 ? 26.5 -37.688 -15.82 1 97.81 716 MET A CA 1
ATOM 5856 C C . MET A 1 716 ? 27.5 -38.562 -15.07 1 97.81 716 MET A C 1
ATOM 5858 O O . MET A 1 716 ? 27.156 -39.188 -14.062 1 97.81 716 MET A O 1
ATOM 5862 N N . LYS A 1 717 ? 28.656 -38.531 -15.602 1 97.62 717 LYS A N 1
ATOM 5863 C CA . LYS A 1 717 ? 29.703 -39.312 -14.992 1 97.62 717 LYS A CA 1
ATOM 5864 C C . LYS A 1 717 ? 29.969 -38.875 -13.555 1 97.62 717 LYS A C 1
ATOM 5866 O O . LYS A 1 717 ? 30.125 -39.719 -12.656 1 97.62 717 LYS A O 1
ATOM 5871 N N . ARG A 1 718 ? 30.016 -37.625 -13.383 1 97.44 718 ARG A N 1
ATOM 5872 C CA . ARG A 1 718 ? 30.281 -37.062 -12.062 1 97.44 718 ARG A CA 1
ATOM 5873 C C . ARG A 1 718 ? 29.172 -37.438 -11.078 1 97.44 718 ARG A C 1
ATOM 5875 O O . ARG A 1 718 ? 29.453 -37.844 -9.945 1 97.44 718 ARG A O 1
ATOM 5882 N N . ALA A 1 719 ? 27.938 -37.312 -11.461 1 97.38 719 ALA A N 1
ATOM 5883 C CA . ALA A 1 719 ? 26.781 -37.469 -10.578 1 97.38 719 ALA A CA 1
ATOM 5884 C C . ALA A 1 719 ? 26.5 -38.938 -10.281 1 97.38 719 ALA A C 1
ATOM 5886 O O . ALA A 1 719 ? 25.875 -39.25 -9.273 1 97.38 719 ALA A O 1
ATOM 5887 N N . LEU A 1 720 ? 27 -39.844 -11.109 1 97.44 720 LEU A N 1
ATOM 5888 C CA . LEU A 1 720 ? 26.734 -41.281 -10.945 1 97.44 720 LEU A CA 1
ATOM 5889 C C . LEU A 1 720 ? 27.688 -41.875 -9.922 1 97.44 720 LEU A C 1
ATOM 5891 O O . LEU A 1 720 ? 28.859 -41.5 -9.867 1 97.44 720 LEU A O 1
ATOM 5895 N N . GLN A 1 721 ? 27.172 -42.844 -9.211 1 96.88 721 GLN A N 1
ATOM 5896 C CA . GLN A 1 721 ? 28.047 -43.625 -8.344 1 96.88 721 GLN A CA 1
ATOM 5897 C C . GLN A 1 721 ? 28.828 -44.656 -9.141 1 96.88 721 GLN A C 1
ATOM 5899 O O . GLN A 1 721 ? 28.484 -44.969 -10.289 1 96.88 721 GLN A O 1
ATOM 5904 N N . ARG A 1 722 ? 29.844 -45.156 -8.414 1 96.25 722 ARG A N 1
ATOM 5905 C CA . ARG A 1 722 ? 30.562 -46.281 -9.039 1 96.25 722 ARG A CA 1
ATOM 5906 C C . ARG A 1 722 ? 29.625 -47.438 -9.305 1 96.25 722 ARG A C 1
ATOM 5908 O O . ARG A 1 722 ? 28.875 -47.875 -8.422 1 96.25 722 ARG A O 1
ATOM 5915 N N . GLY A 1 723 ? 29.609 -47.906 -10.5 1 95.69 723 GLY A N 1
ATOM 5916 C CA . GLY A 1 723 ? 28.688 -48.969 -10.883 1 95.69 723 GLY A CA 1
ATOM 5917 C C . GLY A 1 723 ? 27.359 -48.438 -11.406 1 95.69 723 GLY A C 1
ATOM 5918 O O . GLY A 1 723 ? 26.531 -49.219 -11.883 1 95.69 723 GLY A O 1
ATOM 5919 N N . GLY A 1 724 ? 27.234 -47.156 -11.273 1 97.12 724 GLY A N 1
ATOM 5920 C CA . GLY A 1 724 ? 26.016 -46.562 -11.805 1 97.12 724 GLY A CA 1
ATOM 5921 C C . GLY A 1 724 ? 25.906 -46.656 -13.312 1 97.12 724 GLY A C 1
ATOM 5922 O O . GLY A 1 724 ? 26.906 -46.875 -14 1 97.12 724 GLY A O 1
ATOM 5923 N N . GLN A 1 725 ? 24.672 -46.5 -13.859 1 97.88 725 GLN A N 1
ATOM 5924 C CA . GLN A 1 725 ? 24.453 -46.781 -15.273 1 97.88 725 GLN A CA 1
ATOM 5925 C C . GLN A 1 725 ? 23.594 -45.719 -15.93 1 97.88 725 GLN A C 1
ATOM 5927 O O . GLN A 1 725 ? 22.766 -45.094 -15.266 1 97.88 725 GLN A O 1
ATOM 5932 N N . VAL A 1 726 ? 23.859 -45.531 -17.234 1 98.19 726 VAL A N 1
ATOM 5933 C CA . VAL A 1 726 ? 23.078 -44.625 -18.062 1 98.19 726 VAL A CA 1
ATOM 5934 C C . VAL A 1 726 ? 22.406 -45.438 -19.188 1 98.19 726 VAL A C 1
ATOM 5936 O O . VAL A 1 726 ? 23.016 -46.281 -19.812 1 98.19 726 VAL A O 1
ATOM 5939 N N . TYR A 1 727 ? 21.156 -45.156 -19.359 1 97.81 727 TYR A N 1
ATOM 5940 C CA . TYR A 1 727 ? 20.375 -45.812 -20.391 1 97.81 727 TYR A CA 1
ATOM 5941 C C . TYR A 1 727 ? 19.828 -44.812 -21.406 1 97.81 727 TYR A C 1
ATOM 5943 O O . TYR A 1 727 ? 19.328 -43.75 -21.016 1 97.81 727 TYR A O 1
ATOM 5951 N N . TRP A 1 728 ? 19.938 -45.125 -22.703 1 97.19 728 TRP A N 1
ATOM 5952 C CA . TRP A 1 728 ? 19.375 -44.219 -23.703 1 97.19 728 TRP A CA 1
ATOM 5953 C C . TRP A 1 728 ? 18.875 -45 -24.922 1 97.19 728 TRP A C 1
ATOM 5955 O O . TRP A 1 728 ? 19.203 -46.188 -25.078 1 97.19 728 TRP A O 1
ATOM 5965 N N . ARG A 1 729 ? 17.984 -44.375 -25.672 1 96.19 729 ARG A N 1
ATOM 5966 C CA . ARG A 1 729 ? 17.469 -44.875 -26.938 1 96.19 729 ARG A CA 1
ATOM 5967 C C . ARG A 1 729 ? 17.812 -43.969 -28.094 1 96.19 729 ARG A C 1
ATOM 5969 O O . ARG A 1 729 ? 18.094 -42.781 -27.891 1 96.19 729 ARG A O 1
ATOM 5976 N N . SER A 1 730 ? 17.859 -44.562 -29.312 1 95.44 730 SER A N 1
ATOM 5977 C CA . SER A 1 730 ? 18.219 -43.75 -30.469 1 95.44 730 SER A CA 1
ATOM 5978 C C . SER A 1 730 ? 17.484 -44.219 -31.719 1 95.44 730 SER A C 1
ATOM 5980 O O . SER A 1 730 ? 17.094 -45.406 -31.812 1 95.44 730 SER A O 1
ATOM 5982 N N . ALA A 1 731 ? 17.312 -43.312 -32.594 1 92.69 731 ALA A N 1
ATOM 5983 C CA . ALA A 1 731 ? 16.75 -43.625 -33.906 1 92.69 731 ALA A CA 1
ATOM 5984 C C . ALA A 1 731 ? 17.766 -44.344 -34.781 1 92.69 731 ALA A C 1
ATOM 5986 O O . ALA A 1 731 ? 17.391 -44.969 -35.781 1 92.69 731 ALA A O 1
ATOM 5987 N N . GLY A 1 732 ? 18.984 -44.25 -34.344 1 93.19 732 GLY A N 1
ATOM 5988 C CA . GLY A 1 732 ? 20.031 -44.969 -35.062 1 93.19 732 GLY A CA 1
ATOM 5989 C C . GLY A 1 732 ? 20.484 -46.25 -34.344 1 93.19 732 GLY A C 1
ATOM 5990 O O . GLY A 1 732 ? 20.359 -46.344 -33.125 1 93.19 732 GLY A O 1
ATOM 5991 N N . THR A 1 733 ? 21.031 -47.156 -35.125 1 94.5 733 THR A N 1
ATOM 5992 C CA . THR A 1 733 ? 21.5 -48.406 -34.531 1 94.5 733 THR A CA 1
ATOM 5993 C C . THR A 1 733 ? 22.828 -48.219 -33.844 1 94.5 733 THR A C 1
ATOM 5995 O O . THR A 1 733 ? 23.172 -48.969 -32.938 1 94.5 733 THR A O 1
ATOM 5998 N N . LYS A 1 734 ? 23.547 -47.25 -34.312 1 93.88 734 LYS A N 1
ATOM 5999 C CA . LYS A 1 734 ? 24.828 -46.906 -33.688 1 93.88 734 LYS A CA 1
ATOM 6000 C C . LYS A 1 734 ? 24.953 -45.406 -33.5 1 93.88 734 LYS A C 1
ATOM 6002 O O . LYS A 1 734 ? 25.672 -44.719 -34.25 1 93.88 734 LYS A O 1
ATOM 6007 N N . PRO A 1 735 ? 24.484 -44.906 -32.438 1 95.19 735 PRO A N 1
ATOM 6008 C CA . PRO A 1 735 ? 24.516 -43.469 -32.219 1 95.19 735 PRO A CA 1
ATOM 6009 C C . PRO A 1 735 ? 25.938 -42.938 -32.094 1 95.19 735 PRO A C 1
ATOM 6011 O O . PRO A 1 735 ? 26.781 -43.531 -31.453 1 95.19 735 PRO A O 1
ATOM 6014 N N . TRP A 1 736 ? 26.156 -41.781 -32.688 1 94.75 736 TRP A N 1
ATOM 6015 C CA . TRP A 1 736 ? 27.5 -41.188 -32.781 1 94.75 736 TRP A CA 1
ATOM 6016 C C . TRP A 1 736 ? 28.016 -40.812 -31.391 1 94.75 736 TRP A C 1
ATOM 6018 O O . TRP A 1 736 ? 29.234 -40.812 -31.172 1 94.75 736 TRP A O 1
ATOM 6028 N N . TYR A 1 737 ? 27.219 -40.562 -30.438 1 96.06 737 TYR A N 1
ATOM 6029 C CA . TYR A 1 737 ? 27.641 -40.031 -29.141 1 96.06 737 TYR A CA 1
ATOM 6030 C C . TYR A 1 737 ? 28.094 -41.188 -28.219 1 96.06 737 TYR A C 1
ATOM 6032 O O . TYR A 1 737 ? 28.5 -40.938 -27.094 1 96.06 737 TYR A O 1
ATOM 6040 N N . ASN A 1 738 ? 27.984 -42.469 -28.656 1 96.62 738 ASN A N 1
ATOM 6041 C CA . ASN A 1 738 ? 28.641 -43.531 -27.922 1 96.62 738 ASN A CA 1
ATOM 6042 C C . ASN A 1 738 ? 30.109 -43.25 -27.703 1 96.62 738 ASN A C 1
ATOM 6044 O O . ASN A 1 738 ? 30.672 -43.594 -26.672 1 96.62 738 ASN A O 1
ATOM 6048 N N . ALA A 1 739 ? 30.641 -42.594 -28.703 1 96.06 739 ALA A N 1
ATOM 6049 C CA . ALA A 1 739 ? 32.062 -42.25 -28.641 1 96.06 739 ALA A CA 1
ATOM 6050 C C . ALA A 1 739 ? 32.312 -41.25 -27.5 1 96.06 739 ALA A C 1
ATOM 6052 O O . ALA A 1 739 ? 33.375 -41.25 -26.891 1 96.06 739 ALA A O 1
ATOM 6053 N N . LEU A 1 740 ? 31.344 -40.406 -27.219 1 96.94 740 LEU A N 1
ATOM 6054 C CA . LEU A 1 740 ? 31.484 -39.469 -26.125 1 96.94 740 LEU A CA 1
ATOM 6055 C C . LEU A 1 740 ? 31.484 -40.156 -24.781 1 96.94 740 LEU A C 1
ATOM 6057 O O . LEU A 1 740 ? 32.188 -39.75 -23.859 1 96.94 740 LEU A O 1
ATOM 6061 N N . PHE A 1 741 ? 30.672 -41.188 -24.609 1 97.62 741 PHE A N 1
ATOM 6062 C CA . PHE A 1 741 ? 30.672 -41.969 -23.391 1 97.62 741 PHE A CA 1
ATOM 6063 C C . PHE A 1 741 ? 32.031 -42.625 -23.156 1 97.62 741 PHE A C 1
ATOM 6065 O O . PHE A 1 741 ? 32.531 -42.625 -22.031 1 97.62 741 PHE A O 1
ATOM 6072 N N . GLU A 1 742 ? 32.625 -43.125 -24.203 1 96.94 742 GLU A N 1
ATOM 6073 C CA . GLU A 1 742 ? 33.969 -43.719 -24.125 1 96.94 742 GLU A CA 1
ATOM 6074 C C . GLU A 1 742 ? 35 -42.656 -23.75 1 96.94 742 GLU A C 1
ATOM 6076 O O . GLU A 1 742 ? 35.875 -42.906 -22.906 1 96.94 742 GLU A O 1
ATOM 6081 N N . LYS A 1 743 ? 34.844 -41.625 -24.391 1 96.75 743 LYS A N 1
ATOM 6082 C CA . LYS A 1 743 ? 35.75 -40.5 -24.141 1 96.75 743 LYS A CA 1
ATOM 6083 C C . LYS A 1 743 ? 35.781 -40.125 -22.672 1 96.75 743 LYS A C 1
ATOM 6085 O O . LYS A 1 743 ? 36.812 -39.812 -22.109 1 96.75 743 LYS A O 1
ATOM 6090 N N . HIS A 1 744 ? 34.656 -40.156 -22.031 1 97.12 744 HIS A N 1
ATOM 6091 C CA . HIS A 1 744 ? 34.562 -39.688 -20.656 1 97.12 744 HIS A CA 1
ATOM 6092 C C . HIS A 1 744 ? 34.75 -40.844 -19.672 1 97.12 744 HIS A C 1
ATOM 6094 O O . HIS A 1 744 ? 34.438 -40.719 -18.484 1 97.12 744 HIS A O 1
ATOM 6100 N N . GLY A 1 745 ? 35.094 -42 -20.109 1 96.12 745 GLY A N 1
ATOM 6101 C CA . GLY A 1 745 ? 35.562 -43.062 -19.25 1 96.12 745 GLY A CA 1
ATOM 6102 C C . GLY A 1 745 ? 34.469 -44.062 -18.875 1 96.12 745 GLY A C 1
ATOM 6103 O O . GLY A 1 745 ? 34.656 -44.844 -17.938 1 96.12 745 GLY A O 1
ATOM 6104 N N . PHE A 1 746 ? 33.344 -44 -19.5 1 97.75 746 PHE A N 1
ATOM 6105 C CA . PHE A 1 746 ? 32.375 -45.062 -19.266 1 97.75 746 PHE A CA 1
ATOM 6106 C C . PHE A 1 746 ? 32.844 -46.375 -19.812 1 97.75 746 PHE A C 1
ATOM 6108 O O . PHE A 1 746 ? 33.625 -46.438 -20.766 1 97.75 746 PHE A O 1
ATOM 6115 N N . VAL A 1 747 ? 32.312 -47.406 -19.172 1 96.81 747 VAL A N 1
ATOM 6116 C CA . VAL A 1 747 ? 32.688 -48.75 -19.609 1 96.81 747 VAL A CA 1
ATOM 6117 C C . VAL A 1 747 ? 31.438 -49.562 -19.922 1 96.81 747 VAL A C 1
ATOM 6119 O O . VAL A 1 747 ? 30.312 -49.125 -19.609 1 96.81 747 VAL A O 1
ATOM 6122 N N . ASN A 1 748 ? 31.641 -50.688 -20.734 1 94.56 748 ASN A N 1
ATOM 6123 C CA . ASN A 1 748 ? 30.562 -51.594 -21.062 1 94.56 748 ASN A CA 1
ATOM 6124 C C . ASN A 1 748 ? 29.438 -50.906 -21.797 1 94.56 748 ASN A C 1
ATOM 6126 O O . ASN A 1 748 ? 28.266 -50.969 -21.406 1 94.56 748 ASN A O 1
ATOM 6130 N N . ILE A 1 749 ? 29.859 -50.062 -22.719 1 96.81 749 ILE A N 1
ATOM 6131 C CA . ILE A 1 749 ? 28.891 -49.438 -23.594 1 96.81 749 ILE A CA 1
ATOM 6132 C C . ILE A 1 749 ? 28.312 -50.5 -24.547 1 96.81 749 ILE A C 1
ATOM 6134 O O . ILE A 1 749 ? 28.953 -50.875 -25.531 1 96.81 749 ILE A O 1
ATOM 6138 N N . GLU A 1 750 ? 27.109 -50.906 -24.25 1 95.31 750 GLU A N 1
ATOM 6139 C CA . GLU A 1 750 ? 26.594 -52.062 -24.984 1 95.31 750 GLU A CA 1
ATOM 6140 C C . GLU A 1 750 ? 25.156 -51.812 -25.469 1 95.31 750 GLU A C 1
ATOM 6142 O O . GLU A 1 750 ? 24.391 -51.094 -24.812 1 95.31 750 GLU A O 1
ATOM 6147 N N . ALA A 1 751 ? 24.844 -52.406 -26.562 1 96.38 751 ALA A N 1
ATOM 6148 C CA . ALA A 1 751 ? 23.5 -52.406 -27.109 1 96.38 751 ALA A CA 1
ATOM 6149 C C . ALA A 1 751 ? 22.625 -53.469 -26.453 1 96.38 751 ALA A C 1
ATOM 6151 O O . ALA A 1 751 ? 22.922 -54.656 -26.562 1 96.38 751 ALA A O 1
ATOM 6152 N N . LEU A 1 752 ? 21.719 -53.062 -25.781 1 96.25 752 LEU A N 1
ATOM 6153 C CA . LEU A 1 752 ? 20.797 -54 -25.141 1 96.25 752 LEU A CA 1
ATOM 6154 C C . LEU A 1 752 ? 19.766 -54.531 -26.125 1 96.25 752 LEU A C 1
ATOM 6156 O O . LEU A 1 752 ? 19.188 -55.594 -25.922 1 96.25 752 LEU A O 1
ATOM 6160 N N . GLY A 1 753 ? 19.453 -53.688 -27.156 1 94.75 753 GLY A N 1
ATOM 6161 C CA . GLY A 1 753 ? 18.578 -54.094 -28.234 1 94.75 753 GLY A CA 1
ATOM 6162 C C . GLY A 1 753 ? 18.812 -53.281 -29.516 1 94.75 753 GLY A C 1
ATOM 6163 O O . GLY A 1 753 ? 19 -52.062 -29.469 1 94.75 753 GLY A O 1
ATOM 6164 N N . ILE A 1 754 ? 18.938 -53.969 -30.609 1 95.44 754 ILE A N 1
ATOM 6165 C CA . ILE A 1 754 ? 19.062 -53.375 -31.938 1 95.44 754 ILE A CA 1
ATOM 6166 C C . ILE A 1 754 ? 17.922 -53.875 -32.844 1 95.44 754 ILE A C 1
ATOM 6168 O O . ILE A 1 754 ? 17.703 -55.094 -32.969 1 95.44 754 ILE A O 1
ATOM 6172 N N . ARG A 1 755 ? 17.281 -53 -33.344 1 93.88 755 ARG A N 1
ATOM 6173 C CA . ARG A 1 755 ? 16.156 -53.344 -34.188 1 93.88 755 ARG A CA 1
ATOM 6174 C C . ARG A 1 755 ? 16.625 -53.938 -35.531 1 93.88 755 ARG A C 1
ATOM 6176 O O . ARG A 1 755 ? 17.547 -53.406 -36.156 1 93.88 755 ARG A O 1
ATOM 6183 N N . ARG A 1 756 ? 16 -54.938 -35.906 1 92 756 ARG A N 1
ATOM 6184 C CA . ARG A 1 756 ? 16.219 -55.594 -37.188 1 92 756 ARG A CA 1
ATOM 6185 C C . ARG A 1 756 ? 14.922 -55.656 -38 1 92 756 ARG A C 1
ATOM 6187 O O . ARG A 1 756 ? 13.828 -55.688 -37.438 1 92 756 ARG A O 1
ATOM 6194 N N . PRO A 1 757 ? 15.117 -55.688 -39.312 1 89.5 757 PRO A N 1
ATOM 6195 C CA . PRO A 1 757 ? 13.898 -55.75 -40.125 1 89.5 757 PRO A CA 1
ATOM 6196 C C . PRO A 1 757 ? 13.023 -56.938 -39.781 1 89.5 757 PRO A C 1
ATOM 6198 O O . PRO A 1 757 ? 13.523 -58.062 -39.688 1 89.5 757 PRO A O 1
ATOM 6201 N N . GLY A 1 758 ? 11.805 -56.656 -39.438 1 88.31 758 GLY A N 1
ATOM 6202 C CA . GLY A 1 758 ? 10.836 -57.719 -39.188 1 88.31 758 GLY A CA 1
ATOM 6203 C C . GLY A 1 758 ? 10.742 -58.094 -37.719 1 88.31 758 GLY A C 1
ATOM 6204 O O . GLY A 1 758 ? 9.867 -58.875 -37.312 1 88.31 758 GLY A O 1
ATOM 6205 N N . GLN A 1 759 ? 11.594 -57.562 -36.938 1 91.88 759 GLN A N 1
ATOM 6206 C CA . GLN A 1 759 ? 11.602 -57.906 -35.5 1 91.88 759 GLN A CA 1
ATOM 6207 C C . GLN A 1 759 ? 11.508 -56.656 -34.656 1 91.88 759 GLN A C 1
ATOM 6209 O O . GLN A 1 759 ? 12.195 -55.656 -34.938 1 91.88 759 GLN A O 1
ATOM 6214 N N . ALA A 1 760 ? 10.68 -56.75 -33.625 1 93.38 760 ALA A N 1
ATOM 6215 C CA . ALA A 1 760 ? 10.516 -55.625 -32.719 1 93.38 760 ALA A CA 1
ATOM 6216 C C . ALA A 1 760 ? 11.406 -55.781 -31.484 1 93.38 760 ALA A C 1
ATOM 6218 O O . ALA A 1 760 ? 11.586 -56.875 -30.969 1 93.38 760 ALA A O 1
ATOM 6219 N N . ILE A 1 761 ? 11.922 -54.719 -30.969 1 93.25 761 ILE A N 1
ATOM 6220 C CA . ILE A 1 761 ? 12.781 -54.75 -29.797 1 93.25 761 ILE A CA 1
ATOM 6221 C C . ILE A 1 761 ? 11.953 -54.5 -28.531 1 93.25 761 ILE A C 1
ATOM 6223 O O . ILE A 1 761 ? 12.391 -54.812 -27.422 1 93.25 761 ILE A O 1
ATOM 6227 N N . ASP A 1 762 ? 10.836 -53.969 -28.656 1 94.38 762 ASP A N 1
ATOM 6228 C CA . ASP A 1 762 ? 9.883 -53.719 -27.578 1 94.38 762 ASP A CA 1
ATOM 6229 C C . ASP A 1 762 ? 8.492 -53.438 -28.141 1 94.38 762 ASP A C 1
ATOM 6231 O O . ASP A 1 762 ? 8.227 -53.656 -29.312 1 94.38 762 ASP A O 1
ATOM 6235 N N . ARG A 1 763 ? 7.531 -52.906 -27.422 1 95.94 763 ARG A N 1
ATOM 6236 C CA . ARG A 1 763 ? 6.152 -52.75 -27.859 1 95.94 763 ARG A CA 1
ATOM 6237 C C . ARG A 1 763 ? 5.977 -51.438 -28.625 1 95.94 763 ARG A C 1
ATOM 6239 O O . ARG A 1 763 ? 4.988 -51.25 -29.344 1 95.94 763 ARG A O 1
ATOM 6246 N N . VAL A 1 764 ? 6.926 -50.5 -28.453 1 94.81 764 VAL A N 1
ATOM 6247 C CA . VAL A 1 764 ? 6.879 -49.25 -29.188 1 94.81 764 VAL A CA 1
ATOM 6248 C C . VAL A 1 764 ? 7.641 -49.375 -30.5 1 94.81 764 VAL A C 1
ATOM 6250 O O . VAL A 1 764 ? 7.137 -49 -31.562 1 94.81 764 VAL A O 1
ATOM 6253 N N . ASN A 1 765 ? 8.82 -49.875 -30.453 1 95 765 ASN A N 1
ATOM 6254 C CA . ASN A 1 765 ? 9.664 -50.25 -31.594 1 95 765 ASN A CA 1
ATOM 6255 C C . ASN A 1 765 ? 9.969 -49.031 -32.469 1 95 765 ASN A C 1
ATOM 6257 O O . ASN A 1 765 ? 10.219 -49.188 -33.656 1 95 765 ASN A O 1
ATOM 6261 N N . MET A 1 766 ? 9.859 -47.938 -31.953 1 91.75 766 MET A N 1
ATOM 6262 C CA . MET A 1 766 ? 10.141 -46.719 -32.688 1 91.75 766 MET A CA 1
ATOM 6263 C C . MET A 1 766 ? 11.633 -46.438 -32.75 1 91.75 766 MET A C 1
ATOM 6265 O O . MET A 1 766 ? 12.133 -45.906 -33.75 1 91.75 766 MET A O 1
ATOM 6269 N N . TYR A 1 767 ? 12.312 -46.781 -31.766 1 93.44 767 TYR A N 1
ATOM 6270 C CA . TYR A 1 767 ? 13.758 -46.531 -31.688 1 93.44 767 TYR A CA 1
ATOM 6271 C C . TYR A 1 767 ? 14.523 -47.75 -32.25 1 93.44 767 TYR A C 1
ATOM 6273 O O . TYR A 1 767 ? 14.133 -48.875 -32.031 1 93.44 767 TYR A O 1
ATOM 6281 N N . ALA A 1 768 ? 15.602 -47.438 -32.875 1 94.88 768 ALA A N 1
ATOM 6282 C CA . ALA A 1 768 ? 16.359 -48.469 -33.531 1 94.88 768 ALA A CA 1
ATOM 6283 C C . ALA A 1 768 ? 17.312 -49.156 -32.562 1 94.88 768 ALA A C 1
ATOM 6285 O O . ALA A 1 768 ? 17.797 -50.281 -32.844 1 94.88 768 ALA A O 1
ATOM 6286 N N . SER A 1 769 ? 17.562 -48.5 -31.531 1 95.94 769 SER A N 1
ATOM 6287 C CA . SER A 1 769 ? 18.484 -49.125 -30.594 1 95.94 769 SER A CA 1
ATOM 6288 C C . SER A 1 769 ? 18.203 -48.688 -29.156 1 95.94 769 SER A C 1
ATOM 6290 O O . SER A 1 769 ? 17.562 -47.656 -28.922 1 95.94 769 SER A O 1
ATOM 6292 N N . PHE A 1 770 ? 18.594 -49.531 -28.156 1 97.12 770 PHE A N 1
ATOM 6293 C CA . PHE A 1 770 ? 18.594 -49.312 -26.719 1 97.12 770 PHE A CA 1
ATOM 6294 C C . PHE A 1 770 ? 19.953 -49.625 -26.109 1 97.12 770 PHE A C 1
ATOM 6296 O O . PHE A 1 770 ? 20.469 -50.75 -26.266 1 97.12 770 PHE A O 1
ATOM 6303 N N . TYR A 1 771 ? 20.562 -48.594 -25.484 1 97.62 771 TYR A N 1
ATOM 6304 C CA . TYR A 1 771 ? 21.938 -48.719 -25.047 1 97.62 771 TYR A CA 1
ATOM 6305 C C . TYR A 1 771 ? 22.062 -48.5 -23.547 1 97.62 771 TYR A C 1
ATOM 6307 O O . TYR A 1 771 ? 21.156 -47.938 -22.906 1 97.62 771 TYR A O 1
ATOM 6315 N N . ARG A 1 772 ? 23.219 -49 -22.953 1 97.88 772 ARG A N 1
ATOM 6316 C CA . ARG A 1 772 ? 23.609 -48.781 -21.562 1 97.88 772 ARG A CA 1
ATOM 6317 C C . ARG A 1 772 ? 25.109 -48.5 -21.453 1 97.88 772 ARG A C 1
ATOM 6319 O O . ARG A 1 772 ? 25.906 -49.062 -22.203 1 97.88 772 ARG A O 1
ATOM 6326 N N . ALA A 1 773 ? 25.453 -47.656 -20.625 1 97.94 773 ALA A N 1
ATOM 6327 C CA . ALA A 1 773 ? 26.844 -47.406 -20.25 1 97.94 773 ALA A CA 1
ATOM 6328 C C . ALA A 1 773 ? 27.016 -47.406 -18.734 1 97.94 773 ALA A C 1
ATOM 6330 O O . ALA A 1 773 ? 26.094 -47.031 -18 1 97.94 773 ALA A O 1
ATOM 6331 N N . THR A 1 774 ? 28.188 -47.875 -18.234 1 97.81 774 THR A N 1
ATOM 6332 C CA . THR A 1 774 ? 28.406 -48.031 -16.797 1 97.81 774 THR A CA 1
ATOM 6333 C C . THR A 1 774 ? 29.625 -47.219 -16.359 1 97.81 774 THR A C 1
ATOM 6335 O O . THR A 1 774 ? 30.641 -47.156 -17.047 1 97.81 774 THR A O 1
ATOM 6338 N N . LYS A 1 775 ? 29.406 -46.562 -15.289 1 97.19 775 LYS A N 1
ATOM 6339 C CA . LYS A 1 775 ? 30.562 -45.906 -14.672 1 97.19 775 LYS A CA 1
ATOM 6340 C C . LYS A 1 775 ? 31.453 -46.938 -13.969 1 97.19 775 LYS A C 1
ATOM 6342 O O . LYS A 1 775 ? 30.969 -47.719 -13.164 1 97.19 775 LYS A O 1
ATOM 6347 N N . PRO A 1 776 ? 32.75 -46.906 -14.172 1 95.25 776 PRO A N 1
ATOM 6348 C CA . PRO A 1 776 ? 33.625 -47.875 -13.523 1 95.25 776 PRO A CA 1
ATOM 6349 C C . PRO A 1 776 ? 33.844 -47.594 -12.039 1 95.25 776 PRO A C 1
ATOM 6351 O O . PRO A 1 776 ? 33.781 -46.438 -11.617 1 95.25 776 PRO A O 1
ATOM 6354 N N . MET B 1 1 ? 30.188 51.906 -2.482 1 19.66 1 MET B N 1
ATOM 6355 C CA . MET B 1 1 ? 29.812 50.5 -2.678 1 19.66 1 MET B CA 1
ATOM 6356 C C . MET B 1 1 ? 28.938 50.344 -3.916 1 19.66 1 MET B C 1
ATOM 6358 O O . MET B 1 1 ? 27.797 50.812 -3.936 1 19.66 1 MET B O 1
ATOM 6362 N N . LYS B 1 2 ? 29.578 50.312 -5.137 1 24.64 2 LYS B N 1
ATOM 6363 C CA . LYS B 1 2 ? 29.266 50.594 -6.535 1 24.64 2 LYS B CA 1
ATOM 6364 C C . LYS B 1 2 ? 28.328 49.562 -7.109 1 24.64 2 LYS B C 1
ATOM 6366 O O . LYS B 1 2 ? 28.656 48.375 -7.141 1 24.64 2 LYS B O 1
ATOM 6371 N N . PHE B 1 3 ? 27.109 49.688 -6.773 1 23.42 3 PHE B N 1
ATOM 6372 C CA . PHE B 1 3 ? 25.906 48.906 -7.121 1 23.42 3 PHE B CA 1
ATOM 6373 C C . PHE B 1 3 ? 25.781 48.75 -8.633 1 23.42 3 PHE B C 1
ATOM 6375 O O . PHE B 1 3 ? 25.266 49.656 -9.312 1 23.42 3 PHE B O 1
ATOM 6382 N N . GLN B 1 4 ? 27 48.375 -9.242 1 26.59 4 GLN B N 1
ATOM 6383 C CA . GLN B 1 4 ? 26.984 48.281 -10.695 1 26.59 4 GLN B CA 1
ATOM 6384 C C . GLN B 1 4 ? 25.844 47.375 -11.18 1 26.59 4 GLN B C 1
ATOM 6386 O O . GLN B 1 4 ? 25.641 46.312 -10.641 1 26.59 4 GLN B O 1
ATOM 6391 N N . GLN B 1 5 ? 24.828 47.938 -11.719 1 28.2 5 GLN B N 1
ATOM 6392 C CA . GLN B 1 5 ? 23.578 47.594 -12.383 1 28.2 5 GLN B CA 1
ATOM 6393 C C . GLN B 1 5 ? 23.797 46.531 -13.453 1 28.2 5 GLN B C 1
ATOM 6395 O O . GLN B 1 5 ? 24.266 46.844 -14.555 1 28.2 5 GLN B O 1
ATOM 6400 N N . ASP B 1 6 ? 24.547 45.469 -13.109 1 28.47 6 ASP B N 1
ATOM 6401 C CA . ASP B 1 6 ? 24.875 44.5 -14.148 1 28.47 6 ASP B CA 1
ATOM 6402 C C . ASP B 1 6 ? 23.625 44.031 -14.891 1 28.47 6 ASP B C 1
ATOM 6404 O O . ASP B 1 6 ? 22.703 43.5 -14.281 1 28.47 6 ASP B O 1
ATOM 6408 N N . ILE B 1 7 ? 23.188 44.812 -15.914 1 32.19 7 ILE B N 1
ATOM 6409 C CA . ILE B 1 7 ? 22.203 44.562 -16.969 1 32.19 7 ILE B CA 1
ATOM 6410 C C . ILE B 1 7 ? 22.359 43.125 -17.484 1 32.19 7 ILE B C 1
ATOM 6412 O O . ILE B 1 7 ? 23.391 42.781 -18.047 1 32.19 7 ILE B O 1
ATOM 6416 N N . GLN B 1 8 ? 22.016 42.188 -16.734 1 31.22 8 GLN B N 1
ATOM 6417 C CA . GLN B 1 8 ? 22.109 40.781 -17.047 1 31.22 8 GLN B CA 1
ATOM 6418 C C . GLN B 1 8 ? 21.609 40.469 -18.453 1 31.22 8 GLN B C 1
ATOM 6420 O O . GLN B 1 8 ? 20.422 40.656 -18.75 1 31.22 8 GLN B O 1
ATOM 6425 N N . TYR B 1 9 ? 22.469 40.75 -19.484 1 33.72 9 TYR B N 1
ATOM 6426 C CA . TYR B 1 9 ? 22.344 40.438 -20.906 1 33.72 9 TYR B CA 1
ATOM 6427 C C . TYR B 1 9 ? 21.844 39 -21.094 1 33.72 9 TYR B C 1
ATOM 6429 O O . TYR B 1 9 ? 22.125 38.125 -20.281 1 33.72 9 TYR B O 1
ATOM 6437 N N . PHE B 1 10 ? 20.75 38.906 -21.766 1 38.66 10 PHE B N 1
ATOM 6438 C CA . PHE B 1 10 ? 20.156 37.625 -22.172 1 38.66 10 PHE B CA 1
ATOM 6439 C C . PHE B 1 10 ? 21.234 36.656 -22.656 1 38.66 10 PHE B C 1
ATOM 6441 O O . PHE B 1 10 ? 22.203 37.094 -23.297 1 38.66 10 PHE B O 1
ATOM 6448 N N . PRO B 1 11 ? 21.375 35.625 -22.094 1 40.69 11 PRO B N 1
ATOM 6449 C CA . PRO B 1 11 ? 22.406 34.719 -22.594 1 40.69 11 PRO B CA 1
ATOM 6450 C C . PRO B 1 11 ? 22.406 34.594 -24.109 1 40.69 11 PRO B C 1
ATOM 6452 O O . PRO B 1 11 ? 21.375 34.844 -24.75 1 40.69 11 PRO B O 1
ATOM 6455 N N . ILE B 1 12 ? 23.531 34.594 -24.766 1 44.66 12 ILE B N 1
ATOM 6456 C CA . ILE B 1 12 ? 23.828 34.562 -26.203 1 44.66 12 ILE B CA 1
ATOM 6457 C C . ILE B 1 12 ? 22.969 33.5 -26.875 1 44.66 12 ILE B C 1
ATOM 6459 O O . ILE B 1 12 ? 22.516 33.688 -28 1 44.66 12 ILE B O 1
ATOM 6463 N N . SER B 1 13 ? 22.719 32.469 -26.141 1 42.91 13 SER B N 1
ATOM 6464 C CA . SER B 1 13 ? 21.938 31.375 -26.734 1 42.91 13 SER B CA 1
ATOM 6465 C C . SER B 1 13 ? 20.5 31.797 -26.984 1 42.91 13 SER B C 1
ATOM 6467 O O . SER B 1 13 ? 19.906 31.406 -28 1 42.91 13 SER B O 1
ATOM 6469 N N . VAL B 1 14 ? 20.016 32.656 -26.188 1 44.88 14 VAL B N 1
ATOM 6470 C CA . VAL B 1 14 ? 18.688 33.219 -26.406 1 44.88 14 VAL B CA 1
ATOM 6471 C C . VAL B 1 14 ? 18.734 34.188 -27.578 1 44.88 14 VAL B C 1
ATOM 6473 O O . VAL B 1 14 ? 17.812 34.25 -28.391 1 44.88 14 VAL B O 1
ATOM 6476 N N . ARG B 1 15 ? 19.844 34.875 -27.672 1 48.19 15 ARG B N 1
ATOM 6477 C CA . ARG B 1 15 ? 20.016 35.844 -28.75 1 48.19 15 ARG B CA 1
ATOM 6478 C C . ARG B 1 15 ? 20.094 35.125 -30.109 1 48.19 15 ARG B C 1
ATOM 6480 O O . ARG B 1 15 ? 19.531 35.625 -31.094 1 48.19 15 ARG B O 1
ATOM 6487 N N . LEU B 1 16 ? 20.703 33.969 -30.062 1 46.84 16 LEU B N 1
ATOM 6488 C CA . LEU B 1 16 ? 20.906 33.25 -31.312 1 46.84 16 LEU B CA 1
ATOM 6489 C C . LEU B 1 16 ? 19.672 32.438 -31.688 1 46.84 16 LEU B C 1
ATOM 6491 O O . LEU B 1 16 ? 19.438 32.156 -32.875 1 46.84 16 LEU B O 1
ATOM 6495 N N . ALA B 1 17 ? 18.891 32.094 -30.688 1 45.5 17 ALA B N 1
ATOM 6496 C CA . ALA B 1 17 ? 17.672 31.359 -30.984 1 45.5 17 ALA B CA 1
ATOM 6497 C C . ALA B 1 17 ? 16.641 32.25 -31.672 1 45.5 17 ALA B C 1
ATOM 6499 O O . ALA B 1 17 ? 15.727 31.766 -32.344 1 45.5 17 ALA B O 1
ATOM 6500 N N . PHE B 1 18 ? 16.891 33.531 -31.594 1 47.44 18 PHE B N 1
ATOM 6501 C CA . PHE B 1 18 ? 16.016 34.438 -32.312 1 47.44 18 PHE B CA 1
ATOM 6502 C C . PHE B 1 18 ? 16.172 34.25 -33.844 1 47.44 18 PHE B C 1
ATOM 6504 O O . PHE B 1 18 ? 15.219 34.469 -34.594 1 47.44 18 PHE B O 1
ATOM 6511 N N . VAL B 1 19 ? 17.344 33.812 -34.188 1 51.12 19 VAL B N 1
ATOM 6512 C CA . VAL B 1 19 ? 17.594 33.719 -35.625 1 51.12 19 VAL B CA 1
ATOM 6513 C C . VAL B 1 19 ? 16.766 32.594 -36.219 1 51.12 19 VAL B C 1
ATOM 6515 O O . VAL B 1 19 ? 16.016 32.781 -37.188 1 51.12 19 VAL B O 1
ATOM 6518 N N . PRO B 1 20 ? 16.859 31.422 -35.656 1 53.19 20 PRO B N 1
ATOM 6519 C CA . PRO B 1 20 ? 16.062 30.391 -36.312 1 53.19 20 PRO B CA 1
ATOM 6520 C C . PRO B 1 20 ? 14.555 30.594 -36.125 1 53.19 20 PRO B C 1
ATOM 6522 O O . PRO B 1 20 ? 13.758 30.312 -37 1 53.19 20 PRO B O 1
ATOM 6525 N N . VAL B 1 21 ? 14.133 31.219 -35.062 1 54.38 21 VAL B N 1
ATOM 6526 C CA . VAL B 1 21 ? 12.727 31.562 -34.875 1 54.38 21 VAL B CA 1
ATOM 6527 C C . VAL B 1 21 ? 12.305 32.625 -35.875 1 54.38 21 VAL B C 1
ATOM 6529 O O . VAL B 1 21 ? 11.219 32.531 -36.469 1 54.38 21 VAL B O 1
ATOM 6532 N N . ALA B 1 22 ? 13.227 33.531 -36.031 1 53.97 22 ALA B N 1
ATOM 6533 C CA . ALA B 1 22 ? 12.969 34.531 -37.062 1 53.97 22 ALA B CA 1
ATOM 6534 C C . ALA B 1 22 ? 12.93 33.906 -38.438 1 53.97 22 ALA B C 1
ATOM 6536 O O . ALA B 1 22 ? 12.062 34.219 -39.25 1 53.97 22 ALA B O 1
ATOM 6537 N N . MET B 1 23 ? 13.82 32.969 -38.656 1 55.47 23 MET B N 1
ATOM 6538 C CA . MET B 1 23 ? 13.859 32.312 -39.969 1 55.47 23 MET B CA 1
ATOM 6539 C C . MET B 1 23 ? 12.625 31.438 -40.156 1 55.47 23 MET B C 1
ATOM 6541 O O . MET B 1 23 ? 12.031 31.438 -41.25 1 55.47 23 MET B O 1
ATOM 6545 N N . LEU B 1 24 ? 12.242 30.781 -39.094 1 56.69 24 LEU B N 1
ATOM 6546 C CA . LEU B 1 24 ? 11.031 29.969 -39.188 1 56.69 24 LEU B CA 1
ATOM 6547 C C . LEU B 1 24 ? 9.797 30.844 -39.344 1 56.69 24 LEU B C 1
ATOM 6549 O O . LEU B 1 24 ? 8.898 30.516 -40.125 1 56.69 24 LEU B O 1
ATOM 6553 N N . SER B 1 25 ? 9.852 31.969 -38.656 1 53.69 25 SER B N 1
ATOM 6554 C CA . SER B 1 25 ? 8.781 32.938 -38.875 1 53.69 25 SER B CA 1
ATOM 6555 C C . SER B 1 25 ? 8.766 33.438 -40.312 1 53.69 25 SER B C 1
ATOM 6557 O O . SER B 1 25 ? 7.703 33.594 -40.906 1 53.69 25 SER B O 1
ATOM 6559 N N . ILE B 1 26 ? 9.969 33.688 -40.781 1 55.72 26 ILE B N 1
ATOM 6560 C CA . ILE B 1 26 ? 10.086 34.156 -42.156 1 55.72 26 ILE B CA 1
ATOM 6561 C C . ILE B 1 26 ? 9.633 33.062 -43.125 1 55.72 26 ILE B C 1
ATOM 6563 O O . ILE B 1 26 ? 8.906 33.312 -44.094 1 55.72 26 ILE B O 1
ATOM 6567 N N . TYR B 1 27 ? 10.055 31.859 -42.781 1 57.03 27 TYR B N 1
ATOM 6568 C CA . TYR B 1 27 ? 9.656 30.766 -43.656 1 57.03 27 TYR B CA 1
ATOM 6569 C C . TYR B 1 27 ? 8.156 30.5 -43.562 1 57.03 27 TYR B C 1
ATOM 6571 O O . TYR B 1 27 ? 7.5 30.234 -44.562 1 57.03 27 TYR B O 1
ATOM 6579 N N . ILE B 1 28 ? 7.629 30.672 -42.375 1 56.84 28 ILE B N 1
ATOM 6580 C CA . ILE B 1 28 ? 6.188 30.531 -42.219 1 56.84 28 ILE B CA 1
ATOM 6581 C C . ILE B 1 28 ? 5.477 31.656 -43 1 56.84 28 ILE B C 1
ATOM 6583 O O . ILE B 1 28 ? 4.465 31.422 -43.656 1 56.84 28 ILE B O 1
ATOM 6587 N N . ILE B 1 29 ? 6.078 32.812 -42.906 1 56.19 29 ILE B N 1
ATOM 6588 C CA . ILE B 1 29 ? 5.527 33.906 -43.656 1 56.19 29 ILE B CA 1
ATOM 6589 C C . ILE B 1 29 ? 5.637 33.625 -45.156 1 56.19 29 ILE B C 1
ATOM 6591 O O . ILE B 1 29 ? 4.707 33.875 -45.938 1 56.19 29 ILE B O 1
ATOM 6595 N N . GLN B 1 30 ? 6.77 33.062 -45.531 1 57.19 30 GLN B N 1
ATOM 6596 C CA . GLN B 1 30 ? 6.906 32.719 -46.938 1 57.19 30 GLN B CA 1
ATOM 6597 C C . GLN B 1 30 ? 5.949 31.594 -47.344 1 57.19 30 GLN B C 1
ATOM 6599 O O . GLN B 1 30 ? 5.352 31.609 -48.406 1 57.19 30 GLN B O 1
ATOM 6604 N N . TRP B 1 31 ? 5.871 30.656 -46.406 1 54.97 31 TRP B N 1
ATOM 6605 C CA . TRP B 1 31 ? 4.941 29.562 -46.688 1 54.97 31 TRP B CA 1
ATOM 6606 C C . TRP B 1 31 ? 3.496 30.047 -46.594 1 54.97 31 TRP B C 1
ATOM 6608 O O . TRP B 1 31 ? 2.613 29.516 -47.281 1 54.97 31 TRP B O 1
ATOM 6618 N N . GLN B 1 32 ? 3.352 31.109 -45.781 1 54.72 32 GLN B N 1
ATOM 6619 C CA . GLN B 1 32 ? 2.064 31.797 -45.812 1 54.72 32 GLN B CA 1
ATOM 6620 C C . GLN B 1 32 ? 1.69 32.219 -47.219 1 54.72 32 GLN B C 1
ATOM 6622 O O . GLN B 1 32 ? 0.541 32.062 -47.625 1 54.72 32 GLN B O 1
ATOM 6627 N N . THR B 1 33 ? 2.676 32.719 -47.875 1 55.47 33 THR B N 1
ATOM 6628 C CA . THR B 1 33 ? 2.377 33.156 -49.25 1 55.47 33 THR B CA 1
ATOM 6629 C C . THR B 1 33 ? 2.045 31.969 -50.125 1 55.47 33 THR B C 1
ATOM 6631 O O . THR B 1 33 ? 1.179 32.062 -51 1 55.47 33 THR B O 1
ATOM 6634 N N . ARG B 1 34 ? 2.715 30.859 -49.906 1 55.75 34 ARG B N 1
ATOM 6635 C CA . ARG B 1 34 ? 2.434 29.719 -50.781 1 55.75 34 ARG B CA 1
ATOM 6636 C C . ARG B 1 34 ? 1.149 29.016 -50.375 1 55.75 34 ARG B C 1
ATOM 6638 O O . ARG B 1 34 ? 0.394 28.531 -51.219 1 55.75 34 ARG B O 1
ATOM 6645 N N . ILE B 1 35 ? 0.916 28.953 -49.062 1 50.56 35 ILE B N 1
ATOM 6646 C CA . ILE B 1 35 ? -0.316 28.328 -48.594 1 50.56 35 ILE B CA 1
ATOM 6647 C C . ILE B 1 35 ? -1.512 29.203 -48.969 1 50.56 35 ILE B C 1
ATOM 6649 O O . ILE B 1 35 ? -2.584 28.703 -49.312 1 50.56 35 ILE B O 1
ATOM 6653 N N . PHE B 1 36 ? -1.288 30.453 -48.938 1 52.38 36 PHE B N 1
ATOM 6654 C CA . PHE B 1 36 ? -2.359 31.344 -49.375 1 52.38 36 PHE B CA 1
ATOM 6655 C C . PHE B 1 36 ? -2.738 31.031 -50.812 1 52.38 36 PHE B C 1
ATOM 6657 O O . PHE B 1 36 ? -3.885 31.234 -51.219 1 52.38 36 PHE B O 1
ATOM 6664 N N . THR B 1 37 ? -1.812 30.578 -51.594 1 53.66 37 THR B N 1
ATOM 6665 C CA . THR B 1 37 ? -2.199 30.234 -52.969 1 53.66 37 THR B CA 1
ATOM 6666 C C . THR B 1 37 ? -2.969 28.922 -53 1 53.66 37 THR B C 1
ATOM 6668 O O . THR B 1 37 ? -3.693 28.641 -53.938 1 53.66 37 THR B O 1
ATOM 6671 N N . VAL B 1 38 ? -2.625 28.016 -52.125 1 51.19 38 VAL B N 1
ATOM 6672 C CA . VAL B 1 38 ? -3.305 26.734 -52.312 1 51.19 38 VAL B CA 1
ATOM 6673 C C . VAL B 1 38 ? -4.715 26.812 -51.719 1 51.19 38 VAL B C 1
ATOM 6675 O O . VAL B 1 38 ? -5.656 26.25 -52.281 1 51.19 38 VAL B O 1
ATOM 6678 N N . THR B 1 39 ? -4.879 27.25 -50.375 1 53.72 39 THR B N 1
ATOM 6679 C CA . THR B 1 39 ? -6.262 27.266 -49.906 1 53.72 39 THR B CA 1
ATOM 6680 C C . THR B 1 39 ? -6.801 28.688 -49.875 1 53.72 39 THR B C 1
ATOM 6682 O O . THR B 1 39 ? -6.152 29.594 -49.312 1 53.72 39 THR B O 1
ATOM 6685 N N . ARG B 1 40 ? -7.707 29.047 -50.812 1 57.09 40 ARG B N 1
ATOM 6686 C CA . ARG B 1 40 ? -8.352 30.328 -51.031 1 57.09 40 ARG B CA 1
ATOM 6687 C C . ARG B 1 40 ? -9.164 30.766 -49.812 1 57.09 40 ARG B C 1
ATOM 6689 O O . ARG B 1 40 ? -9.656 31.891 -49.781 1 57.09 40 ARG B O 1
ATOM 6696 N N . ASN B 1 41 ? -9.617 29.844 -49.031 1 53.56 41 ASN B N 1
ATOM 6697 C CA . ASN B 1 41 ? -10.531 30.297 -47.969 1 53.56 41 ASN B CA 1
ATOM 6698 C C . ASN B 1 41 ? -9.789 30.969 -46.812 1 53.56 41 ASN B C 1
ATOM 6700 O O . ASN B 1 41 ? -8.875 30.375 -46.25 1 53.56 41 ASN B O 1
ATOM 6704 N N . GLU B 1 42 ? -9.992 32.25 -46.656 1 59.44 42 GLU B N 1
ATOM 6705 C CA . GLU B 1 42 ? -9.375 33.188 -45.719 1 59.44 42 GLU B CA 1
ATOM 6706 C C . GLU B 1 42 ? -9.445 32.656 -44.281 1 59.44 42 GLU B C 1
ATOM 6708 O O . GLU B 1 42 ? -8.5 32.812 -43.5 1 59.44 42 GLU B O 1
ATOM 6713 N N . ALA B 1 43 ? -10.555 32.062 -44.031 1 60.06 43 ALA B N 1
ATOM 6714 C CA . ALA B 1 43 ? -10.711 31.594 -42.656 1 60.06 43 ALA B CA 1
ATOM 6715 C C . ALA B 1 43 ? -9.75 30.453 -42.344 1 60.06 43 ALA B C 1
ATOM 6717 O O . ALA B 1 43 ? -9.141 30.406 -41.281 1 60.06 43 ALA B O 1
ATOM 6718 N N . TYR B 1 44 ? -9.617 29.547 -43.312 1 62.38 44 TYR B N 1
ATOM 6719 C CA . TYR B 1 44 ? -8.68 28.438 -43.125 1 62.38 44 TYR B CA 1
ATOM 6720 C C . TYR B 1 44 ? -7.242 28.938 -43.156 1 62.38 44 TYR B C 1
ATOM 6722 O O . TYR B 1 44 ? -6.402 28.438 -42.406 1 62.38 44 TYR B O 1
ATOM 6730 N N . GLN B 1 45 ? -7.117 29.969 -43.875 1 62.38 45 GLN B N 1
ATOM 6731 C CA . GLN B 1 45 ? -5.809 30.625 -43.906 1 62.38 45 GLN B CA 1
ATOM 6732 C C . GLN B 1 45 ? -5.461 31.219 -42.562 1 62.38 45 GLN B C 1
ATOM 6734 O O . GLN B 1 45 ? -4.328 31.109 -42.094 1 62.38 45 GLN B O 1
ATOM 6739 N N . GLY B 1 46 ? -6.461 31.797 -42 1 62 46 GLY B N 1
ATOM 6740 C CA . GLY B 1 46 ? -6.277 32.375 -40.656 1 62 46 GLY B CA 1
ATOM 6741 C C . GLY B 1 46 ? -5.977 31.328 -39.594 1 62 46 GLY B C 1
ATOM 6742 O O . GLY B 1 46 ? -5.074 31.5 -38.781 1 62 46 GLY B O 1
ATOM 6743 N N . TRP B 1 47 ? -6.715 30.266 -39.625 1 65.75 47 TRP B N 1
ATOM 6744 C CA . TRP B 1 47 ? -6.508 29.203 -38.656 1 65.75 47 TRP B CA 1
ATOM 6745 C C . TRP B 1 47 ? -5.152 28.531 -38.844 1 65.75 47 TRP B C 1
ATOM 6747 O O . TRP B 1 47 ? -4.449 28.234 -37.875 1 65.75 47 TRP B O 1
ATOM 6757 N N . TRP B 1 48 ? -4.758 28.344 -40.062 1 65.12 48 TRP B N 1
ATOM 6758 C CA . TRP B 1 48 ? -3.467 27.75 -40.375 1 65.12 48 TRP B CA 1
ATOM 6759 C C . TRP B 1 48 ? -2.324 28.672 -39.969 1 65.12 48 TRP B C 1
ATOM 6761 O O . TRP B 1 48 ? -1.308 28.203 -39.438 1 65.12 48 TRP B O 1
ATOM 6771 N N . MET B 1 49 ? -2.615 29.891 -40.188 1 64.62 49 MET B N 1
ATOM 6772 C CA . MET B 1 49 ? -1.616 30.875 -39.75 1 64.62 49 MET B CA 1
ATOM 6773 C C . MET B 1 49 ? -1.546 30.969 -38.219 1 64.62 49 MET B C 1
ATOM 6775 O O . MET B 1 49 ? -0.458 31.047 -37.656 1 64.62 49 MET B O 1
ATOM 6779 N N . ALA B 1 50 ? -2.686 30.875 -37.656 1 63.94 50 ALA B N 1
ATOM 6780 C CA . ALA B 1 50 ? -2.701 30.891 -36.188 1 63.94 50 ALA B CA 1
ATOM 6781 C C . ALA B 1 50 ? -2.012 29.641 -35.625 1 63.94 50 ALA B C 1
ATOM 6783 O O . ALA B 1 50 ? -1.266 29.734 -34.656 1 63.94 50 ALA B O 1
ATOM 6784 N N . CYS B 1 51 ? -2.17 28.547 -36.25 1 66.19 51 CYS B N 1
ATOM 6785 C CA . CYS B 1 51 ? -1.502 27.312 -35.844 1 66.19 51 CYS B CA 1
ATOM 6786 C C . CYS B 1 51 ? 0.002 27.406 -36.094 1 66.19 51 CYS B C 1
ATOM 6788 O O . CYS B 1 51 ? 0.793 27 -35.219 1 66.19 51 CYS B O 1
ATOM 6790 N N . LEU B 1 52 ? 0.324 28 -37.156 1 63.59 52 LEU B N 1
ATOM 6791 C CA . LEU B 1 52 ? 1.736 28.125 -37.5 1 63.59 52 LEU B CA 1
ATOM 6792 C C . LEU B 1 52 ? 2.432 29.125 -36.594 1 63.59 52 LEU B C 1
ATOM 6794 O O . LEU B 1 52 ? 3.557 28.891 -36.156 1 63.59 52 LEU B O 1
ATOM 6798 N N . TYR B 1 53 ? 1.725 30.188 -36.312 1 61.75 53 TYR B N 1
ATOM 6799 C CA . TYR B 1 53 ? 2.283 31.141 -35.375 1 61.75 53 TYR B CA 1
ATOM 6800 C C . TYR B 1 53 ? 2.365 30.562 -33.969 1 61.75 53 TYR B C 1
ATOM 6802 O O . TYR B 1 53 ? 3.338 30.797 -33.25 1 61.75 53 TYR B O 1
ATOM 6810 N N . SER B 1 54 ? 1.423 29.781 -33.656 1 63.72 54 SER B N 1
ATOM 6811 C CA . SER B 1 54 ? 1.441 29.125 -32.344 1 63.72 54 SER B CA 1
ATOM 6812 C C . SER B 1 54 ? 2.564 28.094 -32.25 1 63.72 54 SER B C 1
ATOM 6814 O O . SER B 1 54 ? 3.244 28 -31.219 1 63.72 54 SER B O 1
ATOM 6816 N N . ILE B 1 55 ? 2.803 27.5 -33.312 1 62.53 55 ILE B N 1
ATOM 6817 C CA . ILE B 1 55 ? 3.893 26.531 -33.344 1 62.53 55 ILE B CA 1
ATOM 6818 C C . ILE B 1 55 ? 5.234 27.266 -33.281 1 62.53 55 ILE B C 1
ATOM 6820 O O . ILE B 1 55 ? 6.145 26.844 -32.562 1 62.53 55 ILE B O 1
ATOM 6824 N N . THR B 1 56 ? 5.336 28.359 -34 1 59.25 56 THR B N 1
ATOM 6825 C CA . THR B 1 56 ? 6.559 29.156 -34 1 59.25 56 THR B CA 1
ATOM 6826 C C . THR B 1 56 ? 6.773 29.797 -32.625 1 59.25 56 THR B C 1
ATOM 6828 O O . THR B 1 56 ? 7.902 29.844 -32.125 1 59.25 56 THR B O 1
ATOM 6831 N N . ALA B 1 57 ? 5.738 30.281 -32.062 1 58.09 57 ALA B N 1
ATOM 6832 C CA . ALA B 1 57 ? 5.844 30.875 -30.734 1 58.09 57 ALA B CA 1
ATOM 6833 C C . ALA B 1 57 ? 6.215 29.812 -29.703 1 58.09 57 ALA B C 1
ATOM 6835 O O . ALA B 1 57 ? 7.059 30.047 -28.844 1 58.09 57 ALA B O 1
ATOM 6836 N N . ILE B 1 58 ? 5.676 28.672 -29.875 1 60.88 58 ILE B N 1
ATOM 6837 C CA . ILE B 1 58 ? 5.984 27.562 -28.969 1 60.88 58 ILE B CA 1
ATOM 6838 C C . ILE B 1 58 ? 7.422 27.109 -29.188 1 60.88 58 ILE B C 1
ATOM 6840 O O . ILE B 1 58 ? 8.164 26.875 -28.234 1 60.88 58 ILE B O 1
ATOM 6844 N N . THR B 1 59 ? 7.789 27.125 -30.422 1 57.91 59 THR B N 1
ATOM 6845 C CA . THR B 1 59 ? 9.156 26.734 -30.766 1 57.91 59 THR B CA 1
ATOM 6846 C C . THR B 1 59 ? 10.148 27.797 -30.281 1 57.91 59 THR B C 1
ATOM 6848 O O . THR B 1 59 ? 11.219 27.453 -29.766 1 57.91 59 THR B O 1
ATOM 6851 N N . ALA B 1 60 ? 9.859 29.062 -30.469 1 54.22 60 ALA B N 1
ATOM 6852 C CA . ALA B 1 60 ? 10.703 30.156 -30 1 54.22 60 ALA B CA 1
ATOM 6853 C C . ALA B 1 60 ? 10.812 30.156 -28.484 1 54.22 60 ALA B C 1
ATOM 6855 O O . ALA B 1 60 ? 11.898 30.344 -27.922 1 54.22 60 ALA B O 1
ATOM 6856 N N . LEU B 1 61 ? 9.711 30 -27.875 1 52.91 61 LEU B N 1
ATOM 6857 C CA . LEU B 1 61 ? 9.734 29.906 -26.406 1 52.91 61 LEU B CA 1
ATOM 6858 C C . LEU B 1 61 ? 10.555 28.703 -25.953 1 52.91 61 LEU B C 1
ATOM 6860 O O . LEU B 1 61 ? 11.305 28.797 -24.984 1 52.91 61 LEU B O 1
ATOM 6864 N N . CYS B 1 62 ? 10.492 27.656 -26.688 1 54.78 62 CYS B N 1
ATOM 6865 C CA . CYS B 1 62 ? 11.289 26.484 -26.391 1 54.78 62 CYS B CA 1
ATOM 6866 C C . CYS B 1 62 ? 12.766 26.75 -26.625 1 54.78 62 CYS B C 1
ATOM 6868 O O . CYS B 1 62 ? 13.609 26.297 -25.844 1 54.78 62 CYS B O 1
ATOM 6870 N N . LEU B 1 63 ? 13.086 27.484 -27.609 1 50.91 63 LEU B N 1
ATOM 6871 C CA . LEU B 1 63 ? 14.477 27.797 -27.938 1 50.91 63 LEU B CA 1
ATOM 6872 C C . LEU B 1 63 ? 15.055 28.797 -26.938 1 50.91 63 LEU B C 1
ATOM 6874 O O . LEU B 1 63 ? 16.219 28.672 -26.547 1 50.91 63 LEU B O 1
ATOM 6878 N N . VAL B 1 64 ? 14.336 29.922 -26.641 1 50.84 64 VAL B N 1
ATOM 6879 C CA . VAL B 1 64 ? 14.828 30.891 -25.672 1 50.84 64 VAL B CA 1
ATOM 6880 C C . VAL B 1 64 ? 15.008 30.219 -24.312 1 50.84 64 VAL B C 1
ATOM 6882 O O . VAL B 1 64 ? 15.969 30.5 -23.594 1 50.84 64 VAL B O 1
ATOM 6885 N N . ALA B 1 65 ? 14.062 29.438 -24 1 45.81 65 ALA B N 1
ATOM 6886 C CA . ALA B 1 65 ? 14.164 28.734 -22.719 1 45.81 65 ALA B CA 1
ATOM 6887 C C . ALA B 1 65 ? 14.938 27.422 -22.875 1 45.81 65 ALA B C 1
ATOM 6889 O O . ALA B 1 65 ? 14.844 26.531 -22.016 1 45.81 65 ALA B O 1
ATOM 6890 N N . TRP B 1 66 ? 15.633 27.406 -23.984 1 49.31 66 TRP B N 1
ATOM 6891 C CA . TRP B 1 66 ? 16.312 26.156 -24.328 1 49.31 66 TRP B CA 1
ATOM 6892 C C . TRP B 1 66 ? 17.219 25.703 -23.188 1 49.31 66 TRP B C 1
ATOM 6894 O O . TRP B 1 66 ? 17.234 24.531 -22.828 1 49.31 66 TRP B O 1
ATOM 6904 N N . ASP B 1 67 ? 18.016 26.641 -22.828 1 48.22 67 ASP B N 1
ATOM 6905 C CA . ASP B 1 67 ? 18.906 26.297 -21.719 1 48.22 67 ASP B CA 1
ATOM 6906 C C . ASP B 1 67 ? 18.109 25.875 -20.484 1 48.22 67 ASP B C 1
ATOM 6908 O O . ASP B 1 67 ? 18.516 24.969 -19.75 1 48.22 67 ASP B O 1
ATOM 6912 N N . GLN B 1 68 ? 17.172 26.625 -20.25 1 48.47 68 GLN B N 1
ATOM 6913 C CA . GLN B 1 68 ? 16.297 26.312 -19.141 1 48.47 68 GLN B CA 1
ATOM 6914 C C . GLN B 1 68 ? 15.391 25.125 -19.469 1 48.47 68 GLN B C 1
ATOM 6916 O O . GLN B 1 68 ? 14.945 24.406 -18.562 1 48.47 68 GLN B O 1
ATOM 6921 N N . ILE B 1 69 ? 15.195 25 -20.797 1 50.19 69 ILE B N 1
ATOM 6922 C CA . ILE B 1 69 ? 14.273 23.938 -21.203 1 50.19 69 ILE B CA 1
ATOM 6923 C C . ILE B 1 69 ? 15.062 22.672 -21.547 1 50.19 69 ILE B C 1
ATOM 6925 O O . ILE B 1 69 ? 14.516 21.562 -21.5 1 50.19 69 ILE B O 1
ATOM 6929 N N . GLN B 1 70 ? 16.266 22.891 -21.891 1 51.44 70 GLN B N 1
ATOM 6930 C CA . GLN B 1 70 ? 17.031 21.703 -22.25 1 51.44 70 GLN B CA 1
ATOM 6931 C C . GLN B 1 70 ? 17 20.672 -21.141 1 51.44 70 GLN B C 1
ATOM 6933 O O . GLN B 1 70 ? 16.844 19.469 -21.406 1 51.44 70 GLN B O 1
ATOM 6938 N N . ILE B 1 71 ? 17.375 21.156 -20.062 1 49.84 71 ILE B N 1
ATOM 6939 C CA . ILE B 1 71 ? 17.406 20.219 -18.938 1 49.84 71 ILE B CA 1
ATOM 6940 C C . ILE B 1 71 ? 16.031 19.578 -18.75 1 49.84 71 ILE B C 1
ATOM 6942 O O . ILE B 1 71 ? 15.914 18.359 -18.672 1 49.84 71 ILE B O 1
ATOM 6946 N N . PRO B 1 72 ? 15.023 20.469 -18.828 1 51.62 72 PRO B N 1
ATOM 6947 C CA . PRO B 1 72 ? 13.711 19.812 -18.766 1 51.62 72 PRO B CA 1
ATOM 6948 C C . PRO B 1 72 ? 13.438 18.922 -19.969 1 51.62 72 PRO B C 1
ATOM 6950 O O . PRO B 1 72 ? 12.836 17.859 -19.828 1 51.62 72 PRO B O 1
ATOM 6953 N N . LEU B 1 73 ? 13.922 19.219 -21.078 1 53.62 73 LEU B N 1
ATOM 6954 C CA . LEU B 1 73 ? 13.68 18.391 -22.266 1 53.62 73 LEU B CA 1
ATOM 6955 C C . LEU B 1 73 ? 14.469 17.094 -22.172 1 53.62 73 LEU B C 1
ATOM 6957 O O . LEU B 1 73 ? 13.969 16.031 -22.562 1 53.62 73 LEU B O 1
ATOM 6961 N N . LYS B 1 74 ? 15.648 17.188 -21.828 1 52.47 74 LYS B N 1
ATOM 6962 C CA . LYS B 1 74 ? 16.406 15.953 -21.641 1 52.47 74 LYS B CA 1
ATOM 6963 C C . LYS B 1 74 ? 15.758 15.07 -20.578 1 52.47 74 LYS B C 1
ATOM 6965 O O . LYS B 1 74 ? 15.719 13.844 -20.719 1 52.47 74 LYS B O 1
ATOM 6970 N N . PHE B 1 75 ? 15.375 15.781 -19.547 1 48.38 75 PHE B N 1
ATOM 6971 C CA . PHE B 1 75 ? 14.609 15.062 -18.531 1 48.38 75 PHE B CA 1
ATOM 6972 C C . PHE B 1 75 ? 13.344 14.461 -19.141 1 48.38 75 PHE B C 1
ATOM 6974 O O . PHE B 1 75 ? 13.031 13.297 -18.906 1 48.38 75 PHE B O 1
ATOM 6981 N N . MET B 1 76 ? 12.734 15.328 -19.906 1 49.16 76 MET B N 1
ATOM 6982 C CA . MET B 1 76 ? 11.523 14.836 -20.562 1 49.16 76 MET B CA 1
ATOM 6983 C C . MET B 1 76 ? 11.859 13.688 -21.516 1 49.16 76 MET B C 1
ATOM 6985 O O . MET B 1 76 ? 11.125 12.695 -21.578 1 49.16 76 MET B O 1
ATOM 6989 N N . TYR B 1 77 ? 12.836 13.938 -22.219 1 51.53 77 TYR B N 1
ATOM 6990 C CA . TYR B 1 77 ? 13.25 12.867 -23.109 1 51.53 77 TYR B CA 1
ATOM 6991 C C . TYR B 1 77 ? 13.578 11.602 -22.328 1 51.53 77 TYR B C 1
ATOM 6993 O O . TYR B 1 77 ? 13.156 10.508 -22.703 1 51.53 77 TYR B O 1
ATOM 7001 N N . SER B 1 78 ? 14.391 11.758 -21.406 1 49.03 78 SER B N 1
ATOM 7002 C CA . SER B 1 78 ? 14.789 10.594 -20.609 1 49.03 78 SER B CA 1
ATOM 7003 C C . SER B 1 78 ? 13.594 9.969 -19.906 1 49.03 78 SER B C 1
ATOM 7005 O O . SER B 1 78 ? 13.531 8.75 -19.734 1 49.03 78 SER B O 1
ATOM 7007 N N . CYS B 1 79 ? 12.812 10.961 -19.375 1 46.31 79 CYS B N 1
ATOM 7008 C CA . CYS B 1 79 ? 11.633 10.492 -18.656 1 46.31 79 CYS B CA 1
ATOM 7009 C C . CYS B 1 79 ? 10.594 9.938 -19.625 1 46.31 79 CYS B C 1
ATOM 7011 O O . CYS B 1 79 ? 9.93 8.945 -19.328 1 46.31 79 CYS B O 1
ATOM 7013 N N . PHE B 1 80 ? 10.422 10.797 -20.719 1 45.47 80 PHE B N 1
ATOM 7014 C CA . PHE B 1 80 ? 9.234 10.547 -21.516 1 45.47 80 PHE B CA 1
ATOM 7015 C C . PHE B 1 80 ? 9.594 9.805 -22.797 1 45.47 80 PHE B C 1
ATOM 7017 O O . PHE B 1 80 ? 8.734 9.148 -23.406 1 45.47 80 PHE B O 1
ATOM 7024 N N . PHE B 1 81 ? 10.68 10.109 -23.25 1 47.81 81 PHE B N 1
ATOM 7025 C CA . PHE B 1 81 ? 10.922 9.609 -24.609 1 47.81 81 PHE B CA 1
ATOM 7026 C C . PHE B 1 81 ? 11.984 8.516 -24.594 1 47.81 81 PHE B C 1
ATOM 7028 O O . PHE B 1 81 ? 12.031 7.684 -25.5 1 47.81 81 PHE B O 1
ATOM 7035 N N . LYS B 1 82 ? 12.891 8.773 -23.75 1 47.53 82 LYS B N 1
ATOM 7036 C CA . LYS B 1 82 ? 13.891 7.715 -23.812 1 47.53 82 LYS B CA 1
ATOM 7037 C C . LYS B 1 82 ? 13.281 6.363 -23.453 1 47.53 82 LYS B C 1
ATOM 7039 O O . LYS B 1 82 ? 12.688 6.207 -22.391 1 47.53 82 LYS B O 1
ATOM 7044 N N . ARG B 1 83 ? 12.953 5.699 -24.391 1 45.25 83 ARG B N 1
ATOM 7045 C CA . ARG B 1 83 ? 12.492 4.332 -24.188 1 45.25 83 ARG B CA 1
ATOM 7046 C C . ARG B 1 83 ? 13.383 3.6 -23.188 1 45.25 83 ARG B C 1
ATOM 7048 O O . ARG B 1 83 ? 14.586 3.465 -23.406 1 45.25 83 ARG B O 1
ATOM 7055 N N . ILE B 1 84 ? 13.25 3.76 -21.906 1 44 84 ILE B N 1
ATOM 7056 C CA . ILE B 1 84 ? 14.008 2.811 -21.094 1 44 84 ILE B CA 1
ATOM 7057 C C . ILE B 1 84 ? 14.023 1.447 -21.781 1 44 84 ILE B C 1
ATOM 7059 O O . ILE B 1 84 ? 12.977 0.827 -21.969 1 44 84 ILE B O 1
ATOM 7063 N N . GLY B 1 85 ? 14.617 1.261 -22.828 1 40.84 85 GLY B N 1
ATOM 7064 C CA . GLY B 1 85 ? 14.789 -0.076 -23.375 1 40.84 85 GLY B CA 1
ATOM 7065 C C . GLY B 1 85 ? 14.742 -1.162 -22.328 1 40.84 85 GLY B C 1
ATOM 7066 O O . GLY B 1 85 ? 14.867 -0.878 -21.125 1 40.84 85 GLY B O 1
ATOM 7067 N N . ASN B 1 86 ? 14.133 -2.264 -22.578 1 45.53 86 ASN B N 1
ATOM 7068 C CA . ASN B 1 86 ? 14.125 -3.504 -21.812 1 45.53 86 ASN B CA 1
ATOM 7069 C C . ASN B 1 86 ? 15.477 -3.766 -21.156 1 45.53 86 ASN B C 1
ATOM 7071 O O . ASN B 1 86 ? 16.359 -4.387 -21.766 1 45.53 86 ASN B O 1
ATOM 7075 N N . HIS B 1 87 ? 16.219 -2.715 -20.547 1 45.22 87 HIS B N 1
ATOM 7076 C CA . HIS B 1 87 ? 17.594 -2.881 -20.094 1 45.22 87 HIS B CA 1
ATOM 7077 C C . HIS B 1 87 ? 17.688 -3.855 -18.922 1 45.22 87 HIS B C 1
ATOM 7079 O O . HIS B 1 87 ? 18.625 -3.783 -18.125 1 45.22 87 HIS B O 1
ATOM 7085 N N . GLY B 1 88 ? 17.094 -4.879 -19 1 49.75 88 GLY B N 1
ATOM 7086 C CA . GLY B 1 88 ? 17.25 -6.031 -18.141 1 49.75 88 GLY B CA 1
ATOM 7087 C C . GLY B 1 88 ? 16.172 -6.141 -17.078 1 49.75 88 GLY B C 1
ATOM 7088 O O . GLY B 1 88 ? 15.445 -5.18 -16.828 1 49.75 88 GLY B O 1
ATOM 7089 N N . ASN B 1 89 ? 15.664 -7.191 -16.719 1 56.69 89 ASN B N 1
ATOM 7090 C CA . ASN B 1 89 ? 14.562 -7.613 -15.875 1 56.69 89 ASN B CA 1
ATOM 7091 C C . ASN B 1 89 ? 14.789 -7.223 -14.414 1 56.69 89 ASN B C 1
ATOM 7093 O O . ASN B 1 89 ? 13.898 -7.371 -13.578 1 56.69 89 ASN B O 1
ATOM 7097 N N . ASP B 1 90 ? 16.094 -6.559 -14.133 1 68.88 90 ASP B N 1
ATOM 7098 C CA . ASP B 1 90 ? 16.344 -6.301 -12.719 1 68.88 90 ASP B CA 1
ATOM 7099 C C . ASP B 1 90 ? 16.328 -4.805 -12.422 1 68.88 90 ASP B C 1
ATOM 7101 O O . ASP B 1 90 ? 16.609 -3.988 -13.297 1 68.88 90 ASP B O 1
ATOM 7105 N N . GLN B 1 91 ? 15.891 -4.316 -11.312 1 74.88 91 GLN B N 1
ATOM 7106 C CA . GLN B 1 91 ? 15.727 -2.941 -10.852 1 74.88 91 GLN B CA 1
ATOM 7107 C C . GLN B 1 91 ? 17.047 -2.174 -10.93 1 74.88 91 GLN B C 1
ATOM 7109 O O . GLN B 1 91 ? 17.078 -1.023 -11.375 1 74.88 91 GLN B O 1
ATOM 7114 N N . GLN B 1 92 ? 18.109 -2.723 -10.5 1 74.38 92 GLN B N 1
ATOM 7115 C CA . GLN B 1 92 ? 19.406 -2.045 -10.508 1 74.38 92 GLN B CA 1
ATOM 7116 C C . GLN B 1 92 ? 19.828 -1.672 -11.922 1 74.38 92 GLN B C 1
ATOM 7118 O O . GLN B 1 92 ? 20.297 -0.555 -12.164 1 74.38 92 GLN B O 1
ATOM 7123 N N . SER B 1 93 ? 19.656 -2.623 -12.789 1 74.62 93 SER B N 1
ATOM 7124 C CA . SER B 1 93 ? 20.047 -2.389 -14.18 1 74.62 93 SER B CA 1
ATOM 7125 C C . SER B 1 93 ? 19.203 -1.277 -14.805 1 74.62 93 SER B C 1
ATOM 7127 O O . SER B 1 93 ? 19.734 -0.467 -15.578 1 74.62 93 SER B O 1
ATOM 7129 N N . ARG B 1 94 ? 18.047 -1.257 -14.469 1 75.69 94 ARG B N 1
ATOM 7130 C CA . ARG B 1 94 ? 17.156 -0.217 -14.977 1 75.69 94 ARG B CA 1
ATOM 7131 C C . ARG B 1 94 ? 17.578 1.158 -14.469 1 75.69 94 ARG B C 1
ATOM 7133 O O . ARG B 1 94 ? 17.641 2.117 -15.242 1 75.69 94 ARG B O 1
ATOM 7140 N N . LEU B 1 95 ? 17.828 1.25 -13.242 1 75.44 95 LEU B N 1
ATOM 7141 C CA . LEU B 1 95 ? 18.219 2.518 -12.641 1 75.44 95 LEU B CA 1
ATOM 7142 C C . LEU B 1 95 ? 19.562 2.984 -13.188 1 75.44 95 LEU B C 1
ATOM 7144 O O . LEU B 1 95 ? 19.75 4.168 -13.484 1 75.44 95 LEU B O 1
ATOM 7148 N N . GLU B 1 96 ? 20.484 2.051 -13.281 1 75 96 GLU B N 1
ATOM 7149 C CA . GLU B 1 96 ? 21.797 2.398 -13.789 1 75 96 GLU B CA 1
ATOM 7150 C C . GLU B 1 96 ? 21.719 2.91 -15.227 1 75 96 GLU B C 1
ATOM 7152 O O . GLU B 1 96 ? 22.406 3.873 -15.586 1 75 96 GLU B O 1
ATOM 7157 N N . SER B 1 97 ? 20.906 2.215 -15.953 1 71 97 SER B N 1
ATOM 7158 C CA . SER B 1 97 ? 20.75 2.654 -17.344 1 71 97 SER B CA 1
ATOM 7159 C C . SER B 1 97 ? 20.156 4.055 -17.406 1 71 97 SER B C 1
ATOM 7161 O O . SER B 1 97 ? 20.484 4.832 -18.297 1 71 97 SER B O 1
ATOM 7163 N N . PHE B 1 98 ? 19.375 4.359 -16.5 1 70.25 98 PHE B N 1
ATOM 7164 C CA . PHE B 1 98 ? 18.703 5.648 -16.453 1 70.25 98 PHE B CA 1
ATOM 7165 C C . PHE B 1 98 ? 19.656 6.746 -16 1 70.25 98 PHE B C 1
ATOM 7167 O O . PHE B 1 98 ? 19.672 7.84 -16.562 1 70.25 98 PHE B O 1
ATOM 7174 N N . TYR B 1 99 ? 20.469 6.496 -14.969 1 73.5 99 TYR B N 1
ATOM 7175 C CA . TYR B 1 99 ? 21.203 7.559 -14.297 1 73.5 99 TYR B CA 1
ATOM 7176 C C . TYR B 1 99 ? 22.641 7.625 -14.797 1 73.5 99 TYR B C 1
ATOM 7178 O O . TYR B 1 99 ? 23.328 8.641 -14.625 1 73.5 99 TYR B O 1
ATOM 7186 N N . GLN B 1 100 ? 23.188 6.637 -15.367 1 71.31 100 GLN B N 1
ATOM 7187 C CA . GLN B 1 100 ? 24.609 6.543 -15.688 1 71.31 100 GLN B CA 1
ATOM 7188 C C . GLN B 1 100 ? 25.078 7.742 -16.516 1 71.31 100 GLN B C 1
ATOM 7190 O O . GLN B 1 100 ? 26.094 8.359 -16.203 1 71.31 100 GLN B O 1
ATOM 7195 N N . ASP B 1 101 ? 24.266 8.133 -17.453 1 68.94 101 ASP B N 1
ATOM 7196 C CA . ASP B 1 101 ? 24.688 9.188 -18.375 1 68.94 101 ASP B CA 1
ATOM 7197 C C . ASP B 1 101 ? 24.469 10.57 -17.75 1 68.94 101 ASP B C 1
ATOM 7199 O O . ASP B 1 101 ? 25.031 11.562 -18.219 1 68.94 101 ASP B O 1
ATOM 7203 N N . GLN B 1 102 ? 23.766 10.633 -16.703 1 71.25 102 GLN B N 1
ATOM 7204 C CA . GLN B 1 102 ? 23.422 11.945 -16.156 1 71.25 102 GLN B CA 1
ATOM 7205 C C . GLN B 1 102 ? 23.953 12.094 -14.727 1 71.25 102 GLN B C 1
ATOM 7207 O O . GLN B 1 102 ? 23.672 13.094 -14.062 1 71.25 102 GLN B O 1
ATOM 7212 N N . ALA B 1 103 ? 24.688 11.258 -14.359 1 73.94 103 ALA B N 1
ATOM 7213 C CA . ALA B 1 103 ? 25.094 11.234 -12.953 1 73.94 103 ALA B CA 1
ATOM 7214 C C . ALA B 1 103 ? 25.859 12.5 -12.594 1 73.94 103 ALA B C 1
ATOM 7216 O O . ALA B 1 103 ? 25.656 13.086 -11.531 1 73.94 103 ALA B O 1
ATOM 7217 N N . LYS B 1 104 ? 26.656 13.031 -13.445 1 70.69 104 LYS B N 1
ATOM 7218 C CA . LYS B 1 104 ? 27.531 14.172 -13.156 1 70.69 104 LYS B CA 1
ATOM 7219 C C . LYS B 1 104 ? 26.75 15.484 -13.211 1 70.69 104 LYS B C 1
ATOM 7221 O O . LYS B 1 104 ? 27.125 16.453 -12.562 1 70.69 104 LYS B O 1
ATOM 7226 N N . ILE B 1 105 ? 25.672 15.523 -13.945 1 68.75 105 ILE B N 1
ATOM 7227 C CA . ILE B 1 105 ? 24.922 16.766 -14.102 1 68.75 105 ILE B CA 1
ATOM 7228 C C . ILE B 1 105 ? 23.609 16.688 -13.312 1 68.75 105 ILE B C 1
ATOM 7230 O O . ILE B 1 105 ? 22.797 17.609 -13.367 1 68.75 105 ILE B O 1
ATOM 7234 N N . TYR B 1 106 ? 23.469 15.68 -12.594 1 72.81 106 TYR B N 1
ATOM 7235 C CA . TYR B 1 106 ? 22.219 15.398 -11.906 1 72.81 106 TYR B CA 1
ATOM 7236 C C . TYR B 1 106 ? 21.812 16.562 -11.016 1 72.81 106 TYR B C 1
ATOM 7238 O O . TYR B 1 106 ? 20.672 17.047 -11.094 1 72.81 106 TYR B O 1
ATOM 7246 N N . ASP B 1 107 ? 22.672 17.109 -10.227 1 76.25 107 ASP B N 1
ATOM 7247 C CA . ASP B 1 107 ? 22.344 18.125 -9.234 1 76.25 107 ASP B CA 1
ATOM 7248 C C . ASP B 1 107 ? 21.906 19.422 -9.914 1 76.25 107 ASP B C 1
ATOM 7250 O O . ASP B 1 107 ? 20.969 20.094 -9.445 1 76.25 107 ASP B O 1
ATOM 7254 N N . ASN B 1 108 ? 22.469 19.75 -10.898 1 68.88 108 ASN B N 1
ATOM 7255 C CA . ASN B 1 108 ? 22.156 21 -11.586 1 68.88 108 ASN B CA 1
ATOM 7256 C C . ASN B 1 108 ? 20.844 20.906 -12.352 1 68.88 108 ASN B C 1
ATOM 7258 O O . ASN B 1 108 ? 20.141 21.922 -12.508 1 68.88 108 ASN B O 1
ATOM 7262 N N . SER B 1 109 ? 20.516 19.766 -12.727 1 67.5 109 SER B N 1
ATOM 7263 C CA . SER B 1 109 ? 19.359 19.609 -13.617 1 67.5 109 SER B CA 1
ATOM 7264 C C . SER B 1 109 ? 18.078 19.359 -12.82 1 67.5 109 SER B C 1
ATOM 7266 O O . SER B 1 109 ? 16.969 19.547 -13.328 1 67.5 109 SER B O 1
ATOM 7268 N N . ARG B 1 110 ? 18.219 19.031 -11.555 1 73.31 110 ARG B N 1
ATOM 7269 C CA . ARG B 1 110 ? 17.031 18.531 -10.875 1 73.31 110 ARG B CA 1
ATOM 7270 C C . ARG B 1 110 ? 16.531 19.516 -9.828 1 73.31 110 ARG B C 1
ATOM 7272 O O . ARG B 1 110 ? 15.484 19.297 -9.211 1 73.31 110 ARG B O 1
ATOM 7279 N N . GLY B 1 111 ? 17.156 20.641 -9.703 1 72.81 111 GLY B N 1
ATOM 7280 C CA . GLY B 1 111 ? 16.781 21.594 -8.672 1 72.81 111 GLY B CA 1
ATOM 7281 C C . GLY B 1 111 ? 15.367 22.125 -8.836 1 72.81 111 GLY B C 1
ATOM 7282 O O . GLY B 1 111 ? 14.617 22.203 -7.863 1 72.81 111 GLY B O 1
ATOM 7283 N N . ALA B 1 112 ? 14.977 22.312 -10.062 1 70.56 112 ALA B N 1
ATOM 7284 C CA . ALA B 1 112 ? 13.656 22.891 -10.32 1 70.56 112 ALA B CA 1
ATOM 7285 C C . ALA B 1 112 ? 12.562 21.828 -10.195 1 70.56 112 ALA B C 1
ATOM 7287 O O . ALA B 1 112 ? 11.422 22.156 -9.867 1 70.56 112 ALA B O 1
ATOM 7288 N N . LEU B 1 113 ? 12.977 20.641 -10.359 1 75.81 113 LEU B N 1
ATOM 7289 C CA . LEU B 1 113 ? 11.992 19.562 -10.328 1 75.81 113 LEU B CA 1
ATOM 7290 C C . LEU B 1 113 ? 11.828 19.016 -8.914 1 75.81 113 LEU B C 1
ATOM 7292 O O . LEU B 1 113 ? 10.711 18.75 -8.477 1 75.81 113 LEU B O 1
ATOM 7296 N N . LEU B 1 114 ? 12.953 18.891 -8.281 1 85.12 114 LEU B N 1
ATOM 7297 C CA . LEU B 1 114 ? 12.945 18.266 -6.969 1 85.12 114 LEU B CA 1
ATOM 7298 C C . LEU B 1 114 ? 12.867 19.312 -5.863 1 85.12 114 LEU B C 1
ATOM 7300 O O . LEU B 1 114 ? 13.82 19.484 -5.094 1 85.12 114 LEU B O 1
ATOM 7304 N N . ARG B 1 115 ? 11.703 19.797 -5.723 1 87.5 115 ARG B N 1
ATOM 7305 C CA . ARG B 1 115 ? 11.469 20.844 -4.734 1 87.5 115 ARG B CA 1
ATOM 7306 C C . ARG B 1 115 ? 11.273 20.25 -3.344 1 87.5 115 ARG B C 1
ATOM 7308 O O . ARG B 1 115 ? 10.875 19.094 -3.209 1 87.5 115 ARG B O 1
ATOM 7315 N N . GLY B 1 116 ? 11.633 21.031 -2.328 1 93.25 116 GLY B N 1
ATOM 7316 C CA . GLY B 1 116 ? 11.32 20.656 -0.957 1 93.25 116 GLY B CA 1
ATOM 7317 C C . GLY B 1 116 ? 12.445 19.922 -0.265 1 93.25 116 GLY B C 1
ATOM 7318 O O . GLY B 1 116 ? 12.422 19.734 0.953 1 93.25 116 GLY B O 1
ATOM 7319 N N . ARG B 1 117 ? 13.508 19.469 -0.991 1 95.12 117 ARG B N 1
ATOM 7320 C CA . ARG B 1 117 ? 14.602 18.719 -0.39 1 95.12 117 ARG B CA 1
ATOM 7321 C C . ARG B 1 117 ? 15.297 19.531 0.696 1 95.12 117 ARG B C 1
ATOM 7323 O O . ARG B 1 117 ? 15.555 19.031 1.79 1 95.12 117 ARG B O 1
ATOM 7330 N N . LYS B 1 118 ? 15.562 20.797 0.345 1 94.5 118 LYS B N 1
ATOM 7331 C CA . LYS B 1 118 ? 16.219 21.656 1.32 1 94.5 118 LYS B CA 1
ATOM 7332 C C . LYS B 1 118 ? 15.336 21.859 2.557 1 94.5 118 LYS B C 1
ATOM 7334 O O . LYS B 1 118 ? 15.836 21.844 3.684 1 94.5 118 LYS B O 1
ATOM 7339 N N . THR B 1 119 ? 14.062 22.047 2.307 1 94.81 119 THR B N 1
ATOM 7340 C CA . THR B 1 119 ? 13.125 22.219 3.41 1 94.81 119 THR B CA 1
ATOM 7341 C C . THR B 1 119 ? 13.109 20.984 4.309 1 94.81 119 THR B C 1
ATOM 7343 O O . THR B 1 119 ? 13.094 21.109 5.535 1 94.81 119 THR B O 1
ATOM 7346 N N . MET B 1 120 ? 13.07 19.828 3.705 1 96.62 120 MET B N 1
ATOM 7347 C CA . MET B 1 120 ? 13.078 18.594 4.469 1 96.62 120 MET B CA 1
ATOM 7348 C C . MET B 1 120 ? 14.32 18.5 5.344 1 96.62 120 MET B C 1
ATOM 7350 O O . MET B 1 120 ? 14.234 18.125 6.52 1 96.62 120 MET B O 1
ATOM 7354 N N . LEU B 1 121 ? 15.453 18.844 4.812 1 97.56 121 LEU B N 1
ATOM 7355 C CA . LEU B 1 121 ? 16.703 18.797 5.555 1 97.56 121 LEU B CA 1
ATOM 7356 C C . LEU B 1 121 ? 16.703 19.812 6.691 1 97.56 121 LEU B C 1
ATOM 7358 O O . LEU B 1 121 ?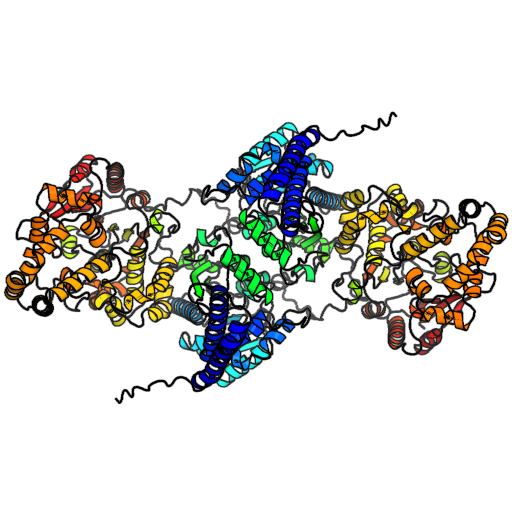 17.141 19.5 7.805 1 97.56 121 LEU B O 1
ATOM 7362 N N . LYS B 1 122 ? 16.219 20.984 6.391 1 96.31 122 LYS B N 1
ATOM 7363 C CA . LYS B 1 122 ? 16.141 22.047 7.402 1 96.31 122 LYS B CA 1
ATOM 7364 C C . LYS B 1 122 ? 15.25 21.625 8.562 1 96.31 122 LYS B C 1
ATOM 7366 O O . LYS B 1 122 ? 15.594 21.844 9.727 1 96.31 122 LYS B O 1
ATOM 7371 N N . LEU B 1 123 ? 14.117 21.062 8.234 1 95.75 123 LEU B N 1
ATOM 7372 C CA . LEU B 1 123 ? 13.195 20.625 9.266 1 95.75 123 LEU B CA 1
ATOM 7373 C C . LEU B 1 123 ? 13.82 19.5 10.109 1 95.75 123 LEU B C 1
ATOM 7375 O O . LEU B 1 123 ? 13.664 19.484 11.328 1 95.75 123 LEU B O 1
ATOM 7379 N N . SER B 1 124 ? 14.484 18.594 9.461 1 97 124 SER B N 1
ATOM 7380 C CA . SER B 1 124 ? 15.156 17.5 10.172 1 97 124 SER B CA 1
ATOM 7381 C C . SER B 1 124 ? 16.25 18.047 11.094 1 97 124 SER B C 1
ATOM 7383 O O . SER B 1 124 ? 16.344 17.609 12.25 1 97 124 SER B O 1
ATOM 7385 N N . ALA B 1 125 ? 17 18.938 10.562 1 97.56 125 ALA B N 1
ATOM 7386 C CA . ALA B 1 125 ? 18.078 19.547 11.344 1 97.56 125 ALA B CA 1
ATOM 7387 C C . ALA B 1 125 ? 17.516 20.281 12.562 1 97.56 125 ALA B C 1
ATOM 7389 O O . ALA B 1 125 ? 18.062 20.172 13.664 1 97.56 125 ALA B O 1
ATOM 7390 N N . ALA B 1 126 ? 16.5 21.062 12.305 1 95.25 126 ALA B N 1
ATOM 7391 C CA . ALA B 1 126 ? 15.883 21.828 13.391 1 95.25 126 ALA B CA 1
ATOM 7392 C C . ALA B 1 126 ? 15.383 20.906 14.492 1 95.25 126 ALA B C 1
ATOM 7394 O O . ALA B 1 126 ? 15.547 21.203 15.68 1 95.25 126 ALA B O 1
ATOM 7395 N N . GLN B 1 127 ? 14.773 19.828 14.094 1 93.38 127 GLN B N 1
ATOM 7396 C CA . GLN B 1 127 ? 14.25 18.875 15.062 1 93.38 127 GLN B CA 1
ATOM 7397 C C . GLN B 1 127 ? 15.375 18.203 15.836 1 93.38 127 GLN B C 1
ATOM 7399 O O . GLN B 1 127 ? 15.258 17.969 17.047 1 93.38 127 GLN B O 1
ATOM 7404 N N . LEU B 1 128 ? 16.453 17.859 15.164 1 94.81 128 LEU B N 1
ATOM 7405 C CA . LEU B 1 128 ? 17.625 17.266 15.812 1 94.81 128 LEU B CA 1
ATOM 7406 C C . LEU B 1 128 ? 18.219 18.219 16.844 1 94.81 128 LEU B C 1
ATOM 7408 O O . LEU B 1 128 ? 18.531 17.812 17.969 1 94.81 128 LEU B O 1
ATOM 7412 N N . ARG B 1 129 ? 18.344 19.484 16.438 1 94.19 129 ARG B N 1
ATOM 7413 C CA . ARG B 1 129 ? 18.891 20.484 17.344 1 94.19 129 ARG B CA 1
ATOM 7414 C C . ARG B 1 129 ? 18.031 20.609 18.609 1 94.19 129 ARG B C 1
ATOM 7416 O O . ARG B 1 129 ? 18.562 20.719 19.719 1 94.19 129 ARG B O 1
ATOM 7423 N N . GLU B 1 130 ? 16.781 20.641 18.344 1 90.25 130 GLU B N 1
ATOM 7424 C CA . GLU B 1 130 ? 15.859 20.75 19.469 1 90.25 130 GLU B CA 1
ATOM 7425 C C . GLU B 1 130 ? 15.984 19.562 20.406 1 90.25 130 GLU B C 1
ATOM 7427 O O . GLU B 1 130 ? 15.953 19.703 21.625 1 90.25 130 GLU B O 1
ATOM 7432 N N . GLN B 1 131 ? 16.125 18.359 19.891 1 89.75 131 GLN B N 1
ATOM 7433 C CA . GLN B 1 131 ? 16.219 17.141 20.688 1 89.75 131 GLN B CA 1
ATOM 7434 C C . GLN B 1 131 ? 17.547 17.078 21.453 1 89.75 131 GLN B C 1
ATOM 7436 O O . GLN B 1 131 ? 17.594 16.578 22.578 1 89.75 131 GLN B O 1
ATOM 7441 N N . ILE B 1 132 ? 18.5 17.578 20.828 1 91.12 132 ILE B N 1
ATOM 7442 C CA . ILE B 1 132 ? 19.812 17.609 21.5 1 91.12 132 ILE B CA 1
ATOM 7443 C C . ILE B 1 132 ? 19.781 18.656 22.609 1 91.12 132 ILE B C 1
ATOM 7445 O O . ILE B 1 132 ? 20.234 18.375 23.734 1 91.12 132 ILE B O 1
ATOM 7449 N N . ALA B 1 133 ? 19.188 19.812 22.344 1 87.12 133 ALA B N 1
ATOM 7450 C CA . ALA B 1 133 ? 19.125 20.891 23.312 1 87.12 133 ALA B CA 1
ATOM 7451 C C . ALA B 1 133 ? 18.297 20.5 24.531 1 87.12 133 ALA B C 1
ATOM 7453 O O . ALA B 1 133 ? 18.594 20.906 25.656 1 87.12 133 ALA B O 1
ATOM 7454 N N . THR B 1 134 ? 17.297 19.703 24.328 1 84.75 134 THR B N 1
ATOM 7455 C CA . THR B 1 134 ? 16.391 19.328 25.422 1 84.75 134 THR B CA 1
ATOM 7456 C C . THR B 1 134 ? 16.875 18.047 26.094 1 84.75 134 THR B C 1
ATOM 7458 O O . THR B 1 134 ? 16.297 17.609 27.094 1 84.75 134 THR B O 1
ATOM 7461 N N . GLY B 1 135 ? 17.797 17.375 25.5 1 85.81 135 GLY B N 1
ATOM 7462 C CA . GLY B 1 135 ? 18.375 16.188 26.109 1 85.81 135 GLY B CA 1
ATOM 7463 C C . GLY B 1 135 ? 17.688 14.906 25.672 1 85.81 135 GLY B C 1
ATOM 7464 O O . GLY B 1 135 ? 18.016 13.82 26.156 1 85.81 135 GLY B O 1
ATOM 7465 N N . ILE B 1 136 ? 16.781 15.039 24.797 1 82.56 136 ILE B N 1
ATOM 7466 C CA . ILE B 1 136 ? 16.109 13.852 24.281 1 82.56 136 ILE B CA 1
ATOM 7467 C C . ILE B 1 136 ? 17.125 12.969 23.547 1 82.56 136 ILE B C 1
ATOM 7469 O O . ILE B 1 136 ? 17.094 11.742 23.672 1 82.56 136 ILE B O 1
ATOM 7473 N N . MET B 1 137 ? 17.953 13.68 22.797 1 86.88 137 MET B N 1
ATOM 7474 C CA . MET B 1 137 ? 19.047 12.992 22.109 1 86.88 137 MET B CA 1
ATOM 7475 C C . MET B 1 137 ? 20.391 13.305 22.766 1 86.88 137 MET B C 1
ATOM 7477 O O . MET B 1 137 ? 20.875 14.43 22.656 1 86.88 137 MET B O 1
ATOM 7481 N N . SER B 1 138 ? 20.938 12.352 23.406 1 87.06 138 SER B N 1
ATOM 7482 C CA . SER B 1 138 ? 22.109 12.594 24.234 1 87.06 138 SER B CA 1
ATOM 7483 C C . SER B 1 138 ? 23.391 12.289 23.484 1 87.06 138 SER B C 1
ATOM 7485 O O . SER B 1 138 ? 24.469 12.742 23.859 1 87.06 138 SER B O 1
ATOM 7487 N N . LYS B 1 139 ? 23.312 11.484 22.469 1 89.75 139 LYS B N 1
ATOM 7488 C CA . LYS B 1 139 ? 24.484 11.125 21.688 1 89.75 139 LYS B CA 1
ATOM 7489 C C . LYS B 1 139 ? 24.391 11.695 20.266 1 89.75 139 LYS B C 1
ATOM 7491 O O . LYS B 1 139 ? 23.297 12.078 19.812 1 89.75 139 LYS B O 1
ATOM 7496 N N . LYS B 1 140 ? 25.609 11.828 19.672 1 95.12 140 LYS B N 1
ATOM 7497 C CA . LYS B 1 140 ? 25.609 12.195 18.25 1 95.12 140 LYS B CA 1
ATOM 7498 C C . LYS B 1 140 ? 24.828 11.188 17.422 1 95.12 140 LYS B C 1
ATOM 7500 O O . LYS B 1 140 ? 25.031 9.984 17.547 1 95.12 140 LYS B O 1
ATOM 7505 N N . PRO B 1 141 ? 23.938 11.703 16.656 1 96.62 141 PRO B N 1
ATOM 7506 C CA . PRO B 1 141 ? 23.078 10.773 15.914 1 96.62 141 PRO B CA 1
ATOM 7507 C C . PRO B 1 141 ? 23.812 10.125 14.742 1 96.62 141 PRO B C 1
ATOM 7509 O O . PRO B 1 141 ? 24.734 10.711 14.172 1 96.62 141 PRO B O 1
ATOM 7512 N N . ILE B 1 142 ? 23.422 8.859 14.438 1 97.81 142 ILE B N 1
ATOM 7513 C CA . ILE B 1 142 ? 23.766 8.219 13.172 1 97.81 142 ILE B CA 1
ATOM 7514 C C . ILE B 1 142 ? 22.734 8.586 12.109 1 97.81 142 ILE B C 1
ATOM 7516 O O . ILE B 1 142 ? 21.531 8.539 12.367 1 97.81 142 ILE B O 1
ATOM 7520 N N . TRP B 1 143 ? 23.219 9.047 10.969 1 98.56 143 TRP B N 1
ATOM 7521 C CA . TRP B 1 143 ? 22.344 9.461 9.883 1 98.56 143 TRP B CA 1
ATOM 7522 C C . TRP B 1 143 ? 22.453 8.508 8.703 1 98.56 143 TRP B C 1
ATOM 7524 O O . TRP B 1 143 ? 23.547 8.234 8.211 1 98.56 143 TRP B O 1
ATOM 7534 N N . VAL B 1 144 ? 21.281 7.938 8.242 1 98.62 144 VAL B N 1
ATOM 7535 C CA . VAL B 1 144 ? 21.234 7.121 7.035 1 98.62 144 VAL B CA 1
ATOM 7536 C C . VAL B 1 144 ? 20.422 7.84 5.961 1 98.62 144 VAL B C 1
ATOM 7538 O O . VAL B 1 144 ? 19.25 8.172 6.18 1 98.62 144 VAL B O 1
ATOM 7541 N N . ASP B 1 145 ? 21.031 8.102 4.871 1 98.69 145 ASP B N 1
ATOM 7542 C CA . ASP B 1 145 ? 20.344 8.688 3.717 1 98.69 145 ASP B CA 1
ATOM 7543 C C . ASP B 1 145 ? 20.062 7.625 2.656 1 98.69 145 ASP B C 1
ATOM 7545 O O . ASP B 1 145 ? 20.938 7.285 1.857 1 98.69 145 ASP B O 1
ATOM 7549 N N . LEU B 1 146 ? 18.797 7.172 2.561 1 98.19 146 LEU B N 1
ATOM 7550 C CA . LEU B 1 146 ? 18.391 6.121 1.632 1 98.19 146 LEU B CA 1
ATOM 7551 C C . LEU B 1 146 ? 18.094 6.699 0.251 1 98.19 146 LEU B C 1
ATOM 7553 O O . LEU B 1 146 ? 17.359 7.68 0.128 1 98.19 146 LEU B O 1
ATOM 7557 N N . GLY B 1 147 ? 18.594 6.082 -0.748 1 96.25 147 GLY B N 1
ATOM 7558 C CA . GLY B 1 147 ? 18.5 6.656 -2.08 1 96.25 147 GLY B CA 1
ATOM 7559 C C . GLY B 1 147 ? 19.25 7.973 -2.215 1 96.25 147 GLY B C 1
ATOM 7560 O O . GLY B 1 147 ? 18.719 8.93 -2.791 1 96.25 147 GLY B O 1
ATOM 7561 N N . GLY B 1 148 ? 20.391 8.039 -1.675 1 95.19 148 GLY B N 1
ATOM 7562 C CA . GLY B 1 148 ? 21.094 9.305 -1.509 1 95.19 148 GLY B CA 1
ATOM 7563 C C . GLY B 1 148 ? 21.734 9.805 -2.791 1 95.19 148 GLY B C 1
ATOM 7564 O O . GLY B 1 148 ? 22.094 10.977 -2.893 1 95.19 148 GLY B O 1
ATOM 7565 N N . GLY B 1 149 ? 21.906 8.938 -3.791 1 94 149 GLY B N 1
ATOM 7566 C CA . GLY B 1 149 ? 22.375 9.336 -5.105 1 94 149 GLY B CA 1
ATOM 7567 C C . GLY B 1 149 ? 23.75 9.969 -5.074 1 94 149 GLY B C 1
ATOM 7568 O O . GLY B 1 149 ? 24.703 9.398 -4.531 1 94 149 GLY B O 1
ATOM 7569 N N . THR B 1 150 ? 23.828 11.258 -5.484 1 93.38 150 THR B N 1
ATOM 7570 C CA . THR B 1 150 ? 25.094 11.969 -5.652 1 93.38 150 THR B CA 1
ATOM 7571 C C . THR B 1 150 ? 25.609 12.484 -4.312 1 93.38 150 THR B C 1
ATOM 7573 O O . THR B 1 150 ? 26.719 13.008 -4.23 1 93.38 150 THR B O 1
ATOM 7576 N N . GLY B 1 151 ? 24.828 12.375 -3.289 1 96.31 151 GLY B N 1
ATOM 7577 C CA . GLY B 1 151 ? 25.234 12.867 -1.98 1 96.31 151 GLY B CA 1
ATOM 7578 C C . GLY B 1 151 ? 24.875 14.328 -1.755 1 96.31 151 GLY B C 1
ATOM 7579 O O . GLY B 1 151 ? 25.344 14.938 -0.786 1 96.31 151 GLY B O 1
ATOM 7580 N N . TRP B 1 152 ? 24.062 14.914 -2.596 1 94.81 152 TRP B N 1
ATOM 7581 C CA . TRP B 1 152 ? 23.656 16.312 -2.498 1 94.81 152 TRP B CA 1
ATOM 7582 C C . TRP B 1 152 ? 23.031 16.609 -1.141 1 94.81 152 TRP B C 1
ATOM 7584 O O . TRP B 1 152 ? 23.312 17.656 -0.538 1 94.81 152 TRP B O 1
ATOM 7594 N N . ASN B 1 153 ? 22.219 15.734 -0.637 1 97 153 ASN B N 1
ATOM 7595 C CA . ASN B 1 153 ? 21.562 15.914 0.656 1 97 153 ASN B CA 1
ATOM 7596 C C . ASN B 1 153 ? 22.594 16.094 1.778 1 97 153 ASN B C 1
ATOM 7598 O O . ASN B 1 153 ? 22.406 16.938 2.654 1 97 153 ASN B O 1
ATOM 7602 N N . ILE B 1 154 ? 23.609 15.266 1.752 1 97.75 154 ILE B N 1
ATOM 7603 C CA . ILE B 1 154 ? 24.594 15.258 2.826 1 97.75 154 ILE B CA 1
ATOM 7604 C C . ILE B 1 154 ? 25.406 16.547 2.791 1 97.75 154 ILE B C 1
ATOM 7606 O O . ILE B 1 154 ? 25.656 17.156 3.83 1 97.75 154 ILE B O 1
ATOM 7610 N N . GLU B 1 155 ? 25.75 16.938 1.601 1 96.62 155 GLU B N 1
ATOM 7611 C CA . GLU B 1 155 ? 26.469 18.219 1.477 1 96.62 155 GLU B CA 1
ATOM 7612 C C . GLU B 1 155 ? 25.594 19.375 1.936 1 96.62 155 GLU B C 1
ATOM 7614 O O . GLU B 1 155 ? 26.062 20.266 2.658 1 96.62 155 GLU B O 1
ATOM 7619 N N . THR B 1 156 ? 24.344 19.406 1.526 1 95.75 156 THR B N 1
ATOM 7620 C CA . THR B 1 156 ? 23.422 20.484 1.851 1 95.75 156 THR B CA 1
ATOM 7621 C C . THR B 1 156 ? 23.125 20.516 3.35 1 95.75 156 THR B C 1
ATOM 7623 O O . THR B 1 156 ? 23 21.594 3.936 1 95.75 156 THR B O 1
ATOM 7626 N N . MET B 1 157 ? 23.016 19.375 3.975 1 97.38 157 MET B N 1
ATOM 7627 C CA . MET B 1 157 ? 22.75 19.266 5.406 1 97.38 157 MET B CA 1
ATOM 7628 C C . MET B 1 157 ? 23.844 19.953 6.215 1 97.38 157 MET B C 1
ATOM 7630 O O . MET B 1 157 ? 23.578 20.5 7.289 1 97.38 157 MET B O 1
ATOM 7634 N N . ASN B 1 158 ? 25.016 19.953 5.723 1 96.44 158 ASN B N 1
ATOM 7635 C CA . ASN B 1 158 ? 26.156 20.547 6.426 1 96.44 158 ASN B CA 1
ATOM 7636 C C . ASN B 1 158 ? 25.906 22 6.773 1 96.44 158 ASN B C 1
ATOM 7638 O O . ASN B 1 158 ? 26.422 22.516 7.77 1 96.44 158 ASN B O 1
ATOM 7642 N N . GLU B 1 159 ? 25.031 22.688 5.988 1 93.81 159 GLU B N 1
ATOM 7643 C CA . GLU B 1 159 ? 24.703 24.094 6.211 1 93.81 159 GLU B CA 1
ATOM 7644 C C . GLU B 1 159 ? 23.766 24.266 7.406 1 93.81 159 GLU B C 1
ATOM 7646 O O . GLU B 1 159 ? 23.797 25.281 8.094 1 93.81 159 GLU B O 1
ATOM 7651 N N . SER B 1 160 ? 22.938 23.312 7.629 1 93.62 160 SER B N 1
ATOM 7652 C CA . SER B 1 160 ? 21.938 23.406 8.68 1 93.62 160 SER B CA 1
ATOM 7653 C C . SER B 1 160 ? 22.359 22.641 9.922 1 93.62 160 SER B C 1
ATOM 7655 O O . SER B 1 160 ? 22.016 23.016 11.047 1 93.62 160 SER B O 1
ATOM 7657 N N . PHE B 1 161 ? 23.078 21.594 9.773 1 96 161 PHE B N 1
ATOM 7658 C CA . PHE B 1 161 ? 23.594 20.719 10.82 1 96 161 PHE B CA 1
ATOM 7659 C C . PHE B 1 161 ? 24.922 20.109 10.414 1 96 161 PHE B C 1
ATOM 7661 O O . PHE B 1 161 ? 24.969 19.141 9.648 1 96 161 PHE B O 1
ATOM 7668 N N . PRO B 1 162 ? 25.984 20.625 10.922 1 96.5 162 PRO B N 1
ATOM 7669 C CA . PRO B 1 162 ? 27.312 20.219 10.461 1 96.5 162 PRO B CA 1
ATOM 7670 C C . PRO B 1 162 ? 27.516 18.703 10.523 1 96.5 162 PRO B C 1
ATOM 7672 O O . PRO B 1 162 ? 27.141 18.078 11.516 1 96.5 162 PRO B O 1
ATOM 7675 N N . ILE B 1 163 ? 28.156 18.172 9.5 1 97.5 163 ILE B N 1
ATOM 7676 C CA . ILE B 1 163 ? 28.359 16.734 9.344 1 97.5 163 ILE B CA 1
ATOM 7677 C C . ILE B 1 163 ? 29.188 16.203 10.5 1 97.5 163 ILE B C 1
ATOM 7679 O O . ILE B 1 163 ? 29 15.062 10.938 1 97.5 163 ILE B O 1
ATOM 7683 N N . GLU B 1 164 ? 30.016 17.016 11.062 1 95.12 164 GLU B N 1
ATOM 7684 C CA . GLU B 1 164 ? 30.891 16.625 12.172 1 95.12 164 GLU B CA 1
ATOM 7685 C C . GLU B 1 164 ? 30.078 16.328 13.43 1 95.12 164 GLU B C 1
ATOM 7687 O O . GLU B 1 164 ? 30.547 15.656 14.344 1 95.12 164 GLU B O 1
ATOM 7692 N N . GLN B 1 165 ? 28.875 16.859 13.477 1 95.38 165 GLN B N 1
ATOM 7693 C CA . GLN B 1 165 ? 28.016 16.656 14.648 1 95.38 165 GLN B CA 1
ATOM 7694 C C . GLN B 1 165 ? 27.328 15.305 14.602 1 95.38 165 GLN B C 1
ATOM 7696 O O . GLN B 1 165 ? 26.656 14.906 15.562 1 95.38 165 GLN B O 1
ATOM 7701 N N . PHE B 1 166 ? 27.5 14.57 13.555 1 97.62 166 PHE B N 1
ATOM 7702 C CA . PHE B 1 166 ? 26.984 13.203 13.461 1 97.62 166 PHE B CA 1
ATOM 7703 C C . PHE B 1 166 ? 28.078 12.203 13.852 1 97.62 166 PHE B C 1
ATOM 7705 O O . PHE B 1 166 ? 29.25 12.422 13.586 1 97.62 166 PHE B O 1
ATOM 7712 N N . GLU B 1 167 ? 27.641 11.117 14.5 1 96.56 167 GLU B N 1
ATOM 7713 C CA . GLU B 1 167 ? 28.562 10.016 14.758 1 96.56 167 GLU B CA 1
ATOM 7714 C C . GLU B 1 167 ? 29 9.359 13.453 1 96.56 167 GLU B C 1
ATOM 7716 O O . GLU B 1 167 ? 30.203 9.102 13.258 1 96.56 167 GLU B O 1
ATOM 7721 N N . GLN B 1 168 ? 28.078 9.086 12.648 1 97 168 GLN B N 1
ATOM 7722 C CA . GLN B 1 168 ? 28.281 8.445 11.359 1 97 168 GLN B CA 1
ATOM 7723 C C . GLN B 1 168 ? 27.172 8.812 10.375 1 97 168 GLN B C 1
ATOM 7725 O O . GLN B 1 168 ? 26.016 8.953 10.773 1 97 168 GLN B O 1
ATOM 7730 N N . VAL B 1 169 ? 27.594 9.008 9.141 1 98.31 169 VAL B N 1
ATOM 7731 C CA . VAL B 1 169 ? 26.641 9.25 8.07 1 98.31 169 VAL B CA 1
ATOM 7732 C C . VAL B 1 169 ? 26.781 8.172 6.992 1 98.31 169 VAL B C 1
ATOM 7734 O O . VAL B 1 169 ? 27.891 7.914 6.512 1 98.31 169 VAL B O 1
ATOM 7737 N N . ILE B 1 170 ? 25.703 7.516 6.641 1 98.38 170 ILE B N 1
ATOM 7738 C CA . ILE B 1 170 ? 25.719 6.418 5.68 1 98.38 170 ILE B CA 1
ATOM 7739 C C . ILE B 1 170 ? 24.812 6.75 4.5 1 98.38 170 ILE B C 1
ATOM 7741 O O . ILE B 1 170 ? 23.625 7.02 4.68 1 98.38 170 ILE B O 1
ATOM 7745 N N . LEU B 1 171 ? 25.375 6.758 3.332 1 98.56 171 LEU B N 1
ATOM 7746 C CA . LEU B 1 171 ? 24.609 6.906 2.104 1 98.56 171 LEU B CA 1
ATOM 7747 C C . LEU B 1 171 ? 24.375 5.551 1.44 1 98.56 171 LEU B C 1
ATOM 7749 O O . LEU B 1 171 ? 25.328 4.805 1.201 1 98.56 171 LEU B O 1
ATOM 7753 N N . VAL B 1 172 ? 23.125 5.219 1.193 1 98 172 VAL B N 1
ATOM 7754 C CA . VAL B 1 172 ? 22.781 3.953 0.554 1 98 172 VAL B CA 1
ATOM 7755 C C . VAL B 1 172 ? 22.094 4.219 -0.79 1 98 172 VAL B C 1
ATOM 7757 O O . VAL B 1 172 ? 21.125 4.969 -0.862 1 98 172 VAL B O 1
ATOM 7760 N N . ASP B 1 173 ? 22.578 3.664 -1.789 1 96.5 173 ASP B N 1
ATOM 7761 C CA . ASP B 1 173 ? 21.984 3.756 -3.119 1 96.5 173 ASP B CA 1
ATOM 7762 C C . ASP B 1 173 ? 22.297 2.512 -3.947 1 96.5 173 ASP B C 1
ATOM 7764 O O . ASP B 1 173 ? 23.328 1.878 -3.756 1 96.5 173 ASP B O 1
ATOM 7768 N N . LEU B 1 174 ? 21.391 2.211 -4.852 1 93.12 174 LEU B N 1
ATOM 7769 C CA . LEU B 1 174 ? 21.516 0.99 -5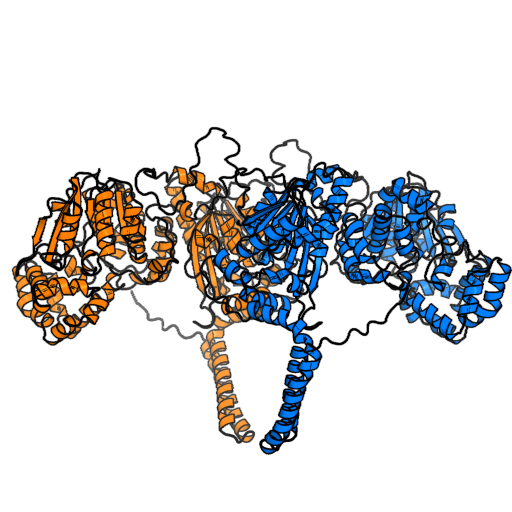.641 1 93.12 174 LEU B CA 1
ATOM 7770 C C . LEU B 1 174 ? 22.359 1.235 -6.898 1 93.12 174 LEU B C 1
ATOM 7772 O O . LEU B 1 174 ? 22.844 0.288 -7.52 1 93.12 174 LEU B O 1
ATOM 7776 N N . THR B 1 175 ? 22.547 2.441 -7.32 1 90.88 175 THR B N 1
ATOM 7777 C CA . THR B 1 175 ? 23.172 2.801 -8.594 1 90.88 175 THR B CA 1
ATOM 7778 C C . THR B 1 175 ? 24.672 3.033 -8.422 1 90.88 175 THR B C 1
ATOM 7780 O O . THR B 1 175 ? 25.078 4.035 -7.832 1 90.88 175 THR B O 1
ATOM 7783 N N . PRO B 1 176 ? 25.531 2.283 -9.055 1 91.38 176 PRO B N 1
ATOM 7784 C CA . PRO B 1 176 ? 26.969 2.402 -8.875 1 91.38 176 PRO B CA 1
ATOM 7785 C C . PRO B 1 176 ? 27.516 3.746 -9.359 1 91.38 176 PRO B C 1
ATOM 7787 O O . PRO B 1 176 ? 28.391 4.328 -8.711 1 91.38 176 PRO B O 1
ATOM 7790 N N . SER B 1 177 ? 27.047 4.234 -10.461 1 89.81 177 SER B N 1
ATOM 7791 C CA . SER B 1 177 ? 27.531 5.496 -11 1 89.81 177 SER B CA 1
ATOM 7792 C C . SER B 1 177 ? 27.266 6.648 -10.039 1 89.81 177 SER B C 1
ATOM 7794 O O . SER B 1 177 ? 28.125 7.508 -9.836 1 89.81 177 SER B O 1
ATOM 7796 N N . LEU B 1 178 ? 26.109 6.707 -9.477 1 92.44 178 LEU B N 1
ATOM 7797 C CA . LEU B 1 178 ? 25.781 7.758 -8.523 1 92.44 178 LEU B CA 1
ATOM 7798 C C . LEU B 1 178 ? 26.609 7.625 -7.25 1 92.44 178 LEU B C 1
ATOM 7800 O O . LEU B 1 178 ? 27.047 8.625 -6.68 1 92.44 178 LEU B O 1
ATOM 7804 N N . CYS B 1 179 ? 26.828 6.395 -6.812 1 95.19 179 CYS B N 1
ATOM 7805 C CA . CYS B 1 179 ? 27.641 6.145 -5.629 1 95.19 179 CYS B CA 1
ATOM 7806 C C . CYS B 1 179 ? 29.062 6.629 -5.836 1 95.19 179 CYS B C 1
ATOM 7808 O O . CYS B 1 179 ? 29.688 7.148 -4.906 1 95.19 179 CYS B O 1
ATOM 7810 N N . GLN B 1 180 ? 29.547 6.457 -7.016 1 94 180 GLN B N 1
ATOM 7811 C CA . GLN B 1 180 ? 30.906 6.914 -7.312 1 94 180 GLN B CA 1
ATOM 7812 C C . GLN B 1 180 ? 31 8.43 -7.215 1 94 180 GLN B C 1
ATOM 7814 O O . GLN B 1 180 ? 31.969 8.961 -6.66 1 94 180 GLN B O 1
ATOM 7819 N N . VAL B 1 181 ? 30.047 9.117 -7.781 1 93.5 181 VAL B N 1
ATOM 7820 C CA . VAL B 1 181 ? 30 10.57 -7.688 1 93.5 181 VAL B CA 1
ATOM 7821 C C . VAL B 1 181 ? 29.969 10.992 -6.223 1 93.5 181 VAL B C 1
ATOM 7823 O O . VAL B 1 181 ? 30.641 11.945 -5.824 1 93.5 181 VAL B O 1
ATOM 7826 N N . ALA B 1 182 ? 29.188 10.344 -5.41 1 96.5 182 ALA B N 1
ATOM 7827 C CA . ALA B 1 182 ? 29.047 10.656 -3.988 1 96.5 182 ALA B CA 1
ATOM 7828 C C . ALA B 1 182 ? 30.391 10.477 -3.266 1 96.5 182 ALA B C 1
ATOM 7830 O O . ALA B 1 182 ? 30.781 11.312 -2.447 1 96.5 182 ALA B O 1
ATOM 7831 N N . ARG B 1 183 ? 31.078 9.398 -3.596 1 96.88 183 ARG B N 1
ATOM 7832 C CA . ARG B 1 183 ? 32.375 9.133 -2.973 1 96.88 183 ARG B CA 1
ATOM 7833 C C . ARG B 1 183 ? 33.375 10.258 -3.27 1 96.88 183 ARG B C 1
ATOM 7835 O O . ARG B 1 183 ? 34.062 10.727 -2.371 1 96.88 183 ARG B O 1
ATOM 7842 N N . GLU B 1 184 ? 33.406 10.617 -4.473 1 95.88 184 GLU B N 1
ATOM 7843 C CA . GLU B 1 184 ? 34.312 11.711 -4.871 1 95.88 184 GLU B CA 1
ATOM 7844 C C . GLU B 1 184 ? 33.938 13.008 -4.168 1 95.88 184 GLU B C 1
ATOM 7846 O O . GLU B 1 184 ? 34.812 13.766 -3.75 1 95.88 184 GLU B O 1
ATOM 7851 N N . ARG B 1 185 ? 32.656 13.234 -4.09 1 95.12 185 ARG B N 1
ATOM 7852 C CA . ARG B 1 185 ? 32.125 14.43 -3.43 1 95.12 185 ARG B CA 1
ATOM 7853 C C . ARG B 1 185 ? 32.594 14.492 -1.976 1 95.12 185 ARG B C 1
ATOM 7855 O O . ARG B 1 185 ? 33.094 15.523 -1.519 1 95.12 185 ARG B O 1
ATOM 7862 N N . PHE B 1 186 ? 32.5 13.43 -1.215 1 96.94 186 PHE B N 1
ATOM 7863 C CA . PHE B 1 186 ? 32.812 13.414 0.21 1 96.94 186 PHE B CA 1
ATOM 7864 C C . PHE B 1 186 ? 34.312 13.406 0.439 1 96.94 186 PHE B C 1
ATOM 7866 O O . PHE B 1 186 ? 34.812 13.969 1.426 1 96.94 186 PHE B O 1
ATOM 7873 N N . GLU B 1 187 ? 35.031 12.789 -0.492 1 95.94 187 GLU B N 1
ATOM 7874 C CA . GLU B 1 187 ? 36.469 12.836 -0.433 1 95.94 187 GLU B CA 1
ATOM 7875 C C . GLU B 1 187 ? 37 14.266 -0.585 1 95.94 187 GLU B C 1
ATOM 7877 O O . GLU B 1 187 ? 37.906 14.688 0.124 1 95.94 187 GLU B O 1
ATOM 7882 N N . SER B 1 188 ? 36.406 14.93 -1.479 1 96.31 188 SER B N 1
ATOM 7883 C CA . SER B 1 188 ? 36.812 16.312 -1.72 1 96.31 188 SER B CA 1
ATOM 7884 C C . SER B 1 188 ? 36.531 17.188 -0.504 1 96.31 188 SER B C 1
ATOM 7886 O O . SER B 1 188 ? 37.219 18.188 -0.276 1 96.31 188 SER B O 1
ATOM 7888 N N . LYS B 1 189 ? 35.531 16.859 0.328 1 95.62 189 LYS B N 1
ATOM 7889 C CA . LYS B 1 189 ? 35.125 17.625 1.509 1 95.62 189 LYS B CA 1
ATOM 7890 C C . LYS B 1 189 ? 35.938 17.203 2.73 1 95.62 189 LYS B C 1
ATOM 7892 O O . LYS B 1 189 ? 35.938 17.891 3.752 1 95.62 189 LYS B O 1
ATOM 7897 N N . GLY B 1 190 ? 36.594 16.062 2.629 1 95.38 190 GLY B N 1
ATOM 7898 C CA . GLY B 1 190 ? 37.469 15.578 3.703 1 95.38 190 GLY B CA 1
ATOM 7899 C C . GLY B 1 190 ? 36.688 14.961 4.848 1 95.38 190 GLY B C 1
ATOM 7900 O O . GLY B 1 190 ? 37.156 14.93 5.984 1 95.38 190 GLY B O 1
ATOM 7901 N N . TRP B 1 191 ? 35.469 14.586 4.637 1 96.06 191 TRP B N 1
ATOM 7902 C CA . TRP B 1 191 ? 34.625 13.977 5.676 1 96.06 191 TRP B CA 1
ATOM 7903 C C . TRP B 1 191 ? 35 12.508 5.879 1 96.06 191 TRP B C 1
ATOM 7905 O O . TRP B 1 191 ? 34.906 11.703 4.957 1 96.06 191 TRP B O 1
ATOM 7915 N N . LYS B 1 192 ? 35.344 12.141 7.07 1 94.5 192 LYS B N 1
ATOM 7916 C CA . LYS B 1 192 ? 35.812 10.789 7.367 1 94.5 192 LYS B CA 1
ATOM 7917 C C . LYS B 1 192 ? 34.719 9.945 7.984 1 94.5 192 LYS B C 1
ATOM 7919 O O . LYS B 1 192 ? 34.812 8.719 8.031 1 94.5 192 LYS B O 1
ATOM 7924 N N . ASN B 1 193 ? 33.688 10.57 8.43 1 96.44 193 ASN B N 1
ATOM 7925 C CA . ASN B 1 193 ? 32.594 9.844 9.086 1 96.44 193 ASN B CA 1
ATOM 7926 C C . ASN B 1 193 ? 31.453 9.562 8.125 1 96.44 193 ASN B C 1
ATOM 7928 O O . ASN B 1 193 ? 30.328 9.32 8.562 1 96.44 193 ASN B O 1
ATOM 7932 N N . VAL B 1 194 ? 31.703 9.719 6.816 1 97.88 194 VAL B N 1
ATOM 7933 C CA . VAL B 1 194 ? 30.672 9.453 5.816 1 97.88 194 VAL B CA 1
ATOM 7934 C C . VAL B 1 194 ? 31.031 8.195 5.027 1 97.88 194 VAL B C 1
ATOM 7936 O O . VAL B 1 194 ? 32.156 8.078 4.512 1 97.88 194 VAL B O 1
ATOM 7939 N N . THR B 1 195 ? 30.125 7.227 4.941 1 97.19 195 THR B N 1
ATOM 7940 C CA . THR B 1 195 ? 30.297 5.977 4.211 1 97.19 195 THR B CA 1
ATOM 7941 C C . THR B 1 195 ? 29.25 5.828 3.117 1 97.19 195 THR B C 1
ATOM 7943 O O . THR B 1 195 ? 28.078 6.113 3.338 1 97.19 195 THR B O 1
ATOM 7946 N N . VAL B 1 196 ? 29.719 5.379 1.93 1 97.81 196 VAL B N 1
ATOM 7947 C CA . VAL B 1 196 ? 28.812 5.148 0.811 1 97.81 196 VAL B CA 1
ATOM 7948 C C . VAL B 1 196 ? 28.641 3.646 0.582 1 97.81 196 VAL B C 1
ATOM 7950 O O . VAL B 1 196 ? 29.625 2.934 0.371 1 97.81 196 VAL B O 1
ATOM 7953 N N . LEU B 1 197 ? 27.422 3.189 0.615 1 97.25 197 LEU B N 1
ATOM 7954 C CA . LEU B 1 197 ? 27.094 1.788 0.37 1 97.25 197 LEU B CA 1
ATOM 7955 C C . LEU B 1 197 ? 26.281 1.634 -0.91 1 97.25 197 LEU B C 1
ATOM 7957 O O . LEU B 1 197 ? 25.156 2.148 -1.006 1 97.25 197 LEU B O 1
ATOM 7961 N N . CYS B 1 198 ? 26.812 0.94 -1.874 1 95.75 198 CYS B N 1
ATOM 7962 C CA . CYS B 1 198 ? 26.062 0.59 -3.07 1 95.75 198 CYS B CA 1
ATOM 7963 C C . CYS B 1 198 ? 25.25 -0.688 -2.855 1 95.75 198 CYS B C 1
ATOM 7965 O O . CYS B 1 198 ? 25.641 -1.754 -3.346 1 95.75 198 CYS B O 1
ATOM 7967 N N . GLN B 1 199 ? 24.188 -0.594 -2.141 1 94.56 199 GLN B N 1
ATOM 7968 C CA . GLN B 1 199 ? 23.375 -1.727 -1.709 1 94.56 199 GLN B CA 1
ATOM 7969 C C . GLN B 1 199 ? 21.891 -1.392 -1.773 1 94.56 199 GLN B C 1
ATOM 7971 O O . GLN B 1 199 ? 21.516 -0.239 -2.002 1 94.56 199 GLN B O 1
ATOM 7976 N N . ASP B 1 200 ? 21.078 -2.42 -1.637 1 93.12 200 ASP B N 1
ATOM 7977 C CA . ASP B 1 200 ? 19.641 -2.279 -1.622 1 93.12 200 ASP B CA 1
ATOM 7978 C C . ASP B 1 200 ? 19.156 -1.688 -0.3 1 93.12 200 ASP B C 1
ATOM 7980 O O . ASP B 1 200 ? 19.625 -2.07 0.769 1 93.12 200 ASP B O 1
ATOM 7984 N N . ALA B 1 201 ? 18.266 -0.758 -0.373 1 94.94 201 ALA B N 1
ATOM 7985 C CA . ALA B 1 201 ? 17.781 -0.011 0.782 1 94.94 201 ALA B CA 1
ATOM 7986 C C . ALA B 1 201 ? 17.078 -0.935 1.778 1 94.94 201 ALA B C 1
ATOM 7988 O O . ALA B 1 201 ? 17.047 -0.655 2.979 1 94.94 201 ALA B O 1
ATOM 7989 N N . SER B 1 202 ? 16.484 -2.021 1.322 1 92.38 202 SER B N 1
ATOM 7990 C CA . SER B 1 202 ? 15.68 -2.881 2.188 1 92.38 202 SER B CA 1
ATOM 7991 C C . SER B 1 202 ? 16.562 -3.83 2.994 1 92.38 202 SER B C 1
ATOM 7993 O O . SER B 1 202 ? 16.109 -4.426 3.973 1 92.38 202 SER B O 1
ATOM 7995 N N . SER B 1 203 ? 17.906 -3.992 2.613 1 90.5 203 SER B N 1
ATOM 7996 C CA . SER B 1 203 ? 18.672 -5.047 3.268 1 90.5 203 SER B CA 1
ATOM 7997 C C . SER B 1 203 ? 20.125 -4.629 3.463 1 90.5 203 SER B C 1
ATOM 7999 O O . SER B 1 203 ? 20.969 -5.449 3.832 1 90.5 203 SER B O 1
ATOM 8001 N N . PHE B 1 204 ? 20.438 -3.412 3.283 1 93.31 204 PHE B N 1
ATOM 8002 C CA . PHE B 1 204 ? 21.828 -2.967 3.342 1 93.31 204 PHE B CA 1
ATOM 8003 C C . PHE B 1 204 ? 22.422 -3.213 4.727 1 93.31 204 PHE B C 1
ATOM 8005 O O . PHE B 1 204 ? 21.688 -3.258 5.719 1 93.31 204 PHE B O 1
ATOM 8012 N N . GLN B 1 205 ? 23.703 -3.49 4.73 1 92.62 205 GLN B N 1
ATOM 8013 C CA . GLN B 1 205 ? 24.469 -3.691 5.953 1 92.62 205 GLN B CA 1
ATOM 8014 C C . GLN B 1 205 ? 25.859 -3.061 5.84 1 92.62 205 GLN B C 1
ATOM 8016 O O . GLN B 1 205 ? 26.375 -2.887 4.734 1 92.62 205 GLN B O 1
ATOM 8021 N N . LEU B 1 206 ? 26.328 -2.643 6.984 1 92.25 206 LEU B N 1
ATOM 8022 C CA . LEU B 1 206 ? 27.719 -2.248 7.004 1 92.25 206 LEU B CA 1
ATOM 8023 C C . LEU B 1 206 ? 28.641 -3.465 6.883 1 92.25 206 LEU B C 1
ATOM 8025 O O . LEU B 1 206 ? 28.5 -4.422 7.652 1 92.25 206 LEU B O 1
ATOM 8029 N N . PRO B 1 207 ? 29.453 -3.369 5.98 1 88.81 207 PRO B N 1
ATOM 8030 C CA . PRO B 1 207 ? 30.312 -4.535 5.801 1 88.81 207 PRO B CA 1
ATOM 8031 C C . PRO B 1 207 ? 31.078 -4.906 7.07 1 88.81 207 PRO B C 1
ATOM 8033 O O . PRO B 1 207 ? 31.766 -4.062 7.656 1 88.81 207 PRO B O 1
ATOM 8036 N N . GLY B 1 208 ? 30.953 -6.09 7.543 1 84.31 208 GLY B N 1
ATOM 8037 C CA . GLY B 1 208 ? 31.641 -6.586 8.727 1 84.31 208 GLY B CA 1
ATOM 8038 C C . GLY B 1 208 ? 30.922 -6.238 10.016 1 84.31 208 GLY B C 1
ATOM 8039 O O . GLY B 1 208 ? 31.328 -6.684 11.094 1 84.31 208 GLY B O 1
ATOM 8040 N N . LEU B 1 209 ? 29.922 -5.492 9.953 1 88.06 209 LEU B N 1
ATOM 8041 C CA . LEU B 1 209 ? 29.172 -5.07 11.133 1 88.06 209 LEU B CA 1
ATOM 8042 C C . LEU B 1 209 ? 27.672 -5.273 10.922 1 88.06 209 LEU B C 1
ATOM 8044 O O . LEU B 1 209 ? 26.875 -4.352 11.133 1 88.06 209 LEU B O 1
ATOM 8048 N N . GLU B 1 210 ? 27.375 -6.508 10.562 1 86.5 210 GLU B N 1
ATOM 8049 C CA . GLU B 1 210 ? 25.969 -6.82 10.266 1 86.5 210 GLU B CA 1
ATOM 8050 C C . GLU B 1 210 ? 25.094 -6.645 11.508 1 86.5 210 GLU B C 1
ATOM 8052 O O . GLU B 1 210 ? 25.469 -7.059 12.602 1 86.5 210 GLU B O 1
ATOM 8057 N N . GLY B 1 211 ? 24 -5.957 11.352 1 86 211 GLY B N 1
ATOM 8058 C CA . GLY B 1 211 ? 23.047 -5.758 12.43 1 86 211 GLY B CA 1
ATOM 8059 C C . GLY B 1 211 ? 23.422 -4.633 13.367 1 86 211 GLY B C 1
ATOM 8060 O O . GLY B 1 211 ? 22.688 -4.301 14.289 1 86 211 GLY B O 1
ATOM 8061 N N . SER B 1 212 ? 24.531 -3.936 13.133 1 89.69 212 SER B N 1
ATOM 8062 C CA . SER B 1 212 ? 25.062 -2.938 14.062 1 89.69 212 SER B CA 1
ATOM 8063 C C . SER B 1 212 ? 24.219 -1.672 14.055 1 89.69 212 SER B C 1
ATOM 8065 O O . SER B 1 212 ? 24.25 -0.884 15 1 89.69 212 SER B O 1
ATOM 8067 N N . LEU B 1 213 ? 23.453 -1.498 13.07 1 94.62 213 LEU B N 1
ATOM 8068 C CA . LEU B 1 213 ? 22.703 -0.256 12.922 1 94.62 213 LEU B CA 1
ATOM 8069 C C . LEU B 1 213 ? 21.312 -0.383 13.547 1 94.62 213 LEU B C 1
ATOM 8071 O O . LEU B 1 213 ? 20.625 0.621 13.758 1 94.62 213 LEU B O 1
ATOM 8075 N N . GLU B 1 214 ? 20.875 -1.553 13.891 1 93.94 214 GLU B N 1
ATOM 8076 C CA . GLU B 1 214 ? 19.516 -1.795 14.352 1 93.94 214 GLU B CA 1
ATOM 8077 C C . GLU B 1 214 ? 19.219 -1.041 15.648 1 93.94 214 GLU B C 1
ATOM 8079 O O . GLU B 1 214 ? 19.953 -1.184 16.625 1 93.94 214 GLU B O 1
ATOM 8084 N N . GLY B 1 215 ? 18.219 -0.171 15.633 1 93.31 215 GLY B N 1
ATOM 8085 C CA . GLY B 1 215 ? 17.766 0.555 16.812 1 93.31 215 GLY B CA 1
ATOM 8086 C C . GLY B 1 215 ? 18.703 1.679 17.219 1 93.31 215 GLY B C 1
ATOM 8087 O O . GLY B 1 215 ? 18.609 2.203 18.328 1 93.31 215 GLY B O 1
ATOM 8088 N N . ARG B 1 216 ? 19.594 2.049 16.297 1 94.75 216 ARG B N 1
ATOM 8089 C CA . ARG B 1 216 ? 20.594 3.006 16.734 1 94.75 216 ARG B CA 1
ATOM 8090 C C . ARG B 1 216 ? 20.578 4.258 15.859 1 94.75 216 ARG B C 1
ATOM 8092 O O . ARG B 1 216 ? 21.188 5.273 16.219 1 94.75 216 ARG B O 1
ATOM 8099 N N . VAL B 1 217 ? 19.844 4.262 14.859 1 96.94 217 VAL B N 1
ATOM 8100 C CA . VAL B 1 217 ? 19.891 5.352 13.891 1 96.94 217 VAL B CA 1
ATOM 8101 C C . VAL B 1 217 ? 19.031 6.512 14.375 1 96.94 217 VAL B C 1
ATOM 8103 O O . VAL B 1 217 ? 17.859 6.32 14.727 1 96.94 217 VAL B O 1
ATOM 8106 N N . GLY B 1 218 ? 19.609 7.703 14.359 1 96.62 218 GLY B N 1
ATOM 8107 C CA . GLY B 1 218 ? 18.906 8.875 14.852 1 96.62 218 GLY B CA 1
ATOM 8108 C C . GLY B 1 218 ? 18.156 9.625 13.773 1 96.62 218 GLY B C 1
ATOM 8109 O O . GLY B 1 218 ? 17.219 10.375 14.062 1 96.62 218 GLY B O 1
ATOM 8110 N N . LEU B 1 219 ? 18.594 9.453 12.555 1 98.06 219 LEU B N 1
ATOM 8111 C CA . LEU B 1 219 ? 17.953 10.133 11.438 1 98.06 219 LEU B CA 1
ATOM 8112 C C . LEU B 1 219 ? 18 9.266 10.18 1 98.06 219 LEU B C 1
ATOM 8114 O O . LEU B 1 219 ? 19.047 8.711 9.836 1 98.06 219 LEU B O 1
ATOM 8118 N N . VAL B 1 220 ? 16.875 9.102 9.547 1 98.56 220 VAL B N 1
ATOM 8119 C CA . VAL B 1 220 ? 16.812 8.516 8.211 1 98.56 220 VAL B CA 1
ATOM 8120 C C . VAL B 1 220 ? 16.141 9.5 7.254 1 98.56 220 VAL B C 1
ATOM 8122 O O . VAL B 1 220 ? 15.125 10.117 7.59 1 98.56 220 VAL B O 1
ATOM 8125 N N . THR B 1 221 ? 16.719 9.734 6.141 1 98.69 221 THR B N 1
ATOM 8126 C CA . THR B 1 221 ? 16.094 10.586 5.137 1 98.69 221 THR B CA 1
ATOM 8127 C C . THR B 1 221 ? 15.867 9.805 3.842 1 98.69 221 THR B C 1
ATOM 8129 O O . THR B 1 221 ? 16.625 8.898 3.51 1 98.69 221 THR B O 1
ATOM 8132 N N . VAL B 1 222 ? 14.82 10.047 3.189 1 98.31 222 VAL B N 1
ATOM 8133 C CA . VAL B 1 222 ? 14.461 9.516 1.881 1 98.31 222 VAL B CA 1
ATOM 8134 C C . VAL B 1 222 ? 14 10.648 0.966 1 98.31 222 VAL B C 1
ATOM 8136 O O . VAL B 1 222 ? 12.891 11.164 1.122 1 98.31 222 VAL B O 1
ATOM 8139 N N . SER B 1 223 ? 14.789 11.016 0.005 1 97.06 223 SER B N 1
ATOM 8140 C CA . SER B 1 223 ? 14.523 12.156 -0.859 1 97.06 223 SER B CA 1
ATOM 8141 C C . SER B 1 223 ? 14.266 11.719 -2.297 1 97.06 223 SER B C 1
ATOM 8143 O O . SER B 1 223 ? 15.211 11.422 -3.033 1 97.06 223 SER B O 1
ATOM 8145 N N . TYR B 1 224 ? 12.992 11.797 -2.715 1 94.81 224 TYR B N 1
ATOM 8146 C CA . TYR B 1 224 ? 12.555 11.422 -4.059 1 94.81 224 TYR B CA 1
ATOM 8147 C C . TYR B 1 224 ? 13.102 10.062 -4.453 1 94.81 224 TYR B C 1
ATOM 8149 O O . TYR B 1 224 ? 13.594 9.883 -5.57 1 94.81 224 TYR B O 1
ATOM 8157 N N . ALA B 1 225 ? 13.086 9.156 -3.541 1 95.5 225 ALA B N 1
ATOM 8158 C CA . ALA B 1 225 ? 13.609 7.809 -3.766 1 95.5 225 ALA B CA 1
ATOM 8159 C C . ALA B 1 225 ? 12.547 6.754 -3.471 1 95.5 225 ALA B C 1
ATOM 8161 O O . ALA B 1 225 ? 12.508 5.703 -4.117 1 95.5 225 ALA B O 1
ATOM 8162 N N . LEU B 1 226 ? 11.68 7.004 -2.473 1 95.69 226 LEU B N 1
ATOM 8163 C CA . LEU B 1 226 ? 10.672 6.02 -2.098 1 95.69 226 LEU B CA 1
ATOM 8164 C C . LEU B 1 226 ? 9.75 5.711 -3.275 1 95.69 226 LEU B C 1
ATOM 8166 O O . LEU B 1 226 ? 9.328 4.566 -3.455 1 95.69 226 LEU B O 1
ATOM 8170 N N . SER B 1 227 ? 9.414 6.727 -4.055 1 94.06 227 SER B N 1
ATOM 8171 C CA . SER B 1 227 ? 8.547 6.562 -5.219 1 94.06 227 SER B CA 1
ATOM 8172 C C . SER B 1 227 ? 9.227 5.707 -6.289 1 94.06 227 SER B C 1
ATOM 8174 O O . SER B 1 227 ? 8.555 5.172 -7.172 1 94.06 227 SER B O 1
ATOM 8176 N N . MET B 1 228 ? 10.516 5.551 -6.219 1 91.62 228 MET B N 1
ATOM 8177 C CA . MET B 1 228 ? 11.266 4.797 -7.227 1 91.62 228 MET B CA 1
ATOM 8178 C C . MET B 1 228 ? 11.562 3.383 -6.738 1 91.62 228 MET B C 1
ATOM 8180 O O . MET B 1 228 ? 12.141 2.578 -7.469 1 91.62 228 MET B O 1
ATOM 8184 N N . MET B 1 229 ? 11.25 3.143 -5.562 1 91.25 229 MET B N 1
ATOM 8185 C CA . MET B 1 229 ? 11.445 1.81 -5 1 91.25 229 MET B CA 1
ATOM 8186 C C . MET B 1 229 ? 10.203 0.947 -5.203 1 91.25 229 MET B C 1
ATOM 8188 O O . MET B 1 229 ? 9.195 1.133 -4.523 1 91.25 229 MET B O 1
ATOM 8192 N N . ASP B 1 230 ? 10.273 -0.025 -6.059 1 85.94 230 ASP B N 1
ATOM 8193 C CA . ASP B 1 230 ? 9.125 -0.833 -6.453 1 85.94 230 ASP B CA 1
ATOM 8194 C C . ASP B 1 230 ? 8.516 -1.544 -5.246 1 85.94 230 ASP B C 1
ATOM 8196 O O . ASP B 1 230 ? 7.297 -1.504 -5.047 1 85.94 230 ASP B O 1
ATOM 8200 N N . HIS B 1 231 ? 9.367 -2.16 -4.504 1 87.81 231 HIS B N 1
ATOM 8201 C CA . HIS B 1 231 ? 8.922 -2.865 -3.309 1 87.81 231 HIS B CA 1
ATOM 8202 C C . HIS B 1 231 ? 9.219 -2.061 -2.051 1 87.81 231 HIS B C 1
ATOM 8204 O O . HIS B 1 231 ? 10.258 -2.268 -1.409 1 87.81 231 HIS B O 1
ATOM 8210 N N . TYR B 1 232 ? 8.219 -1.275 -1.598 1 93.19 232 TYR B N 1
ATOM 8211 C CA . TYR B 1 232 ? 8.508 -0.27 -0.583 1 93.19 232 TYR B CA 1
ATOM 8212 C C . TYR B 1 232 ? 8.211 -0.801 0.813 1 93.19 232 TYR B C 1
ATOM 8214 O O . TYR B 1 232 ? 8.68 -0.245 1.811 1 93.19 232 TYR B O 1
ATOM 8222 N N . TYR B 1 233 ? 7.402 -1.887 1.001 1 93.5 233 TYR B N 1
ATOM 8223 C CA . TYR B 1 233 ? 7.035 -2.365 2.328 1 93.5 233 TYR B CA 1
ATOM 8224 C C . TYR B 1 233 ? 8.273 -2.758 3.129 1 93.5 233 TYR B C 1
ATOM 8226 O O . TYR B 1 233 ? 8.469 -2.283 4.25 1 93.5 233 TYR B O 1
ATOM 8234 N N . PRO B 1 234 ? 9.211 -3.6 2.527 1 92.38 234 PRO B N 1
ATOM 8235 C CA . PRO B 1 234 ? 10.398 -3.973 3.299 1 92.38 234 PRO B CA 1
ATOM 8236 C C . PRO B 1 234 ? 11.297 -2.777 3.609 1 92.38 234 PRO B C 1
ATOM 8238 O O . PRO B 1 234 ? 11.984 -2.766 4.637 1 92.38 234 PRO B O 1
ATOM 8241 N N . VAL B 1 235 ? 11.305 -1.797 2.746 1 95.62 235 VAL B N 1
ATOM 8242 C CA . VAL B 1 235 ? 12.141 -0.616 2.953 1 95.62 235 VAL B CA 1
ATOM 8243 C C . VAL B 1 235 ? 11.641 0.165 4.164 1 95.62 235 VAL B C 1
ATOM 8245 O O . VAL B 1 235 ? 12.422 0.53 5.043 1 95.62 235 VAL B O 1
ATOM 8248 N N . VAL B 1 236 ? 10.328 0.466 4.219 1 95.94 236 VAL B N 1
ATOM 8249 C CA . VAL B 1 236 ? 9.727 1.218 5.316 1 95.94 236 VAL B CA 1
ATOM 8250 C C . VAL B 1 236 ? 9.891 0.447 6.625 1 95.94 236 VAL B C 1
ATOM 8252 O O . VAL B 1 236 ? 10.203 1.033 7.664 1 95.94 236 VAL B O 1
ATOM 8255 N N . ASP B 1 237 ? 9.703 -0.875 6.574 1 93.62 237 ASP B N 1
ATOM 8256 C CA . ASP B 1 237 ? 9.891 -1.696 7.77 1 93.62 237 ASP B CA 1
ATOM 8257 C C . ASP B 1 237 ? 11.344 -1.673 8.227 1 93.62 237 ASP B C 1
ATOM 8259 O O . ASP B 1 237 ? 11.625 -1.704 9.43 1 93.62 237 ASP B O 1
ATOM 8263 N N . ARG B 1 238 ? 12.219 -1.646 7.227 1 94.44 238 ARG B N 1
ATOM 8264 C CA . ARG B 1 238 ? 13.633 -1.551 7.559 1 94.44 238 ARG B CA 1
ATOM 8265 C C . ARG B 1 238 ? 13.945 -0.229 8.258 1 94.44 238 ARG B C 1
ATOM 8267 O O . ARG B 1 238 ? 14.695 -0.198 9.234 1 94.44 238 ARG B O 1
ATOM 8274 N N . ILE B 1 239 ? 13.43 0.838 7.797 1 96.38 239 ILE B N 1
ATOM 8275 C CA . ILE B 1 239 ? 13.602 2.139 8.438 1 96.38 239 ILE B CA 1
ATOM 8276 C C . ILE B 1 239 ? 13.148 2.062 9.891 1 96.38 239 ILE B C 1
ATOM 8278 O O . ILE B 1 239 ? 13.828 2.574 10.789 1 96.38 239 ILE B O 1
ATOM 8282 N N . GLN B 1 240 ? 12.039 1.456 10.125 1 93.31 240 GLN B N 1
ATOM 8283 C CA . GLN B 1 240 ? 11.508 1.312 11.477 1 93.31 240 GLN B CA 1
ATOM 8284 C C . GLN B 1 240 ? 12.477 0.542 12.367 1 93.31 240 GLN B C 1
ATOM 8286 O O . GLN B 1 240 ? 12.695 0.912 13.523 1 93.31 240 GLN B O 1
ATOM 8291 N N . SER B 1 241 ? 13.094 -0.527 11.828 1 93.06 241 SER B N 1
ATOM 8292 C CA . SER B 1 241 ? 14.016 -1.356 12.594 1 93.06 241 SER B CA 1
ATOM 8293 C C . SER B 1 241 ? 15.312 -0.614 12.891 1 93.06 241 SER B C 1
ATOM 8295 O O . SER B 1 241 ? 15.953 -0.852 13.922 1 93.06 241 SER B O 1
ATOM 8297 N N . LEU B 1 242 ? 15.68 0.261 12.055 1 95.44 242 LEU B N 1
ATOM 8298 C CA . LEU B 1 242 ? 16.938 0.991 12.172 1 95.44 242 LEU B CA 1
ATOM 8299 C C . LEU B 1 242 ? 16.828 2.104 13.211 1 95.44 242 LEU B C 1
ATOM 8301 O O . LEU B 1 242 ? 17.797 2.404 13.906 1 95.44 242 LEU B O 1
ATOM 8305 N N . LEU B 1 243 ? 15.688 2.727 13.367 1 94.94 243 LEU B N 1
ATOM 8306 C CA . LEU B 1 243 ? 15.516 3.953 14.141 1 94.94 243 LEU B CA 1
ATOM 8307 C C . LEU B 1 243 ? 15.656 3.682 15.633 1 94.94 243 LEU B C 1
ATOM 8309 O O . LEU B 1 243 ? 15.164 2.666 16.141 1 94.94 243 LEU B O 1
ATOM 8313 N N . SER B 1 244 ? 16.391 4.531 16.266 1 93.31 244 SER B N 1
ATOM 8314 C CA . SER B 1 244 ? 16.359 4.578 17.719 1 93.31 244 SER B CA 1
ATOM 8315 C C . SER B 1 244 ? 15.023 5.09 18.234 1 93.31 244 SER B C 1
ATOM 8317 O O . SER B 1 244 ? 14.227 5.637 17.469 1 93.31 244 SER B O 1
ATOM 8319 N N . PRO B 1 245 ? 14.711 4.969 19.5 1 88.56 245 PRO B N 1
ATOM 8320 C CA . PRO B 1 245 ? 13.445 5.465 20.047 1 88.56 245 PRO B CA 1
ATOM 8321 C C . PRO B 1 245 ? 13.258 6.965 19.828 1 88.56 245 PRO B C 1
ATOM 8323 O O . PRO B 1 245 ? 12.125 7.426 19.641 1 88.56 245 PRO B O 1
ATOM 8326 N N . GLU B 1 246 ? 14.359 7.691 19.766 1 90.88 246 GLU B N 1
ATOM 8327 C CA . GLU B 1 246 ? 14.273 9.133 19.578 1 90.88 246 GLU B CA 1
ATOM 8328 C C . GLU B 1 246 ? 14.5 9.508 18.109 1 90.88 246 GLU B C 1
ATOM 8330 O O . GLU B 1 246 ? 14.586 10.688 17.766 1 90.88 246 GLU B O 1
ATOM 8335 N N . GLY B 1 247 ? 14.625 8.461 17.328 1 94.44 247 GLY B N 1
ATOM 8336 C CA . GLY B 1 247 ? 14.984 8.688 15.93 1 94.44 247 GLY B CA 1
ATOM 8337 C C . GLY B 1 247 ? 13.875 9.344 15.133 1 94.44 247 GLY B C 1
ATOM 8338 O O . GLY B 1 247 ? 12.695 9.188 15.453 1 94.44 247 GLY B O 1
ATOM 8339 N N . ILE B 1 248 ? 14.297 10.125 14.094 1 95.44 248 ILE B N 1
ATOM 8340 C CA . ILE B 1 248 ? 13.32 10.781 13.227 1 95.44 248 ILE B CA 1
ATOM 8341 C C . ILE B 1 248 ? 13.562 10.383 11.773 1 95.44 248 ILE B C 1
ATOM 8343 O O . ILE B 1 248 ? 14.641 9.898 11.43 1 95.44 248 ILE B O 1
ATOM 8347 N N . VAL B 1 249 ? 12.516 10.555 10.961 1 97.38 249 VAL B N 1
ATOM 8348 C CA . VAL B 1 249 ? 12.562 10.234 9.539 1 97.38 249 VAL B CA 1
ATOM 8349 C C . VAL B 1 249 ? 12.086 11.43 8.719 1 97.38 249 VAL B C 1
ATOM 8351 O O . VAL B 1 249 ? 11.031 12 9 1 97.38 249 VAL B O 1
ATOM 8354 N N . GLY B 1 250 ? 12.859 11.891 7.805 1 98 250 GLY B N 1
ATOM 8355 C CA . GLY B 1 250 ? 12.477 12.938 6.871 1 98 250 GLY B CA 1
ATOM 8356 C C . GLY B 1 250 ? 12.289 12.43 5.453 1 98 250 GLY B C 1
ATOM 8357 O O . GLY B 1 250 ? 13.195 11.82 4.879 1 98 250 GLY B O 1
ATOM 8358 N N . VAL B 1 251 ? 11.125 12.688 4.879 1 98.12 251 VAL B N 1
ATOM 8359 C CA . VAL B 1 251 ? 10.828 12.203 3.537 1 98.12 251 VAL B CA 1
ATOM 8360 C C . VAL B 1 251 ? 10.312 13.344 2.67 1 98.12 251 VAL B C 1
ATOM 8362 O O . VAL B 1 251 ? 9.523 14.18 3.133 1 98.12 251 VAL B O 1
ATOM 8365 N N . VAL B 1 252 ? 10.812 13.531 1.51 1 97.62 252 VAL B N 1
ATOM 8366 C CA . VAL B 1 252 ? 10.258 14.367 0.452 1 97.62 252 VAL B CA 1
ATOM 8367 C C . VAL B 1 252 ? 10.086 13.539 -0.823 1 97.62 252 VAL B C 1
ATOM 8369 O O . VAL B 1 252 ? 11.016 12.844 -1.243 1 97.62 252 VAL B O 1
ATOM 8372 N N . ASP B 1 253 ? 8.883 13.555 -1.398 1 97.19 253 ASP B N 1
ATOM 8373 C CA . ASP B 1 253 ? 8.617 12.719 -2.562 1 97.19 253 ASP B CA 1
ATOM 8374 C C . ASP B 1 253 ? 7.379 13.195 -3.312 1 97.19 253 ASP B C 1
ATOM 8376 O O . ASP B 1 253 ? 6.621 14.023 -2.803 1 97.19 253 ASP B O 1
ATOM 8380 N N . PHE B 1 254 ? 7.258 12.766 -4.535 1 94.19 254 PHE B N 1
ATOM 8381 C CA . PHE B 1 254 ? 6.02 12.961 -5.277 1 94.19 254 PHE B CA 1
ATOM 8382 C C . PHE B 1 254 ? 4.895 12.133 -4.676 1 94.19 254 PHE B C 1
ATOM 8384 O O . PHE B 1 254 ? 5.145 11.125 -4.008 1 94.19 254 PHE B O 1
ATOM 8391 N N . TYR B 1 255 ? 3.648 12.594 -4.875 1 93.25 255 TYR B N 1
ATOM 8392 C CA . TYR B 1 255 ? 2.521 11.789 -4.414 1 93.25 255 TYR B CA 1
ATOM 8393 C C . TYR B 1 255 ? 1.239 12.188 -5.137 1 93.25 255 TYR B C 1
ATOM 8395 O O . TYR B 1 255 ? 1.19 13.219 -5.812 1 93.25 255 TYR B O 1
ATOM 8403 N N . VAL B 1 256 ? 0.287 11.328 -5.062 1 91.94 256 VAL B N 1
ATOM 8404 C CA . VAL B 1 256 ? -1.109 11.68 -5.293 1 91.94 256 VAL B CA 1
ATOM 8405 C C . VAL B 1 256 ? -1.979 11.117 -4.172 1 91.94 256 VAL B C 1
ATOM 8407 O O . VAL B 1 256 ? -1.602 10.148 -3.514 1 91.94 256 VAL B O 1
ATOM 8410 N N . SER B 1 257 ? -3.016 11.844 -3.895 1 89.38 257 SER B N 1
ATOM 8411 C CA . SER B 1 257 ? -3.914 11.383 -2.842 1 89.38 257 SER B CA 1
ATOM 8412 C C . SER B 1 257 ? -4.898 10.344 -3.369 1 89.38 257 SER B C 1
ATOM 8414 O O . SER B 1 257 ? -5.07 10.203 -4.582 1 89.38 257 SER B O 1
ATOM 8416 N N . SER B 1 258 ? -5.441 9.5 -2.484 1 85.94 258 SER B N 1
ATOM 8417 C CA . SER B 1 258 ? -6.613 8.695 -2.814 1 85.94 258 SER B CA 1
ATOM 8418 C C . SER B 1 258 ? -7.871 9.555 -2.895 1 85.94 258 SER B C 1
ATOM 8420 O O . SER B 1 258 ? -7.832 10.75 -2.586 1 85.94 258 SER B O 1
ATOM 8422 N N . ARG B 1 259 ? -8.891 8.93 -3.398 1 81.31 259 ARG B N 1
ATOM 8423 C CA . ARG B 1 259 ? -10.156 9.648 -3.438 1 81.31 259 ARG B CA 1
ATOM 8424 C C . ARG B 1 259 ? -10.648 9.969 -2.029 1 81.31 259 ARG B C 1
ATOM 8426 O O . ARG B 1 259 ? -11.164 11.062 -1.78 1 81.31 259 ARG B O 1
ATOM 8433 N N . SER B 1 260 ? -10.43 9 -1.165 1 77.94 260 SER B N 1
ATOM 8434 C CA . SER B 1 260 ? -10.812 9.195 0.23 1 77.94 260 SER B CA 1
ATOM 8435 C C . SER B 1 260 ? -9.664 9.773 1.041 1 77.94 260 SER B C 1
ATOM 8437 O O . SER B 1 260 ? -8.492 9.609 0.678 1 77.94 260 SER B O 1
ATOM 8439 N N . ASN B 1 261 ? -10.039 10.422 2.121 1 78.62 261 ASN B N 1
ATOM 8440 C CA . ASN B 1 261 ? -9.016 10.969 3.012 1 78.62 261 ASN B CA 1
ATOM 8441 C C . ASN B 1 261 ? -8.156 9.859 3.619 1 78.62 261 ASN B C 1
ATOM 8443 O O . ASN B 1 261 ? -8.664 8.789 3.955 1 78.62 261 ASN B O 1
ATOM 8447 N N . ALA B 1 262 ? -6.887 10.211 3.641 1 77.44 262 ALA B N 1
ATOM 8448 C CA . ALA B 1 262 ? -5.969 9.266 4.27 1 77.44 262 ALA B CA 1
ATOM 8449 C C . ALA B 1 262 ? -6.293 9.094 5.754 1 77.44 262 ALA B C 1
ATOM 8451 O O . ALA B 1 262 ? -6.812 10.016 6.391 1 77.44 262 ALA B O 1
ATOM 8452 N N . PRO B 1 263 ? -5.941 7.906 6.285 1 74.81 263 PRO B N 1
ATOM 8453 C CA . PRO B 1 263 ? -6.188 7.688 7.711 1 74.81 263 PRO B CA 1
ATOM 8454 C C . PRO B 1 263 ? -5.441 8.68 8.602 1 74.81 263 PRO B C 1
ATOM 8456 O O . PRO B 1 263 ? -5.965 9.109 9.625 1 74.81 263 PRO B O 1
ATOM 8459 N N . ALA B 1 264 ? -4.336 9.055 8.148 1 70.12 264 ALA B N 1
ATOM 8460 C CA . ALA B 1 264 ? -3.502 9.961 8.93 1 70.12 264 ALA B CA 1
ATOM 8461 C C . ALA B 1 264 ? -4.18 11.32 9.094 1 70.12 264 ALA B C 1
ATOM 8463 O O . ALA B 1 264 ? -3.875 12.062 10.031 1 70.12 264 ALA B O 1
ATOM 8464 N N . GLU B 1 265 ? -5.043 11.617 8.188 1 72.38 265 GLU B N 1
ATOM 8465 C CA . GLU B 1 265 ? -5.703 12.922 8.227 1 72.38 265 GLU B CA 1
ATOM 8466 C C . GLU B 1 265 ? -6.711 12.992 9.367 1 72.38 265 GLU B C 1
ATOM 8468 O O . GLU B 1 265 ? -7.148 14.086 9.75 1 72.38 265 GLU B O 1
ATOM 8473 N N . LYS B 1 266 ? -7.051 11.773 9.844 1 64.06 266 LYS B N 1
ATOM 8474 C CA . LYS B 1 266 ? -7.957 11.758 10.984 1 64.06 266 LYS B CA 1
ATOM 8475 C C . LYS B 1 266 ? -7.266 12.297 12.234 1 64.06 266 LYS B C 1
ATOM 8477 O O . LYS B 1 266 ? -7.898 12.953 13.07 1 64.06 266 LYS B O 1
ATOM 8482 N N . TRP B 1 267 ? -5.957 12.109 12.234 1 57.41 267 TRP B N 1
ATOM 8483 C CA . TRP B 1 267 ? -5.246 12.492 13.453 1 57.41 267 TRP B CA 1
ATOM 8484 C C . TRP B 1 267 ? -4.305 13.664 13.18 1 57.41 267 TRP B C 1
ATOM 8486 O O . TRP B 1 267 ? -3.852 14.328 14.117 1 57.41 267 TRP B O 1
ATOM 8496 N N . SER B 1 268 ? -3.982 13.844 11.906 1 61.16 268 SER B N 1
ATOM 8497 C CA . SER B 1 268 ? -3.139 14.961 11.5 1 61.16 268 SER B CA 1
ATOM 8498 C C . SER B 1 268 ? -3.648 15.602 10.219 1 61.16 268 SER B C 1
ATOM 8500 O O . SER B 1 268 ? -3.189 15.266 9.125 1 61.16 268 SER B O 1
ATOM 8502 N N . PRO B 1 269 ? -4.633 16.391 10.43 1 60.94 269 PRO B N 1
ATOM 8503 C CA . PRO B 1 269 ? -5.168 17.016 9.227 1 60.94 269 PRO B CA 1
ATOM 8504 C C . PRO B 1 269 ? -4.086 17.703 8.383 1 60.94 269 PRO B C 1
ATOM 8506 O O . PRO B 1 269 ? -3.154 18.297 8.93 1 60.94 269 PRO B O 1
ATOM 8509 N N . GLN B 1 270 ? -4.074 17.438 7.238 1 70.94 270 GLN B N 1
ATOM 8510 C CA . GLN B 1 270 ? -3.072 17.938 6.309 1 70.94 270 GLN B CA 1
ATOM 8511 C C . GLN B 1 270 ? -3.713 18.797 5.23 1 70.94 270 GLN B C 1
ATOM 8513 O O . GLN B 1 270 ? -4.684 18.391 4.59 1 70.94 270 GLN B O 1
ATOM 8518 N N . GLN B 1 271 ? -3.174 19.984 5.191 1 73.88 271 GLN B N 1
ATOM 8519 C CA . GLN B 1 271 ? -3.672 20.906 4.188 1 73.88 271 GLN B CA 1
ATOM 8520 C C . GLN B 1 271 ? -3.156 20.547 2.799 1 73.88 271 GLN B C 1
ATOM 8522 O O . GLN B 1 271 ? -1.997 20.156 2.643 1 73.88 271 GLN B O 1
ATOM 8527 N N . ASN B 1 272 ? -4.051 20.578 1.828 1 78.75 272 ASN B N 1
ATOM 8528 C CA . ASN B 1 272 ? -3.691 20.5 0.417 1 78.75 272 ASN B CA 1
ATOM 8529 C C . ASN B 1 272 ? -3.195 19.109 0.046 1 78.75 272 ASN B C 1
ATOM 8531 O O . ASN B 1 272 ? -2.404 18.953 -0.888 1 78.75 272 ASN B O 1
ATOM 8535 N N . ARG B 1 273 ? -3.572 18.156 0.812 1 87.38 273 ARG B N 1
ATOM 8536 C CA . ARG B 1 273 ? -3.154 16.781 0.497 1 87.38 273 ARG B CA 1
ATOM 8537 C C . ARG B 1 273 ? -3.961 16.219 -0.667 1 87.38 273 ARG B C 1
ATOM 8539 O O . ARG B 1 273 ? -3.418 15.516 -1.521 1 87.38 273 ARG B O 1
ATOM 8546 N N . GLN B 1 274 ? -5.215 16.594 -0.732 1 85.88 274 GLN B N 1
ATOM 8547 C CA . GLN B 1 274 ? -6.145 16 -1.686 1 85.88 274 GLN B CA 1
ATOM 8548 C C . GLN B 1 274 ? -5.895 16.531 -3.098 1 85.88 274 GLN B C 1
ATOM 8550 O O . GLN B 1 274 ? -5.695 17.719 -3.291 1 85.88 274 GLN B O 1
ATOM 8555 N N . CYS B 1 275 ? -5.824 15.609 -3.986 1 88.06 275 CYS B N 1
ATOM 8556 C CA . CYS B 1 275 ? -5.695 15.93 -5.406 1 88.06 275 CYS B CA 1
ATOM 8557 C C . CYS B 1 275 ? -7.008 15.68 -6.141 1 88.06 275 CYS B C 1
ATOM 8559 O O . CYS B 1 275 ? -7.773 14.789 -5.766 1 88.06 275 CYS B O 1
ATOM 8561 N N . ASN B 1 276 ? -7.262 16.484 -7.133 1 83.94 276 ASN B N 1
ATOM 8562 C CA . ASN B 1 276 ? -8.445 16.219 -7.941 1 83.94 276 ASN B CA 1
ATOM 8563 C C . ASN B 1 276 ? -8.273 14.977 -8.805 1 83.94 276 ASN B C 1
ATOM 8565 O O . ASN B 1 276 ? -7.172 14.445 -8.914 1 83.94 276 ASN B O 1
ATOM 8569 N N . TRP B 1 277 ? -9.391 14.469 -9.344 1 85.31 277 TRP B N 1
ATOM 8570 C CA . TRP B 1 277 ? -9.422 13.211 -10.078 1 85.31 277 TRP B CA 1
ATOM 8571 C C . TRP B 1 277 ? -8.43 13.234 -11.234 1 85.31 277 TRP B C 1
ATOM 8573 O O . TRP B 1 277 ? -7.672 12.281 -11.438 1 85.31 277 TRP B O 1
ATOM 8583 N N . PHE B 1 278 ? -8.391 14.305 -11.977 1 83.75 278 PHE B N 1
ATOM 8584 C CA . PHE B 1 278 ? -7.516 14.406 -13.141 1 83.75 278 PHE B CA 1
ATOM 8585 C C . PHE B 1 278 ? -6.051 14.383 -12.727 1 83.75 278 PHE B C 1
ATOM 8587 O O . PHE B 1 278 ? -5.242 13.664 -13.32 1 83.75 278 PHE B O 1
ATOM 8594 N N . THR B 1 279 ? -5.75 15.234 -11.719 1 85.62 279 THR B N 1
ATOM 8595 C CA . THR B 1 279 ? -4.375 15.305 -11.242 1 85.62 279 THR B CA 1
ATOM 8596 C C . THR B 1 279 ? -3.902 13.938 -10.742 1 85.62 279 THR B C 1
ATOM 8598 O O . THR B 1 279 ? -2.781 13.523 -11.039 1 85.62 279 THR B O 1
ATOM 8601 N N . ARG B 1 280 ? -4.734 13.273 -10.102 1 89.31 280 ARG B N 1
ATOM 8602 C CA . ARG B 1 280 ? -4.383 11.977 -9.523 1 89.31 280 ARG B CA 1
ATOM 8603 C C . ARG B 1 280 ? -4.035 10.969 -10.609 1 89.31 280 ARG B C 1
ATOM 8605 O O . ARG B 1 280 ? -2.975 10.344 -10.562 1 89.31 280 ARG B O 1
ATOM 8612 N N . HIS B 1 281 ? -4.875 10.844 -11.609 1 87.94 281 HIS B N 1
ATOM 8613 C CA . HIS B 1 281 ? -4.703 9.781 -12.602 1 87.94 281 HIS B CA 1
ATOM 8614 C C . HIS B 1 281 ? -3.709 10.195 -13.68 1 87.94 281 HIS B C 1
ATOM 8616 O O . HIS B 1 281 ? -2.998 9.352 -14.234 1 87.94 281 HIS B O 1
ATOM 8622 N N . PHE B 1 282 ? -3.691 11.477 -13.945 1 86.56 282 PHE B N 1
ATOM 8623 C CA . PHE B 1 282 ? -2.736 11.953 -14.938 1 86.56 282 PHE B CA 1
ATOM 8624 C C . PHE B 1 282 ? -1.306 11.695 -14.477 1 86.56 282 PHE B C 1
ATOM 8626 O O . PHE B 1 282 ? -0.518 11.086 -15.203 1 86.56 282 PHE B O 1
ATOM 8633 N N . TRP B 1 283 ? -1.009 12.156 -13.281 1 88.62 283 TRP B N 1
ATOM 8634 C CA . TRP B 1 283 ? 0.373 12.062 -12.82 1 88.62 283 TRP B CA 1
ATOM 8635 C C . TRP B 1 283 ? 0.756 10.617 -12.516 1 88.62 283 TRP B C 1
ATOM 8637 O O . TRP B 1 283 ? 1.905 10.219 -12.719 1 88.62 283 TRP B O 1
ATOM 8647 N N . GLN B 1 284 ? -0.162 9.805 -12.023 1 90.62 284 GLN B N 1
ATOM 8648 C CA . GLN B 1 284 ? 0.131 8.391 -11.812 1 90.62 284 GLN B CA 1
ATOM 8649 C C . GLN B 1 284 ? 0.495 7.703 -13.125 1 90.62 284 GLN B C 1
ATOM 8651 O O . GLN B 1 284 ? 1.461 6.938 -13.18 1 90.62 284 GLN B O 1
ATOM 8656 N N . ALA B 1 285 ? -0.312 7.949 -14.117 1 86.56 285 ALA B N 1
ATOM 8657 C CA . ALA B 1 285 ? -0.083 7.32 -15.422 1 86.56 285 ALA B CA 1
ATOM 8658 C C . ALA B 1 285 ? 1.225 7.805 -16.047 1 86.56 285 ALA B C 1
ATOM 8660 O O . ALA B 1 285 ? 1.986 7.012 -16.594 1 86.56 285 ALA B O 1
ATOM 8661 N N . TRP B 1 286 ? 1.416 9.078 -15.836 1 81.69 286 TRP B N 1
ATOM 8662 C CA . TRP B 1 286 ? 2.588 9.703 -16.453 1 81.69 286 TRP B CA 1
ATOM 8663 C C . TRP B 1 286 ? 3.873 9.18 -15.805 1 81.69 286 TRP B C 1
ATOM 8665 O O . TRP B 1 286 ? 4.789 8.75 -16.5 1 81.69 286 TRP B O 1
ATOM 8675 N N . PHE B 1 287 ? 4.004 9.188 -14.523 1 86.31 287 PHE B N 1
ATOM 8676 C CA . PHE B 1 287 ? 5.219 8.82 -13.797 1 86.31 287 PHE B CA 1
ATOM 8677 C C . PHE B 1 287 ? 5.477 7.324 -13.898 1 86.31 287 PHE B C 1
ATOM 8679 O O . PHE B 1 287 ? 6.629 6.887 -13.883 1 86.31 287 PHE B O 1
ATOM 8686 N N . GLU B 1 288 ? 4.453 6.566 -14.039 1 86.69 288 GLU B N 1
ATOM 8687 C CA . GLU B 1 288 ? 4.609 5.117 -14.125 1 86.69 288 GLU B CA 1
ATOM 8688 C C . GLU B 1 288 ? 5.406 4.723 -15.367 1 86.69 288 GLU B C 1
ATOM 8690 O O . GLU B 1 288 ? 6.035 3.664 -15.398 1 86.69 288 GLU B O 1
ATOM 8695 N N . LEU B 1 289 ? 5.277 5.527 -16.359 1 77.19 289 LEU B N 1
ATOM 8696 C CA . LEU B 1 289 ? 6.027 5.254 -17.578 1 77.19 289 LEU B CA 1
ATOM 8697 C C . LEU B 1 289 ? 7.523 5.168 -17.297 1 77.19 289 LEU B C 1
ATOM 8699 O O . LEU B 1 289 ? 8.25 4.453 -17.984 1 77.19 289 LEU B O 1
ATOM 8703 N N . ASP B 1 290 ? 7.953 5.863 -16.203 1 77.44 290 ASP B N 1
ATOM 8704 C CA . ASP B 1 290 ? 9.359 5.855 -15.812 1 77.44 290 ASP B CA 1
ATOM 8705 C C . ASP B 1 290 ? 9.57 5.031 -14.547 1 77.44 290 ASP B C 1
ATOM 8707 O O . ASP B 1 290 ? 10.555 5.223 -13.828 1 77.44 290 ASP B O 1
ATOM 8711 N N . HIS B 1 291 ? 8.688 4.289 -14.25 1 83.56 291 HIS B N 1
ATOM 8712 C CA . HIS B 1 291 ? 8.742 3.381 -13.109 1 83.56 291 HIS B CA 1
ATOM 8713 C C . HIS B 1 291 ? 8.797 4.148 -11.789 1 83.56 291 HIS B C 1
ATOM 8715 O O . HIS B 1 291 ? 9.5 3.752 -10.859 1 83.56 291 HIS B O 1
ATOM 8721 N N . ILE B 1 292 ? 8.25 5.332 -11.828 1 88.25 292 ILE B N 1
ATOM 8722 C CA . ILE B 1 292 ? 8.016 6.086 -10.602 1 88.25 292 ILE B CA 1
ATOM 8723 C C . ILE B 1 292 ? 6.578 5.887 -10.133 1 88.25 292 ILE B C 1
ATOM 8725 O O . ILE B 1 292 ? 5.637 6.07 -10.914 1 88.25 292 ILE B O 1
ATOM 8729 N N . ASN B 1 293 ? 6.426 5.516 -8.969 1 91.25 293 ASN B N 1
ATOM 8730 C CA . ASN B 1 293 ? 5.113 5.141 -8.461 1 91.25 293 ASN B CA 1
ATOM 8731 C C . ASN B 1 293 ? 4.57 6.18 -7.488 1 91.25 293 ASN B C 1
ATOM 8733 O O . ASN B 1 293 ? 5.156 6.414 -6.43 1 91.25 293 ASN B O 1
ATOM 8737 N N . LEU B 1 294 ? 3.402 6.734 -7.801 1 92.44 294 LEU B N 1
ATOM 8738 C CA . LEU B 1 294 ? 2.838 7.801 -6.984 1 92.44 294 LEU B CA 1
ATOM 8739 C C . LEU B 1 294 ? 1.621 7.305 -6.207 1 92.44 294 LEU B C 1
ATOM 8741 O O . LEU B 1 294 ? 0.922 8.094 -5.57 1 92.44 294 LEU B O 1
ATOM 8745 N N . GLN B 1 295 ? 1.355 6.051 -6.227 1 90 295 GLN B N 1
ATOM 8746 C CA . GLN B 1 295 ? 0.166 5.516 -5.57 1 90 295 GLN B CA 1
ATOM 8747 C C . GLN B 1 295 ? 0.142 5.887 -4.09 1 90 295 GLN B C 1
ATOM 8749 O O . GLN B 1 295 ? 1.183 5.891 -3.428 1 90 295 GLN B O 1
ATOM 8754 N N . PRO B 1 296 ? -1.012 6.172 -3.537 1 91.12 296 PRO B N 1
ATOM 8755 C CA . PRO B 1 296 ? -1.136 6.699 -2.176 1 91.12 296 PRO B CA 1
ATOM 8756 C C . PRO B 1 296 ? -0.694 5.695 -1.111 1 91.12 296 PRO B C 1
ATOM 8758 O O . PRO B 1 296 ? -0.311 6.09 -0.007 1 91.12 296 PRO B O 1
ATOM 8761 N N . GLY B 1 297 ? -0.683 4.469 -1.449 1 90.94 297 GLY B N 1
ATOM 8762 C CA . GLY B 1 297 ? -0.364 3.439 -0.473 1 90.94 297 GLY B CA 1
ATOM 8763 C C . GLY B 1 297 ? 1.012 3.605 0.143 1 90.94 297 GLY B C 1
ATOM 8764 O O . GLY B 1 297 ? 1.229 3.238 1.3 1 90.94 297 GLY B O 1
ATOM 8765 N N . ARG B 1 298 ? 1.926 4.16 -0.568 1 93 298 ARG B N 1
ATOM 8766 C CA . ARG B 1 298 ? 3.295 4.336 -0.094 1 93 298 ARG B CA 1
ATOM 8767 C C . ARG B 1 298 ? 3.354 5.352 1.044 1 93 298 ARG B C 1
ATOM 8769 O O . ARG B 1 298 ? 3.914 5.07 2.105 1 93 298 ARG B O 1
ATOM 8776 N N . ARG B 1 299 ? 2.824 6.473 0.804 1 93.94 299 ARG B N 1
ATOM 8777 C CA . ARG B 1 299 ? 2.789 7.504 1.837 1 93.94 299 ARG B CA 1
ATOM 8778 C C . ARG B 1 299 ? 1.936 7.062 3.021 1 93.94 299 ARG B C 1
ATOM 8780 O O . ARG B 1 299 ? 2.285 7.316 4.176 1 93.94 299 ARG B O 1
ATOM 8787 N N . ASP B 1 300 ? 0.817 6.465 2.721 1 92.5 300 ASP B N 1
ATOM 8788 C CA . ASP B 1 300 ? -0.072 5.98 3.771 1 92.5 300 ASP B CA 1
ATOM 8789 C C . ASP B 1 300 ? 0.64 4.977 4.676 1 92.5 300 ASP B C 1
ATOM 8791 O O . ASP B 1 300 ? 0.384 4.922 5.879 1 92.5 300 ASP B O 1
ATOM 8795 N N . TYR B 1 301 ? 1.474 4.16 4.105 1 94.06 301 TYR B N 1
ATOM 8796 C CA . TYR B 1 301 ? 2.186 3.162 4.898 1 94.06 301 TYR B CA 1
ATOM 8797 C C . TYR B 1 301 ? 3.199 3.822 5.824 1 94.06 301 TYR B C 1
ATOM 8799 O O . TYR B 1 301 ? 3.379 3.396 6.965 1 94.06 301 TYR B O 1
ATOM 8807 N N . LEU B 1 302 ? 3.846 4.832 5.328 1 92.5 302 LEU B N 1
ATOM 8808 C CA . LEU B 1 302 ? 4.754 5.617 6.156 1 92.5 302 LEU B CA 1
ATOM 8809 C C . LEU B 1 302 ? 4.023 6.195 7.367 1 92.5 302 LEU B C 1
ATOM 8811 O O . LEU B 1 302 ? 4.496 6.066 8.5 1 92.5 302 LEU B O 1
ATOM 8815 N N . GLU B 1 303 ? 2.957 6.758 7.094 1 90.75 303 GLU B N 1
ATOM 8816 C CA . GLU B 1 303 ? 2.193 7.418 8.148 1 90.75 303 GLU B CA 1
ATOM 8817 C C . GLU B 1 303 ? 1.526 6.402 9.07 1 90.75 303 GLU B C 1
ATOM 8819 O O . GLU B 1 303 ? 1.113 6.738 10.18 1 90.75 303 GLU B O 1
ATOM 8824 N N . TYR B 1 304 ? 1.396 5.168 8.617 1 90.06 304 TYR B N 1
ATOM 8825 C CA . TYR B 1 304 ? 0.838 4.082 9.406 1 90.06 304 TYR B CA 1
ATOM 8826 C C . TYR B 1 304 ? 1.876 3.525 10.375 1 90.06 304 TYR B C 1
ATOM 8828 O O . TYR B 1 304 ? 1.547 3.168 11.516 1 90.06 304 TYR B O 1
ATOM 8836 N N . LYS B 1 305 ? 3.088 3.496 9.891 1 90.75 305 LYS B N 1
ATOM 8837 C CA . LYS B 1 305 ? 4.133 2.826 10.664 1 90.75 305 LYS B CA 1
ATOM 8838 C C . LYS B 1 305 ? 4.82 3.797 11.617 1 90.75 305 LYS B C 1
ATOM 8840 O O . LYS B 1 305 ? 5.418 3.379 12.609 1 90.75 305 LYS B O 1
ATOM 8845 N N . PHE B 1 306 ? 4.707 5.125 11.289 1 90.69 306 PHE B N 1
ATOM 8846 C CA . PHE B 1 306 ? 5.438 6.117 12.07 1 90.69 306 PHE B CA 1
ATOM 8847 C C . PHE B 1 306 ? 4.496 7.191 12.602 1 90.69 306 PHE B C 1
ATOM 8849 O O . PHE B 1 306 ? 3.381 7.352 12.102 1 90.69 306 PHE B O 1
ATOM 8856 N N . GLY B 1 307 ? 4.934 7.824 13.688 1 86.62 307 GLY B N 1
ATOM 8857 C CA . GLY B 1 307 ? 4.254 9.039 14.102 1 86.62 307 GLY B CA 1
ATOM 8858 C C . GLY B 1 307 ? 4.582 10.234 13.227 1 86.62 307 GLY B C 1
ATOM 8859 O O . GLY B 1 307 ? 5.719 10.383 12.773 1 86.62 307 GLY B O 1
ATOM 8860 N N . THR B 1 308 ? 3.648 11.125 12.992 1 87.5 308 THR B N 1
ATOM 8861 C CA . THR B 1 308 ? 3.859 12.312 12.172 1 87.5 308 THR B CA 1
ATOM 8862 C C . THR B 1 308 ? 4.207 13.516 13.047 1 87.5 308 THR B C 1
ATOM 8864 O O . THR B 1 308 ? 3.475 13.852 13.977 1 87.5 308 THR B O 1
ATOM 8867 N N . ILE B 1 309 ? 5.324 14.125 12.758 1 87.25 309 ILE B N 1
ATOM 8868 C CA . ILE B 1 309 ? 5.711 15.352 13.438 1 87.25 309 ILE B CA 1
ATOM 8869 C C . ILE B 1 309 ? 5.234 16.562 12.641 1 87.25 309 ILE B C 1
ATOM 8871 O O . ILE B 1 309 ? 4.562 17.453 13.18 1 87.25 309 ILE B O 1
ATOM 8875 N N . LYS B 1 310 ? 5.676 16.609 11.422 1 89.5 310 LYS B N 1
ATOM 8876 C CA . LYS B 1 310 ? 5.293 17.672 10.508 1 89.5 310 LYS B CA 1
ATOM 8877 C C . LYS B 1 310 ? 4.945 17.125 9.133 1 89.5 310 LYS B C 1
ATOM 8879 O O . LYS B 1 310 ? 5.488 16.094 8.711 1 89.5 310 LYS B O 1
ATOM 8884 N N . SER B 1 311 ? 4.012 17.766 8.492 1 89.12 311 SER B N 1
ATOM 8885 C CA . SER B 1 311 ? 3.65 17.406 7.129 1 89.12 311 SER B CA 1
ATOM 8886 C C . SER B 1 311 ? 3.348 18.641 6.285 1 89.12 311 SER B C 1
ATOM 8888 O O . SER B 1 311 ? 2.682 19.562 6.746 1 89.12 311 SER B O 1
ATOM 8890 N N . LEU B 1 312 ? 3.938 18.719 5.098 1 91.12 312 LEU B N 1
ATOM 8891 C CA . LEU B 1 312 ? 3.666 19.766 4.125 1 91.12 312 LEU B CA 1
ATOM 8892 C C . LEU B 1 312 ? 3.289 19.172 2.771 1 91.12 312 LEU B C 1
ATOM 8894 O O . LEU B 1 312 ? 3.971 18.281 2.273 1 91.12 312 LEU B O 1
ATOM 8898 N N . ASN B 1 313 ? 2.197 19.594 2.254 1 90.94 313 ASN B N 1
ATOM 8899 C CA . ASN B 1 313 ? 1.774 19.234 0.907 1 90.94 313 ASN B CA 1
ATOM 8900 C C . ASN B 1 313 ? 1.832 20.422 -0.041 1 90.94 313 ASN B C 1
ATOM 8902 O O . ASN B 1 313 ? 1.201 21.453 0.21 1 90.94 313 ASN B O 1
ATOM 8906 N N . ARG B 1 314 ? 2.559 20.219 -1.078 1 89.06 314 ARG B N 1
ATOM 8907 C CA . ARG B 1 314 ? 2.793 21.344 -1.975 1 89.06 314 ARG B CA 1
ATOM 8908 C C . ARG B 1 314 ? 2.621 20.938 -3.432 1 89.06 314 ARG B C 1
ATOM 8910 O O . ARG B 1 314 ? 2.441 19.75 -3.729 1 89.06 314 ARG B O 1
ATOM 8917 N N . ARG B 1 315 ? 2.537 21.969 -4.309 1 87.94 315 ARG B N 1
ATOM 8918 C CA . ARG B 1 315 ? 2.43 21.797 -5.754 1 87.94 315 ARG B CA 1
ATOM 8919 C C . ARG B 1 315 ? 3.588 22.469 -6.477 1 87.94 315 ARG B C 1
ATOM 8921 O O . ARG B 1 315 ? 3.896 23.641 -6.207 1 87.94 315 ARG B O 1
ATOM 8928 N N . ASN B 1 316 ? 4.305 21.656 -7.254 1 84.44 316 ASN B N 1
ATOM 8929 C CA . ASN B 1 316 ? 5.379 22.203 -8.086 1 84.44 316 ASN B CA 1
ATOM 8930 C C . ASN B 1 316 ? 4.844 22.766 -9.398 1 84.44 316 ASN B C 1
ATOM 8932 O O . ASN B 1 316 ? 4.277 22.031 -10.203 1 84.44 316 ASN B O 1
ATOM 8936 N N . HIS B 1 317 ? 4.984 24.062 -9.625 1 69 317 HIS B N 1
ATOM 8937 C CA . HIS B 1 317 ? 4.465 24.75 -10.805 1 69 317 HIS B CA 1
ATOM 8938 C C . HIS B 1 317 ? 5.531 24.859 -11.891 1 69 317 HIS B C 1
ATOM 8940 O O . HIS B 1 317 ? 5.5 25.797 -12.695 1 69 317 HIS B O 1
ATOM 8946 N N . PHE B 1 318 ? 6.43 24.125 -11.969 1 59.03 318 PHE B N 1
ATOM 8947 C CA . PHE B 1 318 ? 7.641 24.266 -12.766 1 59.03 318 PHE B CA 1
ATOM 8948 C C . PHE B 1 318 ? 7.305 24.328 -14.25 1 59.03 318 PHE B C 1
ATOM 8950 O O . PHE B 1 318 ? 8.016 24.969 -15.031 1 59.03 318 PHE B O 1
ATOM 8957 N N . ILE B 1 319 ? 6.367 23.594 -14.867 1 52.62 319 ILE B N 1
ATOM 8958 C CA . ILE B 1 319 ? 6.195 23.609 -16.312 1 52.62 319 ILE B CA 1
ATOM 8959 C C . ILE B 1 319 ? 5.363 24.828 -16.719 1 52.62 319 ILE B C 1
ATOM 8961 O O . ILE B 1 319 ? 5.891 25.781 -17.281 1 52.62 319 ILE B O 1
ATOM 8965 N N . ILE B 1 320 ? 3.996 24.672 -16.922 1 49.47 320 ILE B N 1
ATOM 8966 C CA . ILE B 1 320 ? 3.084 25.781 -17.188 1 49.47 320 ILE B CA 1
ATOM 8967 C C . ILE B 1 320 ? 2.357 26.172 -15.906 1 49.47 320 ILE B C 1
ATOM 8969 O O . ILE B 1 320 ? 1.584 25.391 -15.359 1 49.47 320 ILE B O 1
ATOM 8973 N N . PRO B 1 321 ? 2.814 27.344 -15.469 1 49.97 321 PRO B N 1
ATOM 8974 C CA . PRO B 1 321 ? 2.18 27.828 -14.242 1 49.97 321 PRO B CA 1
ATOM 8975 C C . PRO B 1 321 ? 0.662 27.672 -14.258 1 49.97 321 PRO B C 1
ATOM 8977 O O . PRO B 1 321 ? 0.031 27.812 -15.305 1 49.97 321 PRO B O 1
ATOM 8980 N N . TYR B 1 322 ? -0.013 27 -13.352 1 52.22 322 TYR B N 1
ATOM 8981 C CA . TYR B 1 322 ? -1.407 26.859 -12.953 1 52.22 322 TYR B CA 1
ATOM 8982 C C . TYR B 1 322 ? -2.045 25.656 -13.641 1 52.22 322 TYR B C 1
ATOM 8984 O O . TYR B 1 322 ? -3.117 25.203 -13.234 1 52.22 322 TYR B O 1
ATOM 8992 N N . LEU B 1 323 ? -1.399 25.25 -14.828 1 52.97 323 LEU B N 1
ATOM 8993 C CA . LEU B 1 323 ? -2.117 24.156 -15.477 1 52.97 323 LEU B CA 1
ATOM 8994 C C . LEU B 1 323 ? -1.617 22.797 -14.984 1 52.97 323 LEU B C 1
ATOM 8996 O O . LEU B 1 323 ? -2.416 21.906 -14.688 1 52.97 323 LEU B O 1
ATOM 9000 N N . ILE B 1 324 ? -0.193 22.703 -15.016 1 62.22 324 ILE B N 1
ATOM 9001 C CA . ILE B 1 324 ? 0.281 21.375 -14.641 1 62.22 324 ILE B CA 1
ATOM 9002 C C . ILE B 1 324 ? 0.982 21.438 -13.289 1 62.22 324 ILE B C 1
ATOM 9004 O O . ILE B 1 324 ? 2.078 21.984 -13.172 1 62.22 324 ILE B O 1
ATOM 9008 N N . GLN B 1 325 ? 0.285 21.141 -12.211 1 79.38 325 GLN B N 1
ATOM 9009 C CA . GLN B 1 325 ? 0.78 21.141 -10.836 1 79.38 325 GLN B CA 1
ATOM 9010 C C . GLN B 1 325 ? 1.173 19.734 -10.398 1 79.38 325 GLN B C 1
ATOM 9012 O O . GLN B 1 325 ? 0.326 18.844 -10.336 1 79.38 325 GLN B O 1
ATOM 9017 N N . MET B 1 326 ? 2.504 19.609 -10.172 1 86.06 326 MET B N 1
ATOM 9018 C CA . MET B 1 326 ? 2.988 18.312 -9.703 1 86.06 326 MET B CA 1
ATOM 9019 C C . MET B 1 326 ? 2.99 18.25 -8.18 1 86.06 326 MET B C 1
ATOM 9021 O O . MET B 1 326 ? 3.715 19 -7.523 1 86.06 326 MET B O 1
ATOM 9025 N N . PRO B 1 327 ? 2.219 17.375 -7.652 1 91.38 327 PRO B N 1
ATOM 9026 C CA . PRO B 1 327 ? 2.135 17.344 -6.191 1 91.38 327 PRO B CA 1
ATOM 9027 C C . PRO B 1 327 ? 3.348 16.672 -5.551 1 91.38 327 PRO B C 1
ATOM 9029 O O . PRO B 1 327 ? 3.863 15.68 -6.078 1 91.38 327 PRO B O 1
ATOM 9032 N N . TYR B 1 328 ? 3.852 17.219 -4.523 1 93 328 TYR B N 1
ATOM 9033 C CA . TYR B 1 328 ? 4.879 16.609 -3.693 1 93 328 TYR B CA 1
ATOM 9034 C C . TYR B 1 328 ? 4.633 16.891 -2.217 1 93 328 TYR B C 1
ATOM 9036 O O . TYR B 1 328 ? 3.812 17.75 -1.874 1 93 328 TYR B O 1
ATOM 9044 N N . TYR B 1 329 ? 5.191 16.141 -1.342 1 94.25 329 TYR B N 1
ATOM 9045 C CA . TYR B 1 329 ? 4.996 16.328 0.092 1 94.25 329 TYR B CA 1
ATOM 9046 C C . TYR B 1 329 ? 6.328 16.281 0.832 1 94.25 329 TYR B C 1
ATOM 9048 O O . TYR B 1 329 ? 7.309 15.734 0.33 1 94.25 329 TYR B O 1
ATOM 9056 N N . ILE B 1 330 ? 6.402 16.953 1.866 1 95.44 330 ILE B N 1
ATOM 9057 C CA . ILE B 1 330 ? 7.469 16.891 2.857 1 95.44 330 ILE B CA 1
ATOM 9058 C C . ILE B 1 330 ? 6.922 16.344 4.176 1 95.44 330 ILE B C 1
ATOM 9060 O O . ILE B 1 330 ? 5.922 16.859 4.691 1 95.44 330 ILE B O 1
ATOM 9064 N N . TRP B 1 331 ? 7.523 15.328 4.668 1 94.69 331 TRP B N 1
ATOM 9065 C CA . TRP B 1 331 ? 6.988 14.656 5.848 1 94.69 331 TRP B CA 1
ATOM 9066 C C . TRP B 1 331 ? 8.094 14.352 6.852 1 94.69 331 TRP B C 1
ATOM 9068 O O . TRP B 1 331 ? 9.164 13.852 6.48 1 94.69 331 TRP B O 1
ATOM 9078 N N . LEU B 1 332 ? 7.93 14.781 8.023 1 93.88 332 LEU B N 1
ATOM 9079 C CA . LEU B 1 332 ? 8.805 14.461 9.148 1 93.88 332 LEU B CA 1
ATOM 9080 C C . LEU B 1 332 ? 8.102 13.539 10.141 1 93.88 332 LEU B C 1
ATOM 9082 O O . LEU B 1 332 ? 7.043 13.891 10.672 1 93.88 332 LEU B O 1
ATOM 9086 N N . GLY B 1 333 ? 8.656 12.367 10.32 1 92.44 333 GLY B N 1
ATOM 9087 C CA . GLY B 1 333 ? 8.07 11.391 11.219 1 92.44 333 GLY B CA 1
ATOM 9088 C C . GLY B 1 333 ? 9.023 10.938 12.312 1 92.44 333 GLY B C 1
ATOM 9089 O O . GLY B 1 333 ? 10.188 11.359 12.344 1 92.44 333 GLY B O 1
ATOM 9090 N N . CYS B 1 334 ? 8.469 10.133 13.234 1 90.94 334 CYS B N 1
ATOM 9091 C CA . CYS B 1 334 ? 9.273 9.609 14.336 1 90.94 334 CYS B CA 1
ATOM 9092 C C . CYS B 1 334 ? 8.883 8.172 14.656 1 90.94 334 CYS B C 1
ATOM 9094 O O . CYS B 1 334 ? 7.863 7.676 14.18 1 90.94 334 CYS B O 1
ATOM 9096 N N . SER B 1 335 ? 9.773 7.59 15.391 1 84.75 335 SER B N 1
ATOM 9097 C CA . SER B 1 335 ? 9.508 6.234 15.852 1 84.75 335 SER B CA 1
ATOM 9098 C C . SER B 1 335 ? 8.266 6.18 16.734 1 84.75 335 SER B C 1
ATOM 9100 O O . SER B 1 335 ? 8 7.105 17.5 1 84.75 335 SER B O 1
ATOM 9102 N N . SER B 1 336 ? 7.469 5.105 16.547 1 74.81 336 SER B N 1
ATOM 9103 C CA . SER B 1 336 ? 6.277 4.93 17.375 1 74.81 336 SER B CA 1
ATOM 9104 C C . SER B 1 336 ? 6.641 4.691 18.828 1 74.81 336 SER B C 1
ATOM 9106 O O . SER B 1 336 ? 5.812 4.879 19.719 1 74.81 336 SER B O 1
ATOM 9108 N N . ALA B 1 337 ? 7.855 4.281 19 1 66.31 337 ALA B N 1
ATOM 9109 C CA . ALA B 1 337 ? 8.336 4.062 20.359 1 66.31 337 ALA B CA 1
ATOM 9110 C C . ALA B 1 337 ? 8.578 5.387 21.078 1 66.31 337 ALA B C 1
ATOM 9112 O O . ALA B 1 337 ? 8.703 5.418 22.297 1 66.31 337 ALA B O 1
ATOM 9113 N N . ARG B 1 338 ? 8.625 6.449 20.328 1 60.25 338 ARG B N 1
ATOM 9114 C CA . ARG B 1 338 ? 8.867 7.789 20.844 1 60.25 338 ARG B CA 1
ATOM 9115 C C . ARG B 1 338 ? 7.77 8.203 21.812 1 60.25 338 ARG B C 1
ATOM 9117 O O . ARG B 1 338 ? 8.023 8.953 22.766 1 60.25 338 ARG B O 1
ATOM 9124 N N . GLN B 1 339 ? 6.539 7.746 21.5 1 54.62 339 GLN B N 1
ATOM 9125 C CA . GLN B 1 339 ? 5.371 8.172 22.266 1 54.62 339 GLN B CA 1
ATOM 9126 C C . GLN B 1 339 ? 5.559 7.891 23.75 1 54.62 339 GLN B C 1
ATOM 9128 O O . GLN B 1 339 ? 5.195 8.711 24.594 1 54.62 339 GLN B O 1
ATOM 9133 N N . SER B 1 340 ? 6.051 6.711 24.016 1 45.06 340 SER B N 1
ATOM 9134 C CA . SER B 1 340 ? 6.219 6.387 25.422 1 45.06 340 SER B CA 1
ATOM 9135 C C . SER B 1 340 ? 7.152 7.375 26.109 1 45.06 340 SER B C 1
ATOM 9137 O O . SER B 1 340 ? 6.926 7.758 27.266 1 45.06 340 SER B O 1
ATOM 9139 N N . GLU B 1 341 ? 8.07 7.902 25.469 1 43.12 341 GLU B N 1
ATOM 9140 C CA . GLU B 1 341 ? 9.047 8.797 26.078 1 43.12 341 GLU B CA 1
ATOM 9141 C C . GLU B 1 341 ? 8.492 10.219 26.203 1 43.12 341 GLU B C 1
ATOM 9143 O O . GLU B 1 341 ? 8.734 10.898 27.188 1 43.12 341 GLU B O 1
ATOM 9148 N N . LEU B 1 342 ? 7.793 10.625 25.094 1 44.78 342 LEU B N 1
ATOM 9149 C CA . LEU B 1 342 ? 7.262 11.984 25.109 1 44.78 342 LEU B CA 1
ATOM 9150 C C . LEU B 1 342 ? 6.133 12.109 26.125 1 44.78 342 LEU B C 1
ATOM 9152 O O . LEU B 1 342 ? 5.93 13.18 26.703 1 44.78 342 LEU B O 1
ATOM 9156 N N . SER B 1 343 ? 5.34 10.953 26.156 1 42.19 343 SER B N 1
ATOM 9157 C CA . SER B 1 343 ? 4.316 10.977 27.188 1 42.19 343 SER B CA 1
ATOM 9158 C C . SER B 1 343 ? 4.918 11.297 28.547 1 42.19 343 SER B C 1
ATOM 9160 O O . SER B 1 343 ? 4.281 11.945 29.375 1 42.19 343 SER B O 1
ATOM 9162 N N . ASN B 1 344 ? 6.133 10.844 28.75 1 35.56 344 ASN B N 1
ATOM 9163 C CA . ASN B 1 344 ? 6.766 11.18 30.016 1 35.56 344 ASN B CA 1
ATOM 9164 C C . ASN B 1 344 ? 7.148 12.656 30.078 1 35.56 344 ASN B C 1
ATOM 9166 O O . ASN B 1 344 ? 7.262 13.227 31.156 1 35.56 344 ASN B O 1
ATOM 9170 N N . LEU B 1 345 ? 7.617 13.141 29 1 33.53 345 LEU B N 1
ATOM 9171 C CA . LEU B 1 345 ? 8.023 14.539 29.031 1 33.53 345 LEU B CA 1
ATOM 9172 C C . LEU B 1 345 ? 6.801 15.453 29.094 1 33.53 345 LEU B C 1
ATOM 9174 O O . LEU B 1 345 ? 6.883 16.578 29.578 1 33.53 345 LEU B O 1
ATOM 9178 N N . VAL B 1 346 ? 5.883 15.094 28.266 1 35.16 346 VAL B N 1
ATOM 9179 C CA . VAL B 1 346 ? 4.691 15.938 28.203 1 35.16 346 VAL B CA 1
ATOM 9180 C C . VAL B 1 346 ? 3.686 15.484 29.25 1 35.16 346 VAL B C 1
ATOM 9182 O O . VAL B 1 346 ? 2.66 14.883 28.922 1 35.16 346 VAL B O 1
ATOM 9185 N N . GLU B 1 347 ? 3.986 14.664 30.125 1 31.34 347 GLU B N 1
ATOM 9186 C CA . GLU B 1 347 ? 2.975 14.656 31.172 1 31.34 347 GLU B CA 1
ATOM 9187 C C . GLU B 1 347 ? 2.549 16.078 31.531 1 31.34 347 GLU B C 1
ATOM 9189 O O . GLU B 1 347 ? 3.188 16.734 32.375 1 31.34 347 GLU B O 1
ATOM 9194 N N . ILE B 1 348 ? 2.299 16.797 30.547 1 33.75 348 ILE B N 1
ATOM 9195 C CA . ILE B 1 348 ? 1.444 17.797 31.172 1 33.75 348 ILE B CA 1
ATOM 9196 C C . ILE B 1 348 ? 0.427 17.109 32.094 1 33.75 348 ILE B C 1
ATOM 9198 O O . ILE B 1 348 ? -0.345 16.266 31.625 1 33.75 348 ILE B O 1
ATOM 9202 N N . PRO B 1 349 ? 0.666 16.906 33.281 1 30.52 349 PRO B N 1
ATOM 9203 C CA . PRO B 1 349 ? -0.458 16.438 34.094 1 30.52 349 PRO B CA 1
ATOM 9204 C C . PRO B 1 349 ? -1.813 16.812 33.5 1 30.52 349 PRO B C 1
ATOM 9206 O O . PRO B 1 349 ? -2.084 18 33.281 1 30.52 349 PRO B O 1
ATOM 9209 N N . ASP B 1 350 ? -2.211 16.188 32.406 1 31.83 350 ASP B N 1
ATOM 9210 C CA . ASP B 1 350 ? -3.645 16.422 32.281 1 31.83 350 ASP B CA 1
ATOM 9211 C C . ASP B 1 350 ? -4.281 16.75 33.625 1 31.83 350 ASP B C 1
ATOM 9213 O O . ASP B 1 350 ? -4.172 15.953 34.562 1 31.83 350 ASP B O 1
ATOM 9217 N N . ASP B 1 351 ? -4.109 17.766 34.156 1 30.88 351 ASP B N 1
ATOM 9218 C CA . ASP B 1 351 ? -5.184 17.984 35.094 1 30.88 351 ASP B CA 1
ATOM 9219 C C . ASP B 1 351 ? -6.438 17.203 34.719 1 30.88 351 ASP B C 1
ATOM 9221 O O . ASP B 1 351 ? -7.23 17.656 33.906 1 30.88 351 ASP B O 1
ATOM 9225 N N . THR B 1 352 ? -6.441 15.883 34.438 1 34.66 352 THR B N 1
ATOM 9226 C CA . THR B 1 352 ? -7.52 14.906 34.375 1 34.66 352 THR B CA 1
ATOM 9227 C C . THR B 1 352 ? -8.812 15.5 34.906 1 34.66 352 THR B C 1
ATOM 9229 O O . THR B 1 352 ? -9.891 14.922 34.75 1 34.66 352 THR B O 1
ATOM 9232 N N . ASP B 1 353 ? -8.75 16.344 35.969 1 33.06 353 ASP B N 1
ATOM 9233 C CA . ASP B 1 353 ? -10 16.812 36.562 1 33.06 353 ASP B CA 1
ATOM 9234 C C . ASP B 1 353 ? -10.859 17.531 35.531 1 33.06 353 ASP B C 1
ATOM 9236 O O . ASP B 1 353 ? -12.094 17.5 35.594 1 33.06 353 ASP B O 1
ATOM 9240 N N . SER B 1 354 ? -10.406 18.844 34.781 1 37.31 354 SER B N 1
ATOM 9241 C CA . SER B 1 354 ? -11.43 19.828 34.438 1 37.31 354 SER B CA 1
ATOM 9242 C C . SER B 1 354 ? -11.828 19.734 32.969 1 37.31 354 SER B C 1
ATOM 9244 O O . SER B 1 354 ? -12.961 20.078 32.625 1 37.31 354 SER B O 1
ATOM 9246 N N . VAL B 1 355 ? -10.883 19.766 31.875 1 38.03 355 VAL B N 1
ATOM 9247 C CA . VAL B 1 355 ? -11.453 19.844 30.531 1 38.03 355 VAL B CA 1
ATOM 9248 C C . VAL B 1 355 ? -11.5 18.453 29.922 1 38.03 355 VAL B C 1
ATOM 9250 O O . VAL B 1 355 ? -10.469 17.797 29.75 1 38.03 355 VAL B O 1
ATOM 9253 N N . MET B 1 356 ? -12.484 17.578 30.156 1 33.56 356 MET B N 1
ATOM 9254 C CA . MET B 1 356 ? -12.773 16.344 29.422 1 33.56 356 MET B CA 1
ATOM 9255 C C . MET B 1 356 ? -12.805 16.609 27.922 1 33.56 356 MET B C 1
ATOM 9257 O O . MET B 1 356 ? -13.539 17.5 27.453 1 33.56 356 MET B O 1
ATOM 9261 N N . SER B 1 357 ? -11.836 16.516 27.344 1 34.75 357 SER B N 1
ATOM 9262 C CA . SER B 1 357 ? -12.008 16.641 25.891 1 34.75 357 SER B CA 1
ATOM 9263 C C . SER B 1 357 ? -13.211 15.82 25.422 1 34.75 357 SER B C 1
ATOM 9265 O O . SER B 1 357 ? -13.352 14.648 25.781 1 34.75 357 SER B O 1
ATOM 9267 N N . GLY B 1 358 ? -14.336 16.344 25.25 1 32.91 358 GLY B N 1
ATOM 9268 C CA . GLY B 1 358 ? -15.578 15.742 24.781 1 32.91 358 GLY B CA 1
ATOM 9269 C C . GLY B 1 358 ? -15.367 14.609 23.797 1 32.91 358 GLY B C 1
ATOM 9270 O O . GLY B 1 358 ? -16.312 13.883 23.469 1 32.91 358 GLY B O 1
ATOM 9271 N N . HIS B 1 359 ? -14.539 14.703 22.969 1 31.3 359 HIS B N 1
ATOM 9272 C CA . HIS B 1 359 ? -14.688 13.609 22.016 1 31.3 359 HIS B CA 1
ATOM 9273 C C . HIS B 1 359 ? -14.023 12.336 22.516 1 31.3 359 HIS B C 1
ATOM 9275 O O . HIS B 1 359 ? -13.766 11.414 21.75 1 31.3 359 HIS B O 1
ATOM 9281 N N . SER B 1 360 ? -13.484 12.312 23.734 1 29.98 360 SER B N 1
ATOM 9282 C CA . SER B 1 360 ? -13.07 10.977 24.172 1 29.98 360 SER B CA 1
ATOM 9283 C C . SER B 1 360 ? -14.273 10.094 24.469 1 29.98 360 SER B C 1
ATOM 9285 O O . SER B 1 360 ? -15.062 10.406 25.375 1 29.98 360 SER B O 1
ATOM 9287 N N . ASN B 1 361 ? -14.953 9.438 23.672 1 27.14 361 ASN B N 1
ATOM 9288 C CA . ASN B 1 361 ? -15.836 8.352 24.094 1 27.14 361 ASN B CA 1
ATOM 9289 C C . ASN B 1 361 ? -15.242 7.566 25.266 1 27.14 361 ASN B C 1
ATOM 9291 O O . ASN B 1 361 ? -14.039 7.32 25.312 1 27.14 361 ASN B O 1
ATOM 9295 N N . ARG B 1 362 ? -15.992 7.48 26.453 1 26.62 362 ARG B N 1
ATOM 9296 C CA . ARG B 1 362 ? -16 6.766 27.719 1 26.62 362 ARG B CA 1
ATOM 9297 C C . ARG B 1 362 ? -15.516 5.332 27.547 1 26.62 362 ARG B C 1
ATOM 9299 O O . ARG B 1 362 ? -16.328 4.41 27.391 1 26.62 362 ARG B O 1
ATOM 9306 N N . SER B 1 363 ? -14.773 4.625 26.812 1 25.92 363 SER B N 1
ATOM 9307 C CA . SER B 1 363 ? -14.523 3.283 27.344 1 25.92 363 SER B CA 1
ATOM 9308 C C . SER B 1 363 ? -13.844 3.334 28.703 1 25.92 363 SER B C 1
ATOM 9310 O O . SER B 1 363 ? -12.789 3.957 28.859 1 25.92 363 SER B O 1
ATOM 9312 N N . SER B 1 364 ? -14.57 3.523 29.797 1 24.98 364 SER B N 1
ATOM 9313 C CA . SER B 1 364 ? -14.266 3.219 31.188 1 24.98 364 SER B CA 1
ATOM 9314 C C . SER B 1 364 ? -13.422 1.953 31.312 1 24.98 364 SER B C 1
ATOM 9316 O O . SER B 1 364 ? -13.906 0.851 31.047 1 24.98 364 SER B O 1
ATOM 9318 N N . PHE B 1 365 ? -12.148 2.016 31.062 1 23.88 365 PHE B N 1
ATOM 9319 C CA . PHE B 1 365 ? -11.25 0.94 31.469 1 23.88 365 PHE B CA 1
ATOM 9320 C C . PHE B 1 365 ? -11.242 0.781 32.969 1 23.88 365 PHE B C 1
ATOM 9322 O O . PHE B 1 365 ? -10.953 1.732 33.719 1 23.88 365 PHE B O 1
ATOM 9329 N N . SER B 1 366 ? -12.18 -0.023 33.562 1 23.41 366 SER B N 1
ATOM 9330 C CA . SER B 1 366 ? -11.945 -0.569 34.906 1 23.41 366 SER B CA 1
ATOM 9331 C C . SER B 1 366 ? -10.516 -1.073 35.031 1 23.41 366 SER B C 1
ATOM 9333 O O . SER B 1 366 ? -9.938 -1.616 34.094 1 23.41 366 SER B O 1
ATOM 9335 N N . HIS B 1 367 ? -9.758 -0.578 36.031 1 23.72 367 HIS B N 1
ATOM 9336 C CA . HIS B 1 367 ? -8.422 -0.788 36.594 1 23.72 367 HIS B CA 1
ATOM 9337 C C . HIS B 1 367 ? -8.18 -2.262 36.875 1 23.72 367 HIS B C 1
ATOM 9339 O O . HIS B 1 367 ? -7.262 -2.604 37.656 1 23.72 367 HIS B O 1
ATOM 9345 N N . ALA B 1 368 ? -9.07 -3.188 36.625 1 23.34 368 ALA B N 1
ATOM 9346 C CA . ALA B 1 368 ? -8.664 -4.434 37.25 1 23.34 368 ALA B CA 1
ATOM 9347 C C . ALA B 1 368 ? -7.258 -4.832 36.844 1 23.34 368 ALA B C 1
ATOM 9349 O O . ALA B 1 368 ? -6.809 -4.488 35.75 1 23.34 368 ALA B O 1
ATOM 9350 N N . ASN B 1 369 ? -6.438 -5.738 37.594 1 22.45 369 ASN B N 1
ATOM 9351 C CA . ASN B 1 369 ? -5.082 -6.176 37.906 1 22.45 369 ASN B CA 1
ATOM 9352 C C . ASN B 1 369 ? -4.355 -6.711 36.688 1 22.45 369 ASN B C 1
ATOM 935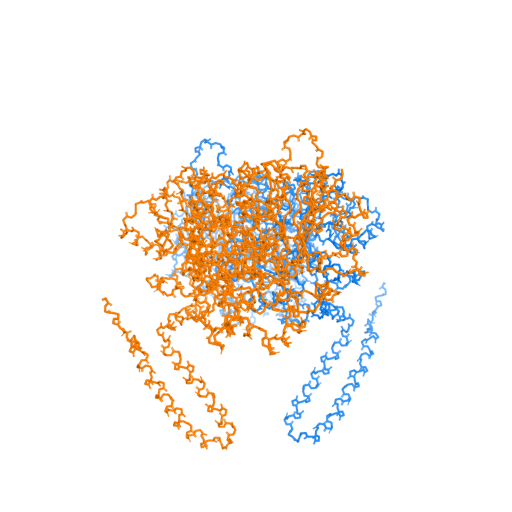4 O O . ASN B 1 369 ? -3.156 -6.98 36.719 1 22.45 369 ASN B O 1
ATOM 9358 N N . SER B 1 370 ? -5.047 -7.527 35.844 1 23.81 370 SER B N 1
ATOM 9359 C CA . SER B 1 370 ? -4.145 -8.5 35.25 1 23.81 370 SER B CA 1
ATOM 9360 C C . SER B 1 370 ? -3.268 -7.852 34.188 1 23.81 370 SER B C 1
ATOM 9362 O O . SER B 1 370 ? -3.773 -7.25 33.25 1 23.81 370 SER B O 1
ATOM 9364 N N . ALA B 1 371 ? -1.945 -7.523 34.406 1 25.72 371 ALA B N 1
ATOM 9365 C CA . ALA B 1 371 ? -0.785 -6.828 33.875 1 25.72 371 ALA B CA 1
ATOM 9366 C C . ALA B 1 371 ? -0.591 -7.172 32.406 1 25.72 371 ALA B C 1
ATOM 9368 O O . ALA B 1 371 ? -0.213 -6.312 31.594 1 25.72 371 ALA B O 1
ATOM 9369 N N . ASN B 1 372 ? -0.388 -8.484 32.094 1 24.2 372 ASN B N 1
ATOM 9370 C CA . ASN B 1 372 ? 0.491 -8.891 31.016 1 24.2 372 ASN B CA 1
ATOM 9371 C C . ASN B 1 372 ? -0.129 -8.578 29.656 1 24.2 372 ASN B C 1
ATOM 9373 O O . ASN B 1 372 ? 0.583 -8.453 28.656 1 24.2 372 ASN B O 1
ATOM 9377 N N . SER B 1 373 ? -1.448 -8.875 29.547 1 25.09 373 SER B N 1
ATOM 9378 C CA . SER B 1 373 ? -2.041 -9.008 28.219 1 25.09 373 SER B CA 1
ATOM 9379 C C . SER B 1 373 ? -2.416 -7.645 27.641 1 25.09 373 SER B C 1
ATOM 9381 O O . SER B 1 373 ? -2.979 -7.559 26.547 1 25.09 373 SER B O 1
ATOM 9383 N N . LEU B 1 374 ? -2.449 -6.566 28.438 1 27.52 374 LEU B N 1
ATOM 9384 C CA . LEU B 1 374 ? -2.896 -5.23 28.062 1 27.52 374 LEU B CA 1
ATOM 9385 C C . LEU B 1 374 ? -1.91 -4.582 27.094 1 27.52 374 LEU B C 1
ATOM 9387 O O . LEU B 1 374 ? -2.158 -3.482 26.594 1 27.52 374 LEU B O 1
ATOM 9391 N N . MET B 1 375 ? -0.668 -4.949 27.266 1 26.33 375 MET B N 1
ATOM 9392 C CA . MET B 1 375 ? 0.313 -4.254 26.438 1 26.33 375 MET B CA 1
ATOM 9393 C C . MET B 1 375 ? 0.008 -4.445 24.953 1 26.33 375 MET B C 1
ATOM 9395 O O . MET B 1 375 ? 0.364 -3.602 24.125 1 26.33 375 MET B O 1
ATOM 9399 N N . ALA B 1 376 ? -0.403 -5.668 24.516 1 29.38 376 ALA B N 1
ATOM 9400 C CA . ALA B 1 376 ? -0.498 -5.938 23.078 1 29.38 376 ALA B CA 1
ATOM 9401 C C . ALA B 1 376 ? -1.678 -5.195 22.469 1 29.38 376 ALA B C 1
ATOM 9403 O O . ALA B 1 376 ? -1.609 -4.762 21.312 1 29.38 376 ALA B O 1
ATOM 9404 N N . SER B 1 377 ? -2.918 -5.199 23.141 1 30.33 377 SER B N 1
ATOM 9405 C CA . SER B 1 377 ? -4.133 -4.656 22.531 1 30.33 377 SER B CA 1
ATOM 9406 C C . SER B 1 377 ? -4.098 -3.133 22.484 1 30.33 377 SER B C 1
ATOM 9408 O O . SER B 1 377 ? -4.934 -2.504 21.844 1 30.33 377 SER B O 1
ATOM 9410 N N . ARG B 1 378 ? -3.549 -2.387 23.516 1 30.78 378 ARG B N 1
ATOM 9411 C CA . ARG B 1 378 ? -3.445 -0.938 23.672 1 30.78 378 ARG B CA 1
ATOM 9412 C C . ARG B 1 378 ? -2.625 -0.325 22.531 1 30.78 378 ARG B C 1
ATOM 9414 O O . ARG B 1 378 ? -2.506 0.899 22.438 1 30.78 378 ARG B O 1
ATOM 9421 N N . GLN B 1 379 ? -1.702 -1.04 21.984 1 31.39 379 GLN B N 1
ATOM 9422 C CA . GLN B 1 379 ? -0.718 -0.416 21.094 1 31.39 379 GLN B CA 1
ATOM 9423 C C . GLN B 1 379 ? -1.392 0.259 19.906 1 31.39 379 GLN B C 1
ATOM 9425 O O . GLN B 1 379 ? -0.872 1.237 19.375 1 31.39 379 GLN B O 1
ATOM 9430 N N . THR B 1 380 ? -2.32 -0.485 19.203 1 34.44 380 THR B N 1
ATOM 9431 C CA . THR B 1 380 ? -2.588 0.18 17.938 1 34.44 380 THR B CA 1
ATOM 9432 C C . THR B 1 380 ? -3.57 1.332 18.125 1 34.44 380 THR B C 1
ATOM 9434 O O . THR B 1 380 ? -4.371 1.624 17.234 1 34.44 380 THR B O 1
ATOM 9437 N N . ARG B 1 381 ? -3.939 1.646 19.312 1 32.75 381 ARG B N 1
ATOM 9438 C CA . ARG B 1 381 ? -4.758 2.854 19.344 1 32.75 381 ARG B CA 1
ATOM 9439 C C . ARG B 1 381 ? -4.121 3.969 18.531 1 32.75 381 ARG B C 1
ATOM 9441 O O . ARG B 1 381 ? -2.916 4.211 18.625 1 32.75 381 ARG B O 1
ATOM 9448 N N . SER B 1 382 ? -4.832 4.352 17.531 1 39.75 382 SER B N 1
ATOM 9449 C CA . SER B 1 382 ? -4.516 5.457 16.625 1 39.75 382 SER B CA 1
ATOM 9450 C C . SER B 1 382 ? -3.975 6.66 17.391 1 39.75 382 SER B C 1
ATOM 9452 O O . SER B 1 382 ? -4.734 7.379 18.047 1 39.75 382 SER B O 1
ATOM 9454 N N . VAL B 1 383 ? -2.93 6.453 18.062 1 43.97 383 VAL B N 1
ATOM 9455 C CA . VAL B 1 383 ? -2.297 7.617 18.672 1 43.97 383 VAL B CA 1
ATOM 9456 C C . VAL B 1 383 ? -2.232 8.758 17.656 1 43.97 383 VAL B C 1
ATOM 9458 O O . VAL B 1 383 ? -1.735 8.586 16.547 1 43.97 383 VAL B O 1
ATOM 9461 N N . SER B 1 384 ? -3.08 9.758 17.938 1 47.56 384 SER B N 1
ATOM 9462 C CA . SER B 1 384 ? -3.084 10.961 17.109 1 47.56 384 SER B CA 1
ATOM 9463 C C . SER B 1 384 ? -1.667 11.469 16.875 1 47.56 384 SER B C 1
ATOM 9465 O O . SER B 1 384 ? -0.784 11.281 17.719 1 47.56 384 SER B O 1
ATOM 9467 N N . SER B 1 385 ? -1.353 11.703 15.695 1 52.06 385 SER B N 1
ATOM 9468 C CA . SER B 1 385 ? -0.083 12.305 15.312 1 52.06 385 SER B CA 1
ATOM 9469 C C . SER B 1 385 ? 0.328 13.398 16.297 1 52.06 385 SER B C 1
ATOM 9471 O O . SER B 1 385 ? 1.52 13.656 16.484 1 52.06 385 SER B O 1
ATOM 9473 N N . PHE B 1 386 ? -0.659 13.914 16.922 1 51.94 386 PHE B N 1
ATOM 9474 C CA . PHE B 1 386 ? -0.416 15.023 17.828 1 51.94 386 PHE B CA 1
ATOM 9475 C C . PHE B 1 386 ? 0.36 14.562 19.047 1 51.94 386 PHE B C 1
ATOM 9477 O O . PHE B 1 386 ? 1.07 15.352 19.688 1 51.94 386 PHE B O 1
ATOM 9484 N N . SER B 1 387 ? 0.239 13.281 19.188 1 52.19 387 SER B N 1
ATOM 9485 C CA . SER B 1 387 ? 0.904 12.75 20.359 1 52.19 387 SER B CA 1
ATOM 9486 C C . SER B 1 387 ? 2.416 12.703 20.172 1 52.19 387 SER B C 1
ATOM 9488 O O . SER B 1 387 ? 3.168 12.648 21.156 1 52.19 387 SER B O 1
ATOM 9490 N N . PHE B 1 388 ? 2.738 12.938 18.984 1 53.75 388 PHE B N 1
ATOM 9491 C CA . PHE B 1 388 ? 4.16 12.805 18.703 1 53.75 388 PHE B CA 1
ATOM 9492 C C . PHE B 1 388 ? 4.824 14.172 18.578 1 53.75 388 PHE B C 1
ATOM 9494 O O . PHE B 1 388 ? 6.047 14.266 18.484 1 53.75 388 PHE B O 1
ATOM 9501 N N . GLN B 1 389 ? 3.889 15.125 18.594 1 55.34 389 GLN B N 1
ATOM 9502 C CA . GLN B 1 389 ? 4.41 16.484 18.422 1 55.34 389 GLN B CA 1
ATOM 9503 C C . GLN B 1 389 ? 4.777 17.109 19.766 1 55.34 389 GLN B C 1
ATOM 9505 O O . GLN B 1 389 ? 4.309 16.656 20.812 1 55.34 389 GLN B O 1
ATOM 9510 N N . ASN B 1 390 ? 5.77 17.844 19.781 1 53.62 390 ASN B N 1
ATOM 9511 C CA . ASN B 1 390 ? 6.043 18.641 20.969 1 53.62 390 ASN B CA 1
ATOM 9512 C C . ASN B 1 390 ? 4.871 19.547 21.312 1 53.62 390 ASN B C 1
ATOM 9514 O O . ASN B 1 390 ? 4.547 20.469 20.547 1 53.62 390 ASN B O 1
ATOM 9518 N N . LYS B 1 391 ? 3.771 18.891 21.891 1 57.16 391 LYS B N 1
ATOM 9519 C CA . LYS B 1 391 ? 2.502 19.562 22.125 1 57.16 391 LYS B CA 1
ATOM 9520 C C . LYS B 1 391 ? 2.646 20.641 23.203 1 57.16 391 LYS B C 1
ATOM 9522 O O . LYS B 1 391 ? 2.225 20.438 24.344 1 57.16 391 LYS B O 1
ATOM 9527 N N . GLN B 1 392 ? 3.24 21.734 22.734 1 66.06 392 GLN B N 1
ATOM 9528 C CA . GLN B 1 392 ? 3.471 22.594 23.875 1 66.06 392 GLN B CA 1
ATOM 9529 C C . GLN B 1 392 ? 2.205 23.359 24.25 1 66.06 392 GLN B C 1
ATOM 9531 O O . GLN B 1 392 ? 1.83 23.422 25.422 1 66.06 392 GLN B O 1
ATOM 9536 N N . TRP B 1 393 ? 1.345 23.781 23.188 1 87.12 393 TRP B N 1
ATOM 9537 C CA . TRP B 1 393 ? 0.268 24.688 23.578 1 87.12 393 TRP B CA 1
ATOM 9538 C C . TRP B 1 393 ? -1.04 24.297 22.891 1 87.12 393 TRP B C 1
ATOM 9540 O O . TRP B 1 393 ? -2.105 24.328 23.516 1 87.12 393 TRP B O 1
ATOM 9550 N N . ARG B 1 394 ? -1 23.703 21.719 1 88 394 ARG B N 1
ATOM 9551 C CA . ARG B 1 394 ? -2.154 23.547 20.828 1 88 394 ARG B CA 1
ATOM 9552 C C . ARG B 1 394 ? -2.896 22.25 21.125 1 88 394 ARG B C 1
ATOM 9554 O O . ARG B 1 394 ? -2.293 21.172 21.156 1 88 394 ARG B O 1
ATOM 9561 N N . LEU B 1 395 ? -4.188 22.375 21.359 1 83.81 395 LEU B N 1
ATOM 9562 C CA . LEU B 1 395 ? -5.023 21.188 21.453 1 83.81 395 LEU B CA 1
ATOM 9563 C C . LEU B 1 395 ? -5.504 20.75 20.078 1 83.81 395 LEU B C 1
ATOM 9565 O O . LEU B 1 395 ? -5.68 21.578 19.188 1 83.81 395 LEU B O 1
ATOM 9569 N N . ASP B 1 396 ? -5.699 19.484 19.953 1 77.88 396 ASP B N 1
ATOM 9570 C CA . ASP B 1 396 ? -6.129 18.938 18.672 1 77.88 396 ASP B CA 1
ATOM 9571 C C . ASP B 1 396 ? -7.539 19.406 18.312 1 77.88 396 ASP B C 1
ATOM 9573 O O . ASP B 1 396 ? -8.352 19.672 19.203 1 77.88 396 ASP B O 1
ATOM 9577 N N . TYR B 1 397 ? -7.766 19.609 17.078 1 80.25 397 TYR B N 1
ATOM 9578 C CA . TYR B 1 397 ? -9.078 19.953 16.531 1 80.25 397 TYR B CA 1
ATOM 9579 C C . TYR B 1 397 ? -9.258 19.375 15.141 1 80.25 397 TYR B C 1
ATOM 9581 O O . TYR B 1 397 ? -8.305 18.891 14.531 1 80.25 397 TYR B O 1
ATOM 9589 N N . ASN B 1 398 ? -10.484 19.344 14.672 1 76.25 398 ASN B N 1
ATOM 9590 C CA . ASN B 1 398 ? -10.766 18.859 13.32 1 76.25 398 ASN B CA 1
ATOM 9591 C C . ASN B 1 398 ? -10.836 20 12.312 1 76.25 398 ASN B C 1
ATOM 9593 O O . ASN B 1 398 ? -11.852 20.688 12.219 1 76.25 398 ASN B O 1
ATOM 9597 N N . PRO B 1 399 ? -9.867 20.109 11.539 1 79.25 399 PRO B N 1
ATOM 9598 C CA . PRO B 1 399 ? -9.82 21.25 10.617 1 79.25 399 PRO B CA 1
ATOM 9599 C C . PRO B 1 399 ? -10.828 21.125 9.477 1 79.25 399 PRO B C 1
ATOM 9601 O O . PRO B 1 399 ? -11.086 22.094 8.766 1 79.25 399 PRO B O 1
ATOM 9604 N N . SER B 1 400 ? -11.391 19.984 9.273 1 72.81 400 SER B N 1
ATOM 9605 C CA . SER B 1 400 ? -12.273 19.75 8.133 1 72.81 400 SER B CA 1
ATOM 9606 C C . SER B 1 400 ? -13.695 20.203 8.445 1 72.81 400 SER B C 1
ATOM 9608 O O . SER B 1 400 ? -14.531 20.297 7.539 1 72.81 400 SER B O 1
ATOM 9610 N N . LEU B 1 401 ? -13.898 20.484 9.672 1 77.44 401 LEU B N 1
ATOM 9611 C CA . LEU B 1 401 ? -15.242 20.906 10.039 1 77.44 401 LEU B CA 1
ATOM 9612 C C . LEU B 1 401 ? -15.57 22.266 9.406 1 77.44 401 LEU B C 1
ATOM 9614 O O . LEU B 1 401 ? -14.703 23.141 9.328 1 77.44 401 LEU B O 1
ATOM 9618 N N . PRO B 1 402 ? -16.734 22.391 9.008 1 77.38 402 PRO B N 1
ATOM 9619 C CA . PRO B 1 402 ? -17.141 23.625 8.344 1 77.38 402 PRO B CA 1
ATOM 9620 C C . PRO B 1 402 ? -16.938 24.859 9.234 1 77.38 402 PRO B C 1
ATOM 9622 O O . PRO B 1 402 ? -16.656 25.953 8.727 1 77.38 402 PRO B O 1
ATOM 9625 N N . CYS B 1 403 ? -17.078 24.719 10.484 1 84.62 403 CYS B N 1
ATOM 9626 C CA . CYS B 1 403 ? -16.906 25.859 11.383 1 84.62 403 CYS B CA 1
ATOM 9627 C C . CYS B 1 403 ? -15.469 26.359 11.359 1 84.62 403 CYS B C 1
ATOM 9629 O O . CYS B 1 403 ? -15.211 27.516 11.711 1 84.62 403 CYS B O 1
ATOM 9631 N N . HIS B 1 404 ? -14.57 25.547 10.938 1 83.88 404 HIS B N 1
ATOM 9632 C CA . HIS B 1 404 ? -13.164 25.953 10.883 1 83.88 404 HIS B CA 1
ATOM 9633 C C . HIS B 1 404 ? -12.766 26.359 9.469 1 83.88 404 HIS B C 1
ATOM 9635 O O . HIS B 1 404 ? -12 27.297 9.281 1 83.88 404 HIS B O 1
ATOM 9641 N N . THR B 1 405 ? -13.359 25.688 8.461 1 80.12 405 THR B N 1
ATOM 9642 C CA . THR B 1 405 ? -12.945 25.891 7.078 1 80.12 405 THR B CA 1
ATOM 9643 C C . THR B 1 405 ? -13.492 27.219 6.543 1 80.12 405 THR B C 1
ATOM 9645 O O . THR B 1 405 ? -13.023 27.719 5.52 1 80.12 405 THR B O 1
ATOM 9648 N N . GLN B 1 406 ? -14.391 27.797 7.238 1 78.69 406 GLN B N 1
ATOM 9649 C CA . GLN B 1 406 ? -14.984 29.047 6.793 1 78.69 406 GLN B CA 1
ATOM 9650 C C . GLN B 1 406 ? -13.984 30.203 6.906 1 78.69 406 GLN B C 1
ATOM 9652 O O . GLN B 1 406 ? -14.148 31.234 6.258 1 78.69 406 GLN B O 1
ATOM 9657 N N . PHE B 1 407 ? -12.992 30 7.656 1 84.88 407 PHE B N 1
ATOM 9658 C CA . PHE B 1 407 ? -12.016 31.062 7.875 1 84.88 407 PHE B CA 1
ATOM 9659 C C . PHE B 1 407 ? -10.805 30.891 6.965 1 84.88 407 PHE B C 1
ATOM 9661 O O . PHE B 1 407 ? -10.18 29.828 6.961 1 84.88 407 PHE B O 1
ATOM 9668 N N . ARG B 1 408 ? -10.453 31.875 6.289 1 79.94 408 ARG B N 1
ATOM 9669 C CA . ARG B 1 408 ? -9.305 31.812 5.387 1 79.94 408 ARG B CA 1
ATOM 9670 C C . ARG B 1 408 ? -8.102 32.531 5.988 1 79.94 408 ARG B C 1
ATOM 9672 O O . ARG B 1 408 ? -6.961 32.281 5.59 1 79.94 408 ARG B O 1
ATOM 9679 N N . SER B 1 409 ? -8.391 33.438 6.855 1 87.81 409 SER B N 1
ATOM 9680 C CA . SER B 1 409 ? -7.34 34.219 7.508 1 87.81 409 SER B CA 1
ATOM 9681 C C . SER B 1 409 ? -7.77 34.656 8.906 1 87.81 409 SER B C 1
ATOM 9683 O O . SER B 1 409 ? -8.93 34.5 9.289 1 87.81 409 SER B O 1
ATOM 9685 N N . TYR B 1 410 ? -6.75 35.094 9.648 1 90.94 410 TYR B N 1
ATOM 9686 C CA . TYR B 1 410 ? -7.098 35.688 10.93 1 90.94 410 TYR B CA 1
ATOM 9687 C C . TYR B 1 410 ? -7.836 37.031 10.727 1 90.94 410 TYR B C 1
ATOM 9689 O O . TYR B 1 410 ? -7.652 37.688 9.711 1 90.94 410 TYR B O 1
ATOM 9697 N N . ILE B 1 411 ? -8.609 37.312 11.648 1 86.19 411 ILE B N 1
ATOM 9698 C CA . ILE B 1 411 ? -9.383 38.562 11.602 1 86.19 411 ILE B CA 1
ATOM 9699 C C . ILE B 1 411 ? -8.555 39.719 12.164 1 86.19 411 ILE B C 1
ATOM 9701 O O . ILE B 1 411 ? -8.492 40.781 11.57 1 86.19 411 ILE B O 1
ATOM 9705 N N . TYR B 1 412 ? -7.91 39.438 13.281 1 89.44 412 TYR B N 1
ATOM 9706 C CA . TYR B 1 412 ? -7.156 40.469 13.977 1 89.44 412 TYR B CA 1
ATOM 9707 C C . TYR B 1 412 ? -5.676 40.125 14.039 1 89.44 412 TYR B C 1
ATOM 9709 O O . TYR B 1 412 ? -5.309 39.062 14.555 1 89.44 412 TYR B O 1
ATOM 9717 N N . ALA B 1 413 ? -4.844 41.031 13.617 1 93.19 413 ALA B N 1
ATOM 9718 C CA . ALA B 1 413 ? -3.398 40.844 13.742 1 93.19 413 ALA B CA 1
ATOM 9719 C C . ALA B 1 413 ? -2.883 41.438 15.055 1 93.19 413 ALA B C 1
ATOM 9721 O O . ALA B 1 413 ? -1.735 41.188 15.438 1 93.19 413 ALA B O 1
ATOM 9722 N N . PHE B 1 414 ? -3.707 42.188 15.703 1 94 414 PHE B N 1
ATOM 9723 C CA . PHE B 1 414 ? -3.451 42.781 17.016 1 94 414 PHE B CA 1
ATOM 9724 C C . PHE B 1 414 ? -4.727 42.844 17.844 1 94 414 PHE B C 1
ATOM 9726 O O . PHE B 1 414 ? -5.832 42.75 17.297 1 94 414 PHE B O 1
ATOM 9733 N N . THR B 1 415 ? -4.555 42.875 19.094 1 92.75 415 THR B N 1
ATOM 9734 C CA . THR B 1 415 ? -5.719 42.906 19.969 1 92.75 415 THR B CA 1
ATOM 9735 C C . THR B 1 415 ? -6.199 44.344 20.188 1 92.75 415 THR B C 1
ATOM 9737 O O . THR B 1 415 ? -5.391 45.281 20.219 1 92.75 415 THR B O 1
ATOM 9740 N N . TRP B 1 416 ? -7.512 44.531 20.359 1 92.06 416 TRP B N 1
ATOM 9741 C CA . TRP B 1 416 ? -8.109 45.844 20.406 1 92.06 416 TRP B CA 1
ATOM 9742 C C . TRP B 1 416 ? -8.805 46.094 21.734 1 92.06 416 TRP B C 1
ATOM 9744 O O . TRP B 1 416 ? -9.945 46.562 21.781 1 92.06 416 TRP B O 1
ATOM 9754 N N . GLU B 1 417 ? -8.273 45.594 22.781 1 93.38 417 GLU B N 1
ATOM 9755 C CA . GLU B 1 417 ? -8.648 45.875 24.172 1 93.38 417 GLU B CA 1
ATOM 9756 C C . GLU B 1 417 ? -7.426 46.219 25.016 1 93.38 417 GLU B C 1
ATOM 9758 O O . GLU B 1 417 ? -6.352 45.656 24.844 1 93.38 417 GLU B O 1
ATOM 9763 N N . ASP B 1 418 ? -7.613 47.125 25.938 1 94.94 418 ASP B N 1
ATOM 9764 C CA . ASP B 1 418 ? -6.508 47.562 26.766 1 94.94 418 ASP B CA 1
ATOM 9765 C C . ASP B 1 418 ? -6.293 46.656 27.969 1 94.94 418 ASP B C 1
ATOM 9767 O O . ASP B 1 418 ? -7.078 46.656 28.922 1 94.94 418 ASP B O 1
ATOM 9771 N N . PRO B 1 419 ? -5.258 45.906 27.969 1 95.31 419 PRO B N 1
ATOM 9772 C CA . PRO B 1 419 ? -5.043 44.969 29.062 1 95.31 419 PRO B CA 1
ATOM 9773 C C . PRO B 1 419 ? -4.641 45.625 30.375 1 95.31 419 PRO B C 1
ATOM 9775 O O . PRO B 1 419 ? -4.785 45.062 31.438 1 95.31 419 PRO B O 1
ATOM 9778 N N . ARG B 1 420 ? -4.113 46.844 30.297 1 94.31 420 ARG B N 1
ATOM 9779 C CA . ARG B 1 420 ? -3.748 47.562 31.5 1 94.31 420 ARG B CA 1
ATOM 9780 C C . ARG B 1 420 ? -4.969 47.812 32.375 1 94.31 420 ARG B C 1
ATOM 9782 O O . ARG B 1 420 ? -4.898 47.656 33.594 1 94.31 420 ARG B O 1
ATOM 9789 N N . VAL B 1 421 ? -5.977 48.25 31.75 1 94.31 421 VAL B N 1
ATOM 9790 C CA . VAL B 1 421 ? -7.215 48.5 32.469 1 94.31 421 VAL B CA 1
ATOM 9791 C C . VAL B 1 421 ? -7.805 47.188 32.969 1 94.31 421 VAL B C 1
ATOM 9793 O O . VAL B 1 421 ? -8.352 47.125 34.062 1 94.31 421 VAL B O 1
ATOM 9796 N N . ASP B 1 422 ? -7.73 46.125 32.188 1 93.81 422 ASP B N 1
ATOM 9797 C CA . ASP B 1 422 ? -8.156 44.812 32.625 1 93.81 422 ASP B CA 1
ATOM 9798 C C . ASP B 1 422 ? -7.488 44.438 33.938 1 93.81 422 ASP B C 1
ATOM 9800 O O . ASP B 1 422 ? -8.156 44 34.875 1 93.81 422 ASP B O 1
ATOM 9804 N N . LEU B 1 423 ? -6.227 44.594 33.938 1 94.81 423 LEU B N 1
ATOM 9805 C CA . LEU B 1 423 ? -5.398 44.094 35.062 1 94.81 423 LEU B CA 1
ATOM 9806 C C . LEU B 1 423 ? -5.68 44.906 36.344 1 94.81 423 LEU B C 1
ATOM 9808 O O . LEU B 1 423 ? -5.391 44.406 37.438 1 94.81 423 LEU B O 1
ATOM 9812 N N . GLN B 1 424 ? -6.23 46.062 36.219 1 94.62 424 GLN B N 1
ATOM 9813 C CA . GLN B 1 424 ? -6.637 46.812 37.406 1 94.62 424 GLN B CA 1
ATOM 9814 C C . GLN B 1 424 ? -7.809 46.156 38.125 1 94.62 424 GLN B C 1
ATOM 9816 O O . GLN B 1 424 ? -8 46.375 39.312 1 94.62 424 GLN B O 1
ATOM 9821 N N . HIS B 1 425 ? -8.516 45.438 37.375 1 94.88 425 HIS B N 1
ATOM 9822 C CA . HIS B 1 425 ? -9.742 44.875 37.938 1 94.88 425 HIS B CA 1
ATOM 9823 C C . HIS B 1 425 ? -9.641 43.375 38.094 1 94.88 425 HIS B C 1
ATOM 9825 O O . HIS B 1 425 ? -10.312 42.781 38.938 1 94.88 425 HIS B O 1
ATOM 9831 N N . LEU B 1 426 ? -8.906 42.656 37.281 1 94.5 426 LEU B N 1
ATOM 9832 C CA . LEU B 1 426 ? -8.867 41.188 37.219 1 94.5 426 LEU B CA 1
ATOM 9833 C C . LEU B 1 426 ? -8.227 40.625 38.5 1 94.5 426 LEU B C 1
ATOM 9835 O O . LEU B 1 426 ? -8.594 39.531 38.938 1 94.5 426 LEU B O 1
ATOM 9839 N N . ASN B 1 427 ? -7.223 41.281 39.094 1 93.06 427 ASN B N 1
ATOM 9840 C CA . ASN B 1 427 ? -6.512 40.812 40.281 1 93.06 427 ASN B CA 1
ATOM 9841 C C . ASN B 1 427 ? -6.055 39.375 40.125 1 93.06 427 ASN B C 1
ATOM 9843 O O . ASN B 1 427 ? -6.367 38.531 40.969 1 93.06 427 ASN B O 1
ATOM 9847 N N . ILE B 1 428 ? -5.328 39.125 39.125 1 94.25 428 ILE B N 1
ATOM 9848 C CA . ILE B 1 428 ? -4.93 37.75 38.812 1 94.25 428 ILE B CA 1
ATOM 9849 C C . ILE B 1 428 ? -3.623 37.406 39.5 1 94.25 428 ILE B C 1
ATOM 9851 O O . ILE B 1 428 ? -2.791 38.281 39.75 1 94.25 428 ILE B O 1
ATOM 9855 N N . SER B 1 429 ? -3.482 36.125 39.875 1 94.06 429 SER B N 1
ATOM 9856 C CA . SER B 1 429 ? -2.316 35.594 40.562 1 94.06 429 SER B CA 1
ATOM 9857 C C . SER B 1 429 ? -1.855 34.281 39.906 1 94.06 429 SER B C 1
ATOM 9859 O O . SER B 1 429 ? -2.414 33.875 38.906 1 94.06 429 SER B O 1
ATOM 9861 N N . LYS B 1 430 ? -0.882 33.625 40.531 1 94.88 430 LYS B N 1
ATOM 9862 C CA . LYS B 1 430 ? -0.289 32.406 40.031 1 94.88 430 LYS B CA 1
ATOM 9863 C C . LYS B 1 430 ? -1.25 31.234 40.156 1 94.88 430 LYS B C 1
ATOM 9865 O O . LYS B 1 430 ? -1.08 30.203 39.5 1 94.88 430 LYS B O 1
ATOM 9870 N N . ASP B 1 431 ? -2.309 31.375 40.906 1 94.75 431 ASP B N 1
ATOM 9871 C CA . ASP B 1 431 ? -3.248 30.281 41.156 1 94.75 431 ASP B CA 1
ATOM 9872 C C . ASP B 1 431 ? -4.453 30.375 40.219 1 94.75 431 ASP B C 1
ATOM 9874 O O . ASP B 1 431 ? -5.285 29.469 40.156 1 94.75 431 ASP B O 1
ATOM 9878 N N . ASP B 1 432 ? -4.5 31.359 39.438 1 96.81 432 ASP B N 1
ATOM 9879 C CA . ASP B 1 432 ? -5.691 31.609 38.625 1 96.81 432 ASP B CA 1
ATOM 9880 C C . ASP B 1 432 ? -5.691 30.734 37.344 1 96.81 432 ASP B C 1
ATOM 9882 O O . ASP B 1 432 ? -4.633 30.469 36.781 1 96.81 432 ASP B O 1
ATOM 9886 N N . VAL B 1 433 ? -6.883 30.281 37.031 1 97.38 433 VAL B N 1
ATOM 9887 C CA . VAL B 1 433 ? -7.16 29.594 35.781 1 97.38 433 VAL B CA 1
ATOM 9888 C C . VAL B 1 433 ? -8.078 30.438 34.906 1 97.38 433 VAL B C 1
ATOM 9890 O O . VAL B 1 433 ? -9.25 30.641 35.219 1 97.38 433 VAL B O 1
ATOM 9893 N N . MET B 1 434 ? -7.559 30.844 33.781 1 97.81 434 MET B N 1
ATOM 9894 C CA . MET B 1 434 ? -8.25 31.875 33 1 97.81 434 MET B CA 1
ATOM 9895 C C . MET B 1 434 ? -8.828 31.297 31.719 1 97.81 434 MET B C 1
ATOM 9897 O O . MET B 1 434 ? -8.273 30.344 31.156 1 97.81 434 MET B O 1
ATOM 9901 N N . PHE B 1 435 ? -9.969 31.828 31.312 1 97.81 435 PHE B N 1
ATOM 9902 C CA . PHE B 1 435 ? -10.594 31.625 30.016 1 97.81 435 PHE B CA 1
ATOM 9903 C C . PHE B 1 435 ? -10.617 32.938 29.219 1 97.81 435 PHE B C 1
ATOM 9905 O O . PHE B 1 435 ? -11.234 33.906 29.656 1 97.81 435 PHE B O 1
ATOM 9912 N N . VAL B 1 436 ? -9.898 32.938 28.109 1 97.69 436 VAL B N 1
ATOM 9913 C CA . VAL B 1 436 ? -9.711 34.188 27.375 1 97.69 436 VAL B CA 1
ATOM 9914 C C . VAL B 1 436 ? -9.945 33.969 25.891 1 97.69 436 VAL B C 1
ATOM 9916 O O . VAL B 1 436 ? -9.57 32.906 25.344 1 97.69 436 VAL B O 1
ATOM 9919 N N . ILE B 1 437 ? -10.602 34.875 25.281 1 96.44 437 ILE B N 1
ATOM 9920 C CA . ILE B 1 437 ? -10.68 34.844 23.828 1 96.44 437 ILE B CA 1
ATOM 9921 C C . ILE B 1 437 ? -9.305 35.156 23.219 1 96.44 437 ILE B C 1
ATOM 9923 O O . ILE B 1 437 ? -8.656 36.125 23.609 1 96.44 437 ILE B O 1
ATOM 9927 N N . THR B 1 438 ? -8.875 34.344 22.297 1 96.81 438 THR B N 1
ATOM 9928 C CA . THR B 1 438 ? -7.512 34.406 21.781 1 96.81 438 THR B CA 1
ATOM 9929 C C . THR B 1 438 ? -7.246 35.75 21.078 1 96.81 438 THR B C 1
ATOM 9931 O O . THR B 1 438 ? -6.281 36.438 21.422 1 96.81 438 THR B O 1
ATOM 9934 N N . SER B 1 439 ? -8.172 36.156 20.094 1 93.88 439 SER B N 1
ATOM 9935 C CA . SER B 1 439 ? -7.918 37.281 19.219 1 93.88 439 SER B CA 1
ATOM 9936 C C . SER B 1 439 ? -6.516 37.219 18.625 1 93.88 439 SER B C 1
ATOM 9938 O O . SER B 1 439 ? -6.113 36.188 18.078 1 93.88 439 SER B O 1
ATOM 9940 N N . ALA B 1 440 ? -5.684 38.281 18.812 1 96.06 440 ALA B N 1
ATOM 9941 C CA . ALA B 1 440 ? -4.32 38.25 18.297 1 96.06 440 ALA B CA 1
ATOM 9942 C C . ALA B 1 440 ? -3.338 37.719 19.344 1 96.06 440 ALA B C 1
ATOM 9944 O O . ALA B 1 440 ? -2.148 37.562 19.062 1 96.06 440 ALA B O 1
ATOM 9945 N N . GLY B 1 441 ? -3.789 37.469 20.547 1 97.19 441 GLY B N 1
ATOM 9946 C CA . GLY B 1 441 ? -2.992 36.844 21.594 1 97.19 441 GLY B CA 1
ATOM 9947 C C . GLY B 1 441 ? -2.275 37.875 22.469 1 97.19 441 GLY B C 1
ATOM 9948 O O . GLY B 1 441 ? -1.646 37.5 23.469 1 97.19 441 GLY B O 1
ATOM 9949 N N . ASP B 1 442 ? -2.367 39.156 22.219 1 97.38 442 ASP B N 1
ATOM 9950 C CA . ASP B 1 442 ? -1.6 40.188 22.922 1 97.38 442 ASP B CA 1
ATOM 9951 C C . ASP B 1 442 ? -2.014 40.281 24.391 1 97.38 442 ASP B C 1
ATOM 9953 O O . ASP B 1 442 ? -1.161 40.375 25.281 1 97.38 442 ASP B O 1
ATOM 9957 N N . ASN B 1 443 ? -3.307 40.281 24.609 1 97.06 443 ASN B N 1
ATOM 9958 C CA . ASN B 1 443 ? -3.785 40.406 25.984 1 97.06 443 ASN B CA 1
ATOM 9959 C C . ASN B 1 443 ? -3.414 39.188 26.828 1 97.06 443 ASN B C 1
ATOM 9961 O O . ASN B 1 443 ? -3.027 39.312 27.984 1 97.06 443 ASN B O 1
ATOM 9965 N N . ALA B 1 444 ? -3.576 38.031 26.203 1 97.62 444 ALA B N 1
ATOM 9966 C CA . ALA B 1 444 ? -3.191 36.812 26.906 1 97.62 444 ALA B CA 1
ATOM 9967 C C . ALA B 1 444 ? -1.719 36.844 27.312 1 97.62 444 ALA B C 1
ATOM 9969 O O . ALA B 1 444 ? -1.356 36.438 28.406 1 97.62 444 ALA B O 1
ATOM 9970 N N . LEU B 1 445 ? -0.902 37.312 26.422 1 98.12 445 LEU B N 1
ATOM 9971 C CA . LEU B 1 445 ? 0.525 37.406 26.703 1 98.12 445 LEU B CA 1
ATOM 9972 C C . LEU B 1 445 ? 0.781 38.406 27.828 1 98.12 445 LEU B C 1
ATOM 9974 O O . LEU B 1 445 ? 1.686 38.219 28.641 1 98.12 445 LEU B O 1
ATOM 9978 N N . GLU B 1 446 ? 0.009 39.5 27.844 1 97.25 446 GLU B N 1
ATOM 9979 C CA . GLU B 1 446 ? 0.134 40.469 28.922 1 97.25 446 GLU B CA 1
ATOM 9980 C C . GLU B 1 446 ? -0.233 39.875 30.266 1 97.25 446 GLU B C 1
ATOM 9982 O O . GLU B 1 446 ? 0.441 40.125 31.266 1 97.25 446 GLU B O 1
ATOM 9987 N N . TYR B 1 447 ? -1.331 39.094 30.281 1 97.44 447 TYR B N 1
ATOM 9988 C CA . TYR B 1 447 ? -1.736 38.438 31.516 1 97.44 447 TYR B CA 1
ATOM 9989 C C . TYR B 1 447 ? -0.651 37.5 32 1 97.44 447 TYR B C 1
ATOM 9991 O O . TYR B 1 447 ? -0.363 37.438 33.188 1 97.44 447 TYR B O 1
ATOM 9999 N N . ALA B 1 448 ? -0.065 36.75 31.109 1 97.25 448 ALA B N 1
ATOM 10000 C CA . ALA B 1 448 ? 1.002 35.812 31.453 1 97.25 448 ALA B CA 1
ATOM 10001 C C . ALA B 1 448 ? 2.215 36.562 32.031 1 97.25 448 ALA B C 1
ATOM 10003 O O . ALA B 1 448 ? 2.861 36.062 32.938 1 97.25 448 ALA B O 1
ATOM 10004 N N . LEU B 1 449 ? 2.527 37.625 31.391 1 96.38 449 LEU B N 1
ATOM 10005 C CA . LEU B 1 449 ? 3.691 38.438 31.781 1 96.38 449 LEU B CA 1
ATOM 10006 C C . LEU B 1 449 ? 3.512 39 33.188 1 96.38 449 LEU B C 1
ATOM 10008 O O . LEU B 1 449 ? 4.445 39 33.969 1 96.38 449 LEU B O 1
ATOM 10012 N N . GLN B 1 450 ? 2.342 39.438 33.469 1 93.69 450 GLN B N 1
ATOM 10013 C CA . GLN B 1 450 ? 2.119 40.188 34.688 1 93.69 450 GLN B CA 1
ATOM 10014 C C . GLN B 1 450 ? 1.819 39.281 35.875 1 93.69 450 GLN B C 1
ATOM 10016 O O . GLN B 1 450 ? 2.203 39.562 37 1 93.69 450 GLN B O 1
ATOM 10021 N N . ALA B 1 451 ? 1.164 38.188 35.625 1 92.69 451 ALA B N 1
ATOM 10022 C CA . ALA B 1 451 ? 0.687 37.438 36.781 1 92.69 451 ALA B CA 1
ATOM 10023 C C . ALA B 1 451 ? 1.153 35.969 36.688 1 92.69 451 ALA B C 1
ATOM 10025 O O . ALA B 1 451 ? 1.108 35.25 37.688 1 92.69 451 ALA B O 1
ATOM 10026 N N . GLN B 1 452 ? 1.538 35.5 35.594 1 93.12 452 GLN B N 1
ATOM 10027 C CA . GLN B 1 452 ? 1.927 34.094 35.406 1 93.12 452 GLN B CA 1
ATOM 10028 C C . GLN B 1 452 ? 0.89 33.156 36 1 93.12 452 GLN B C 1
ATOM 10030 O O . GLN B 1 452 ? 1.224 32.281 36.812 1 93.12 452 GLN B O 1
ATOM 10035 N N . PRO B 1 453 ? -0.284 33.312 35.5 1 95.88 453 PRO B N 1
ATOM 10036 C CA . PRO B 1 453 ? -1.354 32.438 36.031 1 95.88 453 PRO B CA 1
ATOM 10037 C C . PRO B 1 453 ? -1.077 30.953 35.812 1 95.88 453 PRO B C 1
ATOM 10039 O O . PRO B 1 453 ? -0.202 30.594 35.031 1 95.88 453 PRO B O 1
ATOM 10042 N N . LYS B 1 454 ? -1.835 30.109 36.562 1 95.44 454 LYS B N 1
ATOM 10043 C CA . LYS B 1 454 ? -1.689 28.656 36.469 1 95.44 454 LYS B CA 1
ATOM 10044 C C . LYS B 1 454 ? -1.958 28.172 35.062 1 95.44 454 LYS B C 1
ATOM 10046 O O . LYS B 1 454 ? -1.21 27.344 34.531 1 95.44 454 LYS B O 1
ATOM 10051 N N . LYS B 1 455 ? -3.076 28.641 34.531 1 95.88 455 LYS B N 1
ATOM 10052 C CA . LYS B 1 455 ? -3.436 28.297 33.156 1 95.88 455 LYS B CA 1
ATOM 10053 C C . LYS B 1 455 ? -4.152 29.453 32.469 1 95.88 455 LYS B C 1
ATOM 10055 O O . LYS B 1 455 ? -4.898 30.188 33.094 1 95.88 455 LYS B O 1
ATOM 10060 N N . ILE B 1 456 ? -3.891 29.531 31.188 1 97.5 456 ILE B N 1
ATOM 10061 C CA . ILE B 1 456 ? -4.621 30.453 30.328 1 97.5 456 ILE B CA 1
ATOM 10062 C C . ILE B 1 456 ? -5.18 29.703 29.125 1 97.5 456 ILE B C 1
ATOM 10064 O O . ILE B 1 456 ? -4.453 29.438 28.156 1 97.5 456 ILE B O 1
ATOM 10068 N N . HIS B 1 457 ? -6.441 29.422 29.203 1 97.25 457 HIS B N 1
ATOM 10069 C CA . HIS B 1 457 ? -7.113 28.797 28.062 1 97.25 457 HIS B CA 1
ATOM 10070 C C . HIS B 1 457 ? -7.531 29.844 27.031 1 97.25 457 HIS B C 1
ATOM 10072 O O . HIS B 1 457 ? -8.414 30.672 27.297 1 97.25 457 HIS B O 1
ATOM 10078 N N . CYS B 1 458 ? -6.906 29.828 25.922 1 97.88 458 CYS B N 1
ATOM 10079 C CA . CYS B 1 458 ? -7.258 30.719 24.828 1 97.88 458 CYS B CA 1
ATOM 10080 C C . CYS B 1 458 ? -8.195 30.047 23.844 1 97.88 458 CYS B C 1
ATOM 10082 O O . CYS B 1 458 ? -7.867 28.984 23.297 1 97.88 458 CYS B O 1
ATOM 10084 N N . ILE B 1 459 ? -9.32 30.656 23.578 1 97 459 ILE B N 1
ATOM 10085 C CA . ILE B 1 459 ? -10.352 30.016 22.781 1 97 459 ILE B CA 1
ATOM 10086 C C . ILE B 1 459 ? -10.656 30.859 21.547 1 97 459 ILE B C 1
ATOM 10088 O O . ILE B 1 459 ? -10.883 32.062 21.656 1 97 459 ILE B O 1
ATOM 10092 N N . ASP B 1 460 ? -10.602 30.219 20.422 1 95.88 460 ASP B N 1
ATOM 10093 C CA . ASP B 1 460 ? -11.039 30.844 19.172 1 95.88 460 ASP B CA 1
ATOM 10094 C C . ASP B 1 460 ? -11.547 29.812 18.172 1 95.88 460 ASP B C 1
ATOM 10096 O O . ASP B 1 460 ? -10.945 28.734 18.031 1 95.88 460 ASP B O 1
ATOM 10100 N N . MET B 1 461 ? -12.602 30.172 17.578 1 93.62 461 MET B N 1
ATOM 10101 C CA . MET B 1 461 ? -13.148 29.281 16.562 1 93.62 461 MET B CA 1
ATOM 10102 C C . MET B 1 461 ? -12.344 29.359 15.273 1 93.62 461 MET B C 1
ATOM 10104 O O . MET B 1 461 ? -12.312 28.391 14.492 1 93.62 461 MET B O 1
ATOM 10108 N N . ASN B 1 462 ? -11.742 30.484 15 1 92.38 462 ASN B N 1
ATOM 10109 C CA . ASN B 1 462 ? -10.883 30.688 13.836 1 92.38 462 ASN B CA 1
ATOM 10110 C C . ASN B 1 462 ? -9.5 30.094 14.055 1 92.38 462 ASN B C 1
ATOM 10112 O O . ASN B 1 462 ? -8.703 30.625 14.828 1 92.38 462 ASN B O 1
ATOM 10116 N N . PRO B 1 463 ? -9.172 29.047 13.375 1 93.31 463 PRO B N 1
ATOM 10117 C CA . PRO B 1 463 ? -7.855 28.438 13.586 1 93.31 463 PRO B CA 1
ATOM 10118 C C . PRO B 1 463 ? -6.707 29.391 13.289 1 93.31 463 PRO B C 1
ATOM 10120 O O . PRO B 1 463 ? -5.641 29.297 13.906 1 93.31 463 PRO B O 1
ATOM 10123 N N . CYS B 1 464 ? -6.934 30.312 12.383 1 94.19 464 CYS B N 1
ATOM 10124 C CA . CYS B 1 464 ? -5.875 31.234 11.969 1 94.19 464 CYS B CA 1
ATOM 10125 C C . CYS B 1 464 ? -5.457 32.156 13.117 1 94.19 464 CYS B C 1
ATOM 10127 O O . CYS B 1 464 ? -4.285 32.5 13.227 1 94.19 464 CYS B O 1
ATOM 10129 N N . GLN B 1 465 ? -6.398 32.5 13.922 1 95.94 465 GLN B N 1
ATOM 10130 C CA . GLN B 1 465 ? -6.07 33.281 15.094 1 95.94 465 GLN B CA 1
ATOM 10131 C C . GLN B 1 465 ? -5.164 32.531 16.047 1 95.94 465 GLN B C 1
ATOM 10133 O O . GLN B 1 465 ? -4.203 33.094 16.578 1 95.94 465 GLN B O 1
ATOM 10138 N N . ASN B 1 466 ? -5.535 31.281 16.188 1 95.69 466 ASN B N 1
ATOM 10139 C CA . ASN B 1 466 ? -4.723 30.438 17.078 1 95.69 466 ASN B CA 1
ATOM 10140 C C . ASN B 1 466 ? -3.357 30.141 16.453 1 95.69 466 ASN B C 1
ATOM 10142 O O . ASN B 1 466 ? -2.369 29.984 17.172 1 95.69 466 ASN B O 1
ATOM 10146 N N . HIS B 1 467 ? -3.332 30.062 15.102 1 95.38 467 HIS B N 1
ATOM 10147 C CA . HIS B 1 467 ? -2.037 29.922 14.438 1 95.38 467 HIS B CA 1
ATOM 10148 C C . HIS B 1 467 ? -1.142 31.125 14.742 1 95.38 467 HIS B C 1
ATOM 10150 O O . HIS B 1 467 ? 0.073 30.969 14.898 1 95.38 467 HIS B O 1
ATOM 10156 N N . LEU B 1 468 ? -1.757 32.25 14.805 1 97.25 468 LEU B N 1
ATOM 10157 C CA . LEU B 1 468 ? -1.003 33.469 15.07 1 97.25 468 LEU B CA 1
ATOM 10158 C C . LEU B 1 468 ? -0.458 33.469 16.5 1 97.25 468 LEU B C 1
ATOM 10160 O O . LEU B 1 468 ? 0.722 33.75 16.719 1 97.25 468 LEU B O 1
ATOM 10164 N N . LEU B 1 469 ? -1.29 33.156 17.438 1 97.81 469 LEU B N 1
ATOM 10165 C CA . LEU B 1 469 ? -0.813 33.125 18.812 1 97.81 469 LEU B CA 1
ATOM 10166 C C . LEU B 1 469 ? 0.262 32.062 18.969 1 97.81 469 LEU B C 1
ATOM 10168 O O . LEU B 1 469 ? 1.252 32.25 19.688 1 97.81 469 LEU B O 1
ATOM 10172 N N . GLU B 1 470 ? 0.03 30.938 18.344 1 95.75 470 GLU B N 1
ATOM 10173 C CA . GLU B 1 470 ? 1.025 29.875 18.422 1 95.75 470 GLU B CA 1
ATOM 10174 C C . GLU B 1 470 ? 2.369 30.344 17.859 1 95.75 470 GLU B C 1
ATOM 10176 O O . GLU B 1 470 ? 3.424 29.969 18.375 1 95.75 470 GLU B O 1
ATOM 10181 N N . LEU B 1 471 ? 2.326 31.078 16.781 1 97.06 471 LEU B N 1
ATOM 10182 C CA . LEU B 1 471 ? 3.559 31.609 16.219 1 97.06 471 LEU B CA 1
ATOM 10183 C C . LEU B 1 471 ? 4.254 32.531 17.203 1 97.06 471 LEU B C 1
ATOM 10185 O O . LEU B 1 471 ? 5.484 32.531 17.328 1 97.06 471 LEU B O 1
ATOM 10189 N N . LYS B 1 472 ? 3.533 33.406 17.891 1 97.88 472 LYS B N 1
ATOM 10190 C CA . LYS B 1 472 ? 4.113 34.312 18.891 1 97.88 472 LYS B CA 1
ATOM 10191 C C . LYS B 1 472 ? 4.762 33.5 20.031 1 97.88 472 LYS B C 1
ATOM 10193 O O . LYS B 1 472 ? 5.879 33.812 20.438 1 97.88 472 LYS B O 1
ATOM 10198 N N . LEU B 1 473 ? 4.039 32.5 20.5 1 96.88 473 LEU B N 1
ATOM 10199 C CA . LEU B 1 473 ? 4.566 31.672 21.578 1 96.88 473 LEU B CA 1
ATOM 10200 C C . LEU B 1 473 ? 5.84 30.953 21.141 1 96.88 473 LEU B C 1
ATOM 10202 O O . LEU B 1 473 ? 6.84 30.953 21.859 1 96.88 473 LEU B O 1
ATOM 10206 N N . ALA B 1 474 ? 5.777 30.391 19.953 1 95.81 474 ALA B N 1
ATOM 10207 C CA . ALA B 1 474 ? 6.934 29.688 19.406 1 95.81 474 ALA B CA 1
ATOM 10208 C C . ALA B 1 474 ? 8.094 30.641 19.172 1 95.81 474 ALA B C 1
ATOM 10210 O O . ALA B 1 474 ? 9.258 30.281 19.391 1 95.81 474 ALA B O 1
ATOM 10211 N N . GLY B 1 475 ? 7.754 31.812 18.672 1 96.94 475 GLY B N 1
ATOM 10212 C CA . GLY B 1 475 ? 8.773 32.844 18.453 1 96.94 475 GLY B CA 1
ATOM 10213 C C . GLY B 1 475 ? 9.484 33.25 19.719 1 96.94 475 GLY B C 1
ATOM 10214 O O . GLY B 1 475 ? 10.711 33.344 19.75 1 96.94 475 GLY B O 1
ATOM 10215 N N . ILE B 1 476 ? 8.75 33.438 20.781 1 97.44 476 ILE B N 1
ATOM 10216 C CA . ILE B 1 476 ? 9.328 33.844 22.047 1 97.44 476 ILE B CA 1
ATOM 10217 C C . ILE B 1 476 ? 10.227 32.719 22.578 1 97.44 476 ILE B C 1
ATOM 10219 O O . ILE B 1 476 ? 11.297 33 23.141 1 97.44 476 ILE B O 1
ATOM 10223 N N . THR B 1 477 ? 9.812 31.547 22.391 1 93.88 477 THR B N 1
ATOM 10224 C CA . THR B 1 477 ? 10.547 30.391 22.875 1 93.88 477 THR B CA 1
ATOM 10225 C C . THR B 1 477 ? 11.844 30.203 22.109 1 93.88 477 THR B C 1
ATOM 10227 O O . THR B 1 477 ? 12.891 29.922 22.703 1 93.88 477 THR B O 1
ATOM 10230 N N . ALA B 1 478 ? 11.812 30.438 20.812 1 94.19 478 ALA B N 1
ATOM 10231 C CA . ALA B 1 478 ? 12.883 29.938 19.953 1 94.19 478 ALA B CA 1
ATOM 10232 C C . ALA B 1 478 ? 13.797 31.062 19.5 1 94.19 478 ALA B C 1
ATOM 10234 O O . ALA B 1 478 ? 14.984 30.844 19.25 1 94.19 478 ALA B O 1
ATOM 10235 N N . LEU B 1 479 ? 13.258 32.25 19.375 1 96.94 479 LEU B N 1
ATOM 10236 C CA . LEU B 1 479 ? 13.992 33.344 18.719 1 96.94 479 LEU B CA 1
ATOM 10237 C C . LEU B 1 479 ? 14.711 34.219 19.75 1 96.94 479 LEU B C 1
ATOM 10239 O O . LEU B 1 479 ? 14.406 34.156 20.938 1 96.94 479 LEU B O 1
ATOM 10243 N N . GLU B 1 480 ? 15.672 35.031 19.203 1 97.19 480 GLU B N 1
ATOM 10244 C CA . GLU B 1 480 ? 16.234 36.156 19.953 1 97.19 480 GLU B CA 1
ATOM 10245 C C . GLU B 1 480 ? 15.367 37.406 19.844 1 97.19 480 GLU B C 1
ATOM 10247 O O . GLU B 1 480 ? 14.586 37.531 18.891 1 97.19 480 GLU B O 1
ATOM 10252 N N . TYR B 1 481 ? 15.523 38.281 20.719 1 97.75 481 TYR B N 1
ATOM 10253 C CA . TYR B 1 481 ? 14.648 39.469 20.828 1 97.75 481 TYR B CA 1
ATOM 10254 C C . TYR B 1 481 ? 14.617 40.25 19.516 1 97.75 481 TYR B C 1
ATOM 10256 O O . TYR B 1 481 ? 13.547 40.656 19.078 1 97.75 481 TYR B O 1
ATOM 10264 N N . ASN B 1 482 ? 15.734 40.406 18.922 1 97.44 482 ASN B N 1
ATOM 10265 C CA . ASN B 1 482 ? 15.812 41.25 17.734 1 97.44 482 ASN B CA 1
ATOM 10266 C C . ASN B 1 482 ? 14.945 40.688 16.594 1 97.44 482 ASN B C 1
ATOM 10268 O O . ASN B 1 482 ? 14.297 41.438 15.883 1 97.44 482 ASN B O 1
ATOM 10272 N N . ASP B 1 483 ? 15.023 39.406 16.422 1 97.69 483 ASP B N 1
ATOM 10273 C CA . ASP B 1 483 ? 14.211 38.781 15.375 1 97.69 483 ASP B CA 1
ATOM 10274 C C . ASP B 1 483 ? 12.727 3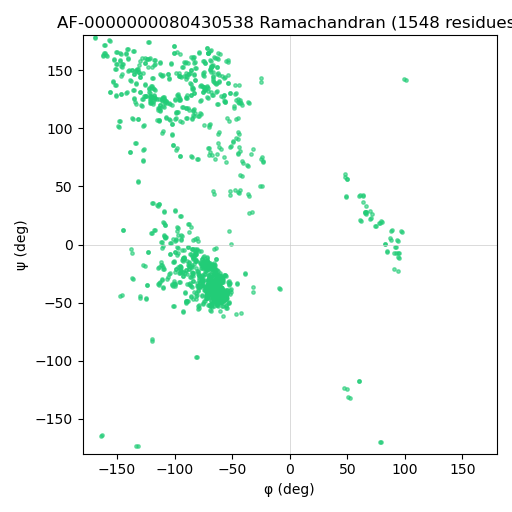8.875 15.719 1 97.69 483 ASP B C 1
ATOM 10276 O O . ASP B 1 483 ? 11.898 39.125 14.844 1 97.69 483 ASP B O 1
ATOM 10280 N N . PHE B 1 484 ? 12.414 38.656 16.953 1 98.12 484 PHE B N 1
ATOM 10281 C CA . PHE B 1 484 ? 11.023 38.75 17.391 1 98.12 484 PHE B CA 1
ATOM 10282 C C . PHE B 1 484 ? 10.484 40.156 17.203 1 98.12 484 PHE B C 1
ATOM 10284 O O . PHE B 1 484 ? 9.352 40.344 16.75 1 98.12 484 PHE B O 1
ATOM 10291 N N . TRP B 1 485 ? 11.297 41.156 17.562 1 98.06 485 TRP B N 1
ATOM 10292 C CA . TRP B 1 485 ? 10.922 42.562 17.391 1 98.06 485 TRP B CA 1
ATOM 10293 C C . TRP B 1 485 ? 10.688 42.875 15.93 1 98.06 485 TRP B C 1
ATOM 10295 O O . TRP B 1 485 ? 9.719 43.562 15.586 1 98.06 485 TRP B O 1
ATOM 10305 N N . ARG B 1 486 ? 11.547 42.438 15.094 1 97.06 486 ARG B N 1
ATOM 10306 C CA . ARG B 1 486 ? 11.391 42.688 13.672 1 97.06 486 ARG B CA 1
ATOM 10307 C C . ARG B 1 486 ? 10.086 42.094 13.141 1 97.06 486 ARG B C 1
ATOM 10309 O O . ARG B 1 486 ? 9.422 42.719 12.305 1 97.06 486 ARG B O 1
ATOM 10316 N N . MET B 1 487 ? 9.75 40.969 13.602 1 97.38 487 MET B N 1
ATOM 10317 C CA . MET B 1 487 ? 8.539 40.281 13.133 1 97.38 487 MET B CA 1
ATOM 10318 C C . MET B 1 487 ? 7.293 41.031 13.617 1 97.38 487 MET B C 1
ATOM 10320 O O . MET B 1 487 ? 6.445 41.406 12.812 1 97.38 487 MET B O 1
ATOM 10324 N N . PHE B 1 488 ? 7.242 41.281 14.969 1 97.94 488 PHE B N 1
ATOM 10325 C CA . PHE B 1 488 ? 5.965 41.719 15.508 1 97.94 488 PHE B CA 1
ATOM 10326 C C . PHE B 1 488 ? 6.031 43.188 15.938 1 97.94 488 PHE B C 1
ATOM 10328 O O . PHE B 1 488 ? 4.996 43.844 16.125 1 97.94 488 PHE B O 1
ATOM 10335 N N . GLY B 1 489 ? 7.156 43.75 16.188 1 97.56 489 GLY B N 1
ATOM 10336 C CA . GLY B 1 489 ? 7.293 45.188 16.453 1 97.56 489 GLY B CA 1
ATOM 10337 C C . GLY B 1 489 ? 7.258 46.031 15.195 1 97.56 489 GLY B C 1
ATOM 10338 O O . GLY B 1 489 ? 6.395 46.906 15.055 1 97.56 489 GLY B O 1
ATOM 10339 N N . GLU B 1 490 ? 8.148 45.656 14.297 1 96.12 490 GLU B N 1
ATOM 10340 C CA . GLU B 1 490 ? 8.234 46.375 13.031 1 96.12 490 GLU B CA 1
ATOM 10341 C C . GLU B 1 490 ? 7.234 45.844 12.023 1 96.12 490 GLU B C 1
ATOM 10343 O O . GLU B 1 490 ? 6.836 46.531 11.094 1 96.12 490 GLU B O 1
ATOM 10348 N N . GLY B 1 491 ? 6.875 44.656 12.156 1 95.62 491 GLY B N 1
ATOM 10349 C CA . GLY B 1 491 ? 5.922 44.031 11.258 1 95.62 491 GLY B CA 1
ATOM 10350 C C . GLY B 1 491 ? 6.547 43.594 9.945 1 95.62 491 GLY B C 1
ATOM 10351 O O . GLY B 1 491 ? 5.855 43.469 8.93 1 95.62 491 GLY B O 1
ATOM 10352 N N . ASN B 1 492 ? 7.82 43.438 9.898 1 95.31 492 ASN B N 1
ATOM 10353 C CA . ASN B 1 492 ? 8.531 43.062 8.68 1 95.31 492 ASN B CA 1
ATOM 10354 C C . ASN B 1 492 ? 9.805 42.281 9 1 95.31 492 ASN B C 1
ATOM 10356 O O . ASN B 1 492 ? 10.625 42.719 9.805 1 95.31 492 ASN B O 1
ATOM 10360 N N . HIS B 1 493 ? 9.906 41.156 8.367 1 95.88 493 HIS B N 1
ATOM 10361 C CA . HIS B 1 493 ? 11.102 40.344 8.461 1 95.88 493 HIS B CA 1
ATOM 10362 C C . HIS B 1 493 ? 11.367 39.594 7.16 1 95.88 493 HIS B C 1
ATOM 10364 O O . HIS B 1 493 ? 10.758 38.531 6.906 1 95.88 493 HIS B O 1
ATOM 10370 N N . PRO B 1 494 ? 12.32 39.969 6.391 1 92 494 PRO B N 1
ATOM 10371 C CA . PRO B 1 494 ? 12.562 39.375 5.07 1 92 494 PRO B CA 1
ATOM 10372 C C . PRO B 1 494 ? 12.992 37.906 5.141 1 92 494 PRO B C 1
ATOM 10374 O O . PRO B 1 494 ? 12.844 37.188 4.164 1 92 494 PRO B O 1
ATOM 10377 N N . HIS B 1 495 ? 13.508 37.406 6.266 1 93.94 495 HIS B N 1
ATOM 10378 C CA . HIS B 1 495 ? 14 36.062 6.383 1 93.94 495 HIS B CA 1
ATOM 10379 C C . HIS B 1 495 ? 13.078 35.219 7.254 1 93.94 495 HIS B C 1
ATOM 10381 O O . HIS B 1 495 ? 13.531 34.281 7.949 1 93.94 495 HIS B O 1
ATOM 10387 N N . PHE B 1 496 ? 11.852 35.562 7.254 1 95.44 496 PHE B N 1
ATOM 10388 C CA . PHE B 1 496 ? 10.906 34.812 8.078 1 95.44 496 PHE B CA 1
ATOM 10389 C C . PHE B 1 496 ? 10.844 33.375 7.664 1 95.44 496 PHE B C 1
ATOM 10391 O O . PHE B 1 496 ? 10.781 32.469 8.516 1 95.44 496 PHE B O 1
ATOM 10398 N N . SER B 1 497 ? 10.852 33.031 6.402 1 94.31 497 SER B N 1
ATOM 10399 C CA . SER B 1 497 ? 10.781 31.656 5.918 1 94.31 497 SER B CA 1
ATOM 10400 C C . SER B 1 497 ? 11.93 30.812 6.473 1 94.31 497 SER B C 1
ATOM 10402 O O . SER B 1 497 ? 11.734 29.672 6.875 1 94.31 497 SER B O 1
ATOM 10404 N N . THR B 1 498 ? 13.078 31.359 6.492 1 94 498 THR B N 1
ATOM 10405 C CA . THR B 1 498 ? 14.25 30.672 7.027 1 94 498 THR B CA 1
ATOM 10406 C C . THR B 1 498 ? 14.102 30.438 8.531 1 94 498 THR B C 1
ATOM 10408 O O . THR B 1 498 ? 14.391 29.344 9.023 1 94 498 THR B O 1
ATOM 10411 N N . LEU B 1 499 ? 13.656 31.5 9.211 1 95.81 499 LEU B N 1
ATOM 10412 C CA . LEU B 1 499 ? 13.438 31.359 10.648 1 95.81 499 LEU B CA 1
ATOM 10413 C C . LEU B 1 499 ? 12.406 30.281 10.945 1 95.81 499 LEU B C 1
ATOM 10415 O O . LEU B 1 499 ? 12.57 29.5 11.891 1 95.81 499 LEU B O 1
ATOM 10419 N N . LEU B 1 500 ? 11.367 30.297 10.102 1 95.94 500 LEU B N 1
ATOM 10420 C CA . LEU B 1 500 ? 10.273 29.344 10.281 1 95.94 500 LEU B CA 1
ATOM 10421 C C . LEU B 1 500 ? 10.781 27.906 10.188 1 95.94 500 LEU B C 1
ATOM 10423 O O . LEU B 1 500 ? 10.484 27.094 11.047 1 95.94 500 LEU B O 1
ATOM 10427 N N . HIS B 1 501 ? 11.586 27.594 9.195 1 94.25 501 HIS B N 1
ATOM 10428 C CA . HIS B 1 501 ? 12.047 26.25 8.93 1 94.25 501 HIS B CA 1
ATOM 10429 C C . HIS B 1 501 ? 13.188 25.859 9.859 1 94.25 501 HIS B C 1
ATOM 10431 O O . HIS B 1 501 ? 13.195 24.75 10.414 1 94.25 501 HIS B O 1
ATOM 10437 N N . ASP B 1 502 ? 14.094 26.734 10.133 1 93.81 502 ASP B N 1
ATOM 10438 C CA . ASP B 1 502 ? 15.359 26.391 10.766 1 93.81 502 ASP B CA 1
ATOM 10439 C C . ASP B 1 502 ? 15.25 26.453 12.289 1 93.81 502 ASP B C 1
ATOM 10441 O O . ASP B 1 502 ? 16.031 25.812 13 1 93.81 502 ASP B O 1
ATOM 10445 N N . ILE B 1 503 ? 14.297 27.281 12.727 1 94.06 503 ILE B N 1
ATOM 10446 C CA . ILE B 1 503 ? 14.375 27.562 14.156 1 94.06 503 ILE B CA 1
ATOM 10447 C C . ILE B 1 503 ? 13.008 27.359 14.805 1 94.06 503 ILE B C 1
ATOM 10449 O O . ILE B 1 503 ? 12.891 26.656 15.812 1 94.06 503 ILE B O 1
ATOM 10453 N N . ILE B 1 504 ? 11.93 27.828 14.211 1 95.5 504 ILE B N 1
ATOM 10454 C CA . ILE B 1 504 ? 10.633 27.906 14.859 1 95.5 504 ILE B CA 1
ATOM 10455 C C . ILE B 1 504 ? 9.883 26.594 14.695 1 95.5 504 ILE B C 1
ATOM 10457 O O . ILE B 1 504 ? 9.094 26.203 15.555 1 95.5 504 ILE B O 1
ATOM 10461 N N . SER B 1 505 ? 10.117 25.859 13.672 1 93.56 505 SER B N 1
ATOM 10462 C CA . SER B 1 505 ? 9.328 24.719 13.203 1 93.56 505 SER B CA 1
ATOM 10463 C C . SER B 1 505 ? 9.141 23.688 14.312 1 93.56 505 SER B C 1
ATOM 10465 O O . SER B 1 505 ? 8.047 23.156 14.492 1 93.56 505 SER B O 1
ATOM 10467 N N . PRO B 1 506 ? 10.141 23.359 15.148 1 91.31 506 PRO B N 1
ATOM 10468 C CA . PRO B 1 506 ? 9.938 22.312 16.156 1 91.31 506 PRO B CA 1
ATOM 10469 C C . PRO B 1 506 ? 8.906 22.703 17.219 1 91.31 506 PRO B C 1
ATOM 10471 O O . PRO B 1 506 ? 8.383 21.828 17.922 1 91.31 506 PRO B O 1
ATOM 10474 N N . HIS B 1 507 ? 8.625 24 17.266 1 91.94 507 HIS B N 1
ATOM 10475 C CA . HIS B 1 507 ? 7.77 24.484 18.344 1 91.94 507 HIS B CA 1
ATOM 10476 C C . HIS B 1 507 ? 6.355 24.766 17.844 1 91.94 507 HIS B C 1
ATOM 10478 O O . HIS B 1 507 ? 5.508 25.234 18.609 1 91.94 507 HIS B O 1
ATOM 10484 N N . LEU B 1 508 ? 6.145 24.516 16.625 1 91.5 508 LEU B N 1
ATOM 10485 C CA . LEU B 1 508 ? 4.824 24.719 16.047 1 91.5 508 LEU B CA 1
ATOM 10486 C C . LEU B 1 508 ? 4.121 23.375 15.828 1 91.5 508 LEU B C 1
ATOM 10488 O O . LEU B 1 508 ? 4.762 22.375 15.492 1 91.5 508 LEU B O 1
ATOM 10492 N N . SER B 1 509 ? 2.809 23.438 16.062 1 86.25 509 SER B N 1
ATOM 10493 C CA . SER B 1 509 ? 2.014 22.297 15.617 1 86.25 509 SER B CA 1
ATOM 10494 C C . SER B 1 509 ? 2.072 22.141 14.102 1 86.25 509 SER B C 1
ATOM 10496 O O . SER B 1 509 ? 2.439 23.078 13.391 1 86.25 509 SER B O 1
ATOM 10498 N N . SER B 1 510 ? 1.754 21 13.641 1 83.69 510 SER B N 1
ATOM 10499 C CA . SER B 1 510 ? 1.739 20.766 12.203 1 83.69 510 SER B CA 1
ATOM 10500 C C . SER B 1 510 ? 0.745 21.688 11.5 1 83.69 510 SER B C 1
ATOM 10502 O O . SER B 1 510 ? 0.984 22.125 10.375 1 83.69 510 SER B O 1
ATOM 10504 N N . TYR B 1 511 ? -0.314 22.062 12.203 1 83.75 511 TYR B N 1
ATOM 10505 C CA . TYR B 1 511 ? -1.322 22.953 11.648 1 83.75 511 TYR B CA 1
ATOM 10506 C C . TYR B 1 511 ? -0.748 24.344 11.43 1 83.75 511 TYR B C 1
ATOM 10508 O O . TYR B 1 511 ? -0.865 24.906 10.336 1 83.75 511 TYR B O 1
ATOM 10516 N N . ALA B 1 512 ? -0.21 24.75 12.453 1 90.56 512 ALA B N 1
ATOM 10517 C CA . ALA B 1 512 ? 0.316 26.109 12.414 1 90.56 512 ALA B CA 1
ATOM 10518 C C . ALA B 1 512 ? 1.492 26.219 11.445 1 90.56 512 ALA B C 1
ATOM 10520 O O . ALA B 1 512 ? 1.638 27.219 10.742 1 90.56 512 ALA B O 1
ATOM 10521 N N . PHE B 1 513 ? 2.258 25.203 11.469 1 91.56 513 PHE B N 1
ATOM 10522 C CA . PHE B 1 513 ? 3.402 25.203 10.57 1 91.56 513 PHE B CA 1
ATOM 10523 C C . PHE B 1 513 ? 2.945 25.266 9.117 1 91.56 513 PHE B C 1
ATOM 10525 O O . PHE B 1 513 ? 3.502 26.031 8.312 1 91.56 513 PHE B O 1
ATOM 10532 N N . GLN B 1 514 ? 2.021 24.453 8.773 1 89.06 514 GLN B N 1
ATOM 10533 C CA . GLN B 1 514 ? 1.497 24.438 7.41 1 89.06 514 GLN B CA 1
ATOM 10534 C C . GLN B 1 514 ? 0.939 25.812 7.027 1 89.06 514 GLN B C 1
ATOM 10536 O O . GLN B 1 514 ? 1.182 26.297 5.922 1 89.06 514 GLN B O 1
ATOM 10541 N N . TYR B 1 515 ? 0.22 26.344 7.883 1 90.94 515 TYR B N 1
ATOM 10542 C CA . TYR B 1 515 ? -0.391 27.656 7.633 1 90.94 515 TYR B CA 1
ATOM 10543 C C . TYR B 1 515 ? 0.671 28.703 7.371 1 90.94 515 TYR B C 1
ATOM 10545 O O . TYR B 1 515 ? 0.582 29.469 6.398 1 90.94 515 TYR B O 1
ATOM 10553 N N . TRP B 1 516 ? 1.652 28.766 8.219 1 94.19 516 TRP B N 1
ATOM 10554 C CA . TRP B 1 516 ? 2.637 29.844 8.133 1 94.19 516 TRP B CA 1
ATOM 10555 C C . TRP B 1 516 ? 3.609 29.594 6.984 1 94.19 516 TRP B C 1
ATOM 10557 O O . TRP B 1 516 ? 4.168 30.531 6.418 1 94.19 516 TRP B O 1
ATOM 10567 N N . ASN B 1 517 ? 3.801 28.328 6.754 1 91.88 517 ASN B N 1
ATOM 10568 C CA . ASN B 1 517 ? 4.594 28.062 5.559 1 91.88 517 ASN B CA 1
ATOM 10569 C C . ASN B 1 517 ? 3.895 28.562 4.297 1 91.88 517 ASN B C 1
ATOM 10571 O O . ASN B 1 517 ? 4.543 29.094 3.391 1 91.88 517 ASN B O 1
ATOM 10575 N N . LYS B 1 518 ? 2.641 28.375 4.207 1 87.56 518 LYS B N 1
ATOM 10576 C CA . LYS B 1 518 ? 1.848 28.844 3.078 1 87.56 518 LYS B CA 1
ATOM 10577 C C . LYS B 1 518 ? 1.812 30.375 3.037 1 87.56 518 LYS B C 1
ATOM 10579 O O . LYS B 1 518 ? 1.794 30.969 1.96 1 87.56 518 LYS B O 1
ATOM 10584 N N . HIS B 1 519 ? 1.871 31.016 4.203 1 90.94 519 HIS B N 1
ATOM 10585 C CA . HIS B 1 519 ? 1.73 32.469 4.301 1 90.94 519 HIS B CA 1
ATOM 10586 C C . HIS B 1 519 ? 3.027 33.125 4.77 1 90.94 519 HIS B C 1
ATOM 10588 O O . HIS B 1 519 ? 3.006 34.031 5.574 1 90.94 519 HIS B O 1
ATOM 10594 N N . SER B 1 520 ? 4.07 32.562 4.359 1 89.81 520 SER B N 1
ATOM 10595 C CA . SER B 1 520 ? 5.367 33.094 4.773 1 89.81 520 SER B CA 1
ATOM 10596 C C . SER B 1 520 ? 5.574 34.5 4.246 1 89.81 520 SER B C 1
ATOM 10598 O O . SER B 1 520 ? 6.41 35.25 4.762 1 89.81 520 SER B O 1
ATOM 10600 N N . ASP B 1 521 ? 4.754 34.938 3.338 1 90.56 521 ASP B N 1
ATOM 10601 C CA . ASP B 1 521 ? 4.887 36.25 2.711 1 90.56 521 ASP B CA 1
ATOM 10602 C C . ASP B 1 521 ? 4.273 37.344 3.586 1 90.56 521 ASP B C 1
ATOM 10604 O O . ASP B 1 521 ? 4.488 38.531 3.344 1 90.56 521 ASP B O 1
ATOM 10608 N N . ARG B 1 522 ? 3.631 37 4.609 1 92.19 522 ARG B N 1
ATOM 10609 C CA . ARG B 1 522 ? 2.928 37.969 5.449 1 92.19 522 ARG B CA 1
ATOM 10610 C C . ARG B 1 522 ? 3.906 38.906 6.125 1 92.19 522 ARG B C 1
ATOM 10612 O O . ARG B 1 522 ? 3.551 40.062 6.453 1 92.19 522 ARG B O 1
ATOM 10619 N N . PHE B 1 523 ? 5.16 38.469 6.297 1 94.31 523 PHE B N 1
ATOM 10620 C CA . PHE B 1 523 ? 6.141 39.312 6.973 1 94.31 523 PHE B CA 1
ATOM 10621 C C . PHE B 1 523 ? 7.047 40.031 5.961 1 94.31 523 PHE B C 1
ATOM 10623 O O . PHE B 1 523 ? 8 40.688 6.34 1 94.31 523 PHE B O 1
ATOM 10630 N N . ASN B 1 524 ? 6.828 39.875 4.676 1 89.69 524 ASN B N 1
ATOM 10631 C CA . ASN B 1 524 ? 7.684 40.438 3.643 1 89.69 524 ASN B CA 1
ATOM 10632 C C . ASN B 1 524 ? 7.512 41.969 3.557 1 89.69 524 ASN B C 1
ATOM 10634 O O . ASN B 1 524 ? 8.453 42.688 3.225 1 89.69 524 ASN B O 1
ATOM 10638 N N . HIS B 1 525 ? 6.332 42.5 3.762 1 86.06 525 HIS B N 1
ATOM 10639 C CA . HIS B 1 525 ? 6.094 43.938 3.678 1 86.06 525 HIS B CA 1
ATOM 10640 C C . HIS B 1 525 ? 5.598 44.469 5.008 1 86.06 525 HIS B C 1
ATOM 10642 O O . HIS B 1 525 ? 6.395 44.969 5.82 1 86.06 525 HIS B O 1
ATOM 10648 N N . LYS B 1 526 ? 4.297 44.344 5.254 1 91.44 526 LYS B N 1
ATOM 10649 C CA . LYS B 1 526 ? 3.723 44.812 6.52 1 91.44 526 LYS B CA 1
ATOM 10650 C C . LYS B 1 526 ? 2.73 43.781 7.07 1 91.44 526 LYS B C 1
ATOM 10652 O O . LYS B 1 526 ? 1.592 43.719 6.605 1 91.44 526 LYS B O 1
ATOM 10657 N N . PHE B 1 527 ? 3.225 43.156 8.133 1 95.5 527 PHE B N 1
ATOM 10658 C CA . PHE B 1 527 ? 2.428 42.125 8.773 1 95.5 527 PHE B CA 1
ATOM 10659 C C . PHE B 1 527 ? 1.065 42.656 9.195 1 95.5 527 PHE B C 1
ATOM 10661 O O . PHE B 1 527 ? 0.041 42 8.984 1 95.5 527 PHE B O 1
ATOM 10668 N N . TYR B 1 528 ? 0.996 43.875 9.688 1 95.56 528 TYR B N 1
ATOM 10669 C CA . TYR B 1 528 ? -0.225 44.406 10.289 1 95.56 528 TYR B CA 1
ATOM 10670 C C . TYR B 1 528 ? -1.215 44.844 9.219 1 95.56 528 TYR B C 1
ATOM 10672 O O . TYR B 1 528 ? -2.365 45.156 9.523 1 95.56 528 TYR B O 1
ATOM 10680 N N . LYS B 1 529 ? -0.873 44.812 7.973 1 92.69 529 LYS B N 1
ATOM 10681 C CA . LYS B 1 529 ? -1.788 45.094 6.871 1 92.69 529 LYS B CA 1
ATOM 10682 C C . LYS B 1 529 ? -2.406 43.812 6.324 1 92.69 529 LYS B C 1
ATOM 10684 O O . LYS B 1 529 ? -3.127 43.844 5.324 1 92.69 529 LYS B O 1
ATOM 10689 N N . THR B 1 530 ? -2.062 42.781 6.996 1 91.62 530 THR B N 1
ATOM 10690 C CA . THR B 1 530 ? -2.613 41.5 6.57 1 91.62 530 THR B CA 1
ATOM 10691 C C . THR B 1 530 ? -3.793 41.094 7.449 1 91.62 530 THR B C 1
ATOM 10693 O O . THR B 1 530 ? -4.016 41.688 8.508 1 91.62 530 THR B O 1
ATOM 10696 N N . GLY B 1 531 ? -4.605 40.094 6.973 1 85.69 531 GLY B N 1
ATOM 10697 C CA . GLY B 1 531 ? -5.824 39.719 7.664 1 85.69 531 GLY B CA 1
ATOM 10698 C C . GLY B 1 531 ? -6.98 40.688 7.391 1 85.69 531 GLY B C 1
ATOM 10699 O O . GLY B 1 531 ? -6.844 41.625 6.617 1 85.69 531 GLY B O 1
ATOM 10700 N N . TYR B 1 532 ? -7.988 40.531 8.102 1 80.94 532 TYR B N 1
ATOM 10701 C CA . TYR B 1 532 ? -9.148 41.375 7.867 1 80.94 532 TYR B CA 1
ATOM 10702 C C . TYR B 1 532 ? -8.945 42.75 8.453 1 80.94 532 TYR B C 1
ATOM 10704 O O . TYR B 1 532 ? -9.367 43.75 7.867 1 80.94 532 TYR B O 1
ATOM 10712 N N . SER B 1 533 ? -8.289 42.844 9.562 1 84.56 533 SER B N 1
ATOM 10713 C CA . SER B 1 533 ? -7.941 44.125 10.133 1 84.56 533 SER B CA 1
ATOM 10714 C C . SER B 1 533 ? -6.949 44.875 9.25 1 84.56 533 SER B C 1
ATOM 10716 O O . SER B 1 533 ? -6.93 46.094 9.219 1 84.56 533 SER B O 1
ATOM 10718 N N . GLY B 1 534 ? -6.129 44.125 8.57 1 86.38 534 GLY B N 1
ATOM 10719 C CA . GLY B 1 534 ? -5.168 44.75 7.656 1 86.38 534 GLY B CA 1
ATOM 10720 C C . GLY B 1 534 ? -5.82 45.469 6.504 1 86.38 534 GLY B C 1
ATOM 10721 O O . GLY B 1 534 ? -5.293 46.469 6.027 1 86.38 534 GLY B O 1
ATOM 10722 N N . LEU B 1 535 ? -6.895 45 6.094 1 81.38 535 LEU B N 1
ATOM 10723 C CA . LEU B 1 535 ? -7.641 45.688 5.051 1 81.38 535 LEU B CA 1
ATOM 10724 C C . LEU B 1 535 ? -8.102 47.062 5.531 1 81.38 535 LEU B C 1
ATOM 10726 O O . LEU B 1 535 ? -8.008 48.031 4.793 1 81.38 535 LEU B O 1
ATOM 10730 N N . ALA B 1 536 ? -8.609 47.094 6.746 1 81.88 536 ALA B N 1
ATOM 10731 C CA . ALA B 1 536 ? -9.039 48.344 7.32 1 81.88 536 ALA B CA 1
ATOM 10732 C C . ALA B 1 536 ? -7.871 49.344 7.414 1 81.88 536 ALA B C 1
ATOM 10734 O O . ALA B 1 536 ? -8.023 50.531 7.125 1 81.88 536 ALA B O 1
ATOM 10735 N N . LEU B 1 537 ? -6.797 48.812 7.801 1 88.69 537 LEU B N 1
ATOM 10736 C CA . LEU B 1 537 ? -5.621 49.656 7.945 1 88.69 537 LEU B CA 1
ATOM 10737 C C . LEU B 1 537 ? -5.129 50.125 6.582 1 88.69 537 LEU B C 1
ATOM 10739 O O . LEU B 1 537 ? -4.637 51.25 6.453 1 88.69 537 LEU B O 1
ATOM 10743 N N . SER B 1 538 ? -5.27 49.312 5.609 1 88.06 538 SER B N 1
ATOM 10744 C CA . SER B 1 538 ? -4.875 49.719 4.258 1 88.06 538 SER B CA 1
ATOM 10745 C C . SER B 1 538 ? -5.758 50.844 3.721 1 88.06 538 SER B C 1
ATOM 10747 O O . SER B 1 538 ? -5.27 51.75 3.072 1 88.06 538 SER B O 1
ATOM 10749 N N . ILE B 1 539 ? -6.969 50.719 3.982 1 83.44 539 ILE B N 1
ATOM 10750 C CA . ILE B 1 539 ? -7.914 51.75 3.562 1 83.44 539 ILE B CA 1
ATOM 10751 C C . ILE B 1 539 ? -7.609 53.062 4.285 1 83.44 539 ILE B C 1
ATOM 10753 O O . ILE B 1 539 ? -7.641 54.125 3.676 1 83.44 539 ILE B O 1
ATOM 10757 N N . LEU B 1 540 ? -7.336 52.938 5.559 1 85 540 LEU B N 1
ATOM 10758 C CA . LEU B 1 540 ? -6.98 54.125 6.336 1 85 540 LEU B CA 1
ATOM 10759 C C . LEU B 1 540 ? -5.711 54.781 5.793 1 85 540 LEU B C 1
ATOM 10761 O O . LEU B 1 540 ? -5.641 56 5.66 1 85 540 LEU B O 1
ATOM 10765 N N . GLU B 1 541 ? -4.785 53.969 5.531 1 88.25 541 GLU B N 1
ATOM 10766 C CA . GLU B 1 541 ? -3.533 54.469 4.98 1 88.25 541 GLU B CA 1
ATOM 10767 C C . GLU B 1 541 ? -3.77 55.188 3.654 1 88.25 541 GLU B C 1
ATOM 10769 O O . GLU B 1 541 ? -3.201 56.25 3.408 1 88.25 541 GLU B O 1
ATOM 10774 N N . TRP B 1 542 ? -4.527 54.594 2.84 1 86.94 542 TRP B N 1
ATOM 10775 C CA . TRP B 1 542 ? -4.863 55.188 1.55 1 86.94 542 TRP B CA 1
ATOM 10776 C C . TRP B 1 542 ? -5.582 56.5 1.734 1 86.94 542 TRP B C 1
ATOM 10778 O O . TRP B 1 542 ? -5.289 57.469 1.031 1 86.94 542 TRP B O 1
ATOM 10788 N N . TRP B 1 543 ? -6.477 56.531 2.641 1 83.94 543 TRP B N 1
ATOM 10789 C CA . TRP B 1 543 ? -7.238 57.75 2.924 1 83.94 543 TRP B CA 1
ATOM 10790 C C . TRP B 1 543 ? -6.32 58.844 3.416 1 83.94 543 TRP B C 1
ATOM 10792 O O . TRP B 1 543 ? -6.461 60 3.008 1 83.94 543 TRP B O 1
ATOM 10802 N N . ILE B 1 544 ? -5.469 58.562 4.273 1 88.31 544 ILE B N 1
ATOM 10803 C CA . ILE B 1 544 ? -4.512 59.531 4.809 1 88.31 544 ILE B CA 1
ATOM 10804 C C . ILE B 1 544 ? -3.686 60.125 3.674 1 88.31 544 ILE B C 1
ATOM 10806 O O . ILE B 1 544 ? -3.475 61.344 3.623 1 88.31 544 ILE B O 1
ATOM 10810 N N . ARG B 1 545 ? -3.301 59.344 2.809 1 89.25 545 ARG B N 1
ATOM 10811 C CA . ARG B 1 545 ? -2.5 59.781 1.671 1 89.25 545 ARG B CA 1
ATOM 10812 C C . ARG B 1 545 ? -3.309 60.719 0.75 1 89.25 545 ARG B C 1
ATOM 10814 O O . ARG B 1 545 ? -2.809 61.719 0.286 1 89.25 545 ARG B O 1
ATOM 10821 N N . MET B 1 546 ? -4.473 60.375 0.528 1 87.56 546 MET B N 1
ATOM 10822 C CA . MET B 1 546 ? -5.332 61.125 -0.379 1 87.56 546 MET B CA 1
ATOM 10823 C C . MET B 1 546 ? -5.641 62.5 0.184 1 87.56 546 MET B C 1
ATOM 10825 O O . MET B 1 546 ? -5.809 63.469 -0.571 1 87.56 546 MET B O 1
ATOM 10829 N N . GLN B 1 547 ? -5.73 62.594 1.499 1 87.75 547 GLN B N 1
ATOM 10830 C CA . GLN B 1 547 ? -6.059 63.875 2.152 1 87.75 547 GLN B CA 1
ATOM 10831 C C . GLN B 1 547 ? -4.805 64.688 2.43 1 87.75 547 GLN B C 1
ATOM 10833 O O . GLN B 1 547 ? -4.891 65.812 2.887 1 87.75 547 GLN B O 1
ATOM 10838 N N . GLY B 1 548 ? -3.65 64.062 2.07 1 91.25 548 GLY B N 1
ATOM 10839 C CA . GLY B 1 548 ? -2.391 64.75 2.299 1 91.25 548 GLY B CA 1
ATOM 10840 C C . GLY B 1 548 ? -2.086 65 3.77 1 91.25 548 GLY B C 1
ATOM 10841 O O . GLY B 1 548 ? -1.541 66 4.152 1 91.25 548 GLY B O 1
ATOM 10842 N N . LEU B 1 549 ? -2.451 64.062 4.633 1 93.25 549 LEU B N 1
ATOM 10843 C CA . LEU B 1 549 ? -2.324 64.188 6.078 1 93.25 549 LEU B CA 1
ATOM 10844 C C . LEU B 1 549 ? -1.063 63.531 6.59 1 93.25 549 LEU B C 1
ATOM 10846 O O . LEU B 1 549 ? -0.86 63.406 7.801 1 93.25 549 LEU B O 1
ATOM 10850 N N . GLY B 1 550 ? -0.18 63.094 5.816 1 93.81 550 GLY B N 1
ATOM 10851 C CA . GLY B 1 550 ? 1.004 62.344 6.207 1 93.81 550 GLY B CA 1
ATOM 10852 C C . GLY B 1 550 ? 1.868 63.094 7.215 1 93.81 550 GLY B C 1
ATOM 10853 O O . GLY B 1 550 ? 2.24 62.531 8.25 1 93.81 550 GLY B O 1
ATOM 10854 N N . LYS B 1 551 ? 2.096 64.312 6.887 1 95.12 551 LYS B N 1
ATOM 10855 C CA . LYS B 1 551 ? 2.955 65.062 7.754 1 95.12 551 LYS B CA 1
ATOM 10856 C C . LYS B 1 551 ? 2.268 65.375 9.078 1 95.12 551 LYS B C 1
ATOM 10858 O O . LYS B 1 551 ? 2.92 65.438 10.125 1 95.12 551 LYS B O 1
ATOM 10863 N N . ASP B 1 552 ? 0.983 65.625 9 1 95.62 552 ASP B N 1
ATOM 10864 C CA . ASP B 1 552 ? 0.216 65.875 10.211 1 95.62 552 ASP B CA 1
ATOM 10865 C C . ASP B 1 552 ? 0.19 64.688 11.133 1 95.62 552 ASP B C 1
ATOM 10867 O O . ASP B 1 552 ? 0.291 64.812 12.352 1 95.62 552 ASP B O 1
ATOM 10871 N N . ILE B 1 553 ? 0.073 63.531 10.578 1 96.12 553 ILE B N 1
ATOM 10872 C CA . ILE B 1 553 ? 0.057 62.281 11.352 1 96.12 553 ILE B CA 1
ATOM 10873 C C . ILE B 1 553 ? 1.43 62.062 11.977 1 96.12 553 ILE B C 1
ATOM 10875 O O . ILE B 1 553 ? 1.528 61.656 13.141 1 96.12 553 ILE B O 1
ATOM 10879 N N . ASP B 1 554 ? 2.51 62.344 11.219 1 96.38 554 ASP B N 1
ATOM 10880 C CA . ASP B 1 554 ? 3.863 62.25 11.75 1 96.38 554 ASP B CA 1
ATOM 10881 C C . ASP B 1 554 ? 4.066 63.156 12.938 1 96.38 554 ASP B C 1
ATOM 10883 O O . ASP B 1 554 ? 4.66 62.781 13.945 1 96.38 554 ASP B O 1
ATOM 10887 N N . ALA B 1 555 ? 3.527 64.312 12.766 1 96.5 555 ALA B N 1
ATOM 10888 C CA . ALA B 1 555 ? 3.654 65.312 13.828 1 96.5 555 ALA B CA 1
ATOM 10889 C C . ALA B 1 555 ? 2.85 64.875 15.055 1 96.5 555 ALA B C 1
ATOM 10891 O O . ALA B 1 555 ? 3.32 65 16.188 1 96.5 555 ALA B O 1
ATOM 10892 N N . MET B 1 556 ? 1.686 64.375 14.867 1 96.44 556 MET B N 1
ATOM 10893 C CA . MET B 1 556 ? 0.82 64 15.977 1 96.44 556 MET B CA 1
ATOM 10894 C C . MET B 1 556 ? 1.408 62.812 16.734 1 96.44 556 MET B C 1
ATOM 10896 O O . MET B 1 556 ? 1.423 62.812 17.969 1 96.44 556 MET B O 1
ATOM 10900 N N . THR B 1 557 ? 1.968 61.812 16.016 1 96.19 557 THR B N 1
ATOM 10901 C CA . THR B 1 557 ? 2.475 60.562 16.625 1 96.19 557 THR B CA 1
ATOM 10902 C C . THR B 1 557 ? 3.834 60.812 17.281 1 96.19 557 THR B C 1
ATOM 10904 O O . THR B 1 557 ? 4.289 60 18.094 1 96.19 557 THR B O 1
ATOM 10907 N N . SER B 1 558 ? 4.473 61.969 16.938 1 95.25 558 SER B N 1
ATOM 10908 C CA . SER B 1 558 ? 5.773 62.281 17.531 1 95.25 558 SER B CA 1
ATOM 10909 C C . SER B 1 558 ? 5.66 63.406 18.531 1 95.25 558 SER B C 1
ATOM 10911 O O . SER B 1 558 ? 6.676 63.906 19.031 1 95.25 558 SER B O 1
ATOM 10913 N N . ALA B 1 559 ? 4.453 63.844 18.797 1 96.19 559 ALA B N 1
ATOM 10914 C CA . ALA B 1 559 ? 4.25 64.938 19.688 1 96.19 559 ALA B CA 1
ATOM 10915 C C . ALA B 1 559 ? 4.797 64.688 21.078 1 96.19 559 ALA B C 1
ATOM 10917 O O . ALA B 1 559 ? 4.684 63.531 21.578 1 96.19 559 ALA B O 1
ATOM 10918 N N . SER B 1 560 ? 5.316 65.688 21.734 1 93.88 560 SER B N 1
ATOM 10919 C CA . SER B 1 560 ? 5.926 65.562 23.047 1 93.88 560 SER B CA 1
ATOM 10920 C C . SER B 1 560 ? 4.969 65.938 24.156 1 93.88 560 SER B C 1
ATOM 10922 O O . SER B 1 560 ? 5.188 65.625 25.328 1 93.88 560 SER B O 1
ATOM 10924 N N . THR B 1 561 ? 3.914 66.688 23.781 1 95.56 561 THR B N 1
ATOM 10925 C CA . THR B 1 561 ? 2.951 67.062 24.797 1 95.56 561 THR B CA 1
ATOM 10926 C C . THR B 1 561 ? 1.527 66.75 24.359 1 95.56 561 THR B C 1
ATOM 10928 O O . THR B 1 561 ? 1.24 66.688 23.156 1 95.56 561 THR B O 1
ATOM 10931 N N . ILE B 1 562 ? 0.678 66.625 25.328 1 96.06 562 ILE B N 1
ATOM 10932 C CA . ILE B 1 562 ? -0.727 66.312 25.078 1 96.06 562 ILE B CA 1
ATOM 10933 C C . ILE B 1 562 ? -1.39 67.438 24.344 1 96.06 562 ILE B C 1
ATOM 10935 O O . ILE B 1 562 ? -2.215 67.25 23.453 1 96.06 562 ILE B O 1
ATOM 10939 N N . GLN B 1 563 ? -0.968 68.688 24.672 1 96.31 563 GLN B N 1
ATOM 10940 C CA . GLN B 1 563 ? -1.582 69.875 24.047 1 96.31 563 GLN B CA 1
ATOM 10941 C C . GLN B 1 563 ? -1.266 69.938 22.547 1 96.31 563 GLN B C 1
ATOM 10943 O O . GLN B 1 563 ? -2.15 70.188 21.734 1 96.31 563 GLN B O 1
ATOM 10948 N N . GLU B 1 564 ? -0.011 69.688 22.281 1 96.31 564 GLU B N 1
ATOM 10949 C CA . GLU B 1 564 ? 0.395 69.688 20.891 1 96.31 564 GLU B CA 1
ATOM 10950 C C . GLU B 1 564 ? -0.354 68.562 20.109 1 96.31 564 GLU B C 1
ATOM 10952 O O . GLU B 1 564 ? -0.834 68.812 19 1 96.31 564 GLU B O 1
ATOM 10957 N N . GLN B 1 565 ? -0.443 67.438 20.672 1 96.56 565 GLN B N 1
ATOM 10958 C CA . GLN B 1 565 ? -1.147 66.312 20.078 1 96.56 565 GLN B CA 1
ATOM 10959 C C . GLN B 1 565 ? -2.619 66.625 19.859 1 96.56 565 GLN B C 1
ATOM 10961 O O . GLN B 1 565 ? -3.154 66.375 18.766 1 96.56 565 GLN B O 1
ATOM 10966 N N . LYS B 1 566 ? -3.258 67.25 20.812 1 95.5 566 LYS B N 1
ATOM 10967 C CA . LYS B 1 566 ? -4.668 67.625 20.75 1 95.5 566 LYS B CA 1
ATOM 10968 C C . LYS B 1 566 ? -4.902 68.688 19.672 1 95.5 566 LYS B C 1
ATOM 10970 O O . LYS B 1 566 ? -5.891 68.625 18.938 1 95.5 566 LYS B O 1
ATOM 10975 N N . ASP B 1 567 ? -3.973 69.562 19.547 1 96.31 567 ASP B N 1
ATOM 10976 C CA . ASP B 1 567 ? -4.098 70.688 18.578 1 96.31 567 ASP B CA 1
ATOM 10977 C C . ASP B 1 567 ? -4.051 70.125 17.141 1 96.31 567 ASP B C 1
ATOM 10979 O O . ASP B 1 567 ? -4.82 70.562 16.281 1 96.31 567 ASP B O 1
ATOM 10983 N N . ILE B 1 568 ? -3.197 69.25 16.953 1 96.31 568 ILE B N 1
ATOM 10984 C CA . ILE B 1 568 ? -3.072 68.688 15.625 1 96.31 568 ILE B CA 1
ATOM 10985 C C . ILE B 1 568 ? -4.336 67.875 15.281 1 96.31 568 ILE B C 1
ATOM 10987 O O . ILE B 1 568 ? -4.828 67.938 14.156 1 96.31 568 ILE B O 1
ATOM 10991 N N . TRP B 1 569 ? -4.867 67.125 16.203 1 95.38 569 TRP B N 1
ATOM 10992 C CA . TRP B 1 569 ? -6.094 66.375 16 1 95.38 569 TRP B CA 1
ATOM 10993 C C . TRP B 1 569 ? -7.254 67.312 15.648 1 95.38 569 TRP B C 1
ATOM 10995 O O . TRP B 1 569 ? -7.926 67.125 14.633 1 95.38 569 TRP B O 1
ATOM 11005 N N . ILE B 1 570 ? -7.434 68.375 16.406 1 94.56 570 ILE B N 1
ATOM 11006 C CA . ILE B 1 570 ? -8.594 69.25 16.281 1 94.56 570 ILE B CA 1
ATOM 11007 C C . ILE B 1 570 ? -8.508 70.062 14.992 1 94.56 570 ILE B C 1
ATOM 11009 O O . ILE B 1 570 ? -9.508 70.25 14.297 1 94.56 570 ILE B O 1
ATOM 11013 N N . ASN B 1 571 ? -7.324 70.375 14.633 1 94.38 571 ASN B N 1
ATOM 11014 C CA . ASN B 1 571 ? -7.195 71.375 13.562 1 94.38 571 ASN B CA 1
ATOM 11015 C C . ASN B 1 571 ? -6.926 70.688 12.219 1 94.38 571 ASN B C 1
ATOM 11017 O O . ASN B 1 571 ? -7.223 71.25 11.164 1 94.38 571 ASN B O 1
ATOM 11021 N N . ARG B 1 572 ? -6.398 69.5 12.289 1 93.31 572 ARG B N 1
ATOM 11022 C CA . ARG B 1 572 ? -5.93 69 11.016 1 93.31 572 ARG B CA 1
ATOM 11023 C C . ARG B 1 572 ? -6.574 67.625 10.727 1 93.31 572 ARG B C 1
ATOM 11025 O O . ARG B 1 572 ? -7.059 67.375 9.617 1 93.31 572 ARG B O 1
ATOM 11032 N N . ILE B 1 573 ? -6.617 66.75 11.625 1 92.88 573 ILE B N 1
ATOM 11033 C CA . ILE B 1 573 ? -6.984 65.375 11.367 1 92.88 573 ILE B CA 1
ATOM 11034 C C . ILE B 1 573 ? -8.492 65.188 11.492 1 92.88 573 ILE B C 1
ATOM 11036 O O . ILE B 1 573 ? -9.133 64.625 10.602 1 92.88 573 ILE B O 1
ATOM 11040 N N . ARG B 1 574 ? -9.094 65.688 12.586 1 90.81 574 ARG B N 1
ATOM 11041 C CA . ARG B 1 574 ? -10.508 65.5 12.898 1 90.81 574 ARG B CA 1
ATOM 11042 C C . ARG B 1 574 ? -11.383 66 11.742 1 90.81 574 ARG B C 1
ATOM 11044 O O . ARG B 1 574 ? -12.336 65.312 11.352 1 90.81 574 ARG B O 1
ATOM 11051 N N . PRO B 1 575 ? -11.086 67.125 11.125 1 89 575 PRO B N 1
ATOM 11052 C CA . PRO B 1 575 ? -11.922 67.625 10.023 1 89 575 PRO B CA 1
ATOM 11053 C C . PRO B 1 575 ? -11.906 66.625 8.82 1 89 575 PRO B C 1
ATOM 11055 O O . PRO B 1 575 ? -12.898 66.562 8.094 1 89 575 PRO B O 1
ATOM 11058 N N . ALA B 1 576 ? -10.82 66.062 8.664 1 85.25 576 ALA B N 1
ATOM 11059 C CA . ALA B 1 576 ? -10.719 65.125 7.543 1 85.25 576 ALA B CA 1
ATOM 11060 C C . ALA B 1 576 ? -11.523 63.844 7.809 1 85.25 576 ALA B C 1
ATOM 11062 O O . ALA B 1 576 ? -12.07 63.25 6.883 1 85.25 576 ALA B O 1
ATOM 11063 N N . ILE B 1 577 ? -11.562 63.375 9.016 1 81.62 577 ILE B N 1
ATOM 11064 C CA . ILE B 1 577 ? -12.258 62.156 9.398 1 81.62 577 ILE B CA 1
ATOM 11065 C C . ILE B 1 577 ? -13.766 62.375 9.359 1 81.62 577 ILE B C 1
ATOM 11067 O O . ILE B 1 577 ? -14.523 61.469 8.969 1 81.62 577 ILE B O 1
ATOM 11071 N N . PHE B 1 578 ? -14.164 63.469 9.758 1 80.12 578 PHE B N 1
ATOM 11072 C CA . PHE B 1 578 ? -15.594 63.719 9.859 1 80.12 578 PHE B CA 1
ATOM 11073 C C . PHE B 1 578 ? -16.078 64.5 8.656 1 80.12 578 PHE B C 1
ATOM 11075 O O . PHE B 1 578 ? -17.047 65.312 8.758 1 80.12 578 PHE B O 1
ATOM 11082 N N . SER B 1 579 ? -15.375 64.25 7.66 1 77.62 579 SER B N 1
ATOM 11083 C CA . SER B 1 579 ? -15.867 64.812 6.414 1 77.62 579 SER B CA 1
ATOM 11084 C C . SER B 1 579 ? -17.188 64.188 5.98 1 77.62 579 SER B C 1
ATOM 11086 O O . SER B 1 579 ? -17.453 63.031 6.332 1 77.62 579 SER B O 1
ATOM 11088 N N . PRO B 1 580 ? -18.016 64.875 5.34 1 74.31 580 PRO B N 1
ATOM 11089 C CA . PRO B 1 580 ? -19.312 64.375 4.926 1 74.31 580 PRO B CA 1
ATOM 11090 C C . PRO B 1 580 ? -19.203 63.062 4.129 1 74.31 580 PRO B C 1
ATOM 11092 O O . PRO B 1 580 ? -20.031 62.156 4.262 1 74.31 580 PRO B O 1
ATOM 11095 N N . MET B 1 581 ? -18.219 62.875 3.424 1 70.5 581 MET B N 1
ATOM 11096 C CA . MET B 1 581 ? -18.016 61.656 2.641 1 70.5 581 MET B CA 1
ATOM 11097 C C . MET B 1 581 ? -17.75 60.469 3.551 1 70.5 581 MET B C 1
ATOM 11099 O O . MET B 1 581 ? -18.312 59.406 3.357 1 70.5 581 MET B O 1
ATOM 11103 N N . ILE B 1 582 ? -16.906 60.625 4.535 1 70.5 582 ILE B N 1
ATOM 11104 C CA . ILE B 1 582 ? -16.531 59.562 5.449 1 70.5 582 ILE B CA 1
ATOM 11105 C C . ILE B 1 582 ? -17.734 59.188 6.32 1 70.5 582 ILE B C 1
ATOM 11107 O O . ILE B 1 582 ? -17.953 58.031 6.629 1 70.5 582 ILE B O 1
ATOM 11111 N N . GLN B 1 583 ? -18.484 60.188 6.578 1 70.5 583 GLN B N 1
ATOM 11112 C CA . GLN B 1 583 ? -19.672 59.938 7.379 1 70.5 583 GLN B CA 1
ATOM 11113 C C . GLN B 1 583 ? -20.656 59.031 6.645 1 70.5 583 GLN B C 1
ATOM 11115 O O . GLN B 1 583 ? -21.297 58.156 7.254 1 70.5 583 GLN B O 1
ATOM 11120 N N . LYS B 1 584 ? -20.703 59.25 5.395 1 70.31 584 LYS B N 1
ATOM 11121 C CA . LYS B 1 584 ? -21.594 58.438 4.586 1 70.31 584 LYS B CA 1
ATOM 11122 C C . LYS B 1 584 ? -21.109 57 4.512 1 70.31 584 LYS B C 1
ATOM 11124 O O . LYS B 1 584 ? -21.906 56.062 4.527 1 70.31 584 LYS B O 1
ATOM 11129 N N . ILE B 1 585 ? -19.859 56.844 4.516 1 67.88 585 ILE B N 1
ATOM 11130 C CA . ILE B 1 585 ? -19.25 55.5 4.41 1 67.88 585 ILE B CA 1
ATOM 11131 C C . ILE B 1 585 ? -19.406 54.75 5.738 1 67.88 585 ILE B C 1
ATOM 11133 O O . ILE B 1 585 ? -19.719 53.562 5.754 1 67.88 585 ILE B O 1
ATOM 11137 N N . LEU B 1 586 ? -19.25 55.469 6.715 1 65.38 586 LEU B N 1
ATOM 11138 C CA . LEU B 1 586 ? -19.297 54.875 8.039 1 65.38 586 LEU B CA 1
ATOM 11139 C C . LEU B 1 586 ? -20.719 54.5 8.422 1 65.38 586 LEU B C 1
ATOM 11141 O O . LEU B 1 586 ? -20.938 53.656 9.281 1 65.38 586 LEU B O 1
ATOM 11145 N N . HIS B 1 587 ? -21.641 55.125 7.773 1 64.25 587 HIS B N 1
ATOM 11146 C CA . HIS B 1 587 ? -23.047 54.812 8.055 1 64.25 587 HIS B CA 1
ATOM 11147 C C . HIS B 1 587 ? -23.5 53.562 7.281 1 64.25 587 HIS B C 1
ATOM 11149 O O . HIS B 1 587 ? -24.578 53.031 7.551 1 64.25 587 HIS B O 1
ATOM 11155 N N . ASN B 1 588 ? -22.594 53.125 6.508 1 65.31 588 ASN B N 1
ATOM 11156 C CA . ASN B 1 588 ? -22.938 51.969 5.711 1 65.31 588 ASN B CA 1
ATOM 11157 C C . ASN B 1 588 ? -22.656 50.656 6.457 1 65.31 588 ASN B C 1
ATOM 11159 O O . ASN B 1 588 ? -21.5 50.344 6.754 1 65.31 588 ASN B O 1
ATOM 11163 N N . PRO B 1 589 ? -23.734 49.906 6.734 1 63.78 589 PRO B N 1
ATOM 11164 C CA . PRO B 1 589 ? -23.578 48.656 7.484 1 63.78 589 PRO B CA 1
ATOM 11165 C C . PRO B 1 589 ? -22.672 47.656 6.773 1 63.78 589 PRO B C 1
ATOM 11167 O O . PRO B 1 589 ? -21.953 46.875 7.426 1 63.78 589 PRO B O 1
ATOM 11170 N N . MET B 1 590 ? -22.688 47.656 5.535 1 64 590 MET B N 1
ATOM 11171 C CA . MET B 1 590 ? -21.859 46.719 4.773 1 64 590 MET B CA 1
ATOM 11172 C C . MET B 1 590 ? -20.375 47.031 4.969 1 64 590 MET B C 1
ATOM 11174 O O . MET B 1 590 ? -19.562 46.094 5.055 1 64 590 MET B O 1
ATOM 11178 N N . PHE B 1 591 ? -20.156 48.219 5.098 1 61.28 591 PHE B N 1
ATOM 11179 C CA . PHE B 1 591 ? -18.781 48.625 5.332 1 61.28 591 PHE B CA 1
ATOM 11180 C C . PHE B 1 591 ? -18.344 48.25 6.746 1 61.28 591 PHE B C 1
ATOM 11182 O O . PHE B 1 591 ? -17.234 47.75 6.949 1 61.28 591 PHE B O 1
ATOM 11189 N N . MET B 1 592 ? -19.203 48.5 7.566 1 62.19 592 MET B N 1
ATOM 11190 C CA . MET B 1 592 ? -18.906 48.219 8.969 1 62.19 592 MET B CA 1
ATOM 11191 C C . MET B 1 592 ? -18.625 46.719 9.188 1 62.19 592 MET B C 1
ATOM 11193 O O . MET B 1 592 ? -17.688 46.375 9.906 1 62.19 592 MET B O 1
ATOM 11197 N N . TRP B 1 593 ? -19.344 45.969 8.523 1 60.62 593 TRP B N 1
ATOM 11198 C CA . TRP B 1 593 ? -19.188 44.531 8.672 1 60.62 593 TRP B CA 1
ATOM 11199 C C . TRP B 1 593 ? -17.938 44.062 7.957 1 60.62 593 TRP B C 1
ATOM 11201 O O . TRP B 1 593 ? -17.109 43.344 8.539 1 60.62 593 TRP B O 1
ATOM 11211 N N . ASN B 1 594 ? -17.781 44.406 6.785 1 57.56 594 ASN B N 1
ATOM 11212 C CA . ASN B 1 594 ? -16.734 43.844 5.941 1 57.56 594 ASN B CA 1
ATOM 11213 C C . ASN B 1 594 ? -15.359 44.438 6.293 1 57.56 594 ASN B C 1
ATOM 11215 O O . ASN B 1 594 ? -14.344 43.75 6.191 1 57.56 594 ASN B O 1
ATOM 11219 N N . ALA B 1 595 ? -15.523 45.688 6.719 1 56.09 595 ALA B N 1
ATOM 11220 C CA . ALA B 1 595 ? -14.234 46.344 6.906 1 56.09 595 ALA B CA 1
ATOM 11221 C C . ALA B 1 595 ? -13.828 46.344 8.375 1 56.09 595 ALA B C 1
ATOM 11223 O O . ALA B 1 595 ? -12.648 46.188 8.703 1 56.09 595 ALA B O 1
ATOM 11224 N N . LEU B 1 596 ? -14.906 46.5 9.086 1 61.5 596 LEU B N 1
ATOM 11225 C CA . LEU B 1 596 ? -14.539 46.656 10.484 1 61.5 596 LEU B CA 1
ATOM 11226 C C . LEU B 1 596 ? -14.945 45.469 11.312 1 61.5 596 LEU B C 1
ATOM 11228 O O . LEU B 1 596 ? -14.586 45.344 12.484 1 61.5 596 LEU B O 1
ATOM 11232 N N . GLY B 1 597 ? -15.562 44.5 10.742 1 63.56 597 GLY B N 1
ATOM 11233 C CA . GLY B 1 597 ? -15.977 43.281 11.438 1 63.56 597 GLY B CA 1
ATOM 11234 C C . GLY B 1 597 ? -17.031 43.531 12.5 1 63.56 597 GLY B C 1
ATOM 11235 O O . GLY B 1 597 ? -17.062 42.844 13.523 1 63.56 597 GLY B O 1
ATOM 11236 N N . VAL B 1 598 ? -17.828 44.562 12.305 1 68.44 598 VAL B N 1
ATOM 11237 C CA . VAL B 1 598 ? -18.859 44.875 13.289 1 68.44 598 VAL B CA 1
ATOM 11238 C C . VAL B 1 598 ? -20.203 44.312 12.836 1 68.44 598 VAL B C 1
ATOM 11240 O O . VAL B 1 598 ? -20.781 44.781 11.859 1 68.44 598 VAL B O 1
ATOM 11243 N N . PRO B 1 599 ? -20.609 43.406 13.578 1 77.19 599 PRO B N 1
ATOM 11244 C CA . PRO B 1 599 ? -21.891 42.844 13.203 1 77.19 599 PRO B CA 1
ATOM 11245 C C . PRO B 1 599 ? -23.062 43.812 13.422 1 77.19 599 PRO B C 1
ATOM 11247 O O . PRO B 1 599 ? -22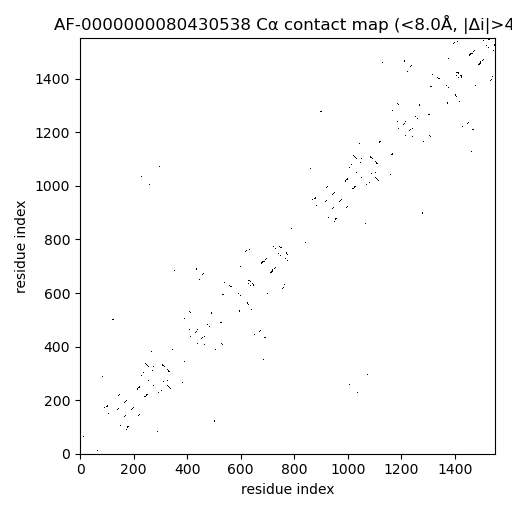.953 44.75 14.211 1 77.19 599 PRO B O 1
ATOM 11250 N N . ILE B 1 600 ? -24.094 43.562 12.75 1 78.19 600 ILE B N 1
ATOM 11251 C CA . ILE B 1 600 ? -25.281 44.406 12.781 1 78.19 600 ILE B CA 1
ATOM 11252 C C . ILE B 1 600 ? -25.828 44.469 14.203 1 78.19 600 ILE B C 1
ATOM 11254 O O . ILE B 1 600 ? -26.312 45.531 14.641 1 78.19 600 ILE B O 1
ATOM 11258 N N . ASN B 1 601 ? -25.75 43.438 14.852 1 85.31 601 ASN B N 1
ATOM 11259 C CA . ASN B 1 601 ? -26.281 43.406 16.219 1 85.31 601 ASN B CA 1
ATOM 11260 C C . ASN B 1 601 ? -25.5 44.312 17.141 1 85.31 601 ASN B C 1
ATOM 11262 O O . ASN B 1 601 ? -26.062 44.938 18.047 1 85.31 601 ASN B O 1
ATOM 11266 N N . GLN B 1 602 ? -24.297 44.375 16.922 1 86 602 GLN B N 1
ATOM 11267 C CA . GLN B 1 602 ? -23.453 45.281 17.719 1 86 602 GLN B CA 1
ATOM 11268 C C . GLN B 1 602 ? -23.734 46.75 17.375 1 86 602 GLN B C 1
ATOM 11270 O O . GLN B 1 602 ? -23.75 47.594 18.266 1 86 602 GLN B O 1
ATOM 11275 N N . MET B 1 603 ? -23.953 46.969 16.172 1 82.88 603 MET B N 1
ATOM 11276 C CA . MET B 1 603 ? -24.297 48.312 15.742 1 82.88 603 MET B CA 1
ATOM 11277 C C . MET B 1 603 ? -25.594 48.781 16.391 1 82.88 603 MET B C 1
ATOM 11279 O O . MET B 1 603 ? -25.719 49.906 16.828 1 82.88 603 MET B O 1
ATOM 11283 N N . ASN B 1 604 ? -26.438 47.844 16.438 1 85.31 604 ASN B N 1
ATOM 11284 C CA . ASN B 1 604 ? -27.734 48.156 17.031 1 85.31 604 ASN B CA 1
ATOM 11285 C C . ASN B 1 604 ? -27.609 48.531 18.5 1 85.31 604 ASN B C 1
ATOM 11287 O O . ASN B 1 604 ? -28.422 49.281 19.031 1 85.31 604 ASN B O 1
ATOM 11291 N N . MET B 1 605 ? -26.656 48 19.094 1 88.19 605 MET B N 1
ATOM 11292 C CA . MET B 1 605 ? -26.453 48.281 20.516 1 88.19 605 MET B CA 1
ATOM 11293 C C . MET B 1 605 ? -26.156 49.75 20.75 1 88.19 605 MET B C 1
ATOM 11295 O O . MET B 1 605 ? -26.734 50.375 21.656 1 88.19 605 MET B O 1
ATOM 11299 N N . PHE B 1 606 ? -25.297 50.344 19.953 1 84.75 606 PHE B N 1
ATOM 11300 C CA . PHE B 1 606 ? -24.984 51.75 20.234 1 84.75 606 PHE B CA 1
ATOM 11301 C C . PHE B 1 606 ? -25.969 52.688 19.531 1 84.75 606 PHE B C 1
ATOM 11303 O O . PHE B 1 606 ? -26.156 53.812 19.938 1 84.75 606 PHE B O 1
ATOM 11310 N N . LEU B 1 607 ? -26.672 52.25 18.469 1 85.56 607 LEU B N 1
ATOM 11311 C CA . LEU B 1 607 ? -27.641 53.094 17.766 1 85.56 607 LEU B CA 1
ATOM 11312 C C . LEU B 1 607 ? -28.859 53.344 18.656 1 85.56 607 LEU B C 1
ATOM 11314 O O . LEU B 1 607 ? -29.578 54.344 18.438 1 85.56 607 LEU B O 1
ATOM 11318 N N . LYS B 1 608 ? -29.031 52.5 19.562 1 87.88 608 LYS B N 1
ATOM 11319 C CA . LYS B 1 608 ? -30.109 52.719 20.516 1 87.88 608 LYS B CA 1
ATOM 11320 C C . LYS B 1 608 ? -29.812 53.906 21.422 1 87.88 608 LYS B C 1
ATOM 11322 O O . LYS B 1 608 ? -30.719 54.531 21.984 1 87.88 608 LYS B O 1
ATOM 11327 N N . GLU B 1 609 ? -28.562 54.219 21.484 1 90.38 609 GLU B N 1
ATOM 11328 C CA . GLU B 1 609 ? -28.141 55.219 22.453 1 90.38 609 GLU B CA 1
ATOM 11329 C C . GLU B 1 609 ? -27.641 56.5 21.766 1 90.38 609 GLU B C 1
ATOM 11331 O O . GLU B 1 609 ? -27.672 57.562 22.359 1 90.38 609 GLU B O 1
ATOM 11336 N N . CYS B 1 610 ? -27.062 56.312 20.609 1 87.62 610 CYS B N 1
ATOM 11337 C CA . CYS B 1 610 ? -26.516 57.469 19.906 1 87.62 610 CYS B CA 1
ATOM 11338 C C . CYS B 1 610 ? -26.422 57.188 18.406 1 87.62 610 CYS B C 1
ATOM 11340 O O . CYS B 1 610 ? -26.75 56.094 17.953 1 87.62 610 CYS B O 1
ATOM 11342 N N . THR B 1 611 ? -26.016 58.25 17.688 1 83.62 611 THR B N 1
ATOM 11343 C CA . THR B 1 611 ? -25.797 58.094 16.25 1 83.62 611 THR B CA 1
ATOM 11344 C C . THR B 1 611 ? -24.406 57.531 15.969 1 83.62 611 THR B C 1
ATOM 11346 O O . THR B 1 611 ? -23.547 57.531 16.844 1 83.62 611 THR B O 1
ATOM 11349 N N . THR B 1 612 ? -24.25 57.031 14.844 1 82.5 612 THR B N 1
ATOM 11350 C CA . THR B 1 612 ? -22.953 56.5 14.438 1 82.5 612 THR B CA 1
ATOM 11351 C C . THR B 1 612 ? -21.875 57.562 14.516 1 82.5 612 THR B C 1
ATOM 11353 O O . THR B 1 612 ? -20.75 57.312 14.953 1 82.5 612 THR B O 1
ATOM 11356 N N . GLN B 1 613 ? -22.234 58.719 14.117 1 81.62 613 GLN B N 1
ATOM 11357 C CA . GLN B 1 613 ? -21.281 59.844 14.172 1 81.62 613 GLN B CA 1
ATOM 11358 C C . GLN B 1 613 ? -20.891 60.156 15.609 1 81.62 613 GLN B C 1
ATOM 11360 O O . GLN B 1 613 ? -19.703 60.344 15.906 1 81.62 613 GLN B O 1
ATOM 11365 N N . GLN B 1 614 ? -21.828 60.25 16.438 1 86.75 614 GLN B N 1
ATOM 11366 C CA . GLN B 1 614 ? -21.547 60.531 17.844 1 86.75 614 GLN B CA 1
ATOM 11367 C C . GLN B 1 614 ? -20.688 59.438 18.469 1 86.75 614 GLN B C 1
ATOM 11369 O O . GLN B 1 614 ? -19.812 59.719 19.281 1 86.75 614 GLN B O 1
ATOM 11374 N N . TYR B 1 615 ? -21.031 58.25 18.094 1 89.31 615 TYR B N 1
ATOM 11375 C CA . TYR B 1 615 ? -20.266 57.125 18.625 1 89.31 615 TYR B CA 1
ATOM 11376 C C . TYR B 1 615 ? -18.797 57.25 18.25 1 89.31 615 TYR B C 1
ATOM 11378 O O . TYR B 1 615 ? -17.922 57.031 19.094 1 89.31 615 TYR B O 1
ATOM 11386 N N . ILE B 1 616 ? -18.5 57.625 17.047 1 87.38 616 ILE B N 1
ATOM 11387 C CA . ILE B 1 616 ? -17.125 57.75 16.562 1 87.38 616 ILE B CA 1
ATOM 11388 C C . ILE B 1 616 ? -16.438 58.938 17.234 1 87.38 616 ILE B C 1
ATOM 11390 O O . ILE B 1 616 ? -15.273 58.844 17.609 1 87.38 616 ILE B O 1
ATOM 11394 N N . GLU B 1 617 ? -17.172 59.938 17.359 1 88.81 617 GLU B N 1
ATOM 11395 C CA . GLU B 1 617 ? -16.625 61.125 18.016 1 88.81 617 GLU B CA 1
ATOM 11396 C C . GLU B 1 617 ? -16.281 60.812 19.469 1 88.81 617 GLU B C 1
ATOM 11398 O O . GLU B 1 617 ? -15.211 61.188 19.953 1 88.81 617 GLU B O 1
ATOM 11403 N N . ASN B 1 618 ? -17.203 60.219 20.109 1 91.56 618 ASN B N 1
ATOM 11404 C CA . ASN B 1 618 ? -16.969 59.844 21.516 1 91.56 618 ASN B CA 1
ATOM 11405 C C . ASN B 1 618 ? -15.797 58.906 21.656 1 91.56 618 ASN B C 1
ATOM 11407 O O . ASN B 1 618 ? -15.156 58.844 22.719 1 91.56 618 ASN B O 1
ATOM 11411 N N . THR B 1 619 ? -15.531 58.156 20.609 1 92.25 619 THR B N 1
ATOM 11412 C CA . THR B 1 619 ? -14.445 57.188 20.641 1 92.25 619 THR B CA 1
ATOM 11413 C C . THR B 1 619 ? -13.102 57.844 20.391 1 92.25 619 THR B C 1
ATOM 11415 O O . THR B 1 619 ? -12.148 57.656 21.141 1 92.25 619 THR B O 1
ATOM 11418 N N . LEU B 1 620 ? -13.031 58.75 19.406 1 92.25 620 LEU B N 1
ATOM 11419 C CA . LEU B 1 620 ? -11.742 59.188 18.875 1 92.25 620 LEU B CA 1
ATOM 11420 C C . LEU B 1 620 ? -11.305 60.5 19.547 1 92.25 620 LEU B C 1
ATOM 11422 O O . LEU B 1 620 ? -10.117 60.719 19.766 1 92.25 620 LEU B O 1
ATOM 11426 N N . ASP B 1 621 ? -12.219 61.281 19.891 1 93 621 ASP B N 1
ATOM 11427 C CA . ASP B 1 621 ? -11.891 62.625 20.359 1 93 621 ASP B CA 1
ATOM 11428 C C . ASP B 1 621 ? -11.078 62.562 21.641 1 93 621 ASP B C 1
ATOM 11430 O O . ASP B 1 621 ? -10.094 63.312 21.797 1 93 621 ASP B O 1
ATOM 11434 N N . PRO B 1 622 ? -11.461 61.719 22.531 1 95.19 622 PRO B N 1
ATOM 11435 C CA . PRO B 1 622 ? -10.734 61.719 23.812 1 95.19 622 PRO B CA 1
ATOM 11436 C C . PRO B 1 622 ? -9.359 61.094 23.703 1 95.19 622 PRO B C 1
ATOM 11438 O O . PRO B 1 622 ? -8.547 61.219 24.625 1 95.19 622 PRO B O 1
ATOM 11441 N N . ILE B 1 623 ? -9.031 60.406 22.703 1 94.75 623 ILE B N 1
ATOM 11442 C CA . ILE B 1 623 ? -7.844 59.562 22.594 1 94.75 623 ILE B CA 1
ATOM 11443 C C . ILE B 1 623 ? -6.594 60.438 22.625 1 94.75 623 ILE B C 1
ATOM 11445 O O . ILE B 1 623 ? -5.613 60.094 23.297 1 94.75 623 ILE B O 1
ATOM 11449 N N . THR B 1 624 ? -6.598 61.594 21.953 1 93.12 624 THR B N 1
ATOM 11450 C CA . THR B 1 624 ? -5.418 62.438 21.812 1 93.12 624 THR B CA 1
ATOM 11451 C C . THR B 1 624 ? -5.129 63.188 23.109 1 93.12 624 THR B C 1
ATOM 11453 O O . THR B 1 624 ? -4.027 63.688 23.312 1 93.12 624 THR B O 1
ATOM 11456 N N . SER B 1 625 ? -6.152 63.25 23.953 1 92.88 625 SER B N 1
ATOM 11457 C CA . SER B 1 625 ? -5.961 63.906 25.234 1 92.88 625 SER B CA 1
ATOM 11458 C C . SER B 1 625 ? -5.68 62.906 26.344 1 92.88 625 SER B C 1
ATOM 11460 O O . SER B 1 625 ? -5.336 63.312 27.469 1 92.88 625 SER B O 1
ATOM 11462 N N . HIS B 1 626 ? -5.816 61.688 26.062 1 93.31 626 HIS B N 1
ATOM 11463 C CA . HIS B 1 626 ? -5.711 60.625 27.078 1 93.31 626 HIS B CA 1
ATOM 11464 C C . HIS B 1 626 ? -4.25 60.281 27.359 1 93.31 626 HIS B C 1
ATOM 11466 O O . HIS B 1 626 ? -3.863 60.125 28.531 1 93.31 626 HIS B O 1
ATOM 11472 N N . SER B 1 627 ? -3.449 60.094 26.344 1 93.94 627 SER B N 1
ATOM 11473 C CA . SER B 1 627 ? -2.027 59.812 26.5 1 93.94 627 SER B CA 1
ATOM 11474 C C . SER B 1 627 ? -1.27 60.094 25.203 1 93.94 627 SER B C 1
ATOM 11476 O O . SER B 1 627 ? -1.88 60.281 24.156 1 93.94 627 SER B O 1
ATOM 11478 N N . LEU B 1 628 ? 0.025 60.031 25.328 1 95.75 628 LEU B N 1
ATOM 11479 C CA . LEU B 1 628 ? 0.862 60.375 24.172 1 95.75 628 LEU B CA 1
ATOM 11480 C C . LEU B 1 628 ? 1.033 59.156 23.266 1 95.75 628 LEU B C 1
ATOM 11482 O O . LEU B 1 628 ? 1.284 58.062 23.734 1 95.75 628 LEU B O 1
ATOM 11486 N N . PHE B 1 629 ? 0.906 59.375 21.984 1 96.19 629 PHE B N 1
ATOM 11487 C CA . PHE B 1 629 ? 1.133 58.312 20.984 1 96.19 629 PHE B CA 1
ATOM 11488 C C . PHE B 1 629 ? 2.586 57.875 21 1 96.19 629 PHE B C 1
ATOM 11490 O O . PHE B 1 629 ? 2.873 56.688 20.797 1 96.19 629 PHE B O 1
ATOM 11497 N N . SER B 1 630 ? 3.52 58.719 21.297 1 92.81 630 SER B N 1
ATOM 11498 C CA . SER B 1 630 ? 4.957 58.469 21.203 1 92.81 630 SER B CA 1
ATOM 11499 C C . SER B 1 630 ? 5.441 57.531 22.297 1 92.81 630 SER B C 1
ATOM 11501 O O . SER B 1 630 ? 6.414 56.812 22.094 1 92.81 630 SER B O 1
ATOM 11503 N N . ASP B 1 631 ? 4.684 57.469 23.359 1 92.94 631 ASP B N 1
ATOM 11504 C CA . ASP B 1 631 ? 5.309 56.719 24.453 1 92.94 631 ASP B CA 1
ATOM 11505 C C . ASP B 1 631 ? 4.301 55.781 25.125 1 92.94 631 ASP B C 1
ATOM 11507 O O . ASP B 1 631 ? 4.676 54.969 25.953 1 92.94 631 ASP B O 1
ATOM 11511 N N . ASP B 1 632 ? 3.064 55.875 24.766 1 94.38 632 ASP B N 1
ATOM 11512 C CA . ASP B 1 632 ? 2.125 55.062 25.547 1 94.38 632 ASP B CA 1
ATOM 11513 C C . ASP B 1 632 ? 0.984 54.562 24.672 1 94.38 632 ASP B C 1
ATOM 11515 O O . ASP B 1 632 ? 0.604 53.406 24.75 1 94.38 632 ASP B O 1
ATOM 11519 N N . GLN B 1 633 ? 0.451 55.406 23.844 1 94.62 633 GLN B N 1
ATOM 11520 C CA . GLN B 1 633 ? -0.747 55.094 23.062 1 94.62 633 GLN B CA 1
ATOM 11521 C C . GLN B 1 633 ? -0.411 54.25 21.844 1 94.62 633 GLN B C 1
ATOM 11523 O O . GLN B 1 633 ? -0.592 54.688 20.703 1 94.62 633 GLN B O 1
ATOM 11528 N N . TYR B 1 634 ? -0.108 52.969 22.078 1 96.56 634 TYR B N 1
ATOM 11529 C CA . TYR B 1 634 ? 0.417 52.156 21 1 96.56 634 TYR B CA 1
ATOM 11530 C C . TYR B 1 634 ? -0.712 51.594 20.141 1 96.56 634 TYR B C 1
ATOM 11532 O O . TYR B 1 634 ? -0.477 51.094 19.031 1 96.56 634 TYR B O 1
ATOM 11540 N N . PHE B 1 635 ? -2.002 51.656 20.562 1 96.44 635 PHE B N 1
ATOM 11541 C CA . PHE B 1 635 ? -3.111 51.094 19.781 1 96.44 635 PHE B CA 1
ATOM 11542 C C . PHE B 1 635 ? -3.326 51.906 18.516 1 96.44 635 PHE B C 1
ATOM 11544 O O . PHE B 1 635 ? -3.26 51.344 17.406 1 96.44 635 PHE B O 1
ATOM 11551 N N . TYR B 1 636 ? -3.545 53.156 18.703 1 95.31 636 TYR B N 1
ATOM 11552 C CA . TYR B 1 636 ? -3.814 53.969 17.531 1 95.31 636 TYR B CA 1
ATOM 11553 C C . TYR B 1 636 ? -2.525 54.312 16.797 1 95.31 636 TYR B C 1
ATOM 11555 O O . TYR B 1 636 ? -2.547 54.594 15.594 1 95.31 636 TYR B O 1
ATOM 11563 N N . TYR B 1 637 ? -1.396 54.344 17.547 1 96.31 637 TYR B N 1
ATOM 11564 C CA . TYR B 1 637 ? -0.124 54.469 16.859 1 96.31 637 TYR B CA 1
ATOM 11565 C C . TYR B 1 637 ? 0.023 53.406 15.773 1 96.31 637 TYR B C 1
ATOM 11567 O O . TYR B 1 637 ? 0.401 53.719 14.641 1 96.31 637 TYR B O 1
ATOM 11575 N N . LEU B 1 638 ? -0.237 52.188 16.109 1 96.31 638 LEU B N 1
ATOM 11576 C CA . LEU B 1 638 ? -0.146 51.062 15.18 1 96.31 638 LEU B CA 1
ATOM 11577 C C . LEU B 1 638 ? -1.08 51.25 13.992 1 96.31 638 LEU B C 1
ATOM 11579 O O . LEU B 1 638 ? -0.712 50.969 12.852 1 96.31 638 LEU B O 1
ATOM 11583 N N . CYS B 1 639 ? -2.314 51.719 14.242 1 93.19 639 CYS B N 1
ATOM 11584 C CA . CYS B 1 639 ? -3.287 51.906 13.18 1 93.19 639 CYS B CA 1
ATOM 11585 C C . CYS B 1 639 ? -2.799 52.938 12.172 1 93.19 639 CYS B C 1
ATOM 11587 O O . CYS B 1 639 ? -3.047 52.812 10.969 1 93.19 639 CYS B O 1
ATOM 11589 N N . LEU B 1 640 ? -2.105 53.875 12.695 1 94.12 640 LEU B N 1
ATOM 11590 C CA . LEU B 1 640 ? -1.686 55 11.852 1 94.12 640 LEU B CA 1
ATOM 11591 C C . LEU B 1 640 ? -0.366 54.688 11.156 1 94.12 640 LEU B C 1
ATOM 11593 O O . LEU B 1 640 ? -0.156 55.094 10.008 1 94.12 640 LEU B O 1
ATOM 11597 N N . LYS B 1 641 ? 0.505 53.938 11.859 1 94.5 641 LYS B N 1
ATOM 11598 C CA . LYS B 1 641 ? 1.861 53.75 11.344 1 94.5 641 LYS B CA 1
ATOM 11599 C C . LYS B 1 641 ? 2.096 52.312 10.883 1 94.5 641 LYS B C 1
ATOM 11601 O O . LYS B 1 641 ? 3.062 52.031 10.172 1 94.5 641 LYS B O 1
ATOM 11606 N N . GLN B 1 642 ? 1.245 51.406 11.32 1 94.5 642 GLN B N 1
ATOM 11607 C CA . GLN B 1 642 ? 1.303 50 10.953 1 94.5 642 GLN B CA 1
ATOM 11608 C C . GLN B 1 642 ? 2.574 49.344 11.484 1 94.5 642 GLN B C 1
ATOM 11610 O O . GLN B 1 642 ? 3.143 48.438 10.844 1 94.5 642 GLN B O 1
ATOM 11615 N N . ARG B 1 643 ? 3.053 49.812 12.484 1 95.56 643 ARG B N 1
ATOM 11616 C CA . ARG B 1 643 ? 4.168 49.281 13.258 1 95.56 643 ARG B CA 1
ATOM 11617 C C . ARG B 1 643 ? 4.184 49.875 14.664 1 95.56 643 ARG B C 1
ATOM 11619 O O . ARG B 1 643 ? 3.479 50.844 14.938 1 95.56 643 ARG B O 1
ATOM 11626 N N . TYR B 1 644 ? 4.922 49.281 15.523 1 97.25 644 TYR B N 1
ATOM 11627 C CA . TYR B 1 644 ? 5.125 49.812 16.859 1 97.25 644 TYR B CA 1
ATOM 11628 C C . TYR B 1 644 ? 6.465 50.531 16.953 1 97.25 644 TYR B C 1
ATOM 11630 O O . TYR B 1 644 ? 7.266 50.5 16.016 1 97.25 644 TYR B O 1
ATOM 11638 N N . THR B 1 645 ? 6.656 51.219 18.078 1 96.06 645 THR B N 1
ATOM 11639 C CA . THR B 1 645 ? 7.965 51.719 18.469 1 96.06 645 THR B CA 1
ATOM 11640 C C . THR B 1 645 ? 8.422 51.094 19.781 1 96.06 645 THR B C 1
ATOM 11642 O O . THR B 1 645 ? 7.602 50.562 20.531 1 96.06 645 THR B O 1
ATOM 11645 N N . LYS B 1 646 ? 9.648 51.125 20 1 95.25 646 LYS B N 1
ATOM 11646 C CA . LYS B 1 646 ? 10.18 50.5 21.219 1 95.25 646 LYS B CA 1
ATOM 11647 C C . LYS B 1 646 ? 9.648 51.188 22.469 1 95.25 646 LYS B C 1
ATOM 11649 O O . LYS B 1 646 ? 9.57 50.562 23.531 1 95.25 646 LYS B O 1
ATOM 11654 N N . LYS B 1 647 ? 9.227 52.406 22.297 1 93.94 647 LYS B N 1
ATOM 11655 C CA . LYS B 1 647 ? 8.727 53.188 23.438 1 93.94 647 LYS B CA 1
ATOM 11656 C C . LYS B 1 647 ? 7.219 53.031 23.578 1 93.94 647 LYS B C 1
ATOM 11658 O O . LYS B 1 647 ? 6.676 53.219 24.672 1 93.94 647 LYS B O 1
ATOM 11663 N N . SER B 1 648 ? 6.598 52.781 22.547 1 96.06 648 SER B N 1
ATOM 11664 C CA . SER B 1 648 ? 5.145 52.656 22.547 1 96.06 648 SER B CA 1
ATOM 11665 C C . SER B 1 648 ? 4.703 51.312 21.906 1 96.06 648 SER B C 1
ATOM 11667 O O . SER B 1 648 ? 4.305 51.281 20.75 1 96.06 648 SER B O 1
ATOM 11669 N N . CYS B 1 649 ? 4.738 50.312 22.641 1 97.06 649 CYS B N 1
ATOM 11670 C CA . CYS B 1 649 ? 4.375 48.969 22.203 1 97.06 649 CYS B CA 1
ATOM 11671 C C . CYS B 1 649 ? 3.873 48.125 23.375 1 97.06 649 CYS B C 1
ATOM 11673 O O . CYS B 1 649 ? 4.066 48.5 24.531 1 97.06 649 CYS B O 1
ATOM 11675 N N . PRO B 1 650 ? 3.129 47.062 23.094 1 96.75 650 PRO B N 1
ATOM 11676 C CA . PRO B 1 650 ? 2.748 46.125 24.188 1 96.75 650 PRO B CA 1
ATOM 11677 C C . PRO B 1 650 ? 3.953 45.625 24.969 1 96.75 650 PRO B C 1
ATOM 11679 O O . PRO B 1 650 ? 5.043 45.469 24.406 1 96.75 650 PRO B O 1
ATOM 11682 N N . SER B 1 651 ? 3.771 45.188 26.172 1 96.62 651 SER B N 1
ATOM 11683 C CA . SER B 1 651 ? 4.859 44.844 27.078 1 96.62 651 SER B CA 1
ATOM 11684 C C . SER B 1 651 ? 5.613 43.594 26.562 1 96.62 651 SER B C 1
ATOM 11686 O O . SER B 1 651 ? 6.82 43.469 26.781 1 96.62 651 SER B O 1
ATOM 11688 N N . TYR B 1 652 ? 4.945 42.656 25.906 1 96.88 652 TYR B N 1
ATOM 11689 C CA . TYR B 1 652 ? 5.59 41.438 25.469 1 96.88 652 TYR B CA 1
ATOM 11690 C C . TYR B 1 652 ? 6.574 41.719 24.344 1 96.88 652 TYR B C 1
ATOM 11692 O O . TYR B 1 652 ? 7.434 40.875 24.047 1 96.88 652 TYR B O 1
ATOM 11700 N N . LEU B 1 653 ? 6.48 42.875 23.719 1 97.94 653 LEU B N 1
ATOM 11701 C CA . LEU B 1 653 ? 7.371 43.25 22.625 1 97.94 653 LEU B CA 1
ATOM 11702 C C . LEU B 1 653 ? 8.586 44 23.141 1 97.94 653 LEU B C 1
ATOM 11704 O O . LEU B 1 653 ? 9.562 44.219 22.406 1 97.94 653 LEU B O 1
ATOM 11708 N N . THR B 1 654 ? 8.562 44.406 24.391 1 97.75 654 THR B N 1
ATOM 11709 C CA . THR B 1 654 ? 9.742 45.031 25 1 97.75 654 THR B CA 1
ATOM 11710 C C . THR B 1 654 ? 10.805 43.969 25.297 1 97.75 654 THR B C 1
ATOM 11712 O O . THR B 1 654 ? 10.492 42.781 25.422 1 97.75 654 THR B O 1
ATOM 11715 N N . LYS B 1 655 ? 12.031 44.406 25.406 1 97.62 655 LYS B N 1
ATOM 11716 C CA . LYS B 1 655 ? 13.117 43.469 25.688 1 97.62 655 LYS B CA 1
ATOM 11717 C C . LYS B 1 655 ? 12.906 42.781 27.016 1 97.62 655 LYS B C 1
ATOM 11719 O O . LYS B 1 655 ? 13.062 41.562 27.109 1 97.62 655 LYS B O 1
ATOM 11724 N N . ASP B 1 656 ? 12.578 43.562 28 1 97.12 656 ASP B N 1
ATOM 11725 C CA . ASP B 1 656 ? 12.352 43 29.328 1 97.12 656 ASP B CA 1
ATOM 11726 C C . ASP B 1 656 ? 11.164 42.031 29.312 1 97.12 656 ASP B C 1
ATOM 11728 O O . ASP B 1 656 ? 11.219 40.969 29.938 1 97.12 656 ASP B O 1
ATOM 11732 N N . GLY B 1 657 ? 10.086 42.438 28.719 1 97.75 657 GLY B N 1
ATOM 11733 C CA . GLY B 1 657 ? 8.922 41.562 28.641 1 97.75 657 GLY B CA 1
ATOM 11734 C C . GLY B 1 657 ? 9.195 40.281 27.891 1 97.75 657 GLY B C 1
ATOM 11735 O O . GLY B 1 657 ? 8.766 39.219 28.328 1 97.75 657 GLY B O 1
ATOM 11736 N N . PHE B 1 658 ? 9.891 40.375 26.797 1 97.81 658 PHE B N 1
ATOM 11737 C CA . PHE B 1 658 ? 10.266 39.219 25.984 1 97.81 658 PHE B CA 1
ATOM 11738 C C . PHE B 1 658 ? 11.109 38.25 26.797 1 97.81 658 PHE B C 1
ATOM 11740 O O . PHE B 1 658 ? 10.828 37.062 26.812 1 97.81 658 PHE B O 1
ATOM 11747 N N . GLU B 1 659 ? 12.094 38.75 27.5 1 97.81 659 GLU B N 1
ATOM 11748 C CA . GLU B 1 659 ? 13 37.906 28.266 1 97.81 659 GLU B CA 1
ATOM 11749 C C . GLU B 1 659 ? 12.281 37.25 29.438 1 97.81 659 GLU B C 1
ATOM 11751 O O . GLU B 1 659 ? 12.555 36.094 29.766 1 97.81 659 GLU B O 1
ATOM 11756 N N . THR B 1 660 ? 11.406 37.969 30.016 1 97.31 660 THR B N 1
ATOM 11757 C CA . THR B 1 660 ? 10.641 37.406 31.125 1 97.31 660 THR B CA 1
ATOM 11758 C C . THR B 1 660 ? 9.75 36.281 30.656 1 97.31 660 THR B C 1
ATOM 11760 O O . THR B 1 660 ? 9.695 35.219 31.297 1 97.31 660 THR B O 1
ATOM 11763 N N . LEU B 1 661 ? 9.094 36.438 29.594 1 97.31 661 LEU B N 1
ATOM 11764 C CA . LEU B 1 661 ? 8.227 35.406 29.062 1 97.31 661 LEU B CA 1
ATOM 11765 C C . LEU B 1 661 ? 9.039 34.188 28.656 1 97.31 661 LEU B C 1
ATOM 11767 O O . LEU B 1 661 ? 8.602 33.031 28.844 1 97.31 661 LEU B O 1
ATOM 11771 N N . LYS B 1 662 ? 10.148 34.375 28.109 1 95.88 662 LYS B N 1
ATOM 11772 C CA . LYS B 1 662 ? 11 33.312 27.609 1 95.88 662 LYS B CA 1
ATOM 11773 C C . LYS B 1 662 ? 11.586 32.5 28.75 1 95.88 662 LYS B C 1
ATOM 11775 O O . LYS B 1 662 ? 11.703 31.266 28.656 1 95.88 662 LYS B O 1
ATOM 11780 N N . THR B 1 663 ? 11.914 33.094 29.938 1 94.69 663 THR B N 1
ATOM 11781 C CA . THR B 1 663 ? 12.742 32.438 30.938 1 94.69 663 THR B CA 1
ATOM 11782 C C . THR B 1 663 ? 11.906 32.094 32.188 1 94.69 663 THR B C 1
ATOM 11784 O O . THR B 1 663 ? 12.297 31.219 32.969 1 94.69 663 THR B O 1
ATOM 11787 N N . SER B 1 664 ? 10.805 32.656 32.375 1 93.5 664 SER B N 1
ATOM 11788 C CA . SER B 1 664 ? 10.062 32.5 33.594 1 93.5 664 SER B CA 1
ATOM 11789 C C . SER B 1 664 ? 9.219 31.25 33.625 1 93.5 664 SER B C 1
ATOM 11791 O O . SER B 1 664 ? 8.719 30.828 34.656 1 93.5 664 SER B O 1
ATOM 11793 N N . GLY B 1 665 ? 8.969 30.641 32.469 1 90.94 665 GLY B N 1
ATOM 11794 C CA . GLY B 1 665 ? 8.07 29.516 32.375 1 90.94 665 GLY B CA 1
ATOM 11795 C C . GLY B 1 665 ? 6.617 29.906 32.156 1 90.94 665 GLY B C 1
ATOM 11796 O O . GLY B 1 665 ? 5.73 29.062 32.125 1 90.94 665 GLY B O 1
ATOM 11797 N N . ALA B 1 666 ? 6.395 31.156 32 1 94.19 666 ALA B N 1
ATOM 11798 C CA . ALA B 1 666 ? 5.047 31.703 31.844 1 94.19 666 ALA B CA 1
ATOM 11799 C C . ALA B 1 666 ? 4.34 31.094 30.641 1 94.19 666 ALA B C 1
ATOM 11801 O O . ALA B 1 666 ? 3.119 30.938 30.641 1 94.19 666 ALA B O 1
ATOM 11802 N N . LEU B 1 667 ? 5.082 30.688 29.688 1 93.94 667 LEU B N 1
ATOM 11803 C CA . LEU B 1 667 ? 4.496 30.188 28.453 1 93.94 667 LEU B CA 1
ATOM 11804 C C . LEU B 1 667 ? 3.875 28.812 28.656 1 93.94 667 LEU B C 1
ATOM 11806 O O . LEU B 1 667 ? 3.045 28.375 27.844 1 93.94 667 LEU B O 1
ATOM 11810 N N . ASN B 1 668 ? 4.223 28.141 29.672 1 89.75 668 ASN B N 1
ATOM 11811 C CA . ASN B 1 668 ? 3.699 26.812 29.938 1 89.75 668 ASN B CA 1
ATOM 11812 C C . ASN B 1 668 ? 2.236 26.859 30.375 1 89.75 668 ASN B C 1
ATOM 11814 O O . ASN B 1 668 ? 1.551 25.828 30.375 1 89.75 668 ASN B O 1
ATOM 11818 N N . SER B 1 669 ? 1.754 28 30.641 1 93.62 669 SER B N 1
ATOM 11819 C CA . SER B 1 669 ? 0.39 28.156 31.141 1 93.62 669 SER B CA 1
ATOM 11820 C C . SER B 1 669 ? -0.619 28.156 29.984 1 93.62 669 SER B C 1
ATOM 11822 O O . SER B 1 669 ? -1.818 27.984 30.219 1 93.62 669 SER B O 1
ATOM 11824 N N . PHE B 1 670 ? -0.183 28.219 28.797 1 95.75 670 PHE B N 1
ATOM 11825 C CA . PHE B 1 670 ? -1.088 28.469 27.688 1 95.75 670 PHE B CA 1
ATOM 11826 C C . PHE B 1 670 ? -1.687 27.156 27.188 1 95.75 670 PHE B C 1
ATOM 11828 O O . PHE B 1 670 ? -0.999 26.141 27.125 1 95.75 670 PHE B O 1
ATOM 11835 N N . ARG B 1 671 ? -2.936 27.172 26.875 1 94.31 671 ARG B N 1
ATOM 11836 C CA . ARG B 1 671 ? -3.676 26.141 26.156 1 94.31 671 ARG B CA 1
ATOM 11837 C C . ARG B 1 671 ? -4.559 26.766 25.078 1 94.31 671 ARG B C 1
ATOM 11839 O O . ARG B 1 671 ? -5.402 27.609 25.375 1 94.31 671 ARG B O 1
ATOM 11846 N N . LEU B 1 672 ? -4.355 26.359 23.875 1 95.06 672 LEU B N 1
ATOM 11847 C CA . LEU B 1 672 ? -5.105 26.953 22.766 1 95.06 672 LEU B CA 1
ATOM 11848 C C . LEU B 1 672 ? -6.207 26.016 22.297 1 95.06 672 LEU B C 1
ATOM 11850 O O . LEU B 1 672 ? -5.934 24.891 21.859 1 95.06 672 LEU B O 1
ATOM 11854 N N . HIS B 1 673 ? -7.418 26.484 22.359 1 94.31 673 HIS B N 1
ATOM 11855 C CA . HIS B 1 673 ? -8.602 25.75 21.938 1 94.31 673 HIS B CA 1
ATOM 11856 C C . HIS B 1 673 ? -9.141 26.312 20.625 1 94.31 673 HIS B C 1
ATOM 11858 O O . HIS B 1 673 ? -9.469 27.5 20.531 1 94.31 673 HIS B O 1
ATOM 11864 N N . THR B 1 674 ? -9.219 25.438 19.641 1 93.12 674 THR B N 1
ATOM 11865 C CA . THR B 1 674 ? -9.859 25.828 18.391 1 93.12 674 THR B CA 1
ATOM 11866 C C . THR B 1 674 ? -11.281 25.266 18.312 1 93.12 674 THR B C 1
ATOM 11868 O O . THR B 1 674 ? -11.516 24.219 17.719 1 93.12 674 THR B O 1
ATOM 11871 N N . GLU B 1 675 ? -12.148 25.953 18.844 1 92.81 675 GLU B N 1
ATOM 11872 C CA . GLU B 1 675 ? -13.547 25.562 18.922 1 92.81 675 GLU B CA 1
ATOM 11873 C C . GLU B 1 675 ? -14.414 26.734 19.391 1 92.81 675 GLU B C 1
ATOM 11875 O O . GLU B 1 675 ? -13.914 27.828 19.625 1 92.81 675 GLU B O 1
ATOM 11880 N N . SER B 1 676 ? -15.688 26.5 19.469 1 93.12 676 SER B N 1
ATOM 11881 C CA . SER B 1 676 ? -16.594 27.531 19.938 1 93.12 676 SER B CA 1
ATOM 11882 C C . SER B 1 676 ? -16.469 27.719 21.453 1 93.12 676 SER B C 1
ATOM 11884 O O . SER B 1 676 ? -16.031 26.812 22.156 1 93.12 676 SER B O 1
ATOM 11886 N N . ILE B 1 677 ? -16.844 28.891 21.906 1 95.44 677 ILE B N 1
ATOM 11887 C CA . ILE B 1 677 ? -16.797 29.203 23.328 1 95.44 677 ILE B CA 1
ATOM 11888 C C . ILE B 1 677 ? -17.656 28.203 24.094 1 95.44 677 ILE B C 1
ATOM 11890 O O . ILE B 1 677 ? -17.234 27.672 25.125 1 95.44 677 ILE B O 1
ATOM 11894 N N . LEU B 1 678 ? -18.828 27.953 23.562 1 94.56 678 LEU B N 1
ATOM 11895 C CA . LEU B 1 678 ? -19.75 27.031 24.219 1 94.56 678 LEU B CA 1
ATOM 11896 C C . LEU B 1 678 ? -19.156 25.641 24.328 1 94.56 678 LEU B C 1
ATOM 11898 O O . LEU B 1 678 ? -19.203 25.016 25.391 1 94.56 678 LEU B O 1
ATOM 11902 N N . ASP B 1 679 ? -18.625 25.172 23.234 1 93.19 679 ASP B N 1
ATOM 11903 C CA . ASP B 1 679 ? -18.047 23.828 23.219 1 93.19 679 ASP B CA 1
ATOM 11904 C C . ASP B 1 679 ? -16.859 23.734 24.172 1 93.19 679 ASP B C 1
ATOM 11906 O O . ASP B 1 679 ? -16.656 22.703 24.812 1 93.19 679 ASP B O 1
ATOM 11910 N N . ALA B 1 680 ? -16.016 24.734 24.234 1 94.56 680 ALA B N 1
ATOM 11911 C CA . ALA B 1 680 ? -14.875 24.75 25.141 1 94.56 680 ALA B CA 1
ATOM 11912 C C . ALA B 1 680 ? -15.336 24.719 26.594 1 94.56 680 ALA B C 1
ATOM 11914 O O . ALA B 1 680 ? -14.773 23.984 27.422 1 94.56 680 ALA B O 1
ATOM 11915 N N . LEU B 1 681 ? -16.344 25.5 26.906 1 96.25 681 LEU B N 1
ATOM 11916 C CA . LEU B 1 681 ? -16.859 25.547 28.281 1 96.25 681 LEU B CA 1
ATOM 11917 C C . LEU B 1 681 ? -17.438 24.188 28.688 1 96.25 681 LEU B C 1
ATOM 11919 O O . LEU B 1 681 ? -17.25 23.75 29.812 1 96.25 681 LEU B O 1
ATOM 11923 N N . LYS B 1 682 ? -18.094 23.594 27.75 1 94.06 682 LYS B N 1
ATOM 11924 C CA . LYS B 1 682 ? -18.703 22.297 28.016 1 94.06 682 LYS B CA 1
ATOM 11925 C C . LYS B 1 682 ? -17.641 21.25 28.328 1 94.06 682 LYS B C 1
ATOM 11927 O O . LYS B 1 682 ? -17.891 20.312 29.094 1 94.06 682 LYS B O 1
ATOM 11932 N N . SER B 1 683 ? -16.516 21.438 27.75 1 91.69 683 SER B N 1
ATOM 11933 C CA . SER B 1 683 ? -15.453 20.453 27.922 1 91.69 683 SER B CA 1
ATOM 11934 C C . SER B 1 683 ? -14.703 20.672 29.234 1 91.69 683 SER B C 1
ATOM 11936 O O . SER B 1 683 ? -13.922 19.828 29.656 1 91.69 683 SER B O 1
ATOM 11938 N N . MET B 1 684 ? -14.961 21.75 29.969 1 93.62 684 MET B N 1
ATOM 11939 C CA . MET B 1 684 ? -14.242 22.078 31.203 1 93.62 684 MET B CA 1
ATOM 11940 C C . MET B 1 684 ? -15.016 21.594 32.406 1 93.62 684 MET B C 1
ATOM 11942 O O . MET B 1 684 ? -16.25 21.609 32.438 1 93.62 684 MET B O 1
ATOM 11946 N N . ALA B 1 685 ? -14.289 21.219 33.438 1 92.5 685 ALA B N 1
ATOM 11947 C CA . ALA B 1 685 ? -14.883 20.688 34.656 1 92.5 685 ALA B CA 1
ATOM 11948 C C . ALA B 1 685 ? -15.609 21.781 35.438 1 92.5 685 ALA B C 1
ATOM 11950 O O . ALA B 1 685 ? -15.352 22.969 35.25 1 92.5 685 ALA B O 1
ATOM 11951 N N . ASP B 1 686 ? -16.5 21.344 36.438 1 94.5 686 ASP B N 1
ATOM 11952 C CA . ASP B 1 686 ? -17.219 22.266 37.312 1 94.5 686 ASP B CA 1
ATOM 11953 C C . ASP B 1 686 ? -16.266 23 38.25 1 94.5 686 ASP B C 1
ATOM 11955 O O . ASP B 1 686 ? -15.398 22.391 38.875 1 94.5 686 ASP B O 1
ATOM 11959 N N . GLY B 1 687 ? -16.391 24.266 38.25 1 95.62 687 GLY B N 1
ATOM 11960 C CA . GLY B 1 687 ? -15.617 25.062 39.188 1 95.62 687 GLY B CA 1
ATOM 11961 C C . GLY B 1 687 ? -14.133 25.109 38.844 1 95.62 687 GLY B C 1
ATOM 11962 O O . GLY B 1 687 ? -13.297 25.25 39.75 1 95.62 687 GLY B O 1
ATOM 11963 N N . TYR B 1 688 ? -13.867 24.953 37.656 1 95.56 688 TYR B N 1
ATOM 11964 C CA . TYR B 1 688 ? -12.477 24.875 37.219 1 95.56 688 TYR B CA 1
ATOM 11965 C C . TYR B 1 688 ? -11.883 26.25 37 1 95.56 688 TYR B C 1
ATOM 11967 O O . TYR B 1 688 ? -10.734 26.516 37.375 1 95.56 688 TYR B O 1
ATOM 11975 N N . LEU B 1 689 ? -12.641 27.188 36.5 1 97.69 689 LEU B N 1
ATOM 11976 C CA . LEU B 1 689 ? -12.156 28.5 36.094 1 97.69 689 LEU B CA 1
ATOM 11977 C C . LEU B 1 689 ? -12.273 29.5 37.219 1 97.69 689 LEU B C 1
ATOM 11979 O O . LEU B 1 689 ? -13.141 29.359 38.094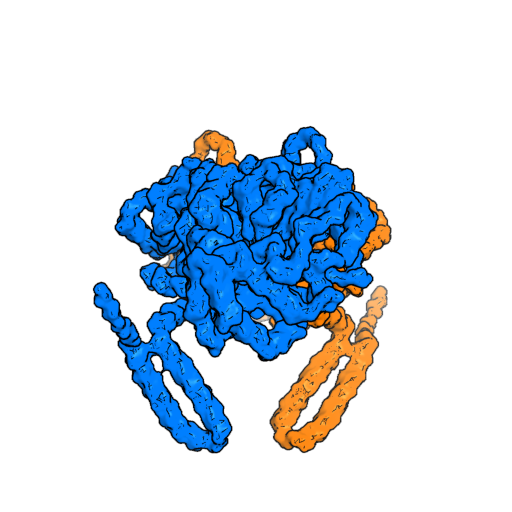 1 97.69 689 LEU B O 1
ATOM 11983 N N . THR B 1 690 ? -11.391 30.469 37.156 1 97.75 690 THR B N 1
ATOM 11984 C CA . THR B 1 690 ? -11.453 31.547 38.125 1 97.75 690 THR B CA 1
ATOM 11985 C C . THR B 1 690 ? -11.82 32.875 37.469 1 97.75 690 THR B C 1
ATOM 11987 O O . THR B 1 690 ? -12.453 33.719 38.062 1 97.75 690 THR B O 1
ATOM 11990 N N . ARG B 1 691 ? -11.352 33.062 36.281 1 97.88 691 ARG B N 1
ATOM 11991 C CA . ARG B 1 691 ? -11.586 34.281 35.562 1 97.88 691 ARG B CA 1
ATOM 11992 C C . ARG B 1 691 ? -11.969 34 34.094 1 97.88 691 ARG B C 1
ATOM 11994 O O . ARG B 1 691 ? -11.328 33.188 33.438 1 97.88 691 ARG B O 1
ATOM 12001 N N . LEU B 1 692 ? -13.016 34.656 33.625 1 97.94 692 LEU B N 1
ATOM 12002 C CA . LEU B 1 692 ? -13.422 34.625 32.25 1 97.94 692 LEU B CA 1
ATOM 12003 C C . LEU B 1 692 ? -13.367 36.031 31.625 1 97.94 692 LEU B C 1
ATOM 12005 O O . LEU B 1 692 ? -13.992 36.969 32.125 1 97.94 692 LEU B O 1
ATOM 12009 N N . VAL B 1 693 ? -12.609 36.156 30.578 1 97.31 693 VAL B N 1
ATOM 12010 C CA . VAL B 1 693 ? -12.562 37.406 29.812 1 97.31 693 VAL B CA 1
ATOM 12011 C C . VAL B 1 693 ? -13.109 37.156 28.406 1 97.31 693 VAL B C 1
ATOM 12013 O O . VAL B 1 693 ? -12.406 36.656 27.531 1 97.31 693 VAL B O 1
ATOM 12016 N N . VAL B 1 694 ? -14.297 37.625 28.062 1 95.19 694 VAL B N 1
ATOM 12017 C CA . VAL B 1 694 ? -14.969 37.219 26.828 1 95.19 694 VAL B CA 1
ATOM 12018 C C . VAL B 1 694 ? -15.156 38.406 25.906 1 95.19 694 VAL B C 1
ATOM 12020 O O . VAL B 1 694 ? -15.93 38.344 24.953 1 95.19 694 VAL B O 1
ATOM 12023 N N . MET B 1 695 ? -14.531 39.5 26.172 1 92.12 695 MET B N 1
ATOM 12024 C CA . MET B 1 695 ? -14.469 40.656 25.312 1 92.12 695 MET B CA 1
ATOM 12025 C C . MET B 1 695 ? -15.859 41.094 24.875 1 92.12 695 MET B C 1
ATOM 12027 O O . MET B 1 695 ? -16.781 41.156 25.688 1 92.12 695 MET B O 1
ATOM 12031 N N . ASP B 1 696 ? -16.062 41.344 23.547 1 92.12 696 ASP B N 1
ATOM 12032 C CA . ASP B 1 696 ? -17.328 41.906 23.078 1 92.12 696 ASP B CA 1
ATOM 12033 C C . ASP B 1 696 ? -18.141 40.875 22.297 1 92.12 696 ASP B C 1
ATOM 12035 O O . ASP B 1 696 ? -19.062 41.219 21.562 1 92.12 696 ASP B O 1
ATOM 12039 N N . HIS B 1 697 ? -17.828 39.625 22.453 1 91.44 697 HIS B N 1
ATOM 12040 C CA . HIS B 1 697 ? -18.438 38.594 21.578 1 91.44 697 HIS B CA 1
ATOM 12041 C C . HIS B 1 697 ? -19.938 38.5 21.812 1 91.44 697 HIS B C 1
ATOM 12043 O O . HIS B 1 697 ? -20.688 38.156 20.906 1 91.44 697 HIS B O 1
ATOM 12049 N N . MET B 1 698 ? -20.375 38.906 22.953 1 93.75 698 MET B N 1
ATOM 12050 C CA . MET B 1 698 ? -21.797 38.75 23.281 1 93.75 698 MET B CA 1
ATOM 12051 C C . MET B 1 698 ? -22.625 39.812 22.578 1 93.75 698 MET B C 1
ATOM 12053 O O . MET B 1 698 ? -23.844 39.656 22.438 1 93.75 698 MET B O 1
ATOM 12057 N N . ASP B 1 699 ? -21.984 40.844 22.094 1 92.44 699 ASP B N 1
ATOM 12058 C CA . ASP B 1 699 ? -22.656 41.844 21.281 1 92.44 699 ASP B CA 1
ATOM 12059 C C . ASP B 1 699 ? -23.141 41.281 19.969 1 92.44 699 ASP B C 1
ATOM 12061 O O . ASP B 1 699 ? -24 41.875 19.297 1 92.44 699 ASP B O 1
ATOM 12065 N N . TRP B 1 700 ? -22.641 40.188 19.594 1 88.12 700 TRP B N 1
ATOM 12066 C CA . TRP B 1 700 ? -22.875 39.656 18.266 1 88.12 700 TRP B CA 1
ATOM 12067 C C . TRP B 1 700 ? -24.156 38.844 18.219 1 88.12 700 TRP B C 1
ATOM 12069 O O . TRP B 1 700 ? -24.672 38.531 17.141 1 88.12 700 TRP B O 1
ATOM 12079 N N . PHE B 1 701 ? -24.75 38.594 19.344 1 90.81 701 PHE B N 1
ATOM 12080 C CA . PHE B 1 701 ? -25.938 37.781 19.406 1 90.81 701 PHE B CA 1
ATOM 12081 C C . PHE B 1 701 ? -27.188 38.625 19.234 1 90.81 701 PHE B C 1
ATOM 12083 O O . PHE B 1 701 ? -27.188 39.812 19.5 1 90.81 701 PHE B O 1
ATOM 12090 N N . ASP B 1 702 ? -28.203 37.906 18.797 1 88.88 702 ASP B N 1
ATOM 12091 C CA . ASP B 1 702 ? -29.516 38.531 18.641 1 88.88 702 ASP B CA 1
ATOM 12092 C C . ASP B 1 702 ? -30.312 38.406 19.938 1 88.88 702 ASP B C 1
ATOM 12094 O O . ASP B 1 702 ? -30.531 37.312 20.453 1 88.88 702 ASP B O 1
ATOM 12098 N N . PRO B 1 703 ? -30.828 39.531 20.406 1 90.31 703 PRO B N 1
ATOM 12099 C CA . PRO B 1 703 ? -31.594 39.5 21.656 1 90.31 703 PRO B CA 1
ATOM 12100 C C . PRO B 1 703 ? -32.875 38.688 21.547 1 90.31 703 PRO B C 1
ATOM 12102 O O . PRO B 1 703 ? -33.344 38.156 22.547 1 90.31 703 PRO B O 1
ATOM 12105 N N . ASP B 1 704 ? -33.375 38.562 20.344 1 89.12 704 ASP B N 1
ATOM 12106 C CA . ASP B 1 704 ? -34.625 37.812 20.156 1 89.12 704 ASP B CA 1
ATOM 12107 C C . ASP B 1 704 ? -34.344 36.312 20.016 1 89.12 704 ASP B C 1
ATOM 12109 O O . ASP B 1 704 ? -35.219 35.5 20.312 1 89.12 704 ASP B O 1
ATOM 12113 N N . PHE B 1 705 ? -33.219 35.938 19.609 1 88.75 705 PHE B N 1
ATOM 12114 C CA . PHE B 1 705 ? -32.844 34.562 19.453 1 88.75 705 PHE B CA 1
ATOM 12115 C C . PHE B 1 705 ? -31.516 34.281 20.188 1 88.75 705 PHE B C 1
ATOM 12117 O O . PHE B 1 705 ? -30.484 34.031 19.547 1 88.75 705 PHE B O 1
ATOM 12124 N N . CYS B 1 706 ? -31.562 34.25 21.484 1 89.62 706 CYS B N 1
ATOM 12125 C CA . CYS B 1 706 ? -30.328 34.25 22.25 1 89.62 706 CYS B CA 1
ATOM 12126 C C . CYS B 1 706 ? -30.172 32.938 23.016 1 89.62 706 CYS B C 1
ATOM 12128 O O . CYS B 1 706 ? -29.594 32.906 24.109 1 89.62 706 CYS B O 1
ATOM 12130 N N . GLU B 1 707 ? -30.641 31.828 22.453 1 91.44 707 GLU B N 1
ATOM 12131 C CA . GLU B 1 707 ? -30.562 30.531 23.125 1 91.44 707 GLU B CA 1
ATOM 12132 C C . GLU B 1 707 ? -29.125 30.094 23.312 1 91.44 707 GLU B C 1
ATOM 12134 O O . GLU B 1 707 ? -28.766 29.562 24.375 1 91.44 707 GLU B O 1
ATOM 12139 N N . GLU B 1 708 ? -28.375 30.328 22.312 1 91.94 708 GLU B N 1
ATOM 12140 C CA . GLU B 1 708 ? -26.984 29.938 22.406 1 91.94 708 GLU B CA 1
ATOM 12141 C C . GLU B 1 708 ? -26.25 30.734 23.484 1 91.94 708 GLU B C 1
ATOM 12143 O O . GLU B 1 708 ? -25.438 30.172 24.219 1 91.94 708 GLU B O 1
ATOM 12148 N N . LEU B 1 709 ? -26.5 32.031 23.5 1 95.31 709 LEU B N 1
ATOM 12149 C CA . LEU B 1 709 ? -25.859 32.875 24.516 1 95.31 709 LEU B CA 1
ATOM 12150 C C . LEU B 1 709 ? -26.359 32.5 25.922 1 95.31 709 LEU B C 1
ATOM 12152 O O . LEU B 1 709 ? -25.578 32.5 26.875 1 95.31 709 LEU B O 1
ATOM 12156 N N . ASP B 1 710 ? -27.594 32.188 25.984 1 96.75 710 ASP B N 1
ATOM 12157 C CA . ASP B 1 710 ? -28.172 31.75 27.25 1 96.75 710 ASP B CA 1
ATOM 12158 C C . ASP B 1 710 ? -27.453 30.5 27.75 1 96.75 710 ASP B C 1
ATOM 12160 O O . ASP B 1 710 ? -27.094 30.422 28.938 1 96.75 710 ASP B O 1
ATOM 12164 N N . SER B 1 711 ? -27.25 29.594 26.844 1 96.44 711 SER B N 1
ATOM 12165 C CA . SER B 1 711 ? -26.547 28.375 27.188 1 96.44 711 SER B CA 1
ATOM 12166 C C . SER B 1 711 ? -25.094 28.656 27.562 1 96.44 711 SER B C 1
ATOM 12168 O O . SER B 1 711 ? -24.531 28.016 28.453 1 96.44 711 SER B O 1
ATOM 12170 N N . GLU B 1 712 ? -24.484 29.578 26.875 1 97 712 GLU B N 1
ATOM 12171 C CA . GLU B 1 712 ? -23.094 29.953 27.156 1 97 712 GLU B CA 1
ATOM 12172 C C . GLU B 1 712 ? -22.938 30.5 28.562 1 97 712 GLU B C 1
ATOM 12174 O O . GLU B 1 712 ? -22.031 30.094 29.297 1 97 712 GLU B O 1
ATOM 12179 N N . ILE B 1 713 ? -23.844 31.359 28.953 1 97.75 713 ILE B N 1
ATOM 12180 C CA . ILE B 1 713 ? -23.766 32 30.266 1 97.75 713 ILE B CA 1
ATOM 12181 C C . ILE B 1 713 ? -24.031 30.953 31.359 1 97.75 713 ILE B C 1
ATOM 12183 O O . ILE B 1 713 ? -23.406 30.984 32.406 1 97.75 713 ILE B O 1
ATOM 12187 N N . ARG B 1 714 ? -24.922 30.047 31.031 1 97.44 714 ARG B N 1
ATOM 12188 C CA . ARG B 1 714 ? -25.172 28.953 31.953 1 97.44 714 ARG B CA 1
ATOM 12189 C C . ARG B 1 714 ? -23.906 28.109 32.156 1 97.44 714 ARG B C 1
ATOM 12191 O O . ARG B 1 714 ? -23.578 27.75 33.281 1 97.44 714 ARG B O 1
ATOM 12198 N N . GLU B 1 715 ? -23.234 27.828 31.094 1 97.56 715 GLU B N 1
ATOM 12199 C CA . GLU B 1 715 ? -22.016 27.031 31.172 1 97.56 715 GLU B CA 1
ATOM 12200 C C . GLU B 1 715 ? -20.891 27.828 31.828 1 97.56 715 GLU B C 1
ATOM 12202 O O . GLU B 1 715 ? -20.031 27.25 32.531 1 97.56 715 GLU B O 1
ATOM 12207 N N . MET B 1 716 ? -20.891 29.156 31.656 1 97.81 716 MET B N 1
ATOM 12208 C CA . MET B 1 716 ? -19.922 29.984 32.375 1 97.81 716 MET B CA 1
ATOM 12209 C C . MET B 1 716 ? -20.078 29.828 33.875 1 97.81 716 MET B C 1
ATOM 12211 O O . MET B 1 716 ? -19.094 29.641 34.594 1 97.81 716 MET B O 1
ATOM 12215 N N . LYS B 1 717 ? -21.297 29.875 34.219 1 97.62 717 LYS B N 1
ATOM 12216 C CA . LYS B 1 717 ? -21.594 29.734 35.656 1 97.62 717 LYS B CA 1
ATOM 12217 C C . LYS B 1 717 ? -21.125 28.391 36.188 1 97.62 717 LYS B C 1
ATOM 12219 O O . LYS B 1 717 ? -20.531 28.312 37.281 1 97.62 717 LYS B O 1
ATOM 12224 N N . ARG B 1 718 ? -21.391 27.391 35.438 1 97.44 718 ARG B N 1
ATOM 12225 C CA . ARG B 1 718 ? -21.016 26.047 35.844 1 97.44 718 ARG B CA 1
ATOM 12226 C C . ARG B 1 718 ? -19.5 25.906 35.969 1 97.44 718 ARG B C 1
ATOM 12228 O O . ARG B 1 718 ? -18.984 25.344 36.938 1 97.44 718 ARG B O 1
ATOM 12235 N N . ALA B 1 719 ? -18.75 26.406 35.031 1 97.38 719 ALA B N 1
ATOM 12236 C CA . ALA B 1 719 ? -17.312 26.203 34.906 1 97.38 719 ALA B CA 1
ATOM 12237 C C . ALA B 1 719 ? -16.547 27.078 35.906 1 97.38 719 ALA B C 1
ATOM 12239 O O . ALA B 1 719 ? -15.414 26.781 36.281 1 97.38 719 ALA B O 1
ATOM 12240 N N . LEU B 1 720 ? -17.172 28.141 36.406 1 97.44 720 LEU B N 1
ATOM 12241 C CA . LEU B 1 720 ? -16.516 29.078 37.312 1 97.44 720 LEU B CA 1
ATOM 12242 C C . LEU B 1 720 ? -16.547 28.562 38.75 1 97.44 720 LEU B C 1
ATOM 12244 O O . LEU B 1 720 ? -17.547 27.969 39.156 1 97.44 720 LEU B O 1
ATOM 12248 N N . GLN B 1 721 ? -15.523 28.859 39.469 1 96.81 721 GLN B N 1
ATOM 12249 C CA . GLN B 1 721 ? -15.531 28.594 40.875 1 96.81 721 GLN B CA 1
ATOM 12250 C C . GLN B 1 721 ? -16.328 29.656 41.656 1 96.81 721 GLN B C 1
ATOM 12252 O O . GLN B 1 721 ? -16.609 30.734 41.094 1 96.81 721 GLN B O 1
ATOM 12257 N N . ARG B 1 722 ? -16.625 29.266 42.906 1 96.19 722 ARG B N 1
ATOM 12258 C CA . ARG B 1 722 ? -17.25 30.266 43.75 1 96.19 722 ARG B CA 1
ATOM 12259 C C . ARG B 1 722 ? -16.359 31.5 43.875 1 96.19 722 ARG B C 1
ATOM 12261 O O . ARG B 1 722 ? -15.164 31.359 44.188 1 96.19 722 ARG B O 1
ATOM 12268 N N . GLY B 1 723 ? -16.875 32.625 43.594 1 95.69 723 GLY B N 1
ATOM 12269 C CA . GLY B 1 723 ? -16.094 33.844 43.656 1 95.69 723 GLY B CA 1
ATOM 12270 C C . GLY B 1 723 ? -15.453 34.188 42.312 1 95.69 723 GLY B C 1
ATOM 12271 O O . GLY B 1 723 ? -14.867 35.25 42.156 1 95.69 723 GLY B O 1
ATOM 12272 N N . GLY B 1 724 ? -15.609 33.25 41.438 1 97.12 724 GLY B N 1
ATOM 12273 C CA . GLY B 1 724 ? -15.086 33.469 40.094 1 97.12 724 GLY B CA 1
ATOM 12274 C C . GLY B 1 724 ? -15.805 34.625 39.375 1 97.12 724 GLY B C 1
ATOM 12275 O O . GLY B 1 724 ? -16.938 34.969 39.719 1 97.12 724 GLY B O 1
ATOM 12276 N N . GLN B 1 725 ? -15.156 35.188 38.312 1 97.88 725 GLN B N 1
ATOM 12277 C CA . GLN B 1 725 ? -15.688 36.406 37.719 1 97.88 725 GLN B CA 1
ATOM 12278 C C . GLN B 1 725 ? -15.641 36.312 36.188 1 97.88 725 GLN B C 1
ATOM 12280 O O . GLN B 1 725 ? -14.781 35.625 35.625 1 97.88 725 GLN B O 1
ATOM 12285 N N . VAL B 1 726 ? -16.609 37 35.562 1 98.19 726 VAL B N 1
ATOM 12286 C CA . VAL B 1 726 ? -16.688 37.156 34.125 1 98.19 726 VAL B CA 1
ATOM 12287 C C . VAL B 1 726 ? -16.547 38.625 33.75 1 98.19 726 VAL B C 1
ATOM 12289 O O . VAL B 1 726 ? -17.172 39.5 34.375 1 98.19 726 VAL B O 1
ATOM 12292 N N . TYR B 1 727 ? -15.719 38.875 32.781 1 97.81 727 TYR B N 1
ATOM 12293 C CA . TYR B 1 727 ? -15.5 40.25 32.312 1 97.81 727 TYR B CA 1
ATOM 12294 C C . TYR B 1 727 ? -15.867 40.375 30.844 1 97.81 727 TYR B C 1
ATOM 12296 O O . TYR B 1 727 ? -15.531 39.5 30.031 1 97.81 727 TYR B O 1
ATOM 12304 N N . TRP B 1 728 ? -16.594 41.438 30.469 1 97.12 728 TRP B N 1
ATOM 12305 C CA . TRP B 1 728 ? -16.938 41.625 29.078 1 97.12 728 TRP B CA 1
ATOM 12306 C C . TRP B 1 728 ? -17.016 43.125 28.75 1 97.12 728 TRP B C 1
ATOM 12308 O O . TRP B 1 728 ? -17.062 43.969 29.656 1 97.12 728 TRP B O 1
ATOM 12318 N N . ARG B 1 729 ? -16.875 43.438 27.453 1 96.19 729 ARG B N 1
ATOM 12319 C CA . ARG B 1 729 ? -17.031 44.781 26.906 1 96.19 729 ARG B CA 1
ATOM 12320 C C . ARG B 1 729 ? -18.172 44.844 25.906 1 96.19 729 ARG B C 1
ATOM 12322 O O . ARG B 1 729 ? -18.578 43.812 25.359 1 96.19 729 ARG B O 1
ATOM 12329 N N . SER B 1 730 ? -18.719 46.062 25.766 1 95.44 730 SER B N 1
ATOM 12330 C CA . SER B 1 730 ? -19.859 46.219 24.859 1 95.44 730 SER B CA 1
ATOM 12331 C C . SER B 1 730 ? -19.844 47.562 24.172 1 95.44 730 SER B C 1
ATOM 12333 O O . SER B 1 730 ? -19.297 48.531 24.703 1 95.44 730 SER B O 1
ATOM 12335 N N . ALA B 1 731 ? -20.422 47.562 23.031 1 92.75 731 ALA B N 1
ATOM 12336 C CA . ALA B 1 731 ? -20.609 48.812 22.297 1 92.75 731 ALA B CA 1
ATOM 12337 C C . ALA B 1 731 ? -21.734 49.656 22.922 1 92.75 731 ALA B C 1
ATOM 12339 O O . ALA B 1 731 ? -21.844 50.844 22.656 1 92.75 731 ALA B O 1
ATOM 12340 N N . GLY B 1 732 ? -22.484 49.031 23.734 1 93.31 732 GLY B N 1
ATOM 12341 C CA . GLY B 1 732 ? -23.531 49.719 24.469 1 93.31 732 GLY B CA 1
ATOM 12342 C C . GLY B 1 732 ? -23.172 50 25.922 1 93.31 732 GLY B C 1
ATOM 12343 O O . GLY B 1 732 ? -22.375 49.281 26.516 1 93.31 732 GLY B O 1
ATOM 12344 N N . THR B 1 733 ? -23.797 51 26.469 1 94.62 733 THR B N 1
ATOM 12345 C CA . THR B 1 733 ? -23.531 51.344 27.859 1 94.62 733 THR B CA 1
ATOM 12346 C C . THR B 1 733 ? -24.25 50.406 28.797 1 94.62 733 THR B C 1
ATOM 12348 O O . THR B 1 733 ? -23.828 50.219 29.953 1 94.62 733 THR B O 1
ATOM 12351 N N . LYS B 1 734 ? -25.328 49.875 28.328 1 93.94 734 LYS B N 1
ATOM 12352 C CA . LYS B 1 734 ? -26.094 48.906 29.094 1 93.94 734 LYS B CA 1
ATOM 12353 C C . LYS B 1 734 ? -26.469 47.719 28.219 1 93.94 734 LYS B C 1
ATOM 12355 O O . LYS B 1 734 ? -27.609 47.594 27.781 1 93.94 734 LYS B O 1
ATOM 12360 N N . PRO B 1 735 ? -25.641 46.781 28.141 1 95.25 735 PRO B N 1
ATOM 12361 C CA . PRO B 1 735 ? -25.906 45.625 27.297 1 95.25 735 PRO B CA 1
ATOM 12362 C C . PRO B 1 735 ? -27.109 44.812 27.766 1 95.25 735 PRO B C 1
ATOM 12364 O O . PRO B 1 735 ? -27.281 44.562 28.969 1 95.25 735 PRO B O 1
ATOM 12367 N N . TRP B 1 736 ? -27.906 44.375 26.812 1 94.75 736 TRP B N 1
ATOM 12368 C CA . TRP B 1 736 ? -29.156 43.688 27.109 1 94.75 736 TRP B CA 1
ATOM 12369 C C . TRP B 1 736 ? -28.906 42.344 27.812 1 94.75 736 TRP B C 1
ATOM 12371 O O . TRP B 1 736 ? -29.75 41.875 28.578 1 94.75 736 TRP B O 1
ATOM 12381 N N . TYR B 1 737 ? -27.812 41.719 27.656 1 96.06 737 TYR B N 1
ATOM 12382 C CA . TYR B 1 737 ? -27.562 40.375 28.156 1 96.06 737 TYR B CA 1
ATOM 12383 C C . TYR B 1 737 ? -27.125 40.406 29.625 1 96.06 737 TYR B C 1
ATOM 12385 O O . TYR B 1 737 ? -26.891 39.375 30.234 1 96.06 737 TYR B O 1
ATOM 12393 N N . ASN B 1 738 ? -26.953 41.625 30.234 1 96.62 738 ASN B N 1
ATOM 12394 C CA . ASN B 1 738 ? -26.797 41.719 31.688 1 96.62 738 ASN B CA 1
ATOM 12395 C C . ASN B 1 738 ? -27.922 41 32.406 1 96.62 738 ASN B C 1
ATOM 12397 O O . ASN B 1 738 ? -27.719 40.406 33.469 1 96.62 738 ASN B O 1
ATOM 12401 N N . ALA B 1 739 ? -29.062 41.094 31.766 1 96.06 739 ALA B N 1
ATOM 12402 C CA . ALA B 1 739 ? -30.25 40.438 32.312 1 96.06 739 ALA B CA 1
ATOM 12403 C C . ALA B 1 739 ? -30.078 38.906 32.344 1 96.06 739 ALA B C 1
ATOM 12405 O O . ALA B 1 739 ? -30.594 38.25 33.25 1 96.06 739 ALA B O 1
ATOM 12406 N N . LEU B 1 740 ? -29.359 38.406 31.391 1 96.94 740 LEU B N 1
ATOM 12407 C CA . LEU B 1 740 ? -29.125 36.969 31.344 1 96.94 740 LEU B CA 1
ATOM 12408 C C . LEU B 1 740 ? -28.203 36.531 32.469 1 96.94 740 LEU B C 1
ATOM 12410 O O . LEU B 1 740 ? -28.359 35.438 33.031 1 96.94 740 LEU B O 1
ATOM 12414 N N . PHE B 1 741 ? -27.203 37.312 32.812 1 97.69 741 PHE B N 1
ATOM 12415 C CA . PHE B 1 741 ? -26.328 37.031 33.938 1 97.69 741 PHE B CA 1
ATOM 12416 C C . PHE B 1 741 ? -27.125 36.969 35.219 1 97.69 741 PHE B C 1
ATOM 12418 O O . PHE B 1 741 ? -26.891 36.094 36.062 1 97.69 741 PHE B O 1
ATOM 12425 N N . GLU B 1 742 ? -28.031 37.875 35.375 1 96.94 742 GLU B N 1
ATOM 12426 C CA . GLU B 1 742 ? -28.906 37.906 36.562 1 96.94 742 GLU B CA 1
ATOM 12427 C C . GLU B 1 742 ? -29.781 36.656 36.594 1 96.94 742 GLU B C 1
ATOM 12429 O O . GLU B 1 742 ? -29.953 36.031 37.656 1 96.94 742 GLU B O 1
ATOM 12434 N N . LYS B 1 743 ? -30.281 36.406 35.5 1 96.75 743 LYS B N 1
ATOM 12435 C CA . LYS B 1 743 ? -31.156 35.25 35.344 1 96.75 743 LYS B CA 1
ATOM 12436 C C . LYS B 1 743 ? -30.453 33.969 35.812 1 96.75 743 LYS B C 1
ATOM 12438 O O . LYS B 1 743 ? -31.062 33.094 36.438 1 96.75 743 LYS B O 1
ATOM 12443 N N . HIS B 1 744 ? -29.219 33.844 35.531 1 97.12 744 HIS B N 1
ATOM 12444 C CA . HIS B 1 744 ? -28.5 32.594 35.844 1 97.12 744 HIS B CA 1
ATOM 12445 C C . HIS B 1 744 ? -27.797 32.688 37.188 1 97.12 744 HIS B C 1
ATOM 12447 O O . HIS B 1 744 ? -26.953 31.859 37.5 1 97.12 744 HIS B O 1
ATOM 12453 N N . GLY B 1 745 ? -28.016 33.719 37.969 1 96.19 745 GLY B N 1
ATOM 12454 C CA . GLY B 1 745 ? -27.641 33.75 39.375 1 96.19 745 GLY B CA 1
ATOM 12455 C C . GLY B 1 745 ? -26.312 34.438 39.625 1 96.19 745 GLY B C 1
ATOM 12456 O O . GLY B 1 745 ? -25.734 34.312 40.688 1 96.19 745 GLY B O 1
ATOM 12457 N N . PHE B 1 746 ? -25.797 35.094 38.656 1 97.75 746 PHE B N 1
ATOM 12458 C CA . PHE B 1 746 ? -24.625 35.906 38.938 1 97.75 746 PHE B CA 1
ATOM 12459 C C . PHE B 1 746 ? -24.969 37.062 39.844 1 97.75 746 PHE B C 1
ATOM 12461 O O . PHE B 1 746 ? -26.094 37.562 39.844 1 97.75 746 PHE B O 1
ATOM 12468 N N . VAL B 1 747 ? -23.922 37.5 40.562 1 96.88 747 VAL B N 1
ATOM 12469 C CA . VAL B 1 747 ? -24.141 38.625 41.469 1 96.88 747 VAL B CA 1
ATOM 12470 C C . VAL B 1 747 ? -23.094 39.688 41.188 1 96.88 747 VAL B C 1
ATOM 12472 O O . VAL B 1 747 ? -22.156 39.469 40.406 1 96.88 747 VAL B O 1
ATOM 12475 N N . ASN B 1 748 ? -23.422 40.969 41.656 1 94.69 748 ASN B N 1
ATOM 12476 C CA . ASN B 1 748 ? -22.516 42.094 41.531 1 94.69 748 ASN B CA 1
ATOM 12477 C C . ASN B 1 748 ? -22.203 42.406 40.062 1 94.69 748 ASN B C 1
ATOM 12479 O O . ASN B 1 748 ? -21.031 42.469 39.656 1 94.69 748 ASN B O 1
ATOM 12483 N N . ILE B 1 749 ? -23.266 42.344 39.312 1 96.88 749 ILE B N 1
ATOM 12484 C CA . ILE B 1 749 ? -23.125 42.781 37.906 1 96.88 749 ILE B CA 1
ATOM 12485 C C . ILE B 1 749 ? -22.922 44.281 37.844 1 96.88 749 ILE B C 1
ATOM 12487 O O . ILE B 1 749 ? -23.875 45.031 38 1 96.88 749 ILE B O 1
ATOM 12491 N N . GLU B 1 750 ? -21.703 44.656 37.625 1 95.38 750 GLU B N 1
ATOM 12492 C CA . GLU B 1 750 ? -21.406 46.094 37.75 1 95.38 750 GLU B CA 1
ATOM 12493 C C . GLU B 1 750 ? -20.594 46.594 36.562 1 95.38 750 GLU B C 1
ATOM 12495 O O . GLU B 1 750 ? -19.812 45.875 35.969 1 95.38 750 GLU B O 1
ATOM 12500 N N . ALA B 1 751 ? -20.797 47.844 36.281 1 96.44 751 ALA B N 1
ATOM 12501 C CA . ALA B 1 751 ? -20.016 48.562 35.25 1 96.44 751 ALA B CA 1
ATOM 12502 C C . ALA B 1 751 ? -18.703 49.062 35.844 1 96.44 751 ALA B C 1
ATOM 12504 O O . ALA B 1 751 ? -18.688 49.875 36.75 1 96.44 751 ALA B O 1
ATOM 12505 N N . LEU B 1 752 ? -17.703 48.562 35.375 1 96.25 752 LEU B N 1
ATOM 12506 C CA . LEU B 1 752 ? -16.375 48.969 35.812 1 96.25 752 LEU B CA 1
ATOM 12507 C C . LEU B 1 752 ? -15.977 50.281 35.156 1 96.25 752 LEU B C 1
ATOM 12509 O O . LEU B 1 752 ? -15.141 51.031 35.656 1 96.25 752 LEU B O 1
ATOM 12513 N N . GLY B 1 753 ? -16.5 50.5 33.906 1 94.81 753 GLY B N 1
ATOM 12514 C CA . GLY B 1 753 ? -16.297 51.719 33.156 1 94.81 753 GLY B CA 1
ATOM 12515 C C . GLY B 1 753 ? -17.391 51.969 32.125 1 94.81 753 GLY B C 1
ATOM 12516 O O . GLY B 1 753 ? -17.812 51.062 31.422 1 94.81 753 GLY B O 1
ATOM 12517 N N . ILE B 1 754 ? -17.922 53.156 32.125 1 95.56 754 ILE B N 1
ATOM 12518 C CA . ILE B 1 754 ? -18.906 53.625 31.141 1 95.56 754 ILE B CA 1
ATOM 12519 C C . ILE B 1 754 ? -18.359 54.875 30.422 1 95.56 754 ILE B C 1
ATOM 12521 O O . ILE B 1 754 ? -17.953 55.844 31.062 1 95.56 754 ILE B O 1
ATOM 12525 N N . ARG B 1 755 ? -18.375 54.781 29.234 1 94 755 ARG B N 1
ATOM 12526 C CA . ARG B 1 755 ? -17.844 55.875 28.438 1 94 755 ARG B CA 1
ATOM 12527 C C . ARG B 1 755 ? -18.797 57.062 28.438 1 94 755 ARG B C 1
ATOM 12529 O O . ARG B 1 755 ? -20 56.906 28.266 1 94 755 ARG B O 1
ATOM 12536 N N . ARG B 1 756 ? -18.25 58.156 28.641 1 91.88 756 ARG B N 1
ATOM 12537 C CA . ARG B 1 756 ? -18.969 59.438 28.562 1 91.88 756 ARG B CA 1
ATOM 12538 C C . ARG B 1 756 ? -18.359 60.344 27.5 1 91.88 756 ARG B C 1
ATOM 12540 O O . ARG B 1 756 ? -17.172 60.25 27.188 1 91.88 756 ARG B O 1
ATOM 12547 N N . PRO B 1 757 ? -19.25 61.219 26.984 1 89.56 757 PRO B N 1
ATOM 12548 C CA . PRO B 1 757 ? -18.719 62.125 25.969 1 89.56 757 PRO B CA 1
ATOM 12549 C C . PRO B 1 757 ? -17.531 62.938 26.469 1 89.56 757 PRO B C 1
ATOM 12551 O O . PRO B 1 757 ? -17.578 63.531 27.562 1 89.56 757 PRO B O 1
ATOM 12554 N N . GLY B 1 758 ? -16.438 62.812 25.766 1 88.44 758 GLY B N 1
ATOM 12555 C CA . GLY B 1 758 ? -15.266 63.594 26.078 1 88.44 758 GLY B CA 1
ATOM 12556 C C . GLY B 1 758 ? -14.281 62.906 26.984 1 88.44 758 GLY B C 1
ATOM 12557 O O . GLY B 1 758 ? -13.18 63.375 27.219 1 88.44 758 GLY B O 1
ATOM 12558 N N . GLN B 1 759 ? -14.664 61.781 27.484 1 91.94 759 GLN B N 1
ATOM 12559 C CA . GLN B 1 759 ? -13.797 61.062 28.391 1 91.94 759 GLN B CA 1
ATOM 12560 C C . GLN B 1 759 ? -13.57 59.625 27.906 1 91.94 759 GLN B C 1
ATOM 12562 O O . GLN B 1 759 ? -14.508 58.969 27.469 1 91.94 759 GLN B O 1
ATOM 12567 N N . ALA B 1 760 ? -12.32 59.219 28.031 1 93.62 760 ALA B N 1
ATOM 12568 C CA . ALA B 1 760 ? -11.969 57.875 27.609 1 93.62 760 ALA B CA 1
ATOM 12569 C C . ALA B 1 760 ? -11.969 56.906 28.797 1 93.62 760 ALA B C 1
ATOM 12571 O O . ALA B 1 760 ? -11.555 57.281 29.891 1 93.62 760 ALA B O 1
ATOM 12572 N N . ILE B 1 761 ? -12.352 55.688 28.594 1 93.44 761 ILE B N 1
ATOM 12573 C CA . ILE B 1 761 ? -12.383 54.688 29.672 1 93.44 761 ILE B CA 1
ATOM 12574 C C . ILE B 1 761 ? -11.094 53.875 29.656 1 93.44 761 ILE B C 1
ATOM 12576 O O . ILE B 1 761 ? -10.758 53.219 30.641 1 93.44 761 ILE B O 1
ATOM 12580 N N . ASP B 1 762 ? -10.422 53.875 28.594 1 94.5 762 ASP B N 1
ATOM 12581 C CA . ASP B 1 762 ? -9.133 53.219 28.438 1 94.5 762 ASP B CA 1
ATOM 12582 C C . ASP B 1 762 ? -8.398 53.75 27.203 1 94.5 762 ASP B C 1
ATOM 12584 O O . ASP B 1 762 ? -8.773 54.781 26.641 1 94.5 762 ASP B O 1
ATOM 12588 N N . ARG B 1 763 ? -7.371 53.125 26.656 1 96 763 ARG B N 1
ATOM 12589 C CA . ARG B 1 763 ? -6.555 53.656 25.578 1 96 763 ARG B CA 1
ATOM 12590 C C . ARG B 1 763 ? -7.168 53.312 24.219 1 96 763 ARG B C 1
ATOM 12592 O O . ARG B 1 763 ? -6.82 53.938 23.203 1 96 763 ARG B O 1
ATOM 12599 N N . VAL B 1 764 ? -8.062 52.312 24.203 1 94.88 764 VAL B N 1
ATOM 12600 C CA . VAL B 1 764 ? -8.742 51.969 22.969 1 94.88 764 VAL B CA 1
ATOM 12601 C C . VAL B 1 764 ? -10.039 52.781 22.844 1 94.88 764 VAL B C 1
ATOM 12603 O O . VAL B 1 764 ? -10.32 53.344 21.797 1 94.88 764 VAL B O 1
ATOM 12606 N N . ASN B 1 765 ? -10.828 52.781 23.859 1 95.12 765 ASN B N 1
ATOM 12607 C CA . ASN B 1 765 ? -12.023 53.594 24.016 1 95.12 765 ASN B CA 1
ATOM 12608 C C . ASN B 1 765 ? -13.062 53.281 22.938 1 95.12 765 ASN B C 1
ATOM 12610 O O . ASN B 1 765 ? -13.883 54.156 22.594 1 95.12 765 ASN B O 1
ATOM 12614 N N . MET B 1 766 ? -12.969 52.188 22.359 1 91.81 766 MET B N 1
ATOM 12615 C CA . MET B 1 766 ? -13.914 51.781 21.328 1 91.81 766 MET B CA 1
ATOM 12616 C C . MET B 1 766 ? -15.211 51.281 21.938 1 91.81 766 MET B C 1
ATOM 12618 O O . MET B 1 766 ? -16.281 51.438 21.359 1 91.81 766 MET B O 1
ATOM 12622 N N . TYR B 1 767 ? -15.109 50.656 23.031 1 93.5 767 TYR B N 1
ATOM 12623 C CA . TYR B 1 767 ? -16.281 50.094 23.703 1 93.5 767 TYR B CA 1
ATOM 12624 C C . TYR B 1 767 ? -16.891 51.094 24.672 1 93.5 767 TYR B C 1
ATOM 12626 O O . TYR B 1 767 ? -16.172 51.844 25.344 1 93.5 767 TYR B O 1
ATOM 12634 N N . ALA B 1 768 ? -18.156 51.031 24.75 1 94.94 768 ALA B N 1
ATOM 12635 C CA . ALA B 1 768 ? -18.875 52.031 25.562 1 94.94 768 ALA B CA 1
ATOM 12636 C C . ALA B 1 768 ? -18.922 51.594 27.016 1 94.94 768 ALA B C 1
ATOM 12638 O O . ALA B 1 768 ? -19.172 52.438 27.906 1 94.94 768 ALA B O 1
ATOM 12639 N N . SER B 1 769 ? -18.719 50.375 27.219 1 96 769 SER B N 1
ATOM 12640 C CA . SER B 1 769 ? -18.781 49.906 28.609 1 96 769 SER B CA 1
ATOM 12641 C C . SER B 1 769 ? -17.875 48.719 28.844 1 96 769 SER B C 1
ATOM 12643 O O . SER B 1 769 ? -17.516 48 27.906 1 96 769 SER B O 1
ATOM 12645 N N . PHE B 1 770 ? -17.438 48.5 30.094 1 97.19 770 PHE B N 1
ATOM 12646 C CA . PHE B 1 770 ? -16.688 47.375 30.656 1 97.19 770 PHE B CA 1
ATOM 12647 C C . PHE B 1 770 ? -17.375 46.844 31.906 1 97.19 770 PHE B C 1
ATOM 12649 O O . PHE B 1 770 ? -17.578 47.594 32.875 1 97.19 770 PHE B O 1
ATOM 12656 N N . TYR B 1 771 ? -17.75 45.562 31.844 1 97.62 771 TYR B N 1
ATOM 12657 C CA . TYR B 1 771 ? -18.578 45 32.906 1 97.62 771 TYR B CA 1
ATOM 12658 C C . TYR B 1 771 ? -17.906 43.781 33.562 1 97.62 771 TYR B C 1
ATOM 12660 O O . TYR B 1 771 ? -16.984 43.219 32.969 1 97.62 771 TYR B O 1
ATOM 12668 N N . ARG B 1 772 ? -18.375 43.469 34.812 1 97.88 772 ARG B N 1
ATOM 12669 C CA . ARG B 1 772 ? -17.984 42.25 35.562 1 97.88 772 ARG B CA 1
ATOM 12670 C C . ARG B 1 772 ? -19.172 41.625 36.25 1 97.88 772 ARG B C 1
ATOM 12672 O O . ARG B 1 772 ? -20.078 42.312 36.688 1 97.88 772 ARG B O 1
ATOM 12679 N N . ALA B 1 773 ? -19.219 40.375 36.25 1 97.94 773 ALA B N 1
ATOM 12680 C CA . ALA B 1 773 ? -20.172 39.594 37.031 1 97.94 773 ALA B CA 1
ATOM 12681 C C . ALA B 1 773 ? -19.469 38.531 37.875 1 97.94 773 ALA B C 1
ATOM 12683 O O . ALA B 1 773 ? -18.438 38 37.469 1 97.94 773 ALA B O 1
ATOM 12684 N N . THR B 1 774 ? -20.016 38.219 39.062 1 97.88 774 THR B N 1
ATOM 12685 C CA . THR B 1 774 ? -19.375 37.281 40 1 97.88 774 THR B CA 1
ATOM 12686 C C . THR B 1 774 ? -20.297 36.125 40.312 1 97.88 774 THR B C 1
ATOM 12688 O O . THR B 1 774 ? -21.5 36.312 40.5 1 97.88 774 THR B O 1
ATOM 12691 N N . LYS B 1 775 ? -19.703 35 40.25 1 97.19 775 LYS B N 1
ATOM 12692 C CA . LYS B 1 775 ? -20.438 33.844 40.75 1 97.19 775 LYS B CA 1
ATOM 12693 C C . LYS B 1 775 ? -20.5 33.844 42.281 1 97.19 775 LYS B C 1
ATOM 12695 O O . LYS B 1 775 ? -19.469 33.969 42.938 1 97.19 775 LYS B O 1
ATOM 12700 N N . PRO B 1 776 ? -21.656 33.625 42.875 1 95.31 776 PRO B N 1
ATOM 12701 C CA . PRO B 1 776 ? -21.75 33.625 44.344 1 95.31 776 PRO B CA 1
ATOM 12702 C C . PRO B 1 776 ? -21.172 32.375 44.969 1 95.31 776 PRO B C 1
ATOM 12704 O O . PRO B 1 776 ? -21.188 31.297 44.344 1 95.31 776 PRO B O 1
#

Secondary structure (DSSP, 8-state):
-----------HHHHHHHHHHHHHHHHHHHHHHHHHHH---HHHHHHHHHHHHHHHHHHHHHHHTHHHHHHHHHHHIIIIIS------SSHHHHHHHHHGGGGGGHHHHHTTTSTTHHHHHHHHHHHHHHHHHHTS--SPPEEEEET-TTSHHHHHHHHHS-GGGSSEEEEE-S-HHHHHHHHHHHHHHT-SSEEEE-S-TTT---TT-TTTTTTTEEEEEEES-GGG-S-HHHHHHHHHHHEEEEEEEEEEEE----SSPPTHHHHS--TT----HHHHHHHHHHHHTTT----HHHHHHHHHHSEEEEEEEEEE--SSTTTS-EEEEEEEEE-TTHHHHHHHH------TTTB--TTS-----------SSHHHHSTTS---GGGGS--SSBPP--TTSHHHHT-SS-S-SS--S-HHHHHHHH---TT-EEEEE-TTSHHHHHHHHHH--SEEEEEES-HHHHHHHHHHHHHHHHS-HHHHIIIIISS--TTHHHHIIIIIGGGS-HHHHHHHHHTGGGGTS-GGGSHHHHHHHHHHHHHHHHHT-HHHHHHHHT-SSHHHHHHHIIIIIHHHHT-HHHHHHHT-HHHHHHHH---HHHHHHHHTTS-HHHHHHHHHTTHHHHS-TTTT-HHHHHHHHSS--SSSS-GGGSHHHHHHHHHSSGGGGEEEEES-HHHHHHHBPTT-EEEEE-TTGGGGSBTTB-HHHHHHHHHHHHHEEEEEEEEEEESSSS-TTHHHHHHTT-EEEEEEEE-BTTB-SSSS--SSEEEEEE--/-----------HHHHHHHHHHHHHHHHHHHHHHHHHHH---HHHHHHHHHHHHHHHHHHHHHHHTHHHHHHHHHHHIIIIIS------SSHHHHHHHHHGGGGGGHHHHHTTTSTTHHHHHHHHHHHHHHHHHHTS--SPPEEEEET-TTSHHHHHHHHHS-GGGSSEEEEE-S-HHHHHHHHHHHHHHT-SSEEEE-S-TTT---TT-TTTTTTTEEEEEEES-GGG-S-HHHHHHHHHHHEEEEEEEEEEEE----SSPPTHHHHS--TT----HHHHHHHHHHHHTTT----HHHHHHHHHHSEEEEEEEEEE--SSTTTS-EEEEEEEEE-TTHHHHHHHHT-----TTTB--TTS--------S--TTHHHHSTTS---GGGGS--SSBPP--TTSHHHHT-SS-S-SS--S-HHHHHHHH---TT-EEEEE-TTSHHHHHHHHHH--SEEEEEES-HHHHHHHHHHHHHHHHS-HHHHIIIIISS--TTHHHHIIIIIGGGS-HHHHHHHHHTGGGGTS-GGGSHHHHHHHHHHHHHHHHHT-HHHHHHHHT-SSHHHHHHHIIIIIHHHHT-HHHHHHHT-HHHHHHHH---HHHHHHHHTTS-HHHHHHHHHTTHHHHS-TTTT-HHHHHHHHSS--SSSS-GGGSHHHHHHHHHSSGGGGEEEEES-HHHHHHHBPTT-EEEEE-TTGGGGSBTTB-HHHHHHHHHHHHHEEEEEEEEEEESSSS-TTHHHHHHTT-EEEEEEEE-BTTB-SSSS--SSEEEEEE--

Foldseek 3Di:
DCPPPPPPPQPVQLVVLVVVLVVLVVVLVVVLVVVCVPDVPVVVSVVVSVVSVVVSVVVSVCRSCVVVCVLVVVVCCLQPNVQLPCQDPDLLSSVQVSCVVPLVVVVVSCDLPQPCLLLLLLQQLQLVVVCCVVVVDVAAFEEEEEQCFLVPSVVSSCVQPNPVSHQAYEYEAQHPNSLVNNVVVVVVVVDPRYYYHNDDLLQDADVPCGPVQFQGGAEYEYGQCCQQDLDNVSNLVSVLRRHHLNHKYKYKHFAADDPDDQPLCVQVNAPPRHDDPCLHVVVQVSNVSSSGHHYCVSVSVNVQQWQWAAKAKAWRCSPPRPPRTTIMMITMTGHLSNLVVVCVVPCPVPPVFWFQPVVPDPPPPDPDPDPDPVVPPVSNPPPRSCSNAPPQAEDDDNCPDPLAVVDPAAAALDDQDDLVLVCVPQVAAQAAAEEEAPRQNQNVLVCLLPHLHQAYEYEAQHVNSVLNNQQLLLCLQWHALVQSCLCAFAQADQCQLVCLSNISVSSDGNVSSNSCNVVVCCRHPFVRLDHLQNVLLVVVQVLCVVLVCVVLLVCLLQPPDLVSNLVSCVPPVVCSCPPPVNVVQQQDQVCCCRRVVDAPLQVVQCVVPHDSVQLVQLQPNQLSNPDHNNAELQNVVCSHVSGHDQRYDRQCSHNVNSVCSNPVCSSSNHHYHNNDLLSRLVSTHFQQGQEYEYEAVQSNDDPVPCVVVLSNLLSVLRRHHAFGKYKYFGQHQDDPCLVSNVVNPWPDWDWPDARDRNDARRNSSSTGTMIMTGHD/DCPPPPPPPQPVQLVVLVVVLVVLVVVLVVVLVVVCVPDVDVVVSVVVSVVSVVVSVVSSVCRSCVVVCVLVVVVCCLQPNVQLPPQDPDLLSSVQVSCVVPLVVVVVSCDLPQPCLLLLLLQQLQLVVVCCVVVVDVAAFEEEEEQCFLVPSVVSSCVQPNPVSHQAYEYEAQHPNSLVNNVVVVVVVVDPRYYYHNDDLLQDADVPCGPVQFQGGAEYEYGQCCQQDLDNVSNLVSVLRRHHLNHKYKYKHFAADDPDDQPLCVQVNAPPRHDDPCLHVVVQVSNVSSSGHHYCVSVSVNVQQWQWAAKAKAWRCSPPRPPRTTIMMITMTGHLSNLVVVCVVPCPVPPVFWFQPVVPPPPPPDPDDDPDPVVPVPSNPPPRSCSNAPPQAEDDDNCPDPLAVVDDAAAALDDQDDLVLVCVPQVAAQAAAEEEAPRQNQNVLVCLLPHLHQAYEYEAQHVNSVLNNQQLLLCLQWHDLVQSCLCAFAQADQCQLVCLSNISVSSDGNVSSNSCNVVVCCRHPFVRLDHLQNVLLVVVQVLCVVLVCVVLLVCLLQPPDLVSNLVSCVPPVVCSCPPPVNVVQQQDQVCCCRRVVDAPLQVVQCVVPDDSVQLVQLQPNQQSNPDHNNAELQNVVCSHVSGHDQRYDRQCSHNVNSVCSNPVCSSSNHHYHNNDLLSSLVSTRFQQGQEYEYEAVQSNDDPVPCVVVLSNLLSVLRRHHAFGKYKYFGQHQDDPCLVSNVVNPWPDWDWPDARDRNDARDNSSSTRTMIMTGHD

pLDDT: mean 81.9, std 20.11, range [19.66, 98.69]

Solvent-accessible surface area (backbone atoms only — not comparable to full-atom values): 81283 Å² total; per-residue (Å²): 134,84,77,71,76,75,75,78,68,74,56,63,63,39,62,54,34,46,50,58,38,47,48,49,49,48,46,48,52,53,44,44,56,55,47,49,69,70,50,78,52,60,67,59,44,48,52,51,46,50,51,51,49,50,50,46,50,51,49,34,52,46,41,50,34,23,77,72,34,40,47,53,44,51,45,38,32,56,52,70,56,42,66,78,58,91,53,58,98,46,72,51,45,41,49,34,67,65,40,54,86,39,46,90,52,42,73,78,58,36,54,77,73,56,67,56,53,67,55,36,45,28,42,47,32,26,43,51,51,50,30,41,74,71,52,70,39,81,62,60,38,26,36,38,31,38,47,34,46,53,34,60,64,62,62,56,32,37,77,68,44,48,65,84,63,34,62,34,35,39,35,28,22,60,34,62,58,27,42,51,48,20,50,54,51,39,58,75,71,65,55,81,51,59,45,81,41,72,32,52,75,55,70,58,64,52,87,94,40,72,73,68,53,56,45,53,24,32,33,37,37,32,58,66,27,66,39,56,38,89,72,47,67,56,31,57,53,37,52,61,50,26,32,16,54,80,10,35,35,31,33,26,35,66,46,33,41,50,93,58,83,57,74,54,41,78,41,42,66,61,66,71,52,73,48,55,73,65,58,30,53,49,51,38,57,56,37,41,73,59,57,30,50,28,63,38,60,60,62,52,48,51,55,68,68,27,30,42,45,39,56,43,43,48,67,45,48,71,78,48,72,88,73,50,63,46,42,31,37,33,37,32,29,28,37,61,62,28,39,68,55,43,50,64,71,54,53,59,69,64,65,78,76,29,61,50,64,73,79,62,76,78,78,78,76,74,76,78,76,78,72,81,72,53,63,71,72,62,59,72,54,81,66,38,21,57,63,56,30,67,63,74,42,64,52,90,64,69,63,82,39,66,79,32,58,73,49,88,56,28,54,41,70,57,57,88,66,53,50,69,65,46,56,76,69,63,71,68,38,52,82,33,26,34,39,33,59,31,59,29,29,52,53,61,49,47,49,30,66,74,33,36,32,53,30,38,37,26,39,29,42,46,52,46,25,53,33,47,31,45,48,52,55,22,37,49,68,61,50,55,67,67,61,46,31,29,44,71,32,52,9,32,32,84,58,44,57,56,46,40,40,49,57,31,43,62,55,36,51,38,60,38,43,43,51,44,63,76,48,42,63,47,28,61,64,44,32,52,50,36,50,42,42,3,50,39,36,47,51,50,52,52,49,36,56,74,70,65,38,58,65,59,51,53,48,36,45,62,31,90,43,48,66,58,21,36,49,42,38,67,73,56,48,49,60,63,60,66,26,74,68,47,50,56,48,69,67,30,64,68,46,34,32,70,40,65,66,43,46,69,47,33,51,51,43,29,53,76,77,39,52,73,66,55,52,50,47,38,26,55,62,21,46,38,69,68,48,43,36,45,55,58,33,29,67,62,36,24,61,74,68,45,30,50,44,92,59,11,50,63,61,61,68,32,70,68,38,36,50,46,40,51,70,67,54,35,65,72,20,39,35,39,41,58,37,49,70,54,60,53,39,69,21,34,22,75,43,55,30,39,37,34,41,54,48,48,61,73,36,61,50,44,88,88,66,39,63,67,58,51,50,37,53,49,38,49,58,48,22,29,21,76,67,10,37,40,34,36,35,27,54,20,76,71,57,76,61,57,56,53,44,49,71,69,58,39,36,76,73,42,75,79,36,66,52,44,86,70,40,59,71,53,80,59,29,73,47,23,18,33,37,37,33,27,36,104,135,83,79,71,78,74,75,77,70,74,56,65,62,39,62,53,34,45,48,58,38,47,47,48,48,48,47,47,51,52,43,44,58,54,45,50,68,70,50,76,52,62,66,60,44,47,53,51,46,50,51,48,49,49,48,46,50,51,48,35,52,45,42,49,34,22,77,73,34,41,47,51,44,51,47,40,32,56,52,70,57,42,67,78,60,90,54,55,98,47,72,53,45,42,49,34,68,68,39,53,88,39,48,88,52,40,73,79,59,36,55,78,72,56,65,56,52,68,56,36,46,29,42,48,32,26,43,50,52,51,28,42,73,71,52,71,40,81,62,58,36,27,35,38,30,38,47,34,47,54,37,59,65,62,62,57,33,38,79,68,44,49,66,83,60,35,62,32,36,38,34,28,22,62,35,63,60,27,44,51,48,19,50,53,52,39,56,76,70,66,53,81,49,58,46,81,41,75,32,53,75,54,71,60,64,53,86,94,41,73,73,68,53,56,45,52,24,33,33,38,37,32,57,66,26,65,40,56,38,86,74,46,68,55,31,56,54,37,51,60,49,25,33,15,53,79,9,35,34,29,34,26,34,65,45,32,39,49,94,58,81,57,75,54,41,78,44,42,67,59,66,70,50,73,48,54,74,65,59,31,53,50,51,39,58,57,37,40,72,60,59,28,50,29,62,39,60,60,60,51,47,52,54,68,69,28,28,42,44,38,58,42,45,47,68,46,48,72,78,48,72,87,74,49,63,46,40,32,36,34,37,32,28,29,37,62,63,28,40,68,55,42,48,65,70,56,52,58,69,64,64,80,76,29,60,52,65,70,81,61,78,79,78,77,75,75,79,76,78,81,68,79,71,54,64,71,72,62,58,73,56,81,68,39,23,55,62,55,29,64,63,72,42,67,52,90,65,68,64,82,40,64,80,32,58,73,49,88,56,28,53,40,70,58,57,88,66,52,52,72,64,47,55,74,69,63,72,67,39,53,82,33,27,35,39,33,59,31,59,29,30,52,51,62,48,46,48,30,68,73,32,36,32,53,31,38,38,26,38,30,42,45,50,45,24,52,32,48,30,45,48,52,55,23,38,48,68,60,49,56,67,70,61,46,31,29,44,71,33,50,9,33,32,86,58,44,55,56,44,41,40,50,57,31,43,63,54,38,51,41,62,38,42,41,52,44,64,74,47,41,65,47,28,60,65,46,33,51,50,36,50,43,44,3,50,40,35,49,52,50,52,51,50,37,57,74,70,65,38,59,65,58,51,53,49,34,44,62,31,90,43,50,67,59,19,36,48,42,38,66,73,56,48,47,59,63,59,68,26,75,68,48,48,57,49,68,68,31,65,67,47,34,32,74,41,64,66,42,45,68,46,32,50,50,43,30,54,75,76,40,52,71,66,54,51,50,47,38,27,55,62,22,46,39,68,70,48,44,36,47,54,58,33,30,65,61,37,24,62,75,66,44,30,49,44,92,58,10,51,62,59,60,69,32,69,69,38,36,50,46,40,52,70,69,56,34,65,72,20,40,33,38,41,58,37,48,70,54,60,53,40,68,21,36,22,75,42,53,30,39,38,35,41,54,48,49,62,73,37,62,50,45,88,89,67,38,64,67,57,53,51,35,53,49,39,48,57,48,21,28,21,76,67,10,37,40,34,37,36,29,55,19,76,71,58,77,61,58,57,53,44,49,71,68,58,41,37,76,73,41,74,79,36,67,51,43,86,69,38,58,72,54,78,58,29,73,48,24,19,32,37,37,33,26,37,105

Sequence (1552 aa):
MKFQQDIQYFPISVRLAFVPVAMLSIYIIQWQTRIFTVTRNEAYQGWWMACLYSITAITALCLVAWDQIQIPLKFMYSCFFKRIGNHGNDQQSRLESFYQDQAKIYDNSRGALLRGRKTMLKLSAAQLREQIATGIMSKKPIWVDLGGGTGWNIETMNESFPIEQFEQVILVDLTPSLCQVARERFESKGWKNVTVLCQDASSFQLPGLEGSLEGRVGLVTVSYALSMMDHYYPVVDRIQSLLSPEGIVGVVDFYVSSRSNAPAEKWSPQQNRQCNWFTRHFWQAWFELDHINLQPGRRDYLEYKFGTIKSLNRRNHFIIPYLIQMPYYIWLGCSSARQSELSNLVEIPDDTDSVMSGHSNRSSFSHANSANSLMASRQTRSVSSFSFQNKQWRLDYNPSLPCHTQFRSYIYAFTWEDPRVDLQHLNISKDDVMFVITSAGDNALEYALQAQPKKIHCIDMNPCQNHLLELKLAGITALEYNDFWRMFGEGNHPHFSTLLHDIISPHLSSYAFQYWNKHSDRFNHKFYKTGYSGLALSILEWWIRMQGLGKDIDAMTSASTIQEQKDIWINRIRPAIFSPMIQKILHNPMFMWNALGVPINQMNMFLKECTTQQYIENTLDPITSHSLFSDDQYFYYLCLKQRYTKKSCPSYLTKDGFETLKTSGALNSFRLHTESILDALKSMADGYLTRLVVMDHMDWFDPDFCEELDSEIREMKRALQRGGQVYWRSAGTKPWYNALFEKHGFVNIEALGIRRPGQAIDRVNMYASFYRATKPMKFQQDIQYFPISVRLAFVPVAMLSIYIIQWQTRIFTVTRNEAYQGWWMACLYSITAITALCLVAWDQIQIPLKFMYSCFFKRIGNHGNDQQSRLESFYQDQAKIYDNSRGALLRGRKTMLKLSAAQLREQIATGIMSKKPIWVDLGGGTGWNIETMNESFPIEQFEQVILVDLTPSLCQVARERFESKGWKNVTVLCQDASSFQLPGLEGSLEGRVGLVTVSYALSMMDHYYPVVDRIQSLLSPEGIVGVVDFYVSSRSNAPAEKWSPQQNRQCNWFTRHFWQAWFELDHINLQPGRRDYLEYKFGTIKSLNRRNHFIIPYLIQMPYYIWLGCSSARQSELSNLVEIPDDTDSVMSGHSNRSSFSHANSANSLMASRQTRSVSSFSFQNKQWRLDYNPSLPCHTQFRSYIYAFTWEDPRVDLQHLNISKDDVMFVITSAGDNALEYALQAQPKKIHCIDMNPCQNHLLELKLAGITALEYNDFWRMFGEGNHPHFSTLLHDIISPHLSSYAFQYWNKHSDRFNHKFYKTGYSGLALSILEWWIRMQGLGKDIDAMTSASTIQEQKDIWINRIRPAIFSPMIQKILHNPMFMWNALGVPINQMNMFLKECTTQQYIENTLDPITSHSLFSDDQYFYYLCLKQRYTKKSCPSYLTKDGFETLKTSGALNSFRLHTESILDALKSMADGYLTRLVVMDHMDWFDPDFCEELDSEIREMKRALQRGGQVYWRSAGTKPWYNALFEKHGFVNIEALGIRRPGQAIDRVNMYASFYRATKP

Nearest PDB structures (foldseek):
  5m58-assembly1_B  TM=5.923E-01  e=2.975E-08  Streptomyces rishiriensis
  5mgz-assembly1_B  TM=5.832E-01  e=4.526E-08  Streptomyces niveus
  6kjg-assembly1_A  TM=5.439E-01  e=1.427E-06  Aspergillus fumigatus Af293
  4pip-assembly4_D  TM=4.316E-01  e=2.694E-05  Mycolicibacterium smegmatis
  4pim-assembly1_A  TM=4.116E-01  e=2.001E-04  Mycolicibacterium smegmatis

Organism: Mucor circinelloides f. circinelloides (strain 1006PhL) (NCBI:txid1220926)

InterPro domains:
  IPR021829 Protein of unknown function DUF3419 [PF11899] (404-775)
  IPR029063 S-adenosyl-L-methionine-dependent methyltransferase superfamily [G3DSA:3.40.50.150] (91-291)
  IPR029063 S-adenosyl-L-methionine-dependent methyltransferase superfamily [SSF53335] (138-332)